Protein AF-0000000067806419 (afdb_homodimer)

Secondary structure (DSSP, 8-state):
------------------SHHHHHHS--GGGTEEEEEEEEEEEE-SSS-TT-EEEEEEEEEEE--TT--SSSSSEEEEEEEHHHHHHHHHHHHHH-TTS-PPPPPPSS--S-SS---TT-HHHHHHHHHHHHHHHHHHHH-TTTTT-HHHHHHHH-SSSHHHHHHHTTHHHHHHHHHHHHHS----SS--HHHHHHHHHHHHHHHHHHHHHHHHHHHHHHHHHHHHHHHHHHHHHHHHHHH-SSSHHHHHHHHHHHHHHHHHHHHHHHHHHHHHHHHHHHHHHHHHHHHHHHHHHHHHHHHHHHHHHHHHHHHHHHHHHTTTTTHHHHHS--S-HHHHHHHHHHHHHHHHHHHHHHHHHHHHHHHHHHHHHHHHHHHHHHHHHHHHHHHHHHHHHHHHHHHHHHHHHHHHHHHHHHT--/------------------SHHHHHHS--GGGTEEEEEEEEEEEE-SSS-TT-EEEEEEEEEEE--TT--SSSSSEEEEEEEHHHHHHHHHHHHHH-TTS-PPPPPPSS--S-SS---TT-HHHHHHHHHHHHHHHHHHHH-TTTTT-HHHHHHHH-SSSHHHHHHHTTHHHHHHHHHHHHHS----SS--HHHHHHHHHHHHHHHHHHHHHHHHHHHHHHHHHHHHHHHHHHHHHHHHHHH-SSSHHHHHHHHHHHHHHHHHHHHHHHHHHHHHHHHHHHHHHHHHHHHHHHHHHHHHHHHHHHHHHHHHHHHHHHHHHTTTTTHHHHHS--S-HHHHHHHHHHHHHHHHHHHHHHHHHHHHHHHHHHHHHHHHHHHHHHHHHHHHHHHHHHHHHHHHHHHHHHHHHHHHHHHHHHT--

Organism: Spodoptera frugiperda (NCBI:txid7108)

pLDDT: mean 87.85, std 14.83, range [19.73, 98.38]

Structure (mmCIF, N/CA/C/O backbone):
data_AF-0000000067806419-model_v1
#
loop_
_entity.id
_entity.type
_entity.pdbx_description
1 polymer SFRICE_026235
#
loop_
_atom_site.group_PDB
_atom_site.id
_atom_site.type_symbol
_atom_site.label_atom_id
_atom_site.label_alt_id
_atom_site.label_comp_id
_atom_site.label_asym_id
_atom_site.label_entity_id
_atom_site.label_seq_id
_atom_site.pdbx_PDB_ins_code
_atom_site.Cartn_x
_atom_site.Cartn_y
_atom_site.Cartn_z
_atom_site.occupancy
_atom_site.B_iso_or_equiv
_atom_site.auth_seq_id
_atom_site.auth_comp_id
_atom_site.auth_asym_id
_atom_site.auth_atom_id
_atom_site.pdbx_PDB_model_num
ATOM 1 N N . MET A 1 1 ? -37.75 45.5 50.719 1 24.92 1 MET A N 1
ATOM 2 C CA . MET A 1 1 ? -36.344 45.375 51.125 1 24.92 1 MET A CA 1
ATOM 3 C C . MET A 1 1 ? -35.469 45.031 49.906 1 24.92 1 MET A C 1
ATOM 5 O O . MET A 1 1 ? -35.625 44 49.312 1 24.92 1 MET A O 1
ATOM 9 N N . SER A 1 2 ? -35.094 46.062 49.062 1 20.8 2 SER A N 1
ATOM 10 C CA . SER A 1 2 ? -34.469 46.312 47.75 1 20.8 2 SER A CA 1
ATOM 11 C C . SER A 1 2 ? -33 45.812 47.75 1 20.8 2 SER A C 1
ATOM 13 O O . SER A 1 2 ? -32.156 46.438 48.375 1 20.8 2 SER A O 1
ATOM 15 N N . ALA A 1 3 ? -32.875 44.312 48 1 31.98 3 ALA A N 1
ATOM 16 C CA . ALA A 1 3 ? -31.547 43.75 48.125 1 31.98 3 ALA A CA 1
ATOM 17 C C . ALA A 1 3 ? -30.562 44.406 47.188 1 31.98 3 ALA A C 1
ATOM 19 O O . ALA A 1 3 ? -30.812 44.469 45.969 1 31.98 3 ALA A O 1
ATOM 20 N N . GLN A 1 4 ? -29.859 45.5 47.656 1 25.27 4 GLN A N 1
ATOM 21 C CA . GLN A 1 4 ? -28.859 46.344 47 1 25.27 4 GLN A CA 1
ATOM 22 C C . GLN A 1 4 ? -27.812 45.531 46.25 1 25.27 4 GLN A C 1
ATOM 24 O O . GLN A 1 4 ? -27.203 44.625 46.844 1 25.27 4 GLN A O 1
ATOM 29 N N . ASN A 1 5 ? -28.047 45.188 44.969 1 29.86 5 ASN A N 1
ATOM 30 C CA . ASN A 1 5 ? -27.203 44.531 43.938 1 29.86 5 ASN A CA 1
ATOM 31 C C . ASN A 1 5 ? -25.766 45.031 44 1 29.86 5 ASN A C 1
ATOM 33 O O . ASN A 1 5 ? -25.469 46.156 43.625 1 29.86 5 ASN A O 1
ATOM 37 N N . SER A 1 6 ? -25.062 44.812 45.188 1 31.16 6 SER A N 1
ATOM 38 C CA . SER A 1 6 ? -23.688 45.25 45.375 1 31.16 6 SER A CA 1
ATOM 39 C C . SER A 1 6 ? -22.828 44.969 44.156 1 31.16 6 SER A C 1
ATOM 41 O O . SER A 1 6 ? -22.875 43.844 43.594 1 31.16 6 SER A O 1
ATOM 43 N N . PRO A 1 7 ? -22.438 45.938 43.344 1 31.33 7 PRO A N 1
ATOM 44 C CA . PRO A 1 7 ? -21.562 45.812 42.156 1 31.33 7 PRO A CA 1
ATOM 45 C C . PRO A 1 7 ? -20.312 44.969 42.469 1 31.33 7 PRO A C 1
ATOM 47 O O . PRO A 1 7 ? -19.766 45.062 43.562 1 31.33 7 PRO A O 1
ATOM 50 N N . VAL A 1 8 ? -20.344 43.656 42.156 1 36.56 8 VAL A N 1
ATOM 51 C CA . VAL A 1 8 ? -19.172 42.781 42.219 1 36.56 8 VAL A CA 1
ATOM 52 C C . VAL A 1 8 ? -17.922 43.562 41.844 1 36.56 8 VAL A C 1
ATOM 54 O O . VAL A 1 8 ? -17.859 44.188 40.75 1 36.56 8 VAL A O 1
ATOM 57 N N . LYS A 1 9 ? -17.297 44.188 42.75 1 36.81 9 LYS A N 1
ATOM 58 C CA . LYS A 1 9 ? -16.047 44.938 42.812 1 36.81 9 LYS A CA 1
ATOM 59 C C . LYS A 1 9 ? -15.039 44.375 41.812 1 36.81 9 LYS A C 1
ATOM 61 O O . LYS A 1 9 ? -15.164 43.25 41.344 1 36.81 9 LYS A O 1
ATOM 66 N N . ALA A 1 10 ? -13.625 44.781 41.906 1 36.12 10 ALA A N 1
ATOM 67 C CA . ALA A 1 10 ? -12.43 45.156 41.188 1 36.12 10 ALA A CA 1
ATOM 68 C C . ALA A 1 10 ? -11.805 43.938 40.469 1 36.12 10 ALA A C 1
ATOM 70 O O . ALA A 1 10 ? -11.891 42.812 40.969 1 36.12 10 ALA A O 1
ATOM 71 N N . SER A 1 11 ? -11.43 44.062 39.156 1 35 11 SER A N 1
ATOM 72 C CA . SER A 1 11 ? -10.531 43.781 38.031 1 35 11 SER A CA 1
ATOM 73 C C . SER A 1 11 ? -9.117 43.469 38.531 1 35 11 SER A C 1
ATOM 75 O O . SER A 1 11 ? -8.445 44.375 39.062 1 35 11 SER A O 1
ATOM 77 N N . ARG A 1 12 ? -8.883 42.375 39.156 1 40.88 12 ARG A N 1
ATOM 78 C CA . ARG A 1 12 ? -7.488 42.062 39.469 1 40.88 12 ARG A CA 1
ATOM 79 C C . ARG A 1 12 ? -6.555 42.656 38.406 1 40.88 12 ARG A C 1
ATOM 81 O O . ARG A 1 12 ? -6.863 42.625 37.219 1 40.88 12 ARG A O 1
ATOM 88 N N . SER A 1 13 ? -5.832 43.625 38.688 1 40.78 13 SER A N 1
ATOM 89 C CA . SER A 1 13 ? -4.855 44.344 37.875 1 40.78 13 SER A CA 1
ATOM 90 C C . SER A 1 13 ? -4.09 43.344 36.969 1 40.78 13 SER A C 1
ATOM 92 O O . SER A 1 13 ? -3.512 42.375 37.469 1 40.78 13 SER A O 1
ATOM 94 N N . PRO A 1 14 ? -4.543 43 35.688 1 49.31 14 PRO A N 1
ATOM 95 C CA . PRO A 1 14 ? -3.707 42.156 34.844 1 49.31 14 PRO A CA 1
ATOM 96 C C . PRO A 1 14 ? -2.215 42.406 35.031 1 49.31 14 PRO A C 1
ATOM 98 O O . PRO A 1 14 ? -1.762 43.562 34.969 1 49.31 14 PRO A O 1
ATOM 101 N N . SER A 1 15 ? -1.635 41.781 35.938 1 56.47 15 SER A N 1
ATOM 102 C CA . SER A 1 15 ? -0.181 41.875 36 1 56.47 15 SER A CA 1
ATOM 103 C C . SER A 1 15 ? 0.423 42.094 34.625 1 56.47 15 SER A C 1
ATOM 105 O O . SER A 1 15 ? -0.092 41.562 33.625 1 56.47 15 SER A O 1
ATOM 107 N N . VAL A 1 16 ? 1.104 43.094 34.438 1 71.56 16 VAL A N 1
ATOM 108 C CA . VAL A 1 16 ? 1.811 43.469 33.219 1 71.56 16 VAL A CA 1
ATOM 109 C C . VAL A 1 16 ? 2.605 42.281 32.688 1 71.56 16 VAL A C 1
ATOM 111 O O . VAL A 1 16 ? 3.414 41.688 33.406 1 71.56 16 VAL A O 1
ATOM 114 N N . ILE A 1 17 ? 2.062 41.656 31.656 1 77.75 17 ILE A N 1
ATOM 115 C CA . ILE A 1 17 ? 2.752 40.562 30.984 1 77.75 17 ILE A CA 1
ATOM 116 C C . ILE A 1 17 ? 3.893 41.125 30.141 1 77.75 17 ILE A C 1
ATOM 118 O O . ILE A 1 17 ? 3.652 41.75 29.109 1 77.75 17 ILE A O 1
ATOM 122 N N . GLU A 1 18 ? 5.094 40.844 30.703 1 79.75 18 GLU A N 1
ATOM 123 C CA . GLU A 1 18 ? 6.238 41.375 29.953 1 79.75 18 GLU A CA 1
ATOM 124 C C . GLU A 1 18 ? 7.117 40.25 29.422 1 79.75 18 GLU A C 1
ATOM 126 O O . GLU A 1 18 ? 7.883 40.438 28.484 1 79.75 18 GLU A O 1
ATOM 131 N N . THR A 1 19 ? 6.926 39.094 30.078 1 84.69 19 THR A N 1
ATOM 132 C CA . THR A 1 19 ? 7.75 37.969 29.672 1 84.69 19 THR A CA 1
ATOM 133 C C . THR A 1 19 ? 6.895 36.719 29.516 1 84.69 19 THR A C 1
ATOM 135 O O . THR A 1 19 ? 5.727 36.688 29.906 1 84.69 19 THR A O 1
ATOM 138 N N . VAL A 1 20 ? 7.5 35.75 28.938 1 86.56 20 VAL A N 1
ATOM 139 C CA . VAL A 1 20 ? 6.809 34.469 28.75 1 86.56 20 VAL A CA 1
ATOM 140 C C . VAL A 1 20 ? 6.566 33.812 30.094 1 86.56 20 VAL A C 1
ATOM 142 O O . VAL A 1 20 ? 5.562 33.125 30.281 1 86.56 20 VAL A O 1
ATOM 145 N N . GLN A 1 21 ? 7.445 33.969 31.016 1 85.5 21 GLN A N 1
ATOM 146 C CA . GLN A 1 21 ? 7.281 33.438 32.375 1 85.5 21 GLN A CA 1
ATOM 147 C C . GLN A 1 21 ? 6.047 34.031 33.062 1 85.5 21 GLN A C 1
ATOM 149 O O . GLN A 1 21 ? 5.387 33.344 33.844 1 85.5 21 GLN A O 1
ATOM 154 N N . ASP A 1 22 ? 5.789 35.25 32.656 1 85.81 22 ASP A N 1
ATOM 155 C CA . ASP A 1 22 ? 4.594 35.875 33.188 1 85.81 22 ASP A CA 1
ATOM 156 C C . ASP A 1 22 ? 3.328 35.188 32.719 1 85.81 22 ASP A C 1
ATOM 158 O O . ASP A 1 22 ? 2.359 35.062 33.469 1 85.81 22 ASP A O 1
ATOM 162 N N . TYR A 1 23 ? 3.369 34.781 31.516 1 85.69 23 TYR A N 1
ATOM 163 C CA . TYR A 1 23 ? 2.232 34.062 30.984 1 85.69 23 TYR A CA 1
ATOM 164 C C . TYR A 1 23 ? 1.949 32.812 31.812 1 85.69 23 TYR A C 1
ATOM 166 O O . TYR A 1 23 ? 0.796 32.531 32.156 1 85.69 23 TYR A O 1
ATOM 174 N N . ASP A 1 24 ? 2.953 32.125 32.281 1 82.06 24 ASP A N 1
ATOM 175 C CA . ASP A 1 24 ? 2.814 30.844 32.969 1 82.06 24 ASP A CA 1
ATOM 176 C C . ASP A 1 24 ? 2.285 31.047 34.375 1 82.06 24 ASP A C 1
ATOM 178 O O . ASP A 1 24 ? 1.631 30.172 34.938 1 82.06 24 ASP A O 1
ATOM 182 N N . SER A 1 25 ? 2.564 32.156 34.844 1 83.69 25 SER A N 1
ATOM 183 C CA . SER A 1 25 ? 2.217 32.438 36.25 1 83.69 25 SER A CA 1
ATOM 184 C C . SER A 1 25 ? 0.853 33.094 36.344 1 83.69 25 SER A C 1
ATOM 186 O O . SER A 1 25 ? 0.29 33.188 37.438 1 83.69 25 SER A O 1
ATOM 188 N N . GLN A 1 26 ? 0.286 33.406 35.219 1 86.12 26 GLN A N 1
ATOM 189 C CA . GLN A 1 26 ? -0.968 34.156 35.25 1 86.12 26 GLN A CA 1
ATOM 190 C C . GLN A 1 26 ? -2.152 33.219 35.5 1 86.12 26 GLN A C 1
ATOM 192 O O . GLN A 1 26 ? -2.098 32.031 35.188 1 86.12 26 GLN A O 1
ATOM 197 N N . ASP A 1 27 ? -3.119 33.812 36.125 1 88.06 27 ASP A N 1
ATOM 198 C CA . ASP A 1 27 ? -4.391 33.094 36.312 1 88.06 27 ASP A CA 1
ATOM 199 C C . ASP A 1 27 ? -5.152 33.031 34.969 1 88.06 27 ASP A C 1
ATOM 201 O O . ASP A 1 27 ? -5.098 33.938 34.156 1 88.06 27 ASP A O 1
ATOM 205 N N . THR A 1 28 ? -5.73 31.859 34.719 1 91.56 28 THR A N 1
ATOM 206 C CA . THR A 1 28 ? -6.535 31.672 33.531 1 91.56 28 THR A CA 1
ATOM 207 C C . THR A 1 28 ? -7.895 31.078 33.875 1 91.56 28 THR A C 1
ATOM 209 O O . THR A 1 28 ? -8.07 30.5 34.938 1 91.56 28 THR A O 1
ATOM 212 N N . LEU A 1 29 ? -8.812 31.312 33.031 1 91.44 29 LEU A N 1
ATOM 213 C CA . LEU A 1 29 ? -10.18 30.844 33.219 1 91.44 29 LEU A CA 1
ATOM 214 C C . LEU A 1 29 ? -10.219 29.328 33.406 1 91.44 29 LEU A C 1
ATOM 216 O O . LEU A 1 29 ? -11.023 28.812 34.188 1 91.44 29 LEU A O 1
ATOM 220 N N . LEU A 1 30 ? -9.352 28.609 32.781 1 92.25 30 LEU A N 1
ATOM 221 C CA . LEU A 1 30 ? -9.352 27.141 32.75 1 92.25 30 LEU A CA 1
ATOM 222 C C . LEU A 1 30 ? -9.023 26.578 34.125 1 92.25 30 LEU A C 1
ATOM 224 O O . LEU A 1 30 ? -9.297 25.422 34.406 1 92.25 30 LEU A O 1
ATOM 228 N N . LYS A 1 31 ? -8.391 27.375 34.938 1 90.69 31 LYS A N 1
ATOM 229 C CA . LYS A 1 31 ? -8.094 26.953 36.281 1 90.69 31 LYS A CA 1
ATOM 230 C C . LYS A 1 31 ? -9.352 26.953 37.156 1 90.69 31 LYS A C 1
ATOM 232 O O . LYS A 1 31 ? -9.367 26.359 38.219 1 90.69 31 LYS A O 1
ATOM 237 N N . HIS A 1 32 ? -10.406 27.578 36.656 1 91.56 32 HIS A N 1
ATOM 238 C CA . HIS A 1 32 ? -11.578 27.797 37.5 1 91.56 32 HIS A CA 1
ATOM 239 C C . HIS A 1 32 ? -12.805 27.094 36.906 1 91.56 32 HIS A C 1
ATOM 241 O O . HIS A 1 32 ? -13.82 26.938 37.594 1 91.56 32 HIS A O 1
ATOM 247 N N . VAL A 1 33 ? -12.711 26.672 35.688 1 92.75 33 VAL A N 1
ATOM 248 C CA . VAL A 1 33 ? -13.891 26.109 35.062 1 92.75 33 VAL A CA 1
ATOM 249 C C . VAL A 1 33 ? -13.5 24.906 34.219 1 92.75 33 VAL A C 1
ATOM 251 O O . VAL A 1 33 ? -12.328 24.734 33.844 1 92.75 33 VAL A O 1
ATOM 254 N N . ASP A 1 34 ? -14.523 24.062 34 1 94.44 34 ASP A N 1
ATOM 255 C CA . ASP A 1 34 ? -14.414 22.969 33.031 1 94.44 34 ASP A CA 1
ATOM 256 C C . ASP A 1 34 ? -15.289 23.234 31.797 1 94.44 34 ASP A C 1
ATOM 258 O O . ASP A 1 34 ? -16.5 23.469 31.938 1 94.44 34 ASP A O 1
ATOM 262 N N . ILE A 1 35 ? -14.633 23.266 30.641 1 96.88 35 ILE A N 1
ATOM 263 C CA . ILE A 1 35 ? -15.352 23.5 29.391 1 96.88 35 ILE A CA 1
ATOM 264 C C . ILE A 1 35 ? -15.305 22.266 28.516 1 96.88 35 ILE A C 1
ATOM 266 O O . ILE A 1 35 ? -14.234 21.688 28.297 1 96.88 35 ILE A O 1
ATOM 270 N N . SER A 1 36 ? -16.438 21.812 28.062 1 97.44 36 SER A N 1
ATOM 271 C CA . SER A 1 36 ? -16.484 20.672 27.156 1 97.44 36 SER A CA 1
ATOM 272 C C . SER A 1 36 ? -17.641 20.797 26.156 1 97.44 36 SER A C 1
ATOM 274 O O . SER A 1 36 ? -18.609 21.516 26.422 1 97.44 36 SER A O 1
ATOM 276 N N . ILE A 1 37 ? -17.406 20.344 25 1 98.12 37 ILE A N 1
ATOM 277 C CA . ILE A 1 37 ? -18.516 20.156 24.062 1 98.12 37 ILE A CA 1
ATOM 278 C C . ILE A 1 37 ? -18.953 18.688 24.078 1 98.12 37 ILE A C 1
ATOM 280 O O . ILE A 1 37 ? -18.234 17.812 23.594 1 98.12 37 ILE A O 1
ATOM 284 N N . VAL A 1 38 ? -20.125 18.422 24.453 1 95.88 38 VAL A N 1
ATOM 285 C CA . VAL A 1 38 ? -20.484 17.062 24.859 1 95.88 38 VAL A CA 1
ATOM 286 C C . VAL A 1 38 ? -21.328 16.406 23.766 1 95.88 38 VAL A C 1
ATOM 288 O O . VAL A 1 38 ? -21.406 15.18 23.703 1 95.88 38 VAL A O 1
ATOM 291 N N . GLU A 1 39 ? -22.031 17.281 22.938 1 95.12 39 GLU A N 1
ATOM 292 C CA . GLU A 1 39 ? -22.938 16.703 21.953 1 95.12 39 G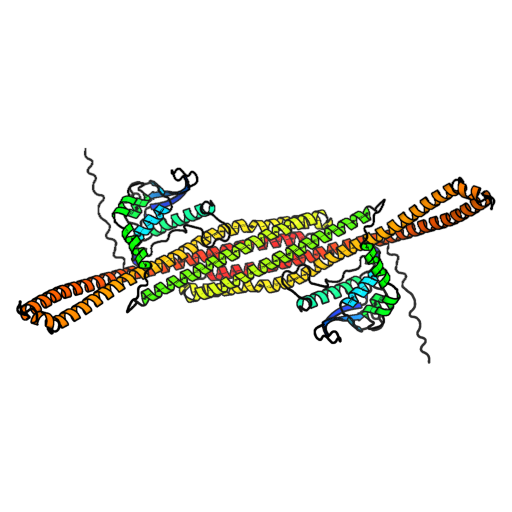LU A CA 1
ATOM 293 C C . GLU A 1 39 ? -23.047 17.594 20.719 1 95.12 39 GLU A C 1
ATOM 295 O O . GLU A 1 39 ? -22.688 18.766 20.75 1 95.12 39 GLU A O 1
ATOM 300 N N . SER A 1 40 ? -23.422 16.922 19.641 1 95.88 40 SER A N 1
ATOM 301 C CA . SER A 1 40 ? -23.766 17.625 18.406 1 95.88 40 SER A CA 1
ATOM 302 C C . SER A 1 40 ? -25.125 17.219 17.891 1 95.88 40 SER A C 1
ATOM 304 O O . SER A 1 40 ? -25.594 16.094 18.156 1 95.88 40 SER A O 1
ATOM 306 N N . GLU A 1 41 ? -25.797 18.141 17.234 1 94.69 41 GLU A N 1
ATOM 307 C CA . GLU A 1 41 ? -27.125 17.859 16.703 1 94.69 41 GLU A CA 1
ATOM 308 C C . GLU A 1 41 ? -27.328 18.516 15.336 1 94.69 41 GLU A C 1
ATOM 310 O O . GLU A 1 41 ? -26.875 19.641 15.109 1 94.69 41 GLU A O 1
ATOM 315 N N . LYS A 1 42 ? -27.984 17.766 14.5 1 92 42 LYS A N 1
ATOM 316 C CA . LYS A 1 42 ? -28.375 18.344 13.219 1 92 42 LYS A CA 1
ATOM 317 C C . LYS A 1 42 ? -29.703 19.062 13.328 1 92 42 LYS A C 1
ATOM 319 O O . LYS A 1 42 ? -30.656 18.547 13.906 1 92 42 LYS A O 1
ATOM 324 N N . ARG A 1 43 ? -29.672 20.281 12.883 1 90.38 43 ARG A N 1
ATOM 325 C CA . ARG A 1 43 ? -30.891 21.078 12.922 1 90.38 43 ARG A CA 1
ATOM 326 C C . ARG A 1 43 ? -31.297 21.547 11.523 1 90.38 43 ARG A C 1
ATOM 328 O O . ARG A 1 43 ? -30.422 21.797 10.68 1 90.38 43 ARG A O 1
ATOM 335 N N . ALA A 1 44 ? -32.594 21.594 11.242 1 83.56 44 ALA A N 1
ATOM 336 C CA . ALA A 1 44 ? -33.094 22.031 9.953 1 83.56 44 ALA A CA 1
ATOM 337 C C . ALA A 1 44 ? -33.125 23.547 9.852 1 83.56 44 ALA A C 1
ATOM 339 O O . ALA A 1 44 ? -33.344 24.234 10.836 1 83.56 44 ALA A O 1
ATOM 340 N N . ASN A 1 45 ? -32.531 24.031 8.672 1 75.38 45 ASN A N 1
ATOM 341 C CA . ASN A 1 45 ? -32.625 25.469 8.445 1 75.38 45 ASN A CA 1
ATOM 342 C C . ASN A 1 45 ? -34.062 25.938 8.242 1 75.38 45 ASN A C 1
ATOM 344 O O . ASN A 1 45 ? -34.844 25.234 7.629 1 75.38 45 ASN A O 1
ATOM 348 N N . GLY A 1 46 ? -34.875 26.234 9.289 1 61.88 46 GLY A N 1
ATOM 349 C CA . GLY A 1 46 ? -36.25 26.703 9.258 1 61.88 46 GLY A CA 1
ATOM 350 C C . GLY A 1 46 ? -36.719 27.078 7.863 1 61.88 46 GLY A C 1
ATOM 351 O O . GLY A 1 46 ? -37.875 27.453 7.672 1 61.88 46 GLY A O 1
ATOM 352 N N . THR A 1 47 ? -35.75 27.422 7.07 1 56.69 47 THR A N 1
ATOM 353 C CA . THR A 1 47 ? -36.281 27.875 5.797 1 56.69 47 THR A CA 1
ATOM 354 C C . THR A 1 47 ? -36.938 26.703 5.051 1 56.69 47 THR A C 1
ATOM 356 O O . THR A 1 47 ? -36.656 25.547 5.363 1 56.69 47 THR A O 1
ATOM 359 N N . LEU A 1 48 ? -37.75 27.047 4.18 1 56.16 48 LEU A N 1
ATOM 360 C CA . LEU A 1 48 ? -38.656 26.219 3.367 1 56.16 48 LEU A CA 1
ATOM 361 C C . LEU A 1 48 ? -37.875 25.047 2.758 1 56.16 48 LEU A C 1
ATOM 363 O O . LEU A 1 48 ? -38.5 24.125 2.23 1 56.16 48 LEU A O 1
ATOM 367 N N . HIS A 1 49 ? -36.625 25.297 2.518 1 57.66 49 HIS A N 1
ATOM 368 C CA . HIS A 1 49 ? -36 24.172 1.837 1 57.66 49 HIS A CA 1
ATOM 369 C C . HIS A 1 49 ? -35.5 23.125 2.836 1 57.66 49 HIS A C 1
ATOM 371 O O . HIS A 1 49 ? -34.531 23.375 3.568 1 57.66 49 HIS A O 1
ATOM 377 N N . VAL A 1 50 ? -36.219 22.188 3.08 1 55.78 50 VAL A N 1
ATOM 378 C CA . VAL A 1 50 ? -36.156 21.031 3.971 1 55.78 50 VAL A CA 1
ATOM 379 C C . VAL A 1 50 ? -34.75 20.438 3.973 1 55.78 50 VAL A C 1
ATOM 381 O O . VAL A 1 50 ? -34.344 19.828 4.957 1 55.78 50 VAL A O 1
ATOM 384 N N . ARG A 1 51 ? -34 20.859 2.979 1 62.94 51 ARG A N 1
ATOM 385 C CA . ARG A 1 51 ? -32.812 20.062 2.777 1 62.94 51 ARG A CA 1
ATOM 386 C C . ARG A 1 51 ? -31.594 20.766 3.391 1 62.94 51 ARG A C 1
ATOM 388 O O . ARG A 1 51 ? -30.531 20.156 3.521 1 62.94 51 ARG A O 1
ATOM 395 N N . ASP A 1 52 ? -31.891 21.969 3.898 1 75.94 52 ASP A N 1
ATOM 396 C CA . ASP A 1 52 ? -30.719 22.688 4.41 1 75.94 52 ASP A CA 1
ATOM 397 C C . ASP A 1 52 ? -30.578 22.516 5.922 1 75.94 52 ASP A C 1
ATOM 399 O O . ASP A 1 52 ? -31.5 22.859 6.672 1 75.94 52 ASP A O 1
ATOM 403 N N . HIS A 1 53 ? -29.641 21.719 6.316 1 85.38 53 HIS A N 1
ATOM 404 C CA . HIS A 1 53 ? -29.406 21.438 7.727 1 85.38 53 HIS A CA 1
ATOM 405 C C . HIS A 1 53 ? -28.047 21.984 8.172 1 85.38 53 HIS A C 1
ATOM 407 O O . HIS A 1 53 ? -27.172 22.219 7.352 1 85.38 53 HIS A O 1
ATOM 413 N N . TYR A 1 54 ? -28.094 22.438 9.414 1 88.31 54 TYR A N 1
ATOM 414 C CA . TYR A 1 54 ? -26.812 22.797 10.016 1 88.31 54 TYR A CA 1
ATOM 415 C C . TYR A 1 54 ? -26.594 22.031 11.32 1 88.31 54 TYR A C 1
ATOM 417 O O . TYR A 1 54 ? -27.547 21.484 11.891 1 88.31 54 TYR A O 1
ATOM 425 N N . THR A 1 55 ? -25.328 21.953 11.719 1 93.5 55 THR A N 1
ATOM 426 C CA . THR A 1 55 ? -24.984 21.234 12.93 1 93.5 55 THR A CA 1
ATOM 427 C C . THR A 1 55 ? -24.734 22.188 14.094 1 93.5 55 THR A C 1
ATOM 429 O O . THR A 1 55 ? -24.125 23.25 13.906 1 93.5 55 THR A O 1
ATOM 432 N N . VAL A 1 56 ? -25.281 21.844 15.258 1 95.56 56 VAL A N 1
ATOM 433 C CA . VAL A 1 56 ? -25.031 22.641 16.453 1 95.56 56 VAL A CA 1
ATOM 434 C C . VAL A 1 56 ? -24.281 21.781 17.484 1 95.56 56 VAL A C 1
ATOM 436 O O . VAL A 1 56 ? -24.375 20.562 17.469 1 95.56 56 VAL A O 1
ATOM 439 N N . TYR A 1 57 ? -23.578 22.438 18.344 1 97.38 57 TYR A N 1
ATOM 440 C CA . TYR A 1 57 ? -22.734 21.781 19.344 1 97.38 57 TYR A CA 1
ATOM 441 C C . TYR A 1 57 ? -23.109 22.25 20.75 1 97.38 57 TYR A C 1
ATOM 443 O O . TYR A 1 57 ? -23.281 23.438 21 1 97.38 57 TYR A O 1
ATOM 451 N N . LEU A 1 58 ? -23.219 21.312 21.609 1 97.69 58 LEU A N 1
ATOM 452 C CA . LEU A 1 58 ? -23.625 21.609 22.969 1 97.69 58 LEU A CA 1
ATOM 453 C C . LEU A 1 58 ? -22.406 21.875 23.859 1 97.69 58 LEU A C 1
ATOM 455 O O . LEU A 1 58 ? -21.656 20.953 24.172 1 97.69 58 LEU A O 1
ATOM 459 N N . ILE A 1 59 ? -22.234 23.094 24.312 1 97.75 59 ILE A N 1
ATOM 460 C CA . ILE A 1 59 ? -21.141 23.484 25.203 1 97.75 59 ILE A CA 1
ATOM 461 C C . ILE A 1 59 ? -21.594 23.328 26.656 1 97.75 59 ILE A C 1
ATOM 463 O O . ILE A 1 59 ? -22.656 23.797 27.047 1 97.75 59 ILE A O 1
ATOM 467 N N . ASP A 1 60 ? -20.797 22.641 27.359 1 96.38 60 ASP A N 1
ATOM 468 C CA . ASP A 1 60 ? -21 22.453 28.781 1 96.38 60 ASP A CA 1
ATOM 469 C C . ASP A 1 60 ? -19.938 23.172 29.594 1 96.38 60 ASP A C 1
ATOM 471 O O . ASP A 1 60 ? -18.75 22.891 29.469 1 96.38 60 ASP A O 1
ATOM 475 N N . LEU A 1 61 ? -20.328 24.141 30.391 1 93.94 61 LEU A N 1
ATOM 476 C CA . LEU A 1 61 ? -19.438 24.922 31.25 1 93.94 61 LEU A CA 1
ATOM 477 C C . LEU A 1 61 ? -19.734 24.641 32.719 1 93.94 61 LEU A C 1
ATOM 479 O O . LEU A 1 61 ? -20.859 24.828 33.188 1 93.94 61 LEU A O 1
ATOM 483 N N . LYS A 1 62 ? -18.734 24.156 33.406 1 92.19 62 LYS A N 1
ATOM 484 C CA . LYS A 1 62 ? -18.875 23.844 34.844 1 92.19 62 LYS A CA 1
ATOM 485 C C . LYS A 1 62 ? -17.844 24.609 35.656 1 92.19 62 LYS A C 1
ATOM 487 O O . LYS A 1 62 ? -16.641 24.531 35.406 1 92.19 62 LYS A O 1
ATOM 492 N N . VAL A 1 63 ? -18.281 25.328 36.656 1 90.81 63 VAL A N 1
ATOM 493 C CA . VAL A 1 63 ? -17.375 26.047 37.531 1 90.81 63 VAL A CA 1
ATOM 494 C C . VAL A 1 63 ? -16.828 25.109 38.594 1 90.81 63 VAL A C 1
ATOM 496 O O . VAL A 1 63 ? -17.594 24.438 39.281 1 90.81 63 VAL A O 1
ATOM 499 N N . THR A 1 64 ? -15.578 24.984 38.625 1 87.62 64 THR A N 1
ATOM 500 C CA . THR A 1 64 ? -14.938 24.062 39.562 1 87.62 64 THR A CA 1
ATOM 501 C C . THR A 1 64 ? -14.516 24.766 40.844 1 87.62 64 THR A C 1
ATOM 503 O O . THR A 1 64 ? -14.375 24.141 41.875 1 87.62 64 THR A O 1
ATOM 506 N N . ASP A 1 65 ? -14.32 26.062 40.688 1 83.56 65 ASP A N 1
ATOM 507 C CA . ASP A 1 65 ? -13.953 26.875 41.844 1 83.56 65 ASP A CA 1
ATOM 508 C C . ASP A 1 65 ? -15.18 27.516 42.469 1 83.56 65 ASP A C 1
ATOM 510 O O . ASP A 1 65 ? -15.844 28.344 41.844 1 83.56 65 ASP A O 1
ATOM 514 N N . PRO A 1 66 ? -15.492 27.219 43.688 1 74.12 66 PRO A N 1
ATOM 515 C CA . PRO A 1 66 ? -16.719 27.719 44.312 1 74.12 66 PRO A CA 1
ATOM 516 C C . PRO A 1 66 ? -16.734 29.234 44.469 1 74.12 66 PRO A C 1
ATOM 518 O O . PRO A 1 66 ? -17.797 29.859 44.406 1 74.12 66 PRO A O 1
ATOM 521 N N . ASP A 1 67 ? -15.641 29.734 44.5 1 72.81 67 ASP A N 1
ATOM 522 C CA . ASP A 1 67 ? -15.578 31.172 44.781 1 72.81 67 ASP A CA 1
ATOM 523 C C . ASP A 1 67 ? -15.438 31.969 43.469 1 72.81 67 ASP A C 1
ATOM 525 O O . ASP A 1 67 ? -15.289 33.188 43.5 1 72.81 67 ASP A O 1
ATOM 529 N N . TYR A 1 68 ? -15.609 31.188 42.406 1 75.06 68 TYR A N 1
ATOM 530 C CA . TYR A 1 68 ? -15.391 31.875 41.156 1 75.06 68 TYR A CA 1
ATOM 531 C C . TYR A 1 68 ? -16.656 32.594 40.688 1 75.06 68 TYR A C 1
ATOM 533 O O . TYR A 1 68 ? -17.703 31.969 40.5 1 75.06 68 TYR A O 1
ATOM 541 N N . LYS A 1 69 ? -16.594 33.875 40.625 1 69.62 69 LYS A N 1
ATOM 542 C CA . LYS A 1 69 ? -17.812 34.656 40.469 1 69.62 69 LYS A CA 1
ATOM 543 C C . LYS A 1 69 ? -17.984 35.125 39.031 1 69.62 69 LYS A C 1
ATOM 545 O O . LYS A 1 69 ? -19.031 35.688 38.688 1 69.62 69 LYS A O 1
ATOM 550 N N . LEU A 1 70 ? -17.094 34.875 38.188 1 69.75 70 LEU A N 1
ATOM 551 C CA . LEU A 1 70 ? -17.156 35.469 36.875 1 69.75 70 LEU A CA 1
ATOM 552 C C . LEU A 1 70 ? -18.25 34.781 36.031 1 69.75 70 LEU A C 1
ATOM 554 O O . LEU A 1 70 ? -18.766 35.375 35.094 1 69.75 70 LEU A O 1
ATOM 558 N N . VAL A 1 71 ? -18.578 33.562 36.5 1 67.69 71 VAL A N 1
ATOM 559 C CA . VAL A 1 71 ? -19.594 32.812 35.75 1 67.69 71 VAL A CA 1
ATOM 560 C C . VAL A 1 71 ? -20.922 32.875 36.5 1 67.69 71 VAL A C 1
ATOM 562 O O . VAL A 1 71 ? -20.953 32.719 37.719 1 67.69 71 VAL A O 1
ATOM 565 N N . GLN A 1 72 ? -21.922 33.25 35.781 1 65.56 72 GLN A N 1
ATOM 566 C CA . GLN A 1 72 ? -23.234 33.5 36.375 1 65.56 72 GLN A CA 1
ATOM 567 C C . GLN A 1 72 ? -23.766 32.25 37.062 1 65.56 72 GLN A C 1
ATOM 569 O O . GLN A 1 72 ? -24.328 32.312 38.156 1 65.56 72 GLN A O 1
ATOM 574 N N . SER A 1 73 ? -23.703 31.203 36.281 1 69.75 73 SER A N 1
ATOM 575 C CA . SER A 1 73 ? -24.219 29.953 36.812 1 69.75 73 SER A CA 1
ATOM 576 C C . SER A 1 73 ? -23.094 28.938 37 1 69.75 73 SER A C 1
ATOM 578 O O . SER A 1 73 ? -22.109 28.938 36.25 1 69.75 73 SER A O 1
ATOM 580 N N . LYS A 1 74 ? -23.203 28.156 38 1 75.5 74 LYS A N 1
ATOM 581 C CA . LYS A 1 74 ? -22.25 27.094 38.281 1 75.5 74 LYS A CA 1
ATOM 582 C C . LYS A 1 74 ? -22.188 26.094 37.125 1 75.5 74 LYS A C 1
ATOM 584 O O . LYS A 1 74 ? -21.156 25.469 36.875 1 75.5 74 LYS A O 1
ATOM 589 N N . ILE A 1 75 ? -23.297 25.922 36.562 1 79.62 75 ILE A N 1
ATOM 590 C CA . ILE A 1 75 ? -23.375 25.047 35.406 1 79.62 75 ILE A CA 1
ATOM 591 C C . ILE A 1 75 ? -24.188 25.734 34.281 1 79.62 75 ILE A C 1
ATOM 593 O O . ILE A 1 75 ? -25.25 26.297 34.562 1 79.62 75 ILE A O 1
ATOM 597 N N . SER A 1 76 ? -23.594 25.734 33.156 1 87.81 76 SER A N 1
ATOM 598 C CA . SER A 1 76 ? -24.297 26.328 32.031 1 87.81 76 SER A CA 1
ATOM 599 C C . SER A 1 76 ? -24.109 25.5 30.766 1 87.81 76 SER A C 1
ATOM 601 O O . SER A 1 76 ? -23.047 24.922 30.547 1 87.81 76 SER A O 1
ATOM 603 N N . THR A 1 77 ? -25.219 25.266 30.109 1 93.06 77 THR A N 1
ATOM 604 C CA . THR A 1 77 ? -25.156 24.594 28.828 1 93.06 77 THR A CA 1
ATOM 605 C C . THR A 1 77 ? -25.75 25.469 27.719 1 93.06 77 THR A C 1
ATOM 607 O O . THR A 1 77 ? -26.75 26.156 27.938 1 93.06 77 THR A O 1
ATOM 610 N N . ILE A 1 78 ? -25.078 25.5 26.609 1 95 78 ILE A N 1
ATOM 611 C CA . ILE A 1 78 ? -25.547 26.344 25.531 1 95 78 ILE A CA 1
ATOM 612 C C . ILE A 1 78 ? -25.219 25.703 24.188 1 95 78 ILE A C 1
ATOM 614 O O . ILE A 1 78 ? -24.141 25.125 24.016 1 95 78 ILE A O 1
ATOM 618 N N . TRP A 1 79 ? -26.125 25.859 23.188 1 95.25 79 TRP A N 1
ATOM 619 C CA . TRP A 1 79 ? -25.922 25.359 21.828 1 95.25 79 TRP A CA 1
ATOM 620 C C . TRP A 1 79 ? -25.312 26.453 20.938 1 95.25 79 TRP A C 1
ATOM 622 O O . TRP A 1 79 ? -25.781 27.594 20.938 1 95.25 79 TRP A O 1
ATOM 632 N N . ARG A 1 80 ? -24.281 26.094 20.266 1 95.94 80 ARG A N 1
ATOM 633 C CA . ARG A 1 80 ? -23.672 27 19.297 1 95.94 80 ARG A CA 1
ATOM 634 C C . ARG A 1 80 ? -23.453 26.312 17.953 1 95.94 80 ARG A C 1
ATOM 636 O O . ARG A 1 80 ? -23.156 25.109 17.906 1 95.94 80 ARG A O 1
ATOM 643 N N . ARG A 1 81 ? -23.641 26.891 16.891 1 93.81 81 ARG A N 1
ATOM 644 C CA . ARG A 1 81 ? -23.281 26.375 15.57 1 93.81 81 ARG A CA 1
ATOM 645 C C . ARG A 1 81 ? -21.906 26.859 15.148 1 93.81 81 ARG A C 1
ATOM 647 O O . ARG A 1 81 ? -21.344 27.766 15.781 1 93.81 81 ARG A O 1
ATOM 654 N N . TYR A 1 82 ? -21.344 26.422 14.078 1 95.56 82 TYR A N 1
ATOM 655 C CA . TYR A 1 82 ? -19.984 26.719 13.656 1 95.56 82 TYR A CA 1
ATOM 656 C C . TYR A 1 82 ? -19.828 28.203 13.312 1 95.56 82 TYR A C 1
ATOM 658 O O . TYR A 1 82 ? -18.812 28.812 13.648 1 95.56 82 TYR A O 1
ATOM 666 N N . THR A 1 83 ? -20.797 28.781 12.711 1 93.5 83 THR A N 1
ATOM 667 C CA . THR A 1 83 ? -20.734 30.188 12.289 1 93.5 83 THR A CA 1
ATOM 668 C C . THR A 1 83 ? -20.594 31.094 13.5 1 93.5 83 THR A C 1
ATOM 670 O O . THR A 1 83 ? -19.984 32.156 13.414 1 93.5 83 THR A O 1
ATOM 673 N N . GLU A 1 84 ? -21.141 30.703 14.555 1 94.5 84 GLU A N 1
ATOM 674 C CA . GLU A 1 84 ? -21.016 31.5 15.781 1 94.5 84 GLU A CA 1
ATOM 675 C C . GLU A 1 84 ? -19.594 31.438 16.344 1 94.5 84 GLU A C 1
ATOM 677 O O . GLU A 1 84 ? -19.094 32.406 16.891 1 94.5 84 GLU A O 1
ATOM 682 N N . PHE A 1 85 ? -18.984 30.297 16.234 1 96.62 85 PHE A N 1
ATOM 683 C CA . PHE A 1 85 ? -17.578 30.188 16.594 1 96.62 85 PHE A CA 1
ATOM 684 C C . PHE A 1 85 ? -16.734 31.109 15.727 1 96.62 85 PHE A C 1
ATOM 686 O O . PHE A 1 85 ? -15.781 31.734 16.203 1 96.62 85 PHE A O 1
ATOM 693 N N . GLU A 1 86 ? -17.094 31.203 14.469 1 94.56 86 GLU A N 1
ATOM 694 C CA . GLU A 1 86 ? -16.375 32.094 13.555 1 94.56 86 GLU A CA 1
ATOM 695 C C . GLU A 1 86 ? -16.516 33.562 14.008 1 94.56 86 GLU A C 1
ATOM 697 O O . GLU A 1 86 ? -15.555 34.312 13.93 1 94.56 86 GLU A O 1
ATOM 702 N N . GLN A 1 87 ? -17.641 33.875 14.492 1 92.19 87 GLN A N 1
ATOM 703 C CA . GLN A 1 87 ? -17.906 35.25 14.922 1 92.19 87 GLN A CA 1
ATOM 704 C C . GLN A 1 87 ? -17.047 35.625 16.125 1 92.19 87 GLN A C 1
ATOM 706 O O . GLN A 1 87 ? -16.453 36.688 16.172 1 92.19 87 GLN A O 1
ATOM 711 N N . ILE A 1 88 ? -17.062 34.719 17.109 1 94.12 88 ILE A N 1
ATOM 712 C CA . ILE A 1 88 ? -16.266 35.031 18.297 1 94.12 88 ILE A CA 1
ATOM 713 C C . ILE A 1 88 ? -14.789 35.031 17.938 1 94.12 88 ILE A C 1
ATOM 715 O O . ILE A 1 88 ? -14.008 35.812 18.484 1 94.12 88 ILE A O 1
ATOM 719 N N . HIS A 1 89 ? -14.422 34.125 17.094 1 95.31 89 HIS A N 1
ATOM 720 C CA . HIS A 1 89 ? -13.039 34.094 16.625 1 95.31 89 HIS A CA 1
ATOM 721 C C . HIS A 1 89 ? -12.648 35.406 15.961 1 95.31 89 HIS A C 1
ATOM 723 O O . HIS A 1 89 ? -11.609 35.969 16.281 1 95.31 89 HIS A O 1
ATOM 729 N N . ASP A 1 90 ? -13.469 35.875 15.078 1 91.62 90 ASP A N 1
ATOM 730 C CA . ASP A 1 90 ? -13.211 37.125 14.367 1 91.62 90 ASP A CA 1
ATOM 731 C C . ASP A 1 90 ? -13.18 38.312 15.32 1 91.62 90 ASP A C 1
ATOM 733 O O . ASP A 1 90 ? -12.367 39.219 15.156 1 91.62 90 ASP A O 1
ATOM 737 N N . TYR A 1 91 ? -14.055 38.281 16.25 1 92.25 91 TYR A N 1
ATOM 738 C CA . TYR A 1 91 ? -14.07 39.312 17.266 1 92.25 91 TYR A CA 1
ATOM 739 C C . TYR A 1 91 ? -12.742 39.375 18 1 92.25 91 TYR A C 1
ATOM 741 O O . TYR A 1 91 ? -12.164 40.438 18.172 1 92.25 91 TYR A O 1
ATOM 749 N N . LEU A 1 92 ? -12.281 38.219 18.453 1 94.38 92 LEU A N 1
ATOM 750 C CA . LEU A 1 92 ? -11.023 38.156 19.188 1 94.38 92 LEU A CA 1
ATOM 751 C C . LEU A 1 92 ? -9.859 38.594 18.312 1 94.38 92 LEU A C 1
ATOM 753 O O . LEU A 1 92 ? -8.93 39.25 18.797 1 94.38 92 LEU A O 1
ATOM 757 N N . LEU A 1 93 ? -9.945 38.281 17.047 1 93.12 93 LEU A N 1
ATOM 758 C CA . LEU A 1 93 ? -8.898 38.656 16.094 1 93.12 93 LEU A CA 1
ATOM 759 C C . LEU A 1 93 ? -8.766 40.156 15.969 1 93.12 93 LEU A C 1
ATOM 761 O O . LEU A 1 93 ? -7.652 40.688 15.898 1 93.12 93 LEU A O 1
ATOM 765 N N . VAL A 1 94 ? -9.852 40.812 15.953 1 90.44 94 VAL A N 1
ATOM 766 C CA . VAL A 1 94 ? -9.867 42.281 15.773 1 90.44 94 VAL A CA 1
ATOM 767 C C . VAL A 1 94 ? -9.531 42.969 17.094 1 90.44 94 VAL A C 1
ATOM 769 O O . VAL A 1 94 ? -8.812 43.969 17.125 1 90.44 94 VAL A O 1
ATOM 772 N N . THR A 1 95 ? -10.016 42.375 18.203 1 92.06 95 THR A N 1
ATOM 773 C CA . THR A 1 95 ? -9.859 43 19.531 1 92.06 95 THR A CA 1
ATOM 774 C C . THR A 1 95 ? -8.43 42.844 20.031 1 92.06 95 THR A C 1
ATOM 776 O O . THR A 1 95 ? -7.914 43.719 20.719 1 92.06 95 THR A O 1
ATOM 779 N N . TYR A 1 96 ? -7.82 41.719 19.641 1 94.69 96 TYR A N 1
ATOM 780 C CA . TYR A 1 96 ? -6.469 41.438 20.109 1 94.69 96 TYR A CA 1
ATOM 781 C C . TYR A 1 96 ? -5.52 41.188 18.953 1 94.69 96 TYR A C 1
ATOM 783 O O . TYR A 1 96 ? -5.012 40.094 18.781 1 94.69 96 TYR A O 1
ATOM 791 N N . PRO A 1 97 ? -5.137 42.219 18.266 1 94.19 97 PRO A N 1
ATOM 792 C CA . PRO A 1 97 ? -4.312 42.062 17.078 1 94.19 97 PRO A CA 1
ATOM 793 C C . PRO A 1 97 ? -2.896 41.594 17.391 1 94.19 97 PRO A C 1
ATOM 795 O O . PRO A 1 97 ? -2.197 41.094 16.5 1 94.19 97 PRO A O 1
ATOM 798 N N . HIS A 1 98 ? -2.398 41.75 18.688 1 96.06 98 HIS A N 1
ATOM 799 C CA . HIS A 1 98 ? -1.039 41.375 19.062 1 96.06 98 HIS A CA 1
ATOM 800 C C . HIS A 1 98 ? -0.981 39.938 19.578 1 96.06 98 HIS A C 1
ATOM 802 O O . HIS A 1 98 ? 0.063 39.5 20.062 1 96.06 98 HIS A O 1
ATOM 808 N N . VAL A 1 99 ? -2.1 39.219 19.516 1 97.25 99 VAL A N 1
ATOM 809 C CA . VAL A 1 99 ? -2.188 37.844 20.031 1 97.25 99 VAL A CA 1
ATOM 810 C C . VAL A 1 99 ? -2.393 36.875 18.875 1 97.25 99 VAL A C 1
ATOM 812 O O . VAL A 1 99 ? -3.051 37.188 17.891 1 97.25 99 VAL A O 1
ATOM 815 N N . ILE A 1 100 ? -1.732 35.719 19 1 98 100 ILE A N 1
ATOM 816 C CA . ILE A 1 100 ? -1.985 34.656 18.062 1 98 100 ILE A CA 1
ATOM 817 C C . ILE A 1 100 ? -3.254 33.906 18.469 1 98 100 ILE A C 1
ATOM 819 O O . ILE A 1 100 ? -3.225 33.062 19.375 1 98 100 ILE A O 1
ATOM 823 N N . ILE A 1 101 ? -4.312 34.188 17.781 1 97.81 101 ILE A N 1
ATOM 824 C CA . ILE A 1 101 ? -5.617 33.656 18.156 1 97.81 101 ILE A CA 1
ATOM 825 C C . ILE A 1 101 ? -5.699 32.156 17.781 1 97.81 101 ILE A C 1
ATOM 827 O O . ILE A 1 101 ? -5.367 31.797 16.656 1 97.81 101 ILE A O 1
ATOM 831 N N . PRO A 1 102 ? -6.121 31.344 18.75 1 98.12 102 PRO A N 1
ATOM 832 C CA . PRO A 1 102 ? -6.316 29.922 18.406 1 98.12 102 PRO A CA 1
ATOM 833 C C . PRO A 1 102 ? -7.246 29.734 17.203 1 98.12 102 PRO A C 1
ATOM 835 O O . PRO A 1 102 ? -8.281 30.391 17.109 1 98.12 102 PRO A O 1
ATOM 838 N N . PRO A 1 103 ? -6.801 28.891 16.328 1 97.88 103 PRO A N 1
ATOM 839 C CA . PRO A 1 103 ? -7.598 28.719 15.117 1 97.88 103 PRO A CA 1
ATOM 840 C C . PRO A 1 103 ? -8.789 27.781 15.328 1 97.88 103 PRO A C 1
ATOM 842 O O . PRO A 1 103 ? -8.805 27 16.281 1 97.88 103 PRO A O 1
ATOM 845 N N . LEU A 1 104 ? -9.727 27.969 14.477 1 97.94 104 LEU A N 1
ATOM 846 C CA . LEU A 1 104 ? -10.867 27.062 14.422 1 97.94 104 LEU A CA 1
ATOM 847 C C . LEU A 1 104 ? -10.547 25.844 13.555 1 97.94 104 LEU A C 1
ATOM 849 O O . LEU A 1 104 ? -9.664 25.891 12.695 1 97.94 104 LEU A O 1
ATOM 853 N N . PRO A 1 105 ? -11.219 24.719 13.898 1 96.88 105 PRO A N 1
ATOM 854 C CA . PRO A 1 105 ? -11.062 23.578 12.992 1 96.88 105 PRO A CA 1
ATOM 855 C C . PRO A 1 105 ? -11.578 23.875 11.586 1 96.88 105 PRO A C 1
ATOM 857 O O . PRO A 1 105 ? -12.211 24.906 11.359 1 96.88 105 PRO A O 1
ATOM 860 N N . GLU A 1 106 ? -11.258 23.016 10.68 1 94.12 106 GLU A N 1
ATOM 861 C CA . GLU A 1 106 ? -11.586 23.203 9.273 1 94.12 106 GLU A CA 1
ATOM 862 C C . GLU A 1 106 ? -13.102 23.203 9.062 1 94.12 106 GLU A C 1
ATOM 864 O O . GLU A 1 106 ? -13.828 22.469 9.719 1 94.12 106 GLU A O 1
ATOM 869 N N . LYS A 1 107 ? -13.516 24.062 8.172 1 91.56 107 LYS A N 1
ATOM 870 C CA . LYS A 1 107 ? -14.922 24.156 7.809 1 91.56 107 LYS A CA 1
ATOM 871 C C . LYS A 1 107 ? -15.32 23 6.883 1 91.56 107 LYS A C 1
ATOM 873 O O . LYS A 1 107 ? -16.453 22.516 6.941 1 91.56 107 LYS A O 1
ATOM 878 N N . ARG A 1 108 ? -14.469 22.719 6.047 1 92.19 108 ARG A N 1
ATOM 879 C CA . ARG A 1 108 ? -14.578 21.578 5.145 1 92.19 108 ARG A CA 1
ATOM 880 C C . ARG A 1 108 ? -13.336 20.703 5.219 1 92.19 108 ARG A C 1
ATOM 882 O O . ARG A 1 108 ? -12.266 21.156 5.633 1 92.19 108 ARG A O 1
ATOM 889 N N . VAL A 1 109 ? -13.523 19.5 4.766 1 91.88 109 VAL A N 1
ATOM 890 C CA . VAL A 1 109 ? -12.438 18.547 4.898 1 91.88 109 VAL A CA 1
ATOM 891 C C . VAL A 1 109 ? -11.273 18.953 3.998 1 91.88 109 VAL A C 1
ATOM 893 O O . VAL A 1 109 ? -11.438 19.094 2.783 1 91.88 109 VAL A O 1
ATOM 896 N N . LEU A 1 110 ? -10.148 19.156 4.66 1 93.19 110 LEU A N 1
ATOM 897 C CA . LEU A 1 110 ? -8.906 19.406 3.939 1 93.19 110 LEU A CA 1
ATOM 898 C C . LEU A 1 110 ? -8.039 18.156 3.902 1 93.19 110 LEU A C 1
ATOM 900 O O . LEU A 1 110 ? -7.984 17.406 4.879 1 93.19 110 LEU A O 1
ATOM 904 N N . TYR A 1 111 ? -7.359 17.859 2.816 1 94.62 111 TYR A N 1
ATOM 905 C CA . TYR A 1 111 ? -6.434 16.75 2.645 1 94.62 111 TYR A CA 1
ATOM 906 C C . TYR A 1 111 ? -7.141 15.414 2.848 1 94.62 111 TYR A C 1
ATOM 908 O O . TYR A 1 111 ? -6.676 14.57 3.611 1 94.62 111 TYR A O 1
ATOM 916 N N . ALA A 1 112 ? -8.258 15.328 2.24 1 91.88 112 ALA A N 1
ATOM 917 C CA . ALA A 1 112 ? -9.07 14.117 2.32 1 91.88 112 ALA A CA 1
ATOM 918 C C . ALA A 1 112 ? -8.414 12.969 1.563 1 91.88 112 ALA A C 1
ATOM 920 O O . ALA A 1 112 ? -7.84 13.172 0.49 1 91.88 112 ALA A O 1
ATOM 921 N N . TRP A 1 113 ? -8.492 11.781 2.217 1 91.88 113 TRP A N 1
ATOM 922 C CA . TRP A 1 113 ? -7.98 10.602 1.518 1 91.88 113 TRP A CA 1
ATOM 923 C C . TRP A 1 113 ? -9.117 9.789 0.909 1 91.88 113 TRP A C 1
ATOM 925 O O . TRP A 1 113 ? -8.883 8.891 0.101 1 91.88 113 TRP A O 1
ATOM 935 N N . ARG A 1 114 ? -10.289 10.109 1.299 1 90.81 114 ARG A N 1
ATOM 936 C CA . ARG A 1 114 ? -11.516 9.531 0.754 1 90.81 114 ARG A CA 1
ATOM 937 C C . ARG A 1 114 ? -12.609 10.594 0.615 1 90.81 114 ARG A C 1
ATOM 939 O O . ARG A 1 114 ? -12.5 11.672 1.198 1 90.81 114 ARG A O 1
ATOM 946 N N . LYS A 1 115 ? -13.562 10.281 -0.217 1 87.06 115 LYS A N 1
ATOM 947 C CA . LYS A 1 115 ? -14.68 11.211 -0.367 1 87.06 115 LYS A CA 1
ATOM 948 C C . LYS A 1 115 ? -15.461 11.352 0.937 1 87.06 115 LYS A C 1
ATOM 950 O O . LYS A 1 115 ? -15.766 10.352 1.594 1 87.06 115 LYS A O 1
ATOM 955 N N . SER A 1 116 ? -15.5 12.57 1.44 1 83.19 116 SER A N 1
ATOM 956 C CA . SER A 1 116 ? -16.234 12.836 2.672 1 83.19 116 SER A CA 1
ATOM 957 C C . SER A 1 116 ? -16.984 14.172 2.598 1 83.19 116 SER A C 1
ATOM 959 O O . SER A 1 116 ? -16.5 15.117 1.967 1 83.19 116 SER A O 1
ATOM 961 N N . ASP A 1 117 ? -18.203 14.164 3.24 1 82.62 117 ASP A N 1
ATOM 962 C CA . ASP A 1 117 ? -18.984 15.398 3.312 1 82.62 117 ASP A CA 1
ATOM 963 C C . ASP A 1 117 ? -19.031 15.93 4.746 1 82.62 117 ASP A C 1
ATOM 965 O O . ASP A 1 117 ? -18.594 15.25 5.68 1 82.62 117 ASP A O 1
ATOM 969 N N . THR A 1 118 ? -19.531 17.109 4.883 1 85.12 118 THR A N 1
ATOM 970 C CA . THR A 1 118 ? -19.562 17.797 6.172 1 85.12 118 THR A CA 1
ATOM 971 C C . THR A 1 118 ? -20.594 17.172 7.098 1 85.12 118 THR A C 1
ATOM 973 O O . THR A 1 118 ? -20.594 17.422 8.305 1 85.12 118 THR A O 1
ATOM 976 N N . THR A 1 119 ? -21.406 16.328 6.535 1 84.56 119 THR A N 1
ATOM 977 C CA . THR A 1 119 ? -22.422 15.688 7.344 1 84.56 119 THR A CA 1
ATOM 978 C C . THR A 1 119 ? -21.953 14.328 7.836 1 84.56 119 THR A C 1
ATOM 980 O O . THR A 1 119 ? -22.641 13.664 8.609 1 84.56 119 THR A O 1
ATOM 983 N N . ASP A 1 120 ? -20.797 13.984 7.383 1 89.75 120 ASP A N 1
ATOM 984 C CA . ASP A 1 120 ? -20.203 12.734 7.859 1 89.75 120 ASP A CA 1
ATOM 985 C C . ASP A 1 120 ? -20.047 12.742 9.375 1 89.75 120 ASP A C 1
ATOM 987 O O . ASP A 1 120 ? -19.453 13.672 9.938 1 89.75 120 ASP A O 1
ATOM 991 N N . PRO A 1 121 ? -20.609 11.703 10.008 1 91.5 121 PRO A N 1
ATOM 992 C CA . PRO A 1 121 ? -20.562 11.656 11.477 1 91.5 121 PRO A CA 1
ATOM 993 C C . PRO A 1 121 ? -19.125 11.734 12.008 1 91.5 121 PRO A C 1
ATOM 995 O O . PRO A 1 121 ? -18.891 12.328 13.07 1 91.5 121 PRO A O 1
ATOM 998 N N . GLU A 1 122 ? -18.25 11.156 11.344 1 91.62 122 GLU A N 1
ATOM 999 C CA . GLU A 1 122 ? -16.844 11.203 11.773 1 91.62 122 GLU A CA 1
ATOM 1000 C C . GLU A 1 122 ? -16.297 12.617 11.672 1 91.62 122 GLU A C 1
ATOM 1002 O O . GLU A 1 122 ? -15.531 13.055 12.547 1 91.62 122 GLU A O 1
ATOM 1007 N N . PHE A 1 123 ? -16.641 13.242 10.664 1 93.31 123 PHE A N 1
ATOM 1008 C CA . PHE A 1 123 ? -16.188 14.625 10.5 1 93.31 123 PHE A CA 1
ATOM 1009 C C . PHE A 1 123 ? -16.781 15.516 11.578 1 93.31 123 PHE A C 1
ATOM 1011 O O . PHE A 1 123 ? -16.094 16.359 12.141 1 93.31 123 PHE A O 1
ATOM 1018 N N . VAL A 1 124 ? -18.062 15.352 11.82 1 94.5 124 VAL A N 1
ATOM 1019 C CA . VAL A 1 124 ? -18.75 16.156 12.82 1 94.5 124 VAL A CA 1
ATOM 1020 C C . VAL A 1 124 ? -18.109 15.961 14.188 1 94.5 124 VAL A C 1
ATOM 1022 O O . VAL A 1 124 ? -17.906 16.922 14.93 1 94.5 124 VAL A O 1
ATOM 1025 N N . GLU A 1 125 ? -17.828 14.758 14.438 1 95.12 125 GLU A N 1
ATOM 1026 C CA . GLU A 1 125 ? -17.172 14.453 15.711 1 95.12 125 GLU A CA 1
ATOM 1027 C C . GLU A 1 125 ? -15.797 15.094 15.797 1 95.12 125 GLU A C 1
ATOM 1029 O O . GLU A 1 125 ? -15.406 15.609 16.844 1 95.12 125 GLU A O 1
ATOM 1034 N N . ARG A 1 126 ? -15.016 15.016 14.789 1 94.75 126 ARG A N 1
ATOM 1035 C CA . ARG A 1 126 ? -13.703 15.648 14.742 1 94.75 126 ARG A CA 1
ATOM 1036 C C . ARG A 1 126 ? -13.812 17.156 14.867 1 94.75 126 ARG A C 1
ATOM 1038 O O . ARG A 1 126 ? -12.992 17.797 15.547 1 94.75 126 ARG A O 1
ATOM 1045 N N . ARG A 1 127 ? -14.797 17.672 14.234 1 95.44 127 ARG A N 1
ATOM 1046 C CA . ARG A 1 127 ? -15.039 19.109 14.359 1 95.44 127 ARG A CA 1
ATOM 1047 C C . ARG A 1 127 ? -15.422 19.469 15.797 1 95.44 127 ARG A C 1
ATOM 1049 O O . ARG A 1 127 ? -14.953 20.484 16.328 1 95.44 127 ARG A O 1
ATOM 1056 N N . ARG A 1 128 ? -16.328 18.688 16.375 1 97.19 128 ARG A N 1
ATOM 1057 C CA . ARG A 1 128 ? -16.688 18.906 17.781 1 97.19 128 ARG A CA 1
ATOM 1058 C C . ARG A 1 128 ? -15.453 18.969 18.672 1 97.19 128 ARG A C 1
ATOM 1060 O O . ARG A 1 128 ? -15.312 19.891 19.469 1 97.19 128 ARG A O 1
ATOM 1067 N N . ALA A 1 129 ? -14.57 18.047 18.469 1 96.81 129 ALA A N 1
ATOM 1068 C CA . ALA A 1 129 ? -13.336 18 19.25 1 96.81 129 ALA A CA 1
ATOM 1069 C C . ALA A 1 129 ? -12.461 19.219 18.969 1 96.81 129 ALA A C 1
ATOM 1071 O O . ALA A 1 129 ? -11.844 19.766 19.875 1 96.81 129 ALA A O 1
ATOM 1072 N N . GLY A 1 130 ? -12.391 19.594 17.703 1 97.44 130 GLY A N 1
ATOM 1073 C CA . GLY A 1 130 ? -11.641 20.781 17.328 1 97.44 130 GLY A CA 1
ATOM 1074 C C . GLY A 1 130 ? -12.18 22.047 17.953 1 97.44 130 GLY A C 1
ATOM 1075 O O . GLY A 1 130 ? -11.414 22.906 18.391 1 97.44 130 GLY A O 1
ATOM 1076 N N . LEU A 1 131 ? -13.461 22.156 17.984 1 98.31 131 LEU A N 1
ATOM 1077 C CA . LEU A 1 131 ? -14.102 23.328 18.578 1 98.31 131 LEU A CA 1
ATOM 1078 C C . LEU A 1 131 ? -13.859 23.359 20.078 1 98.31 131 LEU A C 1
ATOM 1080 O O . LEU A 1 131 ? -13.664 24.438 20.656 1 98.31 131 LEU A O 1
ATOM 1084 N N . GLU A 1 132 ? -13.914 22.188 20.625 1 98.19 132 GLU A N 1
ATOM 1085 C CA . GLU A 1 132 ? -13.602 22.109 22.047 1 98.19 132 GLU A CA 1
ATOM 1086 C C . GLU A 1 132 ? -12.18 22.578 22.328 1 98.19 132 GLU A C 1
ATOM 1088 O O . GLU A 1 132 ? -11.945 23.344 23.266 1 98.19 132 GLU A O 1
ATOM 1093 N N . ASN A 1 133 ? -11.289 22.141 21.5 1 97.5 133 ASN A N 1
ATOM 1094 C CA . ASN A 1 133 ? -9.898 22.562 21.656 1 97.5 133 ASN A CA 1
ATOM 1095 C C . ASN A 1 133 ? -9.742 24.062 21.516 1 97.5 133 ASN A C 1
ATOM 1097 O O . ASN A 1 133 ? -8.945 24.688 22.234 1 97.5 133 ASN A O 1
ATOM 1101 N N . PHE A 1 134 ? -10.43 24.609 20.641 1 98.31 134 PHE A N 1
ATOM 1102 C CA . PHE A 1 134 ? -10.422 26.062 20.469 1 98.31 134 PHE A CA 1
ATOM 1103 C C . PHE A 1 134 ? -10.82 26.75 21.781 1 98.31 134 PHE A C 1
ATOM 1105 O O . PHE A 1 134 ? -10.133 27.672 22.234 1 98.31 134 PHE A O 1
ATOM 1112 N N . LEU A 1 135 ? -11.914 26.344 22.359 1 98.38 135 LEU A N 1
ATOM 1113 C CA . LEU A 1 135 ? -12.406 26.922 23.594 1 98.38 135 LEU A CA 1
ATOM 1114 C C . LEU A 1 135 ? -11.375 26.766 24.719 1 98.38 135 LEU A C 1
ATOM 1116 O O . LEU A 1 135 ? -11.133 27.703 25.484 1 98.38 135 LEU A O 1
ATOM 1120 N N . LEU A 1 136 ? -10.797 25.625 24.734 1 97.94 136 LEU A N 1
ATOM 1121 C CA . LEU A 1 136 ? -9.812 25.344 25.781 1 97.94 136 LEU A CA 1
ATOM 1122 C C . LEU A 1 136 ? -8.578 26.203 25.594 1 97.94 136 LEU A C 1
ATOM 1124 O O . LEU A 1 136 ? -8.023 26.719 26.578 1 97.94 136 LEU A O 1
ATOM 1128 N N . ARG A 1 137 ? -8.148 26.391 24.359 1 97.88 137 ARG A N 1
ATOM 1129 C CA . ARG A 1 137 ? -6.984 27.219 24.062 1 97.88 137 ARG A CA 1
ATOM 1130 C C . ARG A 1 137 ? -7.238 28.672 24.438 1 97.88 137 ARG A C 1
ATOM 1132 O O . ARG A 1 137 ? -6.371 29.328 25.016 1 97.88 137 ARG A O 1
ATOM 1139 N N . VAL A 1 138 ? -8.391 29.141 24.125 1 98.06 138 VAL A N 1
ATOM 1140 C CA . VAL A 1 138 ? -8.734 30.516 24.469 1 98.06 138 VAL A CA 1
ATOM 1141 C C . VAL A 1 138 ? -8.828 30.672 25.984 1 98.06 138 VAL A C 1
ATOM 1143 O O . VAL A 1 138 ? -8.305 31.625 26.547 1 98.06 138 VAL A O 1
ATOM 1146 N N . ALA A 1 139 ? -9.406 29.719 26.625 1 97 139 ALA A N 1
ATOM 1147 C CA . ALA A 1 139 ? -9.625 29.766 28.062 1 97 139 ALA A CA 1
ATOM 1148 C C . ALA A 1 139 ? -8.312 29.625 28.828 1 97 139 ALA A C 1
ATOM 1150 O O . ALA A 1 139 ? -8.234 29.969 30.016 1 97 139 ALA A O 1
ATOM 1151 N N . SER A 1 140 ? -7.332 29.125 28.188 1 95.88 140 SER A N 1
ATOM 1152 C CA . SER A 1 140 ? -6.039 28.922 28.844 1 95.88 140 SER A CA 1
ATOM 1153 C C . SER A 1 140 ? -5.082 30.062 28.531 1 95.88 140 SER A C 1
ATOM 1155 O O . SER A 1 140 ? -3.996 30.156 29.109 1 95.88 140 SER A O 1
ATOM 1157 N N . HIS A 1 141 ? -5.422 30.906 27.625 1 95.94 141 HIS A N 1
ATOM 1158 C CA . HIS A 1 141 ? -4.555 32 27.234 1 95.94 141 HIS A CA 1
ATOM 1159 C C . HIS A 1 141 ? -4.715 33.219 28.156 1 95.94 141 HIS A C 1
ATOM 1161 O O . HIS A 1 141 ? -5.809 33.75 28.281 1 95.94 141 HIS A O 1
ATOM 1167 N N . PRO A 1 142 ? -3.678 33.656 28.719 1 93.69 142 PRO A N 1
ATOM 1168 C CA . PRO A 1 142 ? -3.76 34.688 29.766 1 93.69 142 PRO A CA 1
ATOM 1169 C C . PRO A 1 142 ? -4.352 36 29.266 1 93.69 142 PRO A C 1
ATOM 1171 O O . PRO A 1 142 ? -4.992 36.719 30.031 1 93.69 142 PRO A O 1
ATOM 1174 N N . ARG A 1 143 ? -4.215 36.281 28.016 1 95 143 ARG A N 1
ATOM 1175 C CA . ARG A 1 143 ? -4.676 37.562 27.5 1 95 143 ARG A CA 1
ATOM 1176 C C . ARG A 1 143 ? -6.102 37.469 26.953 1 95 143 ARG A C 1
ATOM 1178 O O . ARG A 1 143 ? -6.789 38.469 26.797 1 95 143 ARG A O 1
ATOM 1185 N N . LEU A 1 144 ? -6.578 36.25 26.75 1 96.25 144 LEU A N 1
ATOM 1186 C CA . LEU A 1 144 ? -7.859 36.062 26.078 1 96.25 144 LEU A CA 1
ATOM 1187 C C . LEU A 1 144 ? -8.914 35.531 27.031 1 96.25 144 LEU A C 1
ATOM 1189 O O . LEU A 1 144 ? -10.109 35.781 26.828 1 96.25 144 LEU A O 1
ATOM 1193 N N . CYS A 1 145 ? -8.594 34.812 28.016 1 94.94 145 CYS A N 1
ATOM 1194 C CA . CYS A 1 145 ? -9.461 33.906 28.781 1 94.94 145 CYS A CA 1
ATOM 1195 C C . CYS A 1 145 ? -10.531 34.688 29.531 1 94.94 145 CYS A C 1
ATOM 1197 O O . CYS A 1 145 ? -11.633 34.188 29.766 1 94.94 145 CYS A O 1
ATOM 1199 N N . PHE A 1 146 ? -10.266 35.938 29.859 1 92.5 146 PHE A N 1
ATOM 1200 C CA . PHE A 1 146 ? -11.211 36.688 30.672 1 92.5 146 PHE A CA 1
ATOM 1201 C C . PHE A 1 146 ? -11.93 37.75 29.844 1 92.5 146 PHE A C 1
ATOM 1203 O O . PHE A 1 146 ? -12.469 38.719 30.391 1 92.5 146 PHE A O 1
ATOM 1210 N N . ASP A 1 147 ? -11.836 37.594 28.547 1 93.81 147 ASP A N 1
ATOM 1211 C CA . ASP A 1 147 ? -12.586 38.531 27.688 1 93.81 147 ASP A CA 1
ATOM 1212 C C . ASP A 1 147 ? -14.086 38.406 27.953 1 93.81 147 ASP A C 1
ATOM 1214 O O . ASP A 1 147 ? -14.625 37.312 28.047 1 93.81 147 ASP A O 1
ATOM 1218 N N . ASP A 1 148 ? -14.766 39.5 28 1 90.56 148 ASP A N 1
ATOM 1219 C CA . ASP A 1 148 ? -16.188 39.531 28.359 1 90.56 148 ASP A CA 1
ATOM 1220 C C . ASP A 1 148 ? -17.031 38.844 27.297 1 90.56 148 ASP A C 1
ATOM 1222 O O . ASP A 1 148 ? -17.969 38.094 27.641 1 90.56 148 ASP A O 1
ATOM 1226 N N . GLN A 1 149 ? -16.703 39.125 26.078 1 91.56 149 GLN A N 1
ATOM 1227 C CA . GLN A 1 149 ? -17.531 38.562 25.016 1 91.56 149 GLN A CA 1
ATOM 1228 C C . GLN A 1 149 ? -17.328 37.062 24.922 1 91.56 149 GLN A C 1
ATOM 1230 O O . GLN A 1 149 ? -18.25 36.312 24.594 1 91.56 149 GLN A O 1
ATOM 1235 N N . PHE A 1 150 ? -16.078 36.562 25.188 1 94.62 150 PHE A N 1
ATOM 1236 C CA . PHE A 1 150 ? -15.828 35.125 25.219 1 94.62 150 PHE A CA 1
ATOM 1237 C C . PHE A 1 150 ? -16.625 34.469 26.344 1 94.62 150 PHE A C 1
ATOM 1239 O O . PHE A 1 150 ? -17.234 33.438 26.125 1 94.62 150 PHE A O 1
ATOM 1246 N N . ILE A 1 151 ? -16.625 35.094 27.469 1 91.88 151 ILE A N 1
ATOM 1247 C CA . ILE A 1 151 ? -17.359 34.562 28.609 1 91.88 151 ILE A CA 1
ATOM 1248 C C . ILE A 1 151 ? -18.859 34.531 28.312 1 91.88 151 ILE A C 1
ATOM 1250 O O . ILE A 1 151 ? -19.562 33.594 28.625 1 91.88 151 ILE A O 1
ATOM 1254 N N . ASN A 1 152 ? -19.344 35.656 27.688 1 91.31 152 ASN A N 1
ATOM 1255 C CA . ASN A 1 152 ? -20.75 35.719 27.281 1 91.31 152 ASN A CA 1
ATOM 1256 C C . ASN A 1 152 ? -21.094 34.625 26.266 1 91.31 152 ASN A C 1
ATOM 1258 O O . ASN A 1 152 ? -22.188 34.062 26.281 1 91.31 152 ASN A O 1
ATOM 1262 N N . PHE A 1 153 ? -20.203 34.375 25.391 1 94.44 153 PHE A N 1
ATOM 1263 C CA . PHE A 1 153 ? -20.375 33.344 24.391 1 94.44 153 PHE A CA 1
ATOM 1264 C C . PHE A 1 153 ? -20.594 31.984 25.047 1 94.44 153 PHE A C 1
ATOM 1266 O O . PHE A 1 153 ? -21.391 31.172 24.562 1 94.44 153 PHE A O 1
ATOM 1273 N N . LEU A 1 154 ? -19.906 31.75 26.203 1 94.12 154 LEU A N 1
ATOM 1274 C CA . LEU A 1 154 ? -19.969 30.469 26.891 1 94.12 154 LEU A CA 1
ATOM 1275 C C . LEU A 1 154 ? -21.25 30.344 27.719 1 94.12 154 LEU A C 1
ATOM 1277 O O . LEU A 1 154 ? -21.625 29.234 28.109 1 94.12 154 LEU A O 1
ATOM 1281 N N . GLN A 1 155 ? -21.891 31.469 27.891 1 89.5 155 GLN A N 1
ATOM 1282 C CA . GLN A 1 155 ? -22.953 31.375 28.891 1 89.5 155 GLN A CA 1
ATOM 1283 C C . GLN A 1 155 ? -24.25 31.984 28.375 1 89.5 155 GLN A C 1
ATOM 1285 O O . GLN A 1 155 ? -25.344 31.609 28.812 1 89.5 155 GLN A O 1
ATOM 1290 N N . GLN A 1 156 ? -24.172 32.906 27.438 1 88.44 156 GLN A N 1
ATOM 1291 C CA . GLN A 1 156 ? -25.375 33.625 27.031 1 88.44 156 GLN A CA 1
ATOM 1292 C C . GLN A 1 156 ? -25.875 33.156 25.672 1 88.44 156 GLN A C 1
ATOM 1294 O O . GLN A 1 156 ? -25.156 33.188 24.688 1 88.44 156 GLN A O 1
ATOM 1299 N N . GLU A 1 157 ? -27.109 32.781 25.656 1 85.81 157 GLU A N 1
ATOM 1300 C CA . GLU A 1 157 ? -27.703 32.281 24.406 1 85.81 157 GLU A CA 1
ATOM 1301 C C . GLU A 1 157 ? -27.938 33.438 23.422 1 85.81 157 GLU A C 1
ATOM 1303 O O . GLU A 1 157 ? -27.672 33.281 22.234 1 85.81 157 GLU A O 1
ATOM 1308 N N . HIS A 1 158 ? -28.516 34.406 24.031 1 82.25 158 HIS A N 1
ATOM 1309 C CA . HIS A 1 158 ? -28.844 35.531 23.156 1 82.25 158 HIS A CA 1
ATOM 1310 C C . HIS A 1 158 ? -28.125 36.812 23.594 1 82.25 158 HIS A C 1
ATOM 1312 O O . HIS A 1 158 ? -27.609 36.875 24.719 1 82.25 158 HIS A O 1
ATOM 1318 N N . GLY A 1 159 ? -27.828 37.75 22.734 1 80.56 159 GLY A N 1
ATOM 1319 C CA . GLY A 1 159 ? -27.344 39.062 23.078 1 80.56 159 GLY A CA 1
ATOM 1320 C C . GLY A 1 159 ? -25.859 39.25 22.844 1 80.56 159 GLY A C 1
ATOM 1321 O O . GLY A 1 159 ? -25.391 40.375 22.594 1 80.56 159 GLY A O 1
ATOM 1322 N N . TRP A 1 160 ? -25.188 38.125 22.969 1 82 160 TRP A N 1
ATOM 1323 C CA . TRP A 1 160 ? -23.75 38.281 22.812 1 82 160 TRP A CA 1
ATOM 1324 C C . TRP A 1 160 ? -23.391 38.719 21.406 1 82 160 TRP A C 1
ATOM 1326 O O . TRP A 1 160 ? -22.469 39.531 21.219 1 82 160 TRP A O 1
ATOM 1336 N N . ARG A 1 161 ? -24.156 38.312 20.406 1 81.06 161 ARG A N 1
ATOM 1337 C CA . ARG A 1 161 ? -23.906 38.656 19.016 1 81.06 161 ARG A CA 1
ATOM 1338 C C . ARG A 1 161 ? -24.141 40.156 18.781 1 81.06 161 ARG A C 1
ATOM 1340 O O . ARG A 1 161 ? -23.375 40.812 18.062 1 81.06 161 ARG A O 1
ATOM 1347 N N . GLU A 1 162 ? -25.188 40.594 19.375 1 78.38 162 GLU A N 1
ATOM 1348 C CA . GLU A 1 162 ? -25.516 42 19.25 1 78.38 162 GLU A CA 1
ATOM 1349 C C . GLU A 1 162 ? -24.422 42.875 19.844 1 78.38 162 GLU A C 1
ATOM 1351 O O . GLU A 1 162 ? -24.078 43.938 19.281 1 78.38 162 GLU A O 1
ATOM 1356 N N . THR A 1 163 ? -23.891 42.375 20.844 1 77.5 163 THR A N 1
ATOM 1357 C CA . THR A 1 163 ? -22.828 43.156 21.5 1 77.5 163 THR A CA 1
ATOM 1358 C C . THR A 1 163 ? -21.562 43.188 20.641 1 77.5 163 THR A C 1
ATOM 1360 O O . THR A 1 163 ? -20.891 44.188 20.547 1 77.5 163 THR A O 1
ATOM 1363 N N . ILE A 1 164 ? -21.281 42.156 20 1 79.62 164 ILE A N 1
ATOM 1364 C CA . ILE A 1 164 ? -20.109 42.062 19.141 1 79.62 164 ILE A CA 1
ATOM 1365 C C . ILE A 1 164 ? -20.312 42.906 17.891 1 79.62 164 ILE A C 1
ATOM 1367 O O . ILE A 1 164 ? -19.391 43.594 17.453 1 79.62 164 ILE A O 1
ATOM 1371 N N . THR A 1 165 ? -21.547 42.844 17.422 1 77.62 165 THR A N 1
ATOM 1372 C CA . THR A 1 165 ? -21.859 43.594 16.219 1 77.62 165 THR A CA 1
ATOM 1373 C C . THR A 1 165 ? -21.844 45.094 16.516 1 77.62 165 THR A C 1
ATOM 1375 O O . THR A 1 165 ? -21.406 45.906 15.688 1 77.62 165 THR A O 1
ATOM 1378 N N . ASP A 1 166 ? -22.281 45.406 17.641 1 73.06 166 ASP A N 1
ATOM 1379 C CA . ASP A 1 166 ? -22.328 46.812 18.047 1 73.06 166 ASP A CA 1
ATOM 1380 C C . ASP A 1 166 ? -20.938 47.375 18.25 1 73.06 166 ASP A C 1
ATOM 1382 O O . ASP A 1 166 ? -20.734 48.594 18.156 1 73.06 166 ASP A O 1
ATOM 1386 N N . SER A 1 167 ? -20.125 46.5 18.578 1 70 167 SER A N 1
ATOM 1387 C CA . SER A 1 167 ? -18.75 46.969 18.781 1 70 167 SER A CA 1
ATOM 1388 C C . SER A 1 167 ? -18.078 47.344 17.469 1 70 167 SER A C 1
ATOM 1390 O O . SER A 1 167 ? -17 47.906 17.453 1 70 167 SER A O 1
ATOM 1392 N N . GLY A 1 168 ? -18.828 47.156 16.312 1 71.56 168 GLY A N 1
ATOM 1393 C CA . GLY A 1 168 ? -18.297 47.5 15 1 71.56 168 GLY A CA 1
ATOM 1394 C C . GLY A 1 168 ? -17.234 46.531 14.523 1 71.56 168 GLY A C 1
ATOM 1395 O O . GLY A 1 168 ? -16.5 46.844 13.578 1 71.56 168 GLY A O 1
ATOM 1396 N N . TYR A 1 169 ? -17.156 45.438 15.273 1 72.69 169 TYR A N 1
ATOM 1397 C CA . TYR A 1 169 ? -16.062 44.531 14.938 1 72.69 169 TYR A CA 1
ATOM 1398 C C . TYR A 1 169 ? -16.219 44 13.523 1 72.69 169 TYR A C 1
ATOM 1400 O O . TYR A 1 169 ? -15.227 43.688 12.859 1 72.69 169 TYR A O 1
ATOM 1408 N N . ILE A 1 170 ? -17.453 43.906 13.141 1 72.19 170 ILE A N 1
ATOM 1409 C CA . ILE A 1 170 ? -17.719 43.344 11.812 1 72.19 170 ILE A CA 1
ATOM 1410 C C . ILE A 1 170 ? -17.062 44.219 10.75 1 72.19 170 ILE A C 1
ATOM 1412 O O . ILE A 1 170 ? -16.375 43.719 9.859 1 72.19 170 ILE A O 1
ATOM 1416 N N . LEU A 1 171 ? -17.359 45.438 10.898 1 71.19 171 LEU A N 1
ATOM 1417 C CA . LEU A 1 171 ? -16.766 46.375 9.938 1 71.19 171 LEU A CA 1
ATOM 1418 C C . LEU A 1 171 ? -15.242 46.344 10.039 1 71.19 171 LEU A C 1
ATOM 1420 O O . LEU A 1 171 ? -14.555 46.406 9.023 1 71.19 171 LEU A O 1
ATOM 1424 N N . GLN A 1 172 ? -14.797 46.25 11.195 1 75.81 172 GLN A N 1
ATOM 1425 C CA . GLN A 1 172 ? -13.352 46.219 11.414 1 75.81 172 GLN A CA 1
ATOM 1426 C C . GLN A 1 172 ? -12.742 44.938 10.852 1 75.81 172 GLN A C 1
ATOM 1428 O O . GLN A 1 172 ? -11.664 44.969 10.25 1 75.81 172 GLN A O 1
ATOM 1433 N N . ALA A 1 173 ? -13.453 43.969 11.094 1 70.25 173 ALA A N 1
ATOM 1434 C CA . ALA A 1 173 ? -13 42.656 10.578 1 70.25 173 ALA A CA 1
ATOM 1435 C C . ALA A 1 173 ? -12.969 42.656 9.055 1 70.25 173 ALA A C 1
ATOM 1437 O O . ALA A 1 173 ? -12.008 42.156 8.453 1 70.25 173 ALA A O 1
ATOM 1438 N N . GLU A 1 174 ? -14 43.188 8.5 1 70.88 174 GLU A N 1
ATOM 1439 C CA . GLU A 1 174 ? -14.062 43.281 7.047 1 70.88 174 GLU A CA 1
ATOM 1440 C C . GLU A 1 174 ? -12.922 44.156 6.5 1 70.88 174 GLU A C 1
ATOM 1442 O O . GLU A 1 174 ? -12.312 43.781 5.492 1 70.88 174 GLU A O 1
ATOM 1447 N N . ASN A 1 175 ? -12.719 45.219 7.125 1 68.25 175 ASN A N 1
ATOM 1448 C CA . ASN A 1 175 ? -11.641 46.094 6.719 1 68.25 175 ASN A CA 1
ATOM 1449 C C . ASN A 1 175 ? -10.273 45.438 6.867 1 68.25 175 ASN A C 1
ATOM 1451 O O . ASN A 1 175 ? -9.398 45.625 6.023 1 68.25 175 ASN A O 1
ATOM 1455 N N . LYS A 1 176 ? -10.219 44.719 7.941 1 67.31 176 LYS A N 1
ATOM 1456 C CA . LYS A 1 176 ? -8.961 44 8.18 1 67.31 176 LYS A CA 1
ATOM 1457 C C . LYS A 1 176 ? -8.711 42.969 7.098 1 67.31 176 LYS A C 1
ATOM 1459 O O . LYS A 1 176 ? -7.586 42.812 6.609 1 67.31 176 LYS A O 1
ATOM 1464 N N . ILE A 1 177 ? -9.734 42.344 6.781 1 65.62 177 ILE A N 1
ATOM 1465 C CA . ILE A 1 177 ? -9.609 41.344 5.742 1 65.62 177 ILE A CA 1
ATOM 1466 C C . ILE A 1 177 ? -9.195 42 4.426 1 65.62 177 ILE A C 1
ATOM 1468 O O . ILE A 1 177 ? -8.336 41.469 3.709 1 65.62 177 ILE A O 1
ATOM 1472 N N . LYS A 1 178 ? -9.727 43.125 4.145 1 65.25 178 LYS A N 1
ATOM 1473 C CA . LYS A 1 178 ? -9.398 43.875 2.93 1 65.25 178 LYS A CA 1
ATOM 1474 C C . LYS A 1 178 ? -7.953 44.344 2.953 1 65.25 178 LYS A C 1
ATOM 1476 O O . LYS A 1 178 ? -7.266 44.312 1.929 1 65.25 178 LYS A O 1
ATOM 1481 N N . SER A 1 179 ? -7.543 44.656 4.098 1 64.56 179 SER A N 1
ATOM 1482 C CA . SER A 1 179 ? -6.18 45.156 4.23 1 64.56 179 SER A CA 1
ATOM 1483 C C . SER A 1 179 ? -5.156 44.062 4.059 1 64.56 179 SER A C 1
ATOM 1485 O O . SER A 1 179 ? -4.051 44.281 3.562 1 64.56 179 SER A O 1
ATOM 1487 N N . LEU A 1 180 ? -5.578 42.906 4.504 1 63.62 180 LEU A N 1
ATOM 1488 C CA . LEU A 1 180 ? -4.699 41.75 4.422 1 63.62 180 LEU A CA 1
ATOM 1489 C C . LEU A 1 180 ? -4.453 41.375 2.969 1 63.62 180 LEU A C 1
ATOM 1491 O O . LEU A 1 180 ? -3.416 40.781 2.646 1 63.62 180 LEU A O 1
ATOM 1495 N N . SER A 1 181 ? -5.387 41.781 2.18 1 64.56 181 SER A N 1
ATOM 1496 C CA . SER A 1 181 ? -5.285 41.438 0.767 1 64.56 181 SER A CA 1
ATOM 1497 C C . SER A 1 181 ? -4.297 42.344 0.042 1 64.56 181 SER A C 1
ATOM 1499 O O . SER A 1 181 ? -3.801 41.969 -1.031 1 64.56 181 SER A O 1
ATOM 1501 N N . VAL A 1 182 ? -3.975 43.406 0.625 1 65.88 182 VAL A N 1
ATOM 1502 C CA . VAL A 1 182 ? -3.094 44.375 -0.016 1 65.88 182 VAL A CA 1
ATOM 1503 C C . VAL A 1 182 ? -1.651 44.156 0.424 1 65.88 182 VAL A C 1
ATOM 1505 O O . VAL A 1 182 ? -1.383 43.938 1.611 1 65.88 182 VAL A O 1
ATOM 1508 N N . SER A 1 183 ? -0.792 43.969 -0.479 1 77.19 183 SER A N 1
ATOM 1509 C CA . SER A 1 183 ? 0.631 43.812 -0.202 1 77.19 183 SER A CA 1
ATOM 1510 C C . SER A 1 183 ? 1.212 45.031 0.482 1 77.19 183 SER A C 1
ATOM 1512 O O . SER A 1 183 ? 1.06 46.156 -0.011 1 77.19 183 SER A O 1
ATOM 1514 N N . ILE A 1 184 ? 1.634 44.906 1.721 1 83.5 184 ILE A N 1
ATOM 1515 C CA . ILE A 1 184 ? 2.244 45.969 2.488 1 83.5 184 ILE A CA 1
ATOM 1516 C C . ILE A 1 184 ? 3.723 46.094 2.127 1 83.5 184 ILE A C 1
ATOM 1518 O O . ILE A 1 184 ? 4.48 45.125 2.26 1 83.5 184 ILE A O 1
ATOM 1522 N N . ARG A 1 185 ? 4.082 47.188 1.504 1 87.19 185 ARG A N 1
ATOM 1523 C CA . ARG A 1 185 ? 5.484 47.469 1.199 1 87.19 185 ARG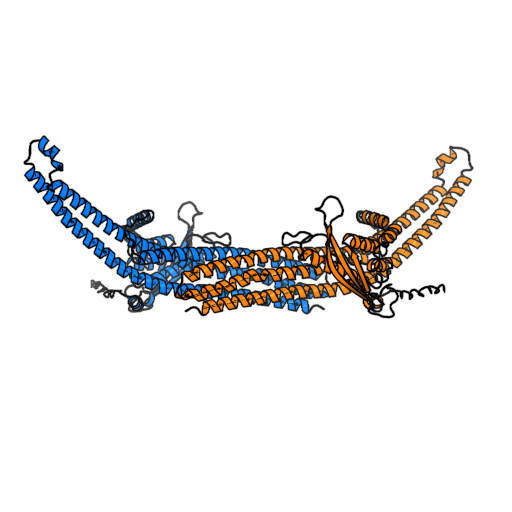 A CA 1
ATOM 1524 C C . ARG A 1 185 ? 6.094 48.406 2.232 1 87.19 185 ARG A C 1
ATOM 1526 O O . ARG A 1 185 ? 5.645 49.531 2.387 1 87.19 185 ARG A O 1
ATOM 1533 N N . LEU A 1 186 ? 7.008 47.844 2.986 1 92.38 186 LEU A N 1
ATOM 1534 C CA . LEU A 1 186 ? 7.664 48.625 4.023 1 92.38 186 LEU A CA 1
ATOM 1535 C C . LEU A 1 186 ? 9.031 49.094 3.555 1 92.38 186 LEU A C 1
ATOM 1537 O O . LEU A 1 186 ? 9.727 48.406 2.822 1 92.38 186 LEU A O 1
ATOM 1541 N N . LYS A 1 187 ? 9.406 50.281 3.906 1 91.5 187 LYS A N 1
ATOM 1542 C CA . LYS A 1 187 ? 10.734 50.781 3.605 1 91.5 187 LYS A CA 1
ATOM 1543 C C . LYS A 1 187 ? 11.812 50.094 4.426 1 91.5 187 LYS A C 1
ATOM 1545 O O . LYS A 1 187 ? 12.859 49.719 3.893 1 91.5 187 LYS A O 1
ATOM 1550 N N . LYS A 1 188 ? 11.5 49.844 5.734 1 90.81 188 LYS A N 1
ATOM 1551 C CA . LYS A 1 188 ? 12.43 49.156 6.629 1 90.81 188 LYS A CA 1
ATOM 1552 C C . LYS A 1 188 ? 11.711 48.125 7.461 1 90.81 188 LYS A C 1
ATOM 1554 O O . LYS A 1 188 ? 11.391 48.344 8.625 1 90.81 188 LYS A O 1
ATOM 1559 N N . PRO A 1 189 ? 11.625 47 6.859 1 92.44 189 PRO A N 1
ATOM 1560 C CA . PRO A 1 189 ? 10.953 45.938 7.613 1 92.44 189 PRO A CA 1
ATOM 1561 C C . PRO A 1 189 ? 11.734 45.5 8.852 1 92.44 189 PRO A C 1
ATOM 1563 O O . PRO A 1 189 ? 12.961 45.5 8.836 1 92.44 189 PRO A O 1
ATOM 1566 N N . ASP A 1 190 ? 11.047 45.219 9.922 1 94.56 190 ASP A N 1
ATOM 1567 C CA . ASP A 1 190 ? 11.648 44.688 11.141 1 94.56 190 ASP A CA 1
ATOM 1568 C C . ASP A 1 190 ? 12.18 43.281 10.922 1 94.56 190 ASP A C 1
ATOM 1570 O O . ASP A 1 190 ? 11.43 42.375 10.562 1 94.56 190 ASP A O 1
ATOM 1574 N N . PRO A 1 191 ? 13.398 43.094 11.133 1 95.81 191 PRO A N 1
ATOM 1575 C CA . PRO A 1 191 ? 14 41.812 10.797 1 95.81 191 PRO A CA 1
ATOM 1576 C C . PRO A 1 191 ? 13.414 40.656 11.617 1 95.81 191 PRO A C 1
ATOM 1578 O O . PRO A 1 191 ? 13.273 39.562 11.109 1 95.81 191 PRO A O 1
ATOM 1581 N N . GLU A 1 192 ? 13.125 40.875 12.875 1 96 192 GLU A N 1
ATOM 1582 C CA . GLU A 1 192 ? 12.578 39.812 13.719 1 96 192 GLU A CA 1
ATOM 1583 C C . GLU A 1 192 ? 11.188 39.406 13.242 1 96 192 GLU A C 1
ATOM 1585 O O . GLU A 1 192 ? 10.898 38.188 13.148 1 96 192 GLU A O 1
ATOM 1590 N N . ILE A 1 193 ? 10.422 40.406 12.969 1 96.62 193 ILE A N 1
ATOM 1591 C CA . ILE A 1 193 ? 9.055 40.125 12.523 1 96.62 193 ILE A CA 1
ATOM 1592 C C . ILE A 1 193 ? 9.094 39.469 11.148 1 96.62 193 ILE A C 1
ATOM 1594 O O . ILE A 1 193 ? 8.297 38.562 10.875 1 96.62 193 ILE A O 1
ATOM 1598 N N . GLU A 1 194 ? 10.008 39.875 10.359 1 95.69 194 GLU A N 1
ATOM 1599 C CA . GLU A 1 194 ? 10.164 39.281 9.039 1 95.69 194 GLU A CA 1
ATOM 1600 C C . GLU A 1 194 ? 10.578 37.812 9.156 1 95.69 194 GLU A C 1
ATOM 1602 O O . GLU A 1 194 ? 10.086 36.969 8.414 1 95.69 194 GLU A O 1
ATOM 1607 N N . SER A 1 195 ? 11.477 37.562 10.031 1 96.69 195 SER A N 1
ATOM 1608 C CA . SER A 1 195 ? 11.93 36.219 10.258 1 96.69 195 SER A CA 1
ATOM 1609 C C . SER A 1 195 ? 10.781 35.312 10.742 1 96.69 195 SER A C 1
ATOM 1611 O O . SER A 1 195 ? 10.641 34.188 10.297 1 96.69 195 SER A O 1
ATOM 1613 N N . VAL A 1 196 ? 9.984 35.812 11.641 1 97.38 196 VAL A N 1
ATOM 1614 C CA . VAL A 1 196 ? 8.859 35.062 12.18 1 97.38 196 VAL A CA 1
ATOM 1615 C C . VAL A 1 196 ? 7.824 34.844 11.078 1 97.38 196 VAL A C 1
ATOM 1617 O O . VAL A 1 196 ? 7.234 33.75 10.992 1 97.38 196 VAL A O 1
ATOM 1620 N N . LYS A 1 197 ? 7.605 35.844 10.32 1 96.25 197 LYS A N 1
ATOM 1621 C CA . LYS A 1 197 ? 6.668 35.719 9.211 1 96.25 197 LYS A CA 1
ATOM 1622 C C . LYS A 1 197 ? 7.109 34.625 8.227 1 96.25 197 LYS A C 1
ATOM 1624 O O . LYS A 1 197 ? 6.301 33.812 7.785 1 96.25 197 LYS A O 1
ATOM 1629 N N . ASN A 1 198 ? 8.375 34.625 7.883 1 96.44 198 ASN A N 1
ATOM 1630 C CA . ASN A 1 198 ? 8.938 33.594 7.008 1 96.44 198 ASN A CA 1
ATOM 1631 C C . ASN A 1 198 ? 8.828 32.219 7.625 1 96.44 198 ASN A C 1
ATOM 1633 O O . ASN A 1 198 ? 8.547 31.234 6.93 1 96.44 198 ASN A O 1
ATOM 1637 N N . TYR A 1 199 ? 9.086 32.188 8.891 1 96.56 199 TYR A N 1
ATOM 1638 C CA . TYR A 1 199 ? 8.922 30.922 9.609 1 96.56 199 TYR A CA 1
ATOM 1639 C C . TYR A 1 199 ? 7.492 30.406 9.492 1 96.56 199 TYR A C 1
ATOM 1641 O O . TYR A 1 199 ? 7.262 29.234 9.234 1 96.56 199 TYR A O 1
ATOM 1649 N N . GLY A 1 200 ? 6.551 31.312 9.766 1 97.25 200 GLY A N 1
ATOM 1650 C CA . GLY A 1 200 ? 5.152 30.953 9.641 1 97.25 200 GLY A CA 1
ATOM 1651 C C . GLY A 1 200 ? 4.809 30.375 8.273 1 97.25 200 GLY A C 1
ATOM 1652 O O . GLY A 1 200 ? 4.082 29.391 8.172 1 97.25 200 GLY A O 1
ATOM 1653 N N . LYS A 1 201 ? 5.371 30.969 7.25 1 97.31 201 LYS A N 1
ATOM 1654 C CA . LYS A 1 201 ? 5.137 30.5 5.883 1 97.31 201 LYS A CA 1
ATOM 1655 C C . LYS A 1 201 ? 5.727 29.109 5.664 1 97.31 201 LYS A C 1
ATOM 1657 O O . LYS A 1 201 ? 5.09 28.25 5.055 1 97.31 201 LYS A O 1
ATOM 1662 N N . GLN A 1 202 ? 6.887 28.891 6.148 1 96.69 202 GLN A N 1
ATOM 1663 C CA . GLN A 1 202 ? 7.555 27.609 6.004 1 96.69 202 GLN A CA 1
ATOM 1664 C C . GLN A 1 202 ? 6.828 26.516 6.785 1 96.69 202 GLN A C 1
ATOM 1666 O O . GLN A 1 202 ? 6.684 25.391 6.305 1 96.69 202 GLN A O 1
ATOM 1671 N N . LEU A 1 203 ? 6.445 26.875 7.977 1 95.94 203 LEU A N 1
ATOM 1672 C CA . LEU A 1 203 ? 5.695 25.938 8.805 1 95.94 203 LEU A CA 1
ATOM 1673 C C . LEU A 1 203 ? 4.406 25.516 8.102 1 95.94 203 LEU A C 1
ATOM 1675 O O . LEU A 1 203 ? 4.074 24.328 8.078 1 95.94 203 LEU A O 1
ATOM 1679 N N . GLU A 1 204 ? 3.738 26.469 7.559 1 97.31 204 GLU A N 1
ATOM 1680 C CA . GLU A 1 204 ? 2.504 26.203 6.828 1 97.31 204 GLU A CA 1
ATOM 1681 C C . GLU A 1 204 ? 2.758 25.281 5.637 1 97.31 204 GLU A C 1
ATOM 1683 O O . GLU A 1 204 ? 2.008 24.328 5.406 1 97.31 204 GLU A O 1
ATOM 1688 N N . THR A 1 205 ? 3.787 25.531 4.934 1 97 205 THR A N 1
ATOM 1689 C CA . THR A 1 205 ? 4.137 24.75 3.762 1 97 205 THR A CA 1
ATOM 1690 C C . THR A 1 205 ? 4.5 23.312 4.16 1 97 205 THR A C 1
ATOM 1692 O O . THR A 1 205 ? 4.008 22.359 3.564 1 97 2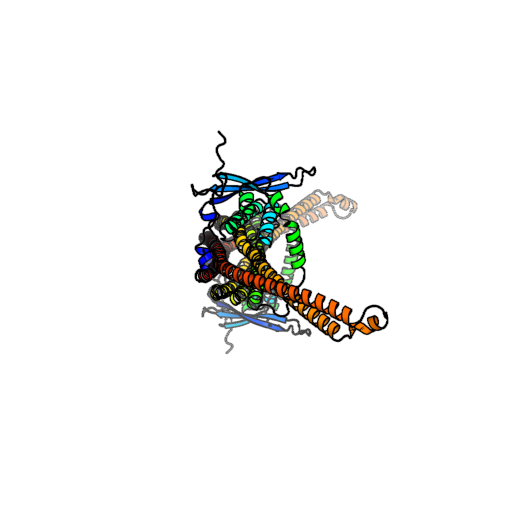05 THR A O 1
ATOM 1695 N N . ASN A 1 206 ? 5.324 23.203 5.16 1 95.31 206 ASN A N 1
ATOM 1696 C CA . ASN A 1 206 ? 5.773 21.891 5.609 1 95.31 206 ASN A CA 1
ATOM 1697 C C . ASN A 1 206 ? 4.613 21.047 6.137 1 95.31 206 ASN A C 1
ATOM 1699 O O . ASN A 1 206 ? 4.484 19.875 5.789 1 95.31 206 ASN A O 1
ATOM 1703 N N . LEU A 1 207 ? 3.811 21.641 6.957 1 96.88 207 LEU A N 1
ATOM 1704 C CA . LEU A 1 207 ? 2.67 20.922 7.508 1 96.88 207 LEU A CA 1
ATOM 1705 C C . LEU A 1 207 ? 1.664 20.578 6.414 1 96.88 207 LEU A C 1
ATOM 1707 O O . LEU A 1 207 ? 1.074 19.5 6.426 1 96.88 207 LEU A O 1
ATOM 1711 N N . GLY A 1 208 ? 1.498 21.562 5.523 1 97.62 208 GLY A N 1
ATOM 1712 C CA . GLY A 1 208 ? 0.649 21.266 4.383 1 97.62 208 GLY A CA 1
ATOM 1713 C C . GLY A 1 208 ? 1.136 20.078 3.566 1 97.62 208 GLY A C 1
ATOM 1714 O O . GLY A 1 208 ? 0.353 19.188 3.221 1 97.62 208 GLY A O 1
ATOM 1715 N N . ASN A 1 209 ? 2.391 20.031 3.295 1 96.75 209 ASN A N 1
ATOM 1716 C CA . ASN A 1 209 ? 2.988 18.922 2.555 1 96.75 209 ASN A CA 1
ATOM 1717 C C . ASN A 1 209 ? 2.871 17.609 3.32 1 96.75 209 ASN A C 1
ATOM 1719 O O . ASN A 1 209 ? 2.639 16.562 2.723 1 96.75 209 ASN A O 1
ATOM 1723 N N . PHE A 1 210 ? 3.068 17.688 4.586 1 97 210 PHE A N 1
ATOM 1724 C CA . PHE A 1 210 ? 2.943 16.5 5.422 1 97 210 PHE A CA 1
ATOM 1725 C C . PHE A 1 210 ? 1.536 15.922 5.332 1 97 210 PHE A C 1
ATOM 1727 O O . PHE A 1 210 ? 1.366 14.719 5.105 1 97 210 PHE A O 1
ATOM 1734 N N . LEU A 1 211 ? 0.634 16.797 5.52 1 97.81 211 LEU A N 1
ATOM 1735 C CA . LEU A 1 211 ? -0.759 16.359 5.523 1 97.81 211 LEU A CA 1
ATOM 1736 C C . LEU A 1 211 ? -1.168 15.836 4.152 1 97.81 211 LEU A C 1
ATOM 1738 O O . LEU A 1 211 ? -1.916 14.859 4.055 1 97.81 211 LEU A O 1
ATOM 1742 N N . TYR A 1 212 ? -0.665 16.438 3.137 1 97.38 212 TYR A N 1
ATOM 1743 C CA . TYR A 1 212 ? -0.93 15.969 1.78 1 97.38 212 TYR A CA 1
ATOM 1744 C C . TYR A 1 212 ? -0.35 14.578 1.556 1 97.38 212 TYR A C 1
ATOM 1746 O O . TYR A 1 212 ? -1.048 13.68 1.086 1 97.38 212 TYR A O 1
ATOM 1754 N N . THR A 1 213 ? 0.874 14.445 1.868 1 96.75 213 THR A N 1
ATOM 1755 C CA . THR A 1 213 ? 1.551 13.164 1.712 1 96.75 213 THR A CA 1
ATOM 1756 C C . THR A 1 213 ? 0.846 12.078 2.52 1 96.75 213 THR A C 1
ATOM 1758 O O . THR A 1 213 ? 0.641 10.969 2.029 1 96.75 213 THR A O 1
ATOM 1761 N N . ARG A 1 214 ? 0.533 12.445 3.711 1 96.88 214 ARG A N 1
ATOM 1762 C CA . ARG A 1 214 ? -0.194 11.516 4.566 1 96.88 214 ARG A CA 1
ATOM 1763 C C . ARG A 1 214 ? -1.475 11.031 3.893 1 96.88 214 ARG A C 1
ATOM 1765 O O . ARG A 1 214 ? -1.794 9.844 3.93 1 96.88 214 ARG A O 1
ATOM 1772 N N . SER A 1 215 ? -2.236 11.969 3.324 1 96.81 215 SER A N 1
ATOM 1773 C CA . SER A 1 215 ? -3.5 11.617 2.686 1 96.81 215 SER A CA 1
ATOM 1774 C C . SER A 1 215 ? -3.279 10.656 1.521 1 96.81 215 SER A C 1
ATOM 1776 O O . SER A 1 215 ? -4.066 9.727 1.316 1 96.81 215 SER A O 1
ATOM 1778 N N . LYS A 1 216 ? -2.203 10.789 0.789 1 96.88 216 LYS A N 1
ATOM 1779 C CA . LYS A 1 216 ? -1.888 9.906 -0.33 1 96.88 216 LYS A CA 1
ATOM 1780 C C . LYS A 1 216 ? -1.481 8.523 0.162 1 96.88 216 LYS A C 1
ATOM 1782 O O . LYS A 1 216 ? -1.888 7.512 -0.413 1 96.88 216 LYS A O 1
ATOM 1787 N N . ILE A 1 217 ? -0.726 8.492 1.174 1 96.75 217 ILE A N 1
ATOM 1788 C CA . ILE A 1 217 ? -0.22 7.234 1.714 1 96.75 217 ILE A CA 1
ATOM 1789 C C . ILE A 1 217 ? -1.378 6.41 2.27 1 96.75 217 ILE A C 1
ATOM 1791 O O . ILE A 1 217 ? -1.495 5.219 1.977 1 96.75 217 ILE A O 1
ATOM 1795 N N . ILE A 1 218 ? -2.184 7.059 3.033 1 96.81 218 ILE A N 1
ATOM 1796 C CA . ILE A 1 218 ? -3.27 6.305 3.648 1 96.81 218 ILE A CA 1
ATOM 1797 C C . ILE A 1 218 ? -4.238 5.824 2.572 1 96.81 218 ILE A C 1
ATOM 1799 O O . ILE A 1 218 ? -4.816 4.738 2.688 1 96.81 218 ILE A O 1
ATOM 1803 N N . GLU A 1 219 ? -4.488 6.59 1.562 1 96.12 219 GLU A N 1
ATOM 1804 C CA . GLU A 1 219 ? -5.328 6.168 0.445 1 96.12 219 GLU A CA 1
ATOM 1805 C C . GLU A 1 219 ? -4.777 4.914 -0.221 1 96.12 219 GLU A C 1
ATOM 1807 O O . GLU A 1 219 ? -5.512 3.951 -0.452 1 96.12 219 GLU A O 1
ATOM 1812 N N . LYS A 1 220 ? -3.533 4.895 -0.542 1 96.5 220 LYS A N 1
ATOM 1813 C CA . LYS A 1 220 ? -2.885 3.756 -1.186 1 96.5 220 LYS A CA 1
ATOM 1814 C C . LYS A 1 220 ? -2.842 2.549 -0.252 1 96.5 220 LYS A C 1
ATOM 1816 O O . LYS A 1 220 ? -3.041 1.414 -0.688 1 96.5 220 LYS A O 1
ATOM 1821 N N . ASN A 1 221 ? -2.506 2.836 0.956 1 96.69 221 ASN A N 1
ATOM 1822 C CA . ASN A 1 221 ? -2.465 1.757 1.936 1 96.69 221 ASN A CA 1
ATOM 1823 C C . ASN A 1 221 ? -3.828 1.088 2.092 1 96.69 221 ASN A C 1
ATOM 1825 O O . ASN A 1 221 ? -3.912 -0.133 2.234 1 96.69 221 ASN A O 1
ATOM 1829 N N . TYR A 1 222 ? -4.852 1.926 2.123 1 96.25 222 TYR A N 1
ATOM 1830 C CA . TYR A 1 222 ? -6.207 1.396 2.223 1 96.25 222 TYR A CA 1
ATOM 1831 C C . TYR A 1 222 ? -6.516 0.468 1.054 1 96.25 222 TYR A C 1
ATOM 1833 O O . TYR A 1 222 ? -7.004 -0.648 1.251 1 96.25 222 TYR A O 1
ATOM 1841 N N . ALA A 1 223 ? -6.23 0.921 -0.108 1 95.5 223 ALA A N 1
ATOM 1842 C CA . ALA A 1 223 ? -6.461 0.119 -1.307 1 95.5 223 ALA A CA 1
ATOM 1843 C C . ALA A 1 223 ? -5.645 -1.168 -1.271 1 95.5 223 ALA A C 1
ATOM 1845 O O . ALA A 1 223 ? -6.141 -2.238 -1.627 1 95.5 223 ALA A O 1
ATOM 1846 N N . LEU A 1 224 ? -4.434 -1.092 -0.86 1 96 224 LEU A N 1
ATOM 1847 C CA . LEU A 1 224 ? -3.537 -2.24 -0.774 1 96 224 LEU A CA 1
ATOM 1848 C C . LEU A 1 224 ? -4.082 -3.283 0.197 1 96 224 LEU A C 1
ATOM 1850 O O . LEU A 1 224 ? -4.168 -4.465 -0.141 1 96 224 LEU A O 1
ATOM 1854 N N . CYS A 1 225 ? -4.383 -2.857 1.356 1 95.88 225 CYS A N 1
ATOM 1855 C CA . CYS A 1 225 ? -4.879 -3.773 2.377 1 95.88 225 CYS A CA 1
ATOM 1856 C C . CYS A 1 225 ? -6.164 -4.457 1.919 1 95.88 225 CYS A C 1
ATOM 1858 O O . CYS A 1 225 ? -6.344 -5.656 2.135 1 95.88 225 CYS A O 1
ATOM 1860 N N . LYS A 1 226 ? -7.012 -3.723 1.251 1 95.88 226 LYS A N 1
ATOM 1861 C CA . LYS A 1 226 ? -8.289 -4.289 0.816 1 95.88 226 LYS A CA 1
ATOM 1862 C C . LYS A 1 226 ? -8.078 -5.363 -0.247 1 95.88 226 LYS A C 1
ATOM 1864 O O . LYS A 1 226 ? -8.898 -6.27 -0.39 1 95.88 226 LYS A O 1
ATOM 1869 N N . LEU A 1 227 ? -6.961 -5.289 -0.949 1 95.81 227 LEU A N 1
ATOM 1870 C CA . LEU A 1 227 ? -6.648 -6.301 -1.951 1 95.81 227 LEU A CA 1
ATOM 1871 C C . LEU A 1 227 ? -6.395 -7.656 -1.296 1 95.81 227 LEU A C 1
ATOM 1873 O O . LEU A 1 227 ? -6.57 -8.703 -1.931 1 95.81 227 LEU A O 1
ATOM 1877 N N . HIS A 1 228 ? -5.961 -7.672 -0.073 1 96.5 228 HIS A N 1
ATOM 1878 C CA . HIS A 1 228 ? -5.684 -8.922 0.621 1 96.5 228 HIS A CA 1
ATOM 1879 C C . HIS A 1 228 ? -6.957 -9.734 0.821 1 96.5 228 HIS A C 1
ATOM 1881 O O . HIS A 1 228 ? -6.898 -10.945 1.075 1 96.5 228 HIS A O 1
ATOM 1887 N N . ALA A 1 229 ? -8.094 -9.086 0.724 1 95.81 229 ALA A N 1
ATOM 1888 C CA . ALA A 1 229 ? -9.359 -9.82 0.776 1 95.81 229 ALA A CA 1
ATOM 1889 C C . ALA A 1 229 ? -9.484 -10.789 -0.398 1 95.81 229 ALA A C 1
ATOM 1891 O O . ALA A 1 229 ? -10.109 -11.844 -0.279 1 95.81 229 ALA A O 1
ATOM 1892 N N . ASN A 1 230 ? -8.867 -10.398 -1.509 1 95.94 230 ASN A N 1
ATOM 1893 C CA . ASN A 1 230 ? -8.844 -11.289 -2.66 1 95.94 230 ASN A CA 1
ATOM 1894 C C . ASN A 1 230 ? -8.062 -12.57 -2.363 1 95.94 230 ASN A C 1
ATOM 1896 O O . ASN A 1 230 ? -8.438 -13.648 -2.816 1 95.94 230 ASN A O 1
ATOM 1900 N N . TYR A 1 231 ? -6.965 -12.461 -1.63 1 95.5 231 TYR A N 1
ATOM 1901 C CA . TYR A 1 231 ? -6.25 -13.648 -1.173 1 95.5 231 TYR A CA 1
ATOM 1902 C C . TYR A 1 231 ? -7.141 -14.516 -0.292 1 95.5 231 TYR A C 1
ATOM 1904 O O . TYR A 1 231 ? -7.145 -15.742 -0.416 1 95.5 231 TYR A O 1
ATOM 1912 N N . GLY A 1 232 ? -7.828 -13.789 0.584 1 95.88 232 GLY A N 1
ATOM 1913 C CA . GLY A 1 232 ? -8.734 -14.539 1.443 1 95.88 232 GLY A CA 1
ATOM 1914 C C . GLY A 1 232 ? -9.719 -15.391 0.67 1 95.88 232 GLY A C 1
ATOM 1915 O O . GLY A 1 232 ? -9.867 -16.578 0.953 1 95.88 232 GLY A O 1
ATOM 1916 N N . LYS A 1 233 ? -10.344 -14.812 -0.277 1 96.19 233 LYS A N 1
ATOM 1917 C CA . LYS A 1 233 ? -11.297 -15.523 -1.118 1 96.19 233 LYS A CA 1
ATOM 1918 C C . LYS A 1 233 ? -10.617 -16.641 -1.905 1 96.19 233 LYS A C 1
ATOM 1920 O O . LYS A 1 233 ? -11.125 -17.766 -1.968 1 96.19 233 LYS A O 1
ATOM 1925 N N . LEU A 1 234 ? -9.562 -16.328 -2.447 1 96.19 234 LEU A N 1
ATOM 1926 C CA . LEU A 1 234 ? -8.805 -17.266 -3.27 1 96.19 234 LEU A CA 1
ATOM 1927 C C . LEU A 1 234 ? -8.398 -18.484 -2.455 1 96.19 234 LEU A C 1
ATOM 1929 O O . LEU A 1 234 ? -8.586 -19.625 -2.891 1 96.19 234 LEU A O 1
ATOM 1933 N N . PHE A 1 235 ? -7.812 -18.312 -1.304 1 95.81 235 PHE A N 1
ATOM 1934 C CA . PHE A 1 235 ? -7.344 -19.406 -0.466 1 95.81 235 PHE A CA 1
ATOM 1935 C C . PHE A 1 235 ? -8.516 -20.25 0.02 1 95.81 235 PHE A C 1
ATOM 1937 O O . PHE A 1 235 ? -8.383 -21.469 0.162 1 95.81 235 PHE A O 1
ATOM 1944 N N . SER A 1 236 ? -9.594 -19.578 0.255 1 93.94 236 SER A N 1
ATOM 1945 C CA . SER A 1 236 ? -10.797 -20.328 0.621 1 93.94 236 SER A CA 1
ATOM 1946 C C . SER A 1 236 ? -11.258 -21.234 -0.517 1 93.94 236 SER A C 1
ATOM 1948 O O . SER A 1 236 ? -11.578 -22.391 -0.295 1 93.94 236 SER A O 1
ATOM 1950 N N . GLU A 1 237 ? -11.258 -20.719 -1.739 1 93.88 237 GLU A N 1
ATOM 1951 C CA . GLU A 1 237 ? -11.617 -21.5 -2.91 1 93.88 237 GLU A CA 1
ATOM 1952 C C . GLU A 1 237 ? -10.625 -22.641 -3.145 1 93.88 237 GLU A C 1
ATOM 1954 O O . GLU A 1 237 ? -11.023 -23.766 -3.455 1 93.88 237 GLU A O 1
ATOM 1959 N N . TRP A 1 238 ? -9.414 -22.281 -3.004 1 93.62 238 TRP A N 1
ATOM 1960 C CA . TRP A 1 238 ? -8.336 -23.25 -3.191 1 93.62 238 TRP A CA 1
ATOM 1961 C C . TRP A 1 238 ? -8.422 -24.375 -2.158 1 93.62 238 TRP A C 1
ATOM 1963 O O . TRP A 1 238 ? -8.164 -25.531 -2.471 1 93.62 238 TRP A O 1
ATOM 1973 N N . SER A 1 239 ? -8.844 -24.062 -0.919 1 93.5 239 SER A N 1
ATOM 1974 C CA . SER A 1 239 ? -8.914 -25.031 0.178 1 93.5 239 SER A CA 1
ATOM 1975 C C . SER A 1 239 ? -9.93 -26.125 -0.108 1 93.5 239 SER A C 1
ATOM 1977 O O . SER A 1 239 ? -9.789 -27.25 0.371 1 93.5 239 SER A O 1
ATOM 1979 N N . VAL A 1 240 ? -10.93 -25.859 -0.944 1 92.5 240 VAL A N 1
ATOM 1980 C CA . VAL A 1 240 ? -12.016 -26.797 -1.23 1 92.5 240 VAL A CA 1
ATOM 1981 C C . VAL A 1 240 ? -11.5 -27.922 -2.127 1 92.5 240 VAL A C 1
ATOM 1983 O O . VAL A 1 240 ? -11.906 -29.078 -1.978 1 92.5 240 VAL A O 1
ATOM 1986 N N . ILE A 1 241 ? -10.516 -27.625 -2.979 1 91.5 241 ILE A N 1
ATOM 1987 C CA . ILE A 1 241 ? -10.133 -28.609 -3.988 1 91.5 241 ILE A CA 1
ATOM 1988 C C . ILE A 1 241 ? -8.93 -29.422 -3.492 1 91.5 241 ILE A C 1
ATOM 1990 O O . ILE A 1 241 ? -8.617 -30.469 -4.043 1 91.5 241 ILE A O 1
ATOM 1994 N N . GLU A 1 242 ? -8.281 -28.844 -2.529 1 89.25 242 GLU A N 1
ATOM 1995 C CA . GLU A 1 242 ? -7.094 -29.531 -2.037 1 89.25 242 GLU A CA 1
ATOM 1996 C C . GLU A 1 242 ? -7.422 -30.406 -0.828 1 89.25 242 GLU A C 1
ATOM 1998 O O . GLU A 1 242 ? -8.055 -29.953 0.123 1 89.25 242 GLU A O 1
ATOM 2003 N N . LYS A 1 243 ? -7.035 -31.594 -0.836 1 84.06 243 LYS A N 1
ATOM 2004 C CA . LYS A 1 243 ? -7.324 -32.531 0.255 1 84.06 243 LYS A CA 1
ATOM 2005 C C . LYS A 1 243 ? -6.34 -32.344 1.406 1 84.06 243 LYS A C 1
ATOM 2007 O O . LYS A 1 243 ? -6.723 -31.906 2.494 1 84.06 243 LYS A O 1
ATOM 2012 N N . GLU A 1 244 ? -5.102 -32.406 1.183 1 83.12 244 GLU A N 1
ATOM 2013 C CA . GLU A 1 244 ? -4.07 -32.406 2.219 1 83.12 244 GLU A CA 1
ATOM 2014 C C . GLU A 1 244 ? -3.785 -30.984 2.699 1 83.12 244 GLU A C 1
ATOM 2016 O O . GLU A 1 244 ? -3.582 -30.75 3.895 1 83.12 244 GLU A O 1
ATOM 2021 N N . MET A 1 245 ? -3.963 -30.047 1.865 1 87.94 245 MET A N 1
ATOM 2022 C CA . MET A 1 245 ? -3.564 -28.672 2.193 1 87.94 245 MET A CA 1
ATOM 2023 C C . MET A 1 245 ? -4.781 -27.812 2.521 1 87.94 245 MET A C 1
ATOM 2025 O O . MET A 1 245 ? -4.645 -26.641 2.865 1 87.94 245 MET A O 1
ATOM 2029 N N . GLY A 1 246 ? -5.898 -28.375 2.436 1 89.88 246 GLY A N 1
ATOM 2030 C CA . GLY A 1 246 ? -7.133 -27.609 2.473 1 89.88 246 GLY A CA 1
ATOM 2031 C C . GLY A 1 246 ? -7.309 -26.828 3.76 1 89.88 246 GLY A C 1
ATOM 2032 O O . GLY A 1 246 ? -7.613 -25.625 3.729 1 89.88 246 GLY A O 1
ATOM 2033 N N . ASP A 1 247 ? -7.098 -27.422 4.906 1 89.69 247 ASP A N 1
ATOM 2034 C CA . ASP A 1 247 ? -7.309 -26.766 6.199 1 89.69 247 ASP A CA 1
ATOM 2035 C C . ASP A 1 247 ? -6.348 -25.609 6.395 1 89.69 247 ASP A C 1
ATOM 2037 O O . ASP A 1 247 ? -6.75 -24.531 6.852 1 89.69 247 ASP A O 1
ATOM 2041 N N . GLY A 1 248 ? -5.152 -25.828 6.07 1 91.81 248 GLY A N 1
ATOM 2042 C CA . GLY A 1 248 ? -4.16 -24.766 6.18 1 91.81 248 GLY A CA 1
ATOM 2043 C C . GLY A 1 248 ? -4.461 -23.578 5.293 1 91.81 248 GLY A C 1
ATOM 2044 O O . GLY A 1 248 ? -4.324 -22.422 5.723 1 91.81 248 GLY A O 1
ATOM 2045 N N . LEU A 1 249 ? -4.934 -23.875 4.129 1 94.12 249 LEU A N 1
ATOM 2046 C CA . LEU A 1 249 ? -5.281 -22.828 3.178 1 94.12 249 LEU A CA 1
ATOM 2047 C C . LEU A 1 249 ? -6.48 -22.016 3.67 1 94.12 249 LEU A C 1
ATOM 2049 O O . LEU A 1 249 ? -6.492 -20.797 3.58 1 94.12 249 LEU A O 1
ATOM 2053 N N . GLN A 1 250 ? -7.406 -22.703 4.219 1 94.75 250 GLN A N 1
ATOM 2054 C CA . GLN A 1 250 ? -8.609 -22.047 4.715 1 94.75 250 GLN A CA 1
ATOM 2055 C C . GLN A 1 250 ? -8.297 -21.125 5.883 1 94.75 250 GLN A C 1
ATOM 2057 O O . GLN A 1 250 ? -8.773 -19.984 5.934 1 94.75 250 GLN A O 1
ATOM 2062 N N . LYS A 1 251 ? -7.516 -21.594 6.801 1 95 251 LYS A N 1
ATOM 2063 C CA . LYS A 1 251 ? -7.113 -20.781 7.945 1 95 251 LYS A CA 1
ATOM 2064 C C . LYS A 1 251 ? -6.309 -19.562 7.496 1 95 251 LYS A C 1
ATOM 2066 O O . LYS A 1 251 ? -6.516 -18.453 8 1 95 251 LYS A O 1
ATOM 2071 N N . ALA A 1 252 ? -5.371 -19.812 6.594 1 95.5 252 ALA A N 1
ATOM 2072 C CA . ALA A 1 252 ? -4.598 -18.703 6.043 1 95.5 252 ALA A CA 1
ATOM 2073 C C . ALA A 1 252 ? -5.516 -17.641 5.422 1 95.5 252 ALA A C 1
ATOM 2075 O O . ALA A 1 252 ? -5.289 -16.438 5.586 1 95.5 252 ALA A O 1
ATOM 2076 N N . GLY A 1 253 ? -6.547 -18.141 4.746 1 96.38 253 GLY A N 1
ATOM 2077 C CA . GLY A 1 253 ? -7.508 -17.234 4.141 1 96.38 253 GLY A CA 1
ATOM 2078 C C . GLY A 1 253 ? -8.148 -16.297 5.141 1 96.38 253 GLY A C 1
ATOM 2079 O O . GLY A 1 253 ? -8.336 -15.102 4.859 1 96.38 253 GLY A O 1
ATOM 2080 N N . HIS A 1 254 ? -8.422 -16.766 6.289 1 95.81 254 HIS A N 1
ATOM 2081 C CA . HIS A 1 254 ? -9.039 -15.969 7.344 1 95.81 254 HIS A CA 1
ATOM 2082 C C . HIS A 1 254 ? -8.094 -14.859 7.805 1 95.81 254 HIS A C 1
ATOM 2084 O O . HIS A 1 254 ? -8.531 -13.734 8.062 1 95.81 254 HIS A O 1
ATOM 2090 N N . TYR A 1 255 ? -6.887 -15.188 7.918 1 95.69 255 TYR A N 1
ATOM 2091 C CA . TYR A 1 255 ? -5.926 -14.188 8.367 1 95.69 255 TYR A CA 1
ATOM 2092 C C . TYR A 1 255 ? -5.695 -13.125 7.289 1 95.69 255 TYR A C 1
ATOM 2094 O O . TYR A 1 255 ? -5.457 -11.961 7.602 1 95.69 255 TYR A O 1
ATOM 2102 N N . PHE A 1 256 ? -5.801 -13.555 5.984 1 96.69 256 PHE A N 1
ATOM 2103 C CA . PHE A 1 256 ? -5.738 -12.562 4.918 1 96.69 256 PHE A CA 1
ATOM 2104 C C . PHE A 1 256 ? -6.898 -11.578 5.023 1 96.69 256 PHE A C 1
ATOM 2106 O O . PHE A 1 256 ? -6.719 -10.383 4.809 1 96.69 256 PHE A O 1
ATOM 2113 N N . ASP A 1 257 ? -7.973 -12.055 5.395 1 96.25 257 ASP A N 1
ATOM 2114 C CA . ASP A 1 257 ? -9.133 -11.195 5.602 1 96.25 257 ASP A CA 1
ATOM 2115 C C . ASP A 1 257 ? -8.898 -10.234 6.766 1 96.25 257 ASP A C 1
ATOM 2117 O O . ASP A 1 257 ? -9.336 -9.086 6.723 1 96.25 257 ASP A O 1
ATOM 2121 N N . SER A 1 258 ? -8.266 -10.711 7.742 1 95.62 258 SER A N 1
ATOM 2122 C CA . SER A 1 258 ? -7.961 -9.867 8.891 1 95.62 258 SER A CA 1
ATOM 2123 C C . SER A 1 258 ? -7.035 -8.719 8.508 1 95.62 258 SER A C 1
ATOM 2125 O O . SER A 1 258 ? -7.188 -7.602 9 1 95.62 258 SER A O 1
ATOM 2127 N N . ILE A 1 259 ? -6.094 -9.008 7.68 1 95.44 259 ILE A N 1
ATOM 2128 C CA . ILE A 1 259 ? -5.199 -7.969 7.188 1 95.44 259 ILE A CA 1
ATOM 2129 C C . ILE A 1 259 ? -6 -6.906 6.441 1 95.44 259 ILE A C 1
ATOM 2131 O O . ILE A 1 259 ? -5.82 -5.707 6.668 1 95.44 259 ILE A O 1
ATOM 2135 N N . ALA A 1 260 ? -6.926 -7.348 5.641 1 96.19 260 ALA A N 1
ATOM 2136 C CA . ALA A 1 260 ? -7.754 -6.441 4.848 1 96.19 260 ALA A CA 1
ATOM 2137 C C . ALA A 1 260 ? -8.609 -5.555 5.75 1 96.19 260 ALA A C 1
ATOM 2139 O O . ALA A 1 260 ? -8.797 -4.371 5.461 1 96.19 260 ALA A O 1
ATOM 2140 N N . ASP A 1 261 ? -9.008 -6.016 6.875 1 95.5 261 ASP A N 1
ATOM 2141 C CA . ASP A 1 261 ? -9.93 -5.309 7.754 1 95.5 261 ASP A CA 1
ATOM 2142 C C . ASP A 1 261 ? -9.18 -4.383 8.711 1 95.5 261 ASP A C 1
ATOM 2144 O O . ASP A 1 261 ? -9.773 -3.461 9.281 1 95.5 261 ASP A O 1
ATOM 2148 N N . SER A 1 262 ? -7.957 -4.656 8.906 1 94.88 262 SER A N 1
ATOM 2149 C CA . SER A 1 262 ? -7.188 -3.941 9.914 1 94.88 262 SER A CA 1
ATOM 2150 C C . SER A 1 262 ? -7.02 -2.473 9.547 1 94.88 262 SER A C 1
ATOM 2152 O O . SER A 1 262 ? -6.848 -1.621 10.422 1 94.88 262 SER A O 1
ATOM 2154 N N . ILE A 1 263 ? -7.16 -2.104 8.312 1 96.12 263 ILE A N 1
ATOM 2155 C CA . ILE A 1 263 ? -6.82 -0.776 7.816 1 96.12 263 ILE A CA 1
ATOM 2156 C C . ILE A 1 263 ? -7.906 0.22 8.211 1 96.12 263 ILE A C 1
ATOM 2158 O O . ILE A 1 263 ? -7.637 1.416 8.359 1 96.12 263 ILE A O 1
ATOM 2162 N N . ASP A 1 264 ? -9.109 -0.232 8.461 1 95.06 264 ASP A N 1
ATOM 2163 C CA . ASP A 1 264 ? -10.219 0.666 8.766 1 95.06 264 ASP A CA 1
ATOM 2164 C C . ASP A 1 264 ? -9.969 1.424 10.07 1 95.06 264 ASP A C 1
ATOM 2166 O O . ASP A 1 264 ? -10.109 2.648 10.117 1 95.06 264 ASP A O 1
ATOM 2170 N N . SER A 1 265 ? -9.617 0.74 11.055 1 95.06 265 SER A N 1
ATOM 2171 C CA . SER A 1 265 ? -9.375 1.369 12.352 1 95.06 265 SER A CA 1
ATOM 2172 C C . SER A 1 265 ? -8.148 2.275 12.305 1 95.06 265 SER A C 1
ATOM 2174 O O . SER A 1 265 ? -8.141 3.346 12.914 1 95.06 265 SER A O 1
ATOM 2176 N N . VAL A 1 266 ? -7.16 1.85 11.594 1 96 266 VAL A N 1
ATOM 2177 C CA . VAL A 1 266 ? -5.941 2.637 11.461 1 96 266 VAL A CA 1
ATOM 2178 C C . VAL A 1 266 ? -6.25 3.961 10.766 1 96 266 VAL A C 1
ATOM 2180 O O . VAL A 1 266 ? -5.793 5.02 11.203 1 96 266 VAL A O 1
ATOM 2183 N N . ALA A 1 267 ? -7.008 3.885 9.711 1 95.38 267 ALA A N 1
ATOM 2184 C CA . ALA A 1 267 ? -7.367 5.078 8.945 1 95.38 267 ALA A CA 1
ATOM 2185 C C . ALA A 1 267 ? -8.156 6.062 9.805 1 95.38 267 ALA A C 1
ATOM 2187 O O . ALA A 1 267 ? -7.922 7.273 9.742 1 95.38 267 ALA A O 1
ATOM 2188 N N . GLU A 1 268 ? -9 5.578 10.609 1 92.94 268 GLU A N 1
ATOM 2189 C CA . GLU A 1 268 ? -9.805 6.422 11.492 1 92.94 268 GLU A CA 1
ATOM 2190 C C . GLU A 1 268 ? -8.945 7.102 12.547 1 92.94 268 GLU A C 1
ATOM 2192 O O . GLU A 1 268 ? -9.055 8.305 12.766 1 92.94 268 GLU A O 1
ATOM 2197 N N . ASP A 1 269 ? -8.125 6.359 13.164 1 94.94 269 ASP A N 1
ATOM 2198 C CA . ASP A 1 269 ? -7.238 6.898 14.188 1 94.94 269 ASP A CA 1
ATOM 2199 C C . ASP A 1 269 ? -6.285 7.938 13.602 1 94.94 269 ASP A C 1
ATOM 2201 O O . ASP A 1 269 ? -5.996 8.953 14.234 1 94.94 269 ASP A O 1
ATOM 2205 N N . GLU A 1 270 ? -5.824 7.594 12.461 1 95.81 270 GLU A N 1
ATOM 2206 C CA . GLU A 1 270 ? -4.879 8.492 11.812 1 95.81 270 GLU A CA 1
ATOM 2207 C C . GLU A 1 270 ? -5.527 9.836 11.477 1 95.81 270 GLU A C 1
ATOM 2209 O O . GLU A 1 270 ? -4.883 10.883 11.555 1 95.81 270 GLU A O 1
ATOM 2214 N N . GLU A 1 271 ? -6.77 9.836 11.109 1 93.75 271 GLU A N 1
ATOM 2215 C CA . GLU A 1 271 ? -7.492 11.062 10.805 1 93.75 271 GLU A CA 1
ATOM 2216 C C . GLU A 1 271 ? -7.598 11.969 12.031 1 93.75 271 GLU A C 1
ATOM 2218 O O . GLU A 1 271 ? -7.473 13.188 11.922 1 93.75 271 GLU A O 1
ATOM 2223 N N . GLN A 1 272 ? -7.805 11.391 13.117 1 92.88 272 GLN A N 1
ATOM 2224 C CA . GLN A 1 272 ? -7.867 12.148 14.367 1 92.88 272 GLN A CA 1
ATOM 2225 C C . GLN A 1 272 ? -6.523 12.805 14.672 1 92.88 272 GLN A C 1
ATOM 2227 O O . GLN A 1 272 ? -6.477 13.969 15.086 1 92.88 272 GLN A O 1
ATOM 2232 N N . LEU A 1 273 ? -5.539 12.047 14.453 1 95 273 LEU A N 1
ATOM 2233 C CA . LEU A 1 273 ? -4.203 12.562 14.719 1 95 273 LEU A CA 1
ATOM 2234 C C . LEU A 1 273 ? -3.84 13.664 13.719 1 95 273 LEU A C 1
ATOM 2236 O O . LEU A 1 273 ? -3.158 14.625 14.078 1 95 273 LEU A O 1
ATOM 2240 N N . ALA A 1 274 ? -4.324 13.508 12.461 1 96.12 274 ALA A N 1
ATOM 2241 C CA . ALA A 1 274 ? -4.082 14.516 11.43 1 96.12 274 ALA A CA 1
ATOM 2242 C C . ALA A 1 274 ? -4.676 15.859 11.828 1 96.12 274 ALA A C 1
ATOM 2244 O O . ALA A 1 274 ? -4.129 16.906 11.484 1 96.12 274 ALA A O 1
ATOM 2245 N N . ASP A 1 275 ? -5.711 15.836 12.594 1 95.75 275 ASP A N 1
ATOM 2246 C CA . ASP A 1 275 ? -6.383 17.062 13 1 95.75 275 ASP A CA 1
ATOM 2247 C C . ASP A 1 275 ? -5.504 17.875 13.953 1 95.75 275 ASP A C 1
ATOM 2249 O O . ASP A 1 275 ? -5.551 19.109 13.945 1 95.75 275 ASP A O 1
ATOM 2253 N N . GLN A 1 276 ? -4.734 17.219 14.734 1 93.94 276 GLN A N 1
ATOM 2254 C CA . GLN A 1 276 ? -3.803 17.922 15.609 1 93.94 276 GLN A CA 1
ATOM 2255 C C . GLN A 1 276 ? -2.746 18.672 14.812 1 93.94 276 GLN A C 1
ATOM 2257 O O . GLN A 1 276 ? -2.355 19.781 15.18 1 93.94 276 GLN A O 1
ATOM 2262 N N . LEU A 1 277 ? -2.35 18.047 13.773 1 96 277 LEU A N 1
ATOM 2263 C CA . LEU A 1 277 ? -1.378 18.688 12.898 1 96 277 LEU A CA 1
ATOM 2264 C C . LEU A 1 277 ? -2.031 19.812 12.094 1 96 277 LEU A C 1
ATOM 2266 O O . LEU A 1 277 ? -1.411 20.844 11.844 1 96 277 LEU A O 1
ATOM 2270 N N . LYS A 1 278 ? -3.281 19.641 11.734 1 97.5 278 LYS A N 1
ATOM 2271 C CA . LYS A 1 278 ? -4.02 20.688 11.031 1 97.5 278 LYS A CA 1
ATOM 2272 C C . LYS A 1 278 ? -4.164 21.922 11.898 1 97.5 278 LYS A C 1
ATOM 2274 O O . LYS A 1 278 ? -4.145 23.047 11.391 1 97.5 278 LYS A O 1
ATOM 2279 N N . GLU A 1 279 ? -4.336 21.672 13.141 1 97.38 279 GLU A N 1
ATOM 2280 C CA . GLU A 1 279 ? -4.441 22.828 14.039 1 97.38 279 GLU A CA 1
ATOM 2281 C C . GLU A 1 279 ? -3.256 23.766 13.875 1 97.38 279 GLU A C 1
ATOM 2283 O O . GLU A 1 279 ? -3.43 24.984 13.812 1 97.38 279 GLU A O 1
ATOM 2288 N N . TYR A 1 280 ? -2.115 23.234 13.75 1 97.19 280 TYR A N 1
ATOM 2289 C CA . TYR A 1 280 ? -0.927 24.078 13.672 1 97.19 280 TYR A CA 1
ATOM 2290 C C . TYR A 1 280 ? -0.696 24.562 12.242 1 97.19 280 TYR A C 1
ATOM 2292 O O . TYR A 1 280 ? 0.063 25.5 12.016 1 97.19 280 TYR A O 1
ATOM 2300 N N . LEU A 1 281 ? -1.342 23.812 11.305 1 97.81 281 LEU A N 1
ATOM 2301 C CA . LEU A 1 281 ? -1.426 24.406 9.977 1 97.81 281 LEU A CA 1
ATOM 2302 C C . LEU A 1 281 ? -2.148 25.75 10.023 1 97.81 281 LEU A C 1
ATOM 2304 O O . LEU A 1 281 ? -1.676 26.734 9.453 1 97.81 281 LEU A O 1
ATOM 2308 N N . PHE A 1 282 ? -3.201 25.797 10.789 1 97.88 282 PHE A N 1
ATOM 2309 C CA . PHE A 1 282 ? -3.992 27 10.922 1 97.88 282 PHE A CA 1
ATOM 2310 C C . PHE A 1 282 ? -3.301 28 11.852 1 97.88 282 PHE A C 1
ATOM 2312 O O . PHE A 1 282 ? -3.381 29.219 11.641 1 97.88 282 PHE A O 1
ATOM 2319 N N . TYR A 1 283 ? -2.576 27.5 12.852 1 98.12 283 TYR A N 1
ATOM 2320 C CA . TYR A 1 283 ? -1.793 28.375 13.727 1 98.12 283 TYR A CA 1
ATOM 2321 C C . TYR A 1 283 ? -0.724 29.109 12.945 1 98.12 283 TYR A C 1
ATOM 2323 O O . TYR A 1 283 ? -0.386 30.25 13.273 1 98.12 283 TYR A O 1
ATOM 2331 N N . ALA A 1 284 ? -0.182 28.422 11.969 1 97.75 284 ALA A N 1
ATOM 2332 C CA . ALA A 1 284 ? 0.825 29.062 11.133 1 97.75 284 ALA A CA 1
ATOM 2333 C C . ALA A 1 284 ? 0.251 30.312 10.445 1 97.75 284 ALA A C 1
ATOM 2335 O O . ALA A 1 284 ? 0.916 31.344 10.359 1 97.75 284 ALA A O 1
ATOM 2336 N N . SER A 1 285 ? -0.974 30.203 10.023 1 96.44 285 SER A N 1
ATOM 2337 C CA . SER A 1 285 ? -1.643 31.344 9.414 1 96.44 285 SER A CA 1
ATOM 2338 C C . SER A 1 285 ? -1.912 32.438 10.445 1 96.44 285 SER A C 1
ATOM 2340 O O . SER A 1 285 ? -1.821 33.625 10.133 1 96.44 285 SER A O 1
ATOM 2342 N N . ALA A 1 286 ? -2.289 32 11.625 1 97.44 286 ALA A N 1
ATOM 2343 C CA . ALA A 1 286 ? -2.521 32.969 12.703 1 97.44 286 ALA A CA 1
ATOM 2344 C C . ALA A 1 286 ? -1.245 33.719 13.047 1 97.44 286 ALA A C 1
ATOM 2346 O O . ALA A 1 286 ? -1.286 34.938 13.32 1 97.44 286 ALA A O 1
ATOM 2347 N N . LEU A 1 287 ? -0.146 33.031 13.023 1 97.81 287 LEU A N 1
ATOM 2348 C CA . LEU A 1 287 ? 1.153 33.625 13.273 1 97.81 287 LEU A CA 1
ATOM 2349 C C . LEU A 1 287 ? 1.473 34.688 12.211 1 97.81 287 LEU A C 1
ATOM 2351 O O . LEU A 1 287 ? 1.939 35.781 12.539 1 97.81 287 LEU A O 1
ATOM 2355 N N . GLN A 1 288 ? 1.197 34.375 11.031 1 96.19 288 GLN A N 1
ATOM 2356 C CA . GLN A 1 288 ? 1.436 35.312 9.93 1 96.19 288 GLN A CA 1
ATOM 2357 C C . GLN A 1 288 ? 0.55 36.531 10.055 1 96.19 288 GLN A C 1
ATOM 2359 O O . GLN A 1 288 ? 0.968 37.656 9.711 1 96.19 288 GLN A O 1
ATOM 2364 N N . GLN A 1 289 ? -0.664 36.281 10.516 1 94.25 289 GLN A N 1
ATOM 2365 C CA . GLN A 1 289 ? -1.59 37.406 10.711 1 94.25 289 GLN A CA 1
ATOM 2366 C C . GLN A 1 289 ? -1.056 38.406 11.742 1 94.25 289 GLN A C 1
ATOM 2368 O O . GLN A 1 289 ? -1.178 39.594 11.57 1 94.25 289 GLN A O 1
ATOM 2373 N N . LEU A 1 290 ? -0.486 37.875 12.82 1 96.69 290 LEU A N 1
ATOM 2374 C CA . LEU A 1 290 ? 0.134 38.75 13.82 1 96.69 290 LEU A CA 1
ATOM 2375 C C . LEU A 1 290 ? 1.238 39.594 13.195 1 96.69 290 LEU A C 1
ATOM 2377 O O . LEU A 1 290 ? 1.335 40.781 13.469 1 96.69 290 LEU A O 1
ATOM 2381 N N . CYS A 1 291 ? 2.051 39 12.352 1 96.25 291 CYS A N 1
ATOM 2382 C CA . CYS A 1 291 ? 3.141 39.719 11.695 1 96.25 291 CYS A CA 1
ATOM 2383 C C . CYS A 1 291 ? 2.6 40.781 10.766 1 96.25 291 CYS A C 1
ATOM 2385 O O . CYS A 1 291 ? 3.145 41.906 10.703 1 96.25 291 CYS A O 1
ATOM 2387 N N . THR A 1 292 ? 1.53 40.438 10.078 1 94.75 292 THR A N 1
ATOM 2388 C CA . THR A 1 292 ? 0.916 41.406 9.172 1 94.75 292 THR A CA 1
ATOM 2389 C C . THR A 1 292 ? 0.373 42.625 9.945 1 94.75 292 THR A C 1
ATOM 2391 O O . THR A 1 292 ? 0.472 43.75 9.492 1 94.75 292 THR A O 1
ATOM 2394 N N . ASN A 1 293 ? -0.213 42.344 11.102 1 94.5 293 ASN A N 1
ATOM 2395 C CA . ASN A 1 293 ? -0.703 43.406 11.953 1 94.5 293 ASN A CA 1
ATOM 2396 C C . ASN A 1 293 ? 0.427 44.344 12.391 1 94.5 293 ASN A C 1
ATOM 2398 O O . ASN A 1 293 ? 0.253 45.562 12.438 1 94.5 293 ASN A O 1
ATOM 2402 N N . HIS A 1 294 ? 1.532 43.781 12.711 1 95.81 294 HIS A N 1
ATOM 2403 C CA . HIS A 1 294 ? 2.705 44.562 13.07 1 95.81 294 HIS A CA 1
ATOM 2404 C C . HIS A 1 294 ? 3.168 45.438 11.898 1 95.81 294 HIS A C 1
ATOM 2406 O O . HIS A 1 294 ? 3.477 46.625 12.078 1 95.81 294 HIS A O 1
ATOM 2412 N N . GLU A 1 295 ? 3.168 44.844 10.766 1 95 295 GLU A N 1
ATOM 2413 C CA . GLU A 1 295 ? 3.605 45.531 9.562 1 95 295 GLU A CA 1
ATOM 2414 C C . GLU A 1 295 ? 2.678 46.688 9.234 1 95 295 GLU A C 1
ATOM 2416 O O . GLU A 1 295 ? 3.127 47.719 8.742 1 95 295 GLU A O 1
ATOM 2421 N N . MET A 1 296 ? 1.42 46.5 9.469 1 92.75 296 MET A N 1
ATOM 2422 C CA . MET A 1 296 ? 0.453 47.562 9.227 1 92.75 296 MET A CA 1
ATOM 2423 C C . MET A 1 296 ? 0.721 48.781 10.133 1 92.75 296 MET A C 1
ATOM 2425 O O . MET A 1 296 ? 0.607 49.906 9.703 1 92.75 296 MET A O 1
ATOM 2429 N N . LEU A 1 297 ? 1.058 48.5 11.375 1 94.25 297 LEU A N 1
ATOM 2430 C CA . LEU A 1 297 ? 1.392 49.562 12.305 1 94.25 297 LEU A CA 1
ATOM 2431 C C . LEU A 1 297 ? 2.678 50.25 11.883 1 94.25 297 LEU A C 1
ATOM 2433 O O . LEU A 1 297 ? 2.785 51.469 12 1 94.25 297 LEU A O 1
ATOM 2437 N N . GLN A 1 298 ? 3.602 49.469 11.414 1 95.38 298 GLN A N 1
ATOM 2438 C CA . GLN A 1 298 ? 4.848 50.031 10.922 1 95.38 298 GLN A CA 1
ATOM 2439 C C . GLN A 1 298 ? 4.602 50.938 9.711 1 95.38 298 GLN A C 1
ATOM 2441 O O . GLN A 1 298 ? 5.207 52 9.578 1 95.38 298 GLN A O 1
ATOM 2446 N N . ARG A 1 299 ? 3.771 50.5 8.844 1 93.75 299 ARG A N 1
ATOM 2447 C CA . ARG A 1 299 ? 3.408 51.312 7.676 1 93.75 299 ARG A CA 1
ATOM 2448 C C . ARG A 1 299 ? 2.746 52.625 8.094 1 93.75 299 ARG A C 1
ATOM 2450 O O . ARG A 1 299 ? 2.994 53.656 7.488 1 93.75 299 ARG A O 1
ATOM 2457 N N . THR A 1 300 ? 1.861 52.531 9.086 1 93.62 300 THR A N 1
ATOM 2458 C CA . THR A 1 300 ? 1.213 53.719 9.609 1 93.62 300 THR A CA 1
ATOM 2459 C C . THR A 1 300 ? 2.25 54.75 10.102 1 93.62 300 THR A C 1
ATOM 2461 O O . THR A 1 300 ? 2.117 55.938 9.859 1 93.62 300 THR A O 1
ATOM 2464 N N . LEU A 1 301 ? 3.295 54.219 10.727 1 95.69 301 LEU A N 1
ATOM 2465 C CA . LEU A 1 301 ? 4.379 55.094 11.188 1 95.69 301 LEU A CA 1
ATOM 2466 C C . LEU A 1 301 ? 5.133 55.688 10 1 95.69 301 LEU A C 1
ATOM 2468 O O . LEU A 1 301 ? 5.41 56.875 9.984 1 95.69 301 LEU A O 1
ATOM 2472 N N . GLU A 1 302 ? 5.398 54.906 9.039 1 95.56 302 GLU A N 1
ATOM 2473 C CA . GLU A 1 302 ? 6.102 55.406 7.852 1 95.56 302 GLU A CA 1
ATOM 2474 C C . GLU A 1 302 ? 5.277 56.438 7.105 1 95.56 302 GLU A C 1
ATOM 2476 O O . GLU A 1 302 ? 5.816 57.438 6.629 1 95.56 302 GLU A O 1
ATOM 2481 N N . ASN A 1 303 ? 4.027 56.188 6.98 1 94.12 303 ASN A N 1
ATOM 2482 C CA . ASN A 1 303 ? 3.133 57.156 6.324 1 94.12 303 ASN A CA 1
ATOM 2483 C C . ASN A 1 303 ? 3.08 58.469 7.07 1 94.12 303 ASN A C 1
ATOM 2485 O O . ASN A 1 303 ? 3.035 59.531 6.449 1 94.12 303 ASN A O 1
ATOM 2489 N N . ALA A 1 304 ? 3.041 58.312 8.445 1 95.69 304 ALA A N 1
ATOM 2490 C CA . ALA A 1 304 ? 3.053 59.531 9.258 1 95.69 304 ALA A CA 1
ATOM 2491 C C . ALA A 1 304 ? 4.344 60.312 9.047 1 95.69 304 ALA A C 1
ATOM 2493 O O . ALA A 1 304 ? 4.324 61.562 8.992 1 95.69 304 ALA A O 1
ATOM 2494 N N . GLN A 1 305 ? 5.426 59.625 8.898 1 95.75 305 GLN A N 1
ATOM 2495 C CA . GLN A 1 305 ? 6.711 60.25 8.641 1 95.75 305 GLN A CA 1
ATOM 2496 C C . GLN A 1 305 ? 6.738 60.906 7.262 1 95.75 305 GLN A C 1
ATOM 2498 O O . GLN A 1 305 ? 7.246 62.031 7.102 1 95.75 305 GLN A O 1
ATOM 2503 N N . ASP A 1 306 ? 6.207 60.312 6.281 1 95.38 306 ASP A N 1
ATOM 2504 C CA . ASP A 1 306 ? 6.125 60.844 4.934 1 95.38 306 ASP A CA 1
ATOM 2505 C C . ASP A 1 306 ? 5.254 62.094 4.906 1 95.38 306 ASP A C 1
ATOM 2507 O O . ASP A 1 306 ? 5.566 63.062 4.199 1 95.38 306 ASP A O 1
ATOM 2511 N N . THR A 1 307 ? 4.164 62.031 5.637 1 95.44 307 THR A N 1
ATOM 2512 C CA . THR A 1 307 ? 3.26 63.156 5.711 1 95.44 307 THR A CA 1
ATOM 2513 C C . THR A 1 307 ? 3.969 64.375 6.293 1 95.44 307 THR A C 1
ATOM 2515 O O . THR A 1 307 ? 3.818 65.5 5.789 1 95.44 307 THR A O 1
ATOM 2518 N N . LEU A 1 308 ? 4.742 64.125 7.363 1 95.75 308 LEU A N 1
ATOM 2519 C CA . LEU A 1 308 ? 5.5 65.25 7.977 1 95.75 308 LEU A CA 1
ATOM 2520 C C . LEU A 1 308 ? 6.512 65.812 6.992 1 95.75 308 LEU A C 1
ATOM 2522 O O . LEU A 1 308 ? 6.637 67 6.863 1 95.75 308 LEU A O 1
ATOM 2526 N N . ASN A 1 309 ? 7.234 64.938 6.305 1 95.5 309 ASN A N 1
ATOM 2527 C CA . ASN A 1 309 ? 8.242 65.375 5.344 1 95.5 309 ASN A CA 1
ATOM 2528 C C . ASN A 1 309 ? 7.617 66.188 4.219 1 95.5 309 ASN A C 1
ATOM 2530 O O . ASN A 1 309 ? 8.188 67.188 3.797 1 95.5 309 ASN A O 1
ATOM 2534 N N . ASN A 1 310 ? 6.504 65.75 3.75 1 95.19 310 ASN A N 1
ATOM 2535 C CA . ASN A 1 310 ? 5.797 66.5 2.703 1 95.19 310 ASN A CA 1
ATOM 2536 C C . ASN A 1 310 ? 5.328 67.812 3.193 1 95.19 310 ASN A C 1
ATOM 2538 O O . ASN A 1 310 ? 5.387 68.812 2.453 1 95.19 310 ASN A O 1
ATOM 2542 N N . ARG A 1 311 ? 4.852 67.812 4.469 1 94.19 311 ARG A N 1
ATOM 2543 C CA . ARG A 1 311 ? 4.371 69.062 5.059 1 94.19 311 ARG A CA 1
ATOM 2544 C C . ARG A 1 311 ? 5.508 70.062 5.246 1 94.19 311 ARG A C 1
ATOM 2546 O O . ARG A 1 311 ? 5.316 71.25 5.086 1 94.19 311 ARG A O 1
ATOM 2553 N N . ILE A 1 312 ? 6.672 69.562 5.637 1 94.19 312 ILE A N 1
ATOM 2554 C CA . ILE A 1 312 ? 7.855 70.375 5.812 1 94.19 312 ILE A CA 1
ATOM 2555 C C . ILE A 1 312 ? 8.281 71 4.469 1 94.19 312 ILE A C 1
ATOM 2557 O O . ILE A 1 312 ? 8.648 72.125 4.383 1 94.19 312 ILE A O 1
ATOM 2561 N N . SER A 1 313 ? 8.25 70.188 3.486 1 94 313 SER A N 1
ATOM 2562 C CA . SER A 1 313 ? 8.594 70.688 2.145 1 94 313 SER A CA 1
ATOM 2563 C C . SER A 1 313 ? 7.613 71.75 1.661 1 94 313 SER A C 1
ATOM 2565 O O . SER A 1 313 ? 8.008 72.688 1.006 1 94 313 SER A O 1
ATOM 2567 N N . GLU A 1 314 ? 6.367 71.5 1.953 1 92.12 314 GLU A N 1
ATOM 2568 C CA . GLU A 1 314 ? 5.332 72.438 1.58 1 92.12 314 GLU A CA 1
ATOM 2569 C C . GLU A 1 314 ? 5.535 73.75 2.303 1 92.12 314 GLU A C 1
ATOM 2571 O O . GLU A 1 314 ? 5.344 74.812 1.715 1 92.12 314 GLU A O 1
ATOM 2576 N N . ARG A 1 315 ? 5.828 73.75 3.58 1 91.19 315 ARG A N 1
ATOM 2577 C CA . ARG A 1 315 ? 6.082 74.938 4.375 1 91.19 315 ARG A CA 1
ATOM 2578 C C . ARG A 1 315 ? 7.285 75.688 3.836 1 91.19 315 ARG A C 1
ATOM 2580 O O . ARG A 1 315 ? 7.266 76.938 3.783 1 91.19 315 ARG A O 1
ATOM 2587 N N . SER A 1 316 ? 8.344 75 3.488 1 90.75 316 SER A N 1
ATOM 2588 C CA . SER A 1 316 ? 9.547 75.625 2.938 1 90.75 316 SER A CA 1
ATOM 2589 C C . SER A 1 316 ? 9.258 76.312 1.606 1 90.75 316 SER A C 1
ATOM 2591 O O . SER A 1 316 ? 9.781 77.375 1.328 1 90.75 316 SER A O 1
ATOM 2593 N N . ARG A 1 317 ? 8.438 75.688 0.817 1 89.75 317 ARG A N 1
ATOM 2594 C CA . ARG A 1 317 ? 8.047 76.25 -0.459 1 89.75 317 ARG A CA 1
ATOM 2595 C C . ARG A 1 317 ? 7.207 77.5 -0.246 1 89.75 317 ARG A C 1
ATOM 2597 O O . ARG A 1 317 ? 7.328 78.5 -1 1 89.75 317 ARG A O 1
ATOM 2604 N N . ALA A 1 318 ? 6.301 77.438 0.716 1 86.19 318 ALA A N 1
ATOM 2605 C CA . ALA A 1 318 ? 5.453 78.625 1.028 1 86.19 318 ALA A CA 1
ATOM 2606 C C . ALA A 1 318 ? 6.277 79.75 1.567 1 86.19 318 ALA A C 1
ATOM 2608 O O . ALA A 1 318 ? 5.992 80.938 1.266 1 86.19 318 ALA A O 1
ATOM 2609 N N . ALA A 1 319 ? 7.262 79.438 2.389 1 84.44 319 ALA A N 1
ATOM 2610 C CA . ALA A 1 319 ? 8.125 80.5 2.969 1 84.44 319 ALA A CA 1
ATOM 2611 C C . ALA A 1 319 ? 9 81.125 1.9 1 84.44 319 ALA A C 1
ATOM 2613 O O . ALA A 1 319 ? 9.336 82.312 1.998 1 84.44 319 ALA A O 1
ATOM 2614 N N . ALA A 1 320 ? 9.5 80.375 0.914 1 80.69 320 ALA A N 1
ATOM 2615 C CA . ALA A 1 320 ? 10.367 80.875 -0.143 1 80.69 320 ALA A CA 1
ATOM 2616 C C . ALA A 1 320 ? 9.578 81.75 -1.15 1 80.69 320 ALA A C 1
ATOM 2618 O O . ALA A 1 320 ? 10.164 82.438 -1.966 1 80.69 320 ALA A O 1
ATOM 2619 N N . GLY A 1 321 ? 8.32 82 -0.977 1 70.31 321 GLY A N 1
ATOM 2620 C CA . GLY A 1 321 ? 7.516 82.812 -1.841 1 70.31 321 GLY A CA 1
ATOM 2621 C C . GLY A 1 321 ? 7.242 82.25 -3.197 1 70.31 321 GLY A C 1
ATOM 2622 O O . GLY A 1 321 ? 6.766 82.875 -4.109 1 70.31 321 GLY A O 1
ATOM 2623 N N . LYS A 1 322 ? 7.719 81.188 -3.545 1 58.59 322 LYS A N 1
ATOM 2624 C CA . LYS A 1 322 ? 7.605 80.625 -4.871 1 58.59 322 LYS A CA 1
ATOM 2625 C C . LYS A 1 322 ? 6.164 80.25 -5.176 1 58.59 322 LYS A C 1
ATOM 2627 O O . LYS A 1 322 ? 5.852 79.812 -6.289 1 58.59 322 LYS A O 1
ATOM 2632 N N . SER A 1 323 ? 5.375 80.188 -4.273 1 52.53 323 SER A N 1
ATOM 2633 C CA . SER A 1 323 ? 3.98 79.938 -4.645 1 52.53 323 SER A CA 1
ATOM 2634 C C . SER A 1 323 ? 3.381 81.25 -5.266 1 52.53 323 SER A C 1
ATOM 2636 O O . SER A 1 323 ? 2.201 81.25 -5.625 1 52.53 323 SER A O 1
ATOM 2638 N N . GLY A 1 324 ? 4.078 82.438 -5.105 1 49.19 324 GLY A N 1
ATOM 2639 C CA . GLY A 1 324 ? 3.43 83.75 -5.223 1 49.19 324 GLY A CA 1
ATOM 2640 C C . GLY A 1 324 ? 3.303 84.25 -6.652 1 49.19 324 GLY A C 1
ATOM 2641 O O . GLY A 1 324 ? 3.119 85.438 -6.902 1 49.19 324 GLY A O 1
ATOM 2642 N N . LEU A 1 325 ? 3.787 83.625 -7.566 1 49.75 325 LEU A N 1
ATOM 2643 C CA . LEU A 1 325 ? 3.48 84.312 -8.82 1 49.75 325 LEU A CA 1
ATOM 2644 C C . LEU A 1 325 ? 1.993 84.625 -8.914 1 49.75 325 LEU A C 1
ATOM 2646 O O . LEU A 1 325 ? 1.616 85.75 -9.383 1 49.75 325 LEU A O 1
ATOM 2650 N N . MET A 1 326 ? 1.2 83.75 -8.469 1 48.88 326 MET A N 1
ATOM 2651 C CA . MET A 1 326 ? -0.23 84 -8.648 1 48.88 326 MET A CA 1
ATOM 2652 C C . MET A 1 326 ? -0.738 85 -7.664 1 48.88 326 MET A C 1
ATOM 2654 O O . MET A 1 326 ? -1.793 85.625 -7.875 1 48.88 326 MET A O 1
ATOM 2658 N N . SER A 1 327 ? -0.228 85.188 -6.539 1 51.69 327 SER A N 1
ATOM 2659 C CA . SER A 1 327 ? -0.619 86.188 -5.582 1 51.69 327 SER A CA 1
ATOM 2660 C C . SER A 1 327 ? -0.204 87.562 -6.066 1 51.69 327 SER A C 1
ATOM 2662 O O . SER A 1 327 ? -0.835 88.562 -5.715 1 51.69 327 SER A O 1
ATOM 2664 N N . ARG A 1 328 ? 0.975 87.625 -6.699 1 54.72 328 ARG A N 1
ATOM 2665 C CA . ARG A 1 328 ? 1.341 88.875 -7.332 1 54.72 328 ARG A CA 1
ATOM 2666 C C . ARG A 1 328 ? 0.322 89.312 -8.391 1 54.72 328 ARG A C 1
ATOM 2668 O O . ARG A 1 328 ? 0.188 90.5 -8.719 1 54.72 328 ARG A O 1
ATOM 2675 N N . LEU A 1 329 ? -0.092 88.375 -9.062 1 49.69 329 LEU A N 1
ATOM 2676 C CA . LEU A 1 329 ? -0.988 88.75 -10.164 1 49.69 329 LEU A CA 1
ATOM 2677 C C . LEU A 1 329 ? -2.334 89.188 -9.641 1 49.69 329 LEU A C 1
ATOM 2679 O O . LEU A 1 329 ? -3.016 90 -10.305 1 49.69 329 LEU A O 1
ATOM 2683 N N . PHE A 1 330 ? -2.826 88.562 -8.602 1 54.66 330 PHE A N 1
ATOM 2684 C CA . PHE A 1 330 ? -4.199 88.938 -8.312 1 54.66 330 PHE A CA 1
ATOM 2685 C C . PHE A 1 330 ? -4.234 90.062 -7.238 1 54.66 330 PHE A C 1
ATOM 2687 O O . PHE A 1 330 ? -5.309 90.5 -6.848 1 54.66 330 PHE A O 1
ATOM 2694 N N . GLY A 1 331 ? -3.164 90.938 -7.219 1 51.81 331 GLY A N 1
ATOM 2695 C CA . GLY A 1 331 ? -3.031 92.312 -6.68 1 51.81 331 GLY A CA 1
ATOM 2696 C C . GLY A 1 331 ? -3.59 92.438 -5.273 1 51.81 331 GLY A C 1
ATOM 2697 O O . GLY A 1 331 ? -3.641 93.5 -4.727 1 51.81 331 GLY A O 1
ATOM 2698 N N . THR A 1 332 ? -4.492 91.625 -4.855 1 53.53 332 THR A N 1
ATOM 2699 C CA . THR A 1 332 ? -5.234 92.188 -3.732 1 53.53 332 THR A CA 1
ATOM 2700 C C . THR A 1 332 ? -4.375 92.188 -2.469 1 53.53 332 THR A C 1
ATOM 2702 O O . THR A 1 332 ? -4.301 93.188 -1.77 1 53.53 332 THR A O 1
ATOM 2705 N N . THR A 1 333 ? -4.328 91 -1.542 1 59.38 333 THR A N 1
ATOM 2706 C CA . THR A 1 333 ? -3.859 91 -0.161 1 59.38 333 THR A CA 1
ATOM 2707 C C . THR A 1 333 ? -2.334 90.938 -0.105 1 59.38 333 THR A C 1
ATOM 2709 O O . THR A 1 333 ? -1.692 90.438 -1.043 1 59.38 333 THR A O 1
ATOM 2712 N N . ASP A 1 334 ? -1.68 91.688 0.863 1 65.12 334 ASP A N 1
ATOM 2713 C CA . ASP A 1 334 ? -0.232 91.812 1.029 1 65.12 334 ASP A CA 1
ATOM 2714 C C . ASP A 1 334 ? 0.412 90.375 1.044 1 65.12 334 ASP A C 1
ATOM 2716 O O . ASP A 1 334 ? 0.109 89.562 1.911 1 65.12 334 ASP A O 1
ATOM 2720 N N . PRO A 1 335 ? 0.988 90.062 -0.023 1 72.88 335 PRO A N 1
ATOM 2721 C CA . PRO A 1 335 ? 1.616 88.75 -0.207 1 72.88 335 PRO A CA 1
ATOM 2722 C C . PRO A 1 335 ? 2.365 88.312 1.035 1 72.88 335 PRO A C 1
ATOM 2724 O O . PRO A 1 335 ? 2.389 87.125 1.325 1 72.88 335 PRO A O 1
ATOM 2727 N N . ASP A 1 336 ? 2.775 89.188 1.781 1 77.06 336 ASP A N 1
ATOM 2728 C CA . ASP A 1 336 ? 3.547 88.812 2.967 1 77.06 336 ASP A CA 1
ATOM 2729 C C . ASP A 1 336 ? 2.635 88.312 4.082 1 77.06 336 ASP A C 1
ATOM 2731 O O . ASP A 1 336 ? 2.998 87.438 4.816 1 77.06 336 ASP A O 1
ATOM 2735 N N . ILE A 1 337 ? 1.465 88.875 4.16 1 77.25 337 ILE A N 1
ATOM 2736 C CA . ILE A 1 337 ? 0.522 88.5 5.203 1 77.25 337 ILE A CA 1
ATOM 2737 C C . ILE A 1 337 ? -0.015 87.062 4.906 1 77.25 337 ILE A C 1
ATOM 2739 O O . ILE A 1 337 ? -0.143 86.25 5.809 1 77.25 337 ILE A O 1
ATOM 2743 N N . VAL A 1 338 ? -0.293 86.938 3.643 1 79.38 338 VAL A N 1
ATOM 2744 C CA . VAL A 1 338 ? -0.812 85.625 3.223 1 79.38 338 VAL A CA 1
ATOM 2745 C C . VAL A 1 338 ? 0.25 84.562 3.443 1 79.38 338 VAL A C 1
ATOM 2747 O O . VAL A 1 338 ? -0.059 83.438 3.912 1 79.38 338 VAL A O 1
ATOM 2750 N N . ARG A 1 339 ? 1.466 84.875 3.111 1 82.06 339 ARG A N 1
ATOM 2751 C CA . ARG A 1 339 ? 2.584 84 3.318 1 82.06 339 ARG A CA 1
ATOM 2752 C C . ARG A 1 339 ? 2.746 83.625 4.797 1 82.06 339 ARG A C 1
ATOM 2754 O O . ARG A 1 339 ? 2.938 82.5 5.156 1 82.06 339 ARG A O 1
ATOM 2761 N N . ASP A 1 340 ? 2.629 84.625 5.535 1 83.44 340 ASP A N 1
ATOM 2762 C CA . ASP A 1 340 ? 2.787 84.438 6.977 1 83.44 340 ASP A CA 1
ATOM 2763 C C . ASP A 1 340 ? 1.652 83.562 7.543 1 83.44 340 ASP A C 1
ATOM 2765 O O . ASP A 1 340 ? 1.877 82.75 8.406 1 83.44 340 ASP A O 1
ATOM 2769 N N . GLN A 1 341 ? 0.425 83.812 7.008 1 85.56 341 GLN A N 1
ATOM 2770 C CA . GLN A 1 341 ? -0.729 83.062 7.461 1 85.56 341 GLN A CA 1
ATOM 2771 C C . GLN A 1 341 ? -0.625 81.562 7.031 1 85.56 341 GLN A C 1
ATOM 2773 O O . GLN A 1 341 ? -0.951 80.688 7.805 1 85.56 341 GLN A O 1
ATOM 2778 N N . THR A 1 342 ? -0.186 81.438 5.832 1 86 342 THR A N 1
ATOM 2779 C CA . THR A 1 342 ? -0.034 80.062 5.305 1 86 342 THR A CA 1
ATOM 2780 C C . THR A 1 342 ? 1.049 79.312 6.066 1 86 342 THR A C 1
ATOM 2782 O O . THR A 1 342 ? 0.872 78.125 6.402 1 86 342 THR A O 1
ATOM 2785 N N . THR A 1 343 ? 2.137 79.938 6.336 1 89 343 THR A N 1
ATOM 2786 C CA . THR A 1 343 ? 3.25 79.312 7.035 1 89 343 THR A CA 1
ATOM 2787 C C . THR A 1 343 ? 2.869 79 8.477 1 89 343 THR A C 1
ATOM 2789 O O . THR A 1 343 ? 3.283 77.938 9.023 1 89 343 THR A O 1
ATOM 2792 N N . ARG A 1 344 ? 2.045 79.812 8.992 1 89.5 344 ARG A N 1
ATOM 2793 C CA . ARG A 1 344 ? 1.603 79.562 10.359 1 89.5 344 ARG A CA 1
ATOM 2794 C C . ARG A 1 344 ? 0.664 78.375 10.422 1 89.5 344 ARG A C 1
ATOM 2796 O O . ARG A 1 344 ? 0.721 77.562 11.367 1 89.5 344 ARG A O 1
ATOM 2803 N N . ALA A 1 345 ? -0.176 78.312 9.453 1 91 345 ALA A N 1
ATOM 2804 C CA . ALA A 1 345 ? -1.09 77.188 9.375 1 91 345 ALA A CA 1
ATOM 2805 C C . ALA A 1 345 ? -0.325 75.875 9.188 1 91 345 ALA A C 1
ATOM 2807 O O . ALA A 1 345 ? -0.674 74.875 9.789 1 91 345 ALA A O 1
ATOM 2808 N N . LEU A 1 346 ? 0.646 75.938 8.398 1 92.62 346 LEU A N 1
ATOM 2809 C CA . LEU A 1 346 ? 1.469 74.75 8.156 1 92.62 346 LEU A CA 1
ATOM 2810 C C . LEU A 1 346 ? 2.283 74.375 9.391 1 92.62 346 LEU A C 1
ATOM 2812 O O . LEU A 1 346 ? 2.5 73.188 9.672 1 92.62 346 LEU A O 1
ATOM 2816 N N . ASP A 1 347 ? 2.695 75.375 10.07 1 92.19 347 ASP A N 1
ATOM 2817 C CA . ASP A 1 347 ? 3.436 75.188 11.305 1 92.19 347 ASP A CA 1
ATOM 2818 C C . ASP A 1 347 ? 2.574 74.438 12.328 1 92.19 347 ASP A C 1
ATOM 2820 O O . ASP A 1 347 ? 3.062 73.5 13.031 1 92.19 347 ASP A O 1
ATOM 2824 N N . SER A 1 348 ? 1.285 74.812 12.375 1 93.19 348 SER A N 1
ATOM 2825 C CA . SER A 1 348 ? 0.368 74.125 13.281 1 93.19 348 SER A CA 1
ATOM 2826 C C . SER A 1 348 ? 0.165 72.625 12.867 1 93.19 348 SER A C 1
ATOM 2828 O O . SER A 1 348 ? 0.095 71.75 13.719 1 93.19 348 SER A O 1
ATOM 2830 N N . LYS A 1 349 ? 0.109 72.438 11.625 1 93.81 349 LYS A N 1
ATOM 2831 C CA . LYS A 1 349 ? -0.064 71.062 11.109 1 93.81 349 LYS A CA 1
ATOM 2832 C C . LYS A 1 349 ? 1.179 70.25 11.359 1 93.81 349 LYS A C 1
ATOM 2834 O O . LYS A 1 349 ? 1.074 69 11.609 1 93.81 349 LYS A O 1
ATOM 2839 N N . ILE A 1 350 ? 2.256 70.812 11.266 1 95.44 350 ILE A N 1
ATOM 2840 C CA . ILE A 1 350 ? 3.52 70.125 11.477 1 95.44 350 ILE A CA 1
ATOM 2841 C C . ILE A 1 350 ? 3.605 69.625 12.93 1 95.44 350 ILE A C 1
ATOM 2843 O O . ILE A 1 350 ? 4.09 68.5 13.188 1 95.44 350 ILE A O 1
ATOM 2847 N N . VAL A 1 351 ? 3.107 70.5 13.836 1 94.75 351 VAL A N 1
ATOM 2848 C CA . VAL A 1 351 ? 3.098 70.062 15.234 1 94.75 351 VAL A CA 1
ATOM 2849 C C . VAL A 1 351 ? 2.188 68.875 15.422 1 94.75 351 VAL A C 1
ATOM 2851 O O . VAL A 1 351 ? 2.531 67.938 16.141 1 94.75 351 VAL A O 1
ATOM 2854 N N . SER A 1 352 ? 1.082 68.875 14.75 1 94.88 352 SER A N 1
ATOM 2855 C CA . SER A 1 352 ? 0.147 67.75 14.805 1 94.88 352 SER A CA 1
ATOM 2856 C C . SER A 1 352 ? 0.753 66.5 14.18 1 94.88 352 SER A C 1
ATOM 2858 O O . SER A 1 352 ? 0.536 65.438 14.672 1 94.88 352 SER A O 1
ATOM 2860 N N . ASP A 1 353 ? 1.428 66.688 13.109 1 95.38 353 ASP A N 1
ATOM 2861 C CA . ASP A 1 353 ? 2.084 65.562 12.445 1 95.38 353 ASP A CA 1
ATOM 2862 C C . ASP A 1 353 ? 3.143 64.938 13.352 1 95.38 353 ASP A C 1
ATOM 2864 O O . ASP A 1 353 ? 3.312 63.75 13.359 1 95.38 353 ASP A O 1
ATOM 2868 N N . LYS A 1 354 ? 3.854 65.75 14.055 1 96 354 LYS A N 1
ATOM 2869 C CA . LYS A 1 354 ? 4.867 65.25 14.977 1 96 354 LYS A CA 1
ATOM 2870 C C . LYS A 1 354 ? 4.23 64.438 16.109 1 96 354 LYS A C 1
ATOM 2872 O O . LYS A 1 354 ? 4.773 63.438 16.531 1 96 354 LYS A O 1
ATOM 2877 N N . ASP A 1 355 ? 3.07 64.938 16.531 1 95.88 355 ASP A N 1
ATOM 2878 C CA . ASP A 1 355 ? 2.336 64.188 17.562 1 95.88 355 ASP A CA 1
ATOM 2879 C C . ASP A 1 355 ? 1.858 62.844 17.047 1 95.88 355 ASP A C 1
ATOM 2881 O O . ASP A 1 355 ? 1.862 61.844 17.781 1 95.88 355 ASP A O 1
ATOM 2885 N N . ALA A 1 356 ? 1.438 62.844 15.883 1 95.25 356 ALA A N 1
ATOM 2886 C CA . ALA A 1 356 ? 0.966 61.625 15.25 1 95.25 356 ALA A CA 1
ATOM 2887 C C . ALA A 1 356 ? 2.094 60.594 15.133 1 95.25 356 ALA A C 1
ATOM 2889 O O . ALA A 1 356 ? 1.873 59.406 15.289 1 95.25 356 ALA A O 1
ATOM 2890 N N . ILE A 1 357 ? 3.207 61.062 14.773 1 97.06 357 ILE A N 1
ATOM 2891 C CA . ILE A 1 357 ? 4.367 60.156 14.648 1 97.06 357 ILE A CA 1
ATOM 2892 C C . ILE A 1 357 ? 4.715 59.562 16.016 1 97.06 357 ILE A C 1
ATOM 2894 O O . ILE A 1 357 ? 5.02 58.375 16.109 1 97.06 357 ILE A O 1
ATOM 2898 N N . GLU A 1 358 ? 4.684 60.406 17.031 1 97.12 358 GLU A N 1
ATOM 2899 C CA . GLU A 1 358 ? 4.996 59.938 18.375 1 97.12 358 GLU A CA 1
ATOM 2900 C C . GLU A 1 358 ? 3.984 58.875 18.844 1 97.12 358 GLU A C 1
ATOM 2902 O O . GLU A 1 358 ? 4.352 57.906 19.484 1 97.12 358 GLU A O 1
ATOM 2907 N N . LYS A 1 359 ? 2.793 59.188 18.547 1 96.12 359 LYS A N 1
ATOM 2908 C CA . LYS A 1 359 ? 1.754 58.219 18.875 1 96.12 359 LYS A CA 1
ATOM 2909 C C . LYS A 1 359 ? 1.958 56.906 18.125 1 96.12 359 LYS A C 1
ATOM 2911 O O . LYS A 1 359 ? 1.871 55.812 18.719 1 96.12 359 LYS A O 1
ATOM 2916 N N . ALA A 1 360 ? 2.189 56.969 16.859 1 96.25 360 ALA A N 1
ATOM 2917 C CA . ALA A 1 360 ? 2.4 55.781 16.047 1 96.25 360 ALA A CA 1
ATOM 2918 C C . ALA A 1 360 ? 3.613 55 16.516 1 96.25 360 ALA A C 1
ATOM 2920 O O . ALA A 1 360 ? 3.605 53.75 16.516 1 96.25 360 ALA A O 1
ATOM 2921 N N . LYS A 1 361 ? 4.59 55.688 16.875 1 96.94 361 LYS A N 1
ATOM 2922 C CA . LYS A 1 361 ? 5.801 55.062 17.391 1 96.94 361 LYS A CA 1
ATOM 2923 C C . LYS A 1 361 ? 5.523 54.312 18.688 1 96.94 361 LYS A C 1
ATOM 2925 O O . LYS A 1 361 ? 5.988 53.188 18.875 1 96.94 361 LYS A O 1
ATOM 2930 N N . THR A 1 362 ? 4.805 55 19.562 1 96.94 362 THR A N 1
ATOM 2931 C CA . THR A 1 362 ? 4.469 54.375 20.844 1 96.94 362 THR A CA 1
ATOM 2932 C C . THR A 1 362 ? 3.602 53.156 20.656 1 96.94 362 THR A C 1
ATOM 2934 O O . THR A 1 362 ? 3.826 52.125 21.297 1 96.94 362 THR A O 1
ATOM 2937 N N . ASP A 1 363 ? 2.66 53.281 19.797 1 95.94 363 ASP A N 1
ATOM 2938 C CA . ASP A 1 363 ? 1.783 52.156 19.5 1 95.94 363 ASP A CA 1
ATOM 2939 C C . ASP A 1 363 ? 2.578 50.969 18.953 1 95.94 363 ASP A C 1
ATOM 2941 O O . ASP A 1 363 ? 2.342 49.812 19.344 1 95.94 363 ASP A O 1
ATOM 2945 N N . LEU A 1 364 ? 3.459 51.25 18.031 1 96.69 364 LEU A N 1
ATOM 2946 C CA . LEU A 1 364 ? 4.273 50.219 17.422 1 96.69 364 LEU A CA 1
ATOM 2947 C C . LEU A 1 364 ? 5.176 49.562 18.469 1 96.69 364 LEU A C 1
ATOM 2949 O O . LEU A 1 364 ? 5.332 48.312 18.469 1 96.69 364 LEU A O 1
ATOM 2953 N N . GLU A 1 365 ? 5.754 50.344 19.297 1 96.75 365 GLU A N 1
ATOM 2954 C CA . GLU A 1 365 ? 6.645 49.812 20.328 1 96.75 365 GLU A CA 1
ATOM 2955 C C . GLU A 1 365 ? 5.887 48.906 21.297 1 96.75 365 GLU A C 1
ATOM 2957 O O . GLU A 1 365 ? 6.379 47.844 21.688 1 96.75 365 GLU A O 1
ATOM 2962 N N . GLU A 1 366 ? 4.742 49.375 21.719 1 95.94 366 GLU A N 1
ATOM 2963 C CA . GLU A 1 366 ? 3.92 48.594 22.625 1 95.94 366 GLU A CA 1
ATOM 2964 C C . GLU A 1 366 ? 3.488 47.281 21.984 1 95.94 366 GLU A C 1
ATOM 2966 O O . GLU A 1 366 ? 3.529 46.219 22.625 1 95.94 366 GLU A O 1
ATOM 2971 N N . PHE A 1 367 ? 3.057 47.406 20.766 1 97.06 367 PHE A N 1
ATOM 2972 C CA . PHE A 1 367 ? 2.658 46.219 20.031 1 97.06 367 PHE A CA 1
ATOM 2973 C C . PHE A 1 367 ? 3.814 45.219 19.922 1 97.06 367 PHE A C 1
ATOM 2975 O O . PHE A 1 367 ? 3.631 44 20.125 1 97.06 367 PHE A O 1
ATOM 2982 N N . THR A 1 368 ? 4.941 45.719 19.609 1 96.88 368 THR A N 1
ATOM 2983 C CA . THR A 1 368 ? 6.121 44.875 19.406 1 96.88 368 THR A CA 1
ATOM 2984 C C . THR A 1 368 ? 6.465 44.125 20.688 1 96.88 368 THR A C 1
ATOM 2986 O O . THR A 1 368 ? 6.77 42.938 20.641 1 96.88 368 THR A O 1
ATOM 2989 N N . LYS A 1 369 ? 6.383 44.812 21.781 1 95.69 369 LYS A N 1
ATOM 2990 C CA . LYS A 1 369 ? 6.68 44.156 23.062 1 95.69 369 LYS A CA 1
ATOM 2991 C C . LYS A 1 369 ? 5.695 43.031 23.375 1 95.69 369 LYS A C 1
ATOM 2993 O O . LYS A 1 369 ? 6.098 41.938 23.781 1 95.69 36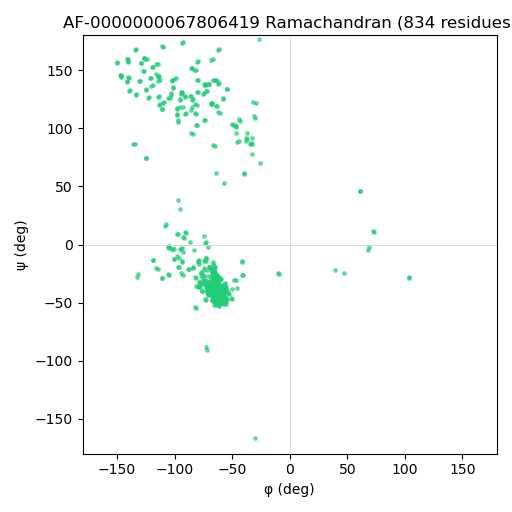9 LYS A O 1
ATOM 2998 N N . LYS A 1 370 ? 4.449 43.281 23.172 1 95.56 370 LYS A N 1
ATOM 2999 C CA . LYS A 1 370 ? 3.414 42.281 23.422 1 95.56 370 LYS A CA 1
ATOM 3000 C C . LYS A 1 370 ? 3.531 41.094 22.453 1 95.56 370 LYS A C 1
ATOM 3002 O O . LYS A 1 370 ? 3.367 39.938 22.844 1 95.56 370 LYS A O 1
ATOM 3007 N N . ALA A 1 371 ? 3.812 41.438 21.219 1 96.75 371 ALA A N 1
ATOM 3008 C CA . ALA A 1 371 ? 3.918 40.406 20.172 1 96.75 371 ALA A CA 1
ATOM 3009 C C . ALA A 1 371 ? 5.09 39.469 20.438 1 96.75 371 ALA A C 1
ATOM 3011 O O . ALA A 1 371 ? 4.996 38.281 20.188 1 96.75 371 ALA A O 1
ATOM 3012 N N . GLN A 1 372 ? 6.156 40.062 20.906 1 96.06 372 GLN A N 1
ATOM 3013 C CA . GLN A 1 372 ? 7.344 39.25 21.156 1 96.06 372 GLN A CA 1
ATOM 3014 C C . GLN A 1 372 ? 7.066 38.188 22.219 1 96.06 372 GLN A C 1
ATOM 3016 O O . GLN A 1 372 ? 7.477 37.031 22.062 1 96.06 372 GLN A O 1
ATOM 3021 N N . VAL A 1 373 ? 6.379 38.562 23.25 1 95.25 373 VAL A N 1
ATOM 3022 C CA . VAL A 1 373 ? 6.02 37.656 24.312 1 95.25 373 VAL A CA 1
ATOM 3023 C C . VAL A 1 373 ? 5.07 36.594 23.766 1 95.25 373 VAL A C 1
ATOM 3025 O O . VAL A 1 373 ? 5.207 35.406 24.078 1 95.25 373 VAL A O 1
ATOM 3028 N N . GLU A 1 374 ? 4.148 37 22.969 1 96.38 374 GLU A N 1
ATOM 3029 C CA . GLU A 1 374 ? 3.174 36.094 22.344 1 96.38 374 GLU A CA 1
ATOM 3030 C C . GLU A 1 374 ? 3.863 35.062 21.453 1 96.38 374 GLU A C 1
ATOM 3032 O O . GLU A 1 374 ? 3.51 33.906 21.484 1 96.38 374 GLU A O 1
ATOM 3037 N N . ILE A 1 375 ? 4.781 35.531 20.672 1 97.06 375 ILE A N 1
ATOM 3038 C CA . ILE A 1 375 ? 5.484 34.656 19.734 1 97.06 375 ILE A CA 1
ATOM 3039 C C . ILE A 1 375 ? 6.305 33.625 20.484 1 97.06 375 ILE A C 1
ATOM 3041 O O . ILE A 1 375 ? 6.32 32.438 20.109 1 97.06 375 ILE A O 1
ATOM 3045 N N . GLU A 1 376 ? 6.949 34.062 21.516 1 95.44 376 GLU A N 1
ATOM 3046 C CA . GLU A 1 376 ? 7.727 33.125 22.328 1 95.44 376 GLU A CA 1
ATOM 3047 C C . GLU A 1 376 ? 6.828 32.094 22.984 1 95.44 376 GLU A C 1
ATOM 3049 O O . GLU A 1 376 ? 7.184 30.906 23.031 1 95.44 376 GLU A O 1
ATOM 3054 N N . TYR A 1 377 ? 5.734 32.531 23.484 1 94.62 377 TYR A N 1
ATOM 3055 C CA . TYR A 1 377 ? 4.758 31.641 24.078 1 94.62 377 TYR A CA 1
ATOM 3056 C C . TYR A 1 377 ? 4.254 30.641 23.047 1 94.62 377 TYR A C 1
ATOM 3058 O O . TYR A 1 377 ? 4.16 29.438 23.328 1 94.62 377 TYR A O 1
ATOM 3066 N N . PHE A 1 378 ? 3.959 31.109 21.922 1 95.56 378 PHE A N 1
ATOM 3067 C CA . PHE A 1 378 ? 3.49 30.266 20.812 1 95.56 378 PHE A CA 1
ATOM 3068 C C . PHE A 1 378 ? 4.527 29.219 20.453 1 95.56 378 PHE A C 1
ATOM 3070 O O . PHE A 1 378 ? 4.191 28.047 20.266 1 95.56 378 PHE A O 1
ATOM 3077 N N . GLN A 1 379 ? 5.73 29.641 20.328 1 93.88 379 GLN A N 1
ATOM 3078 C CA . GLN A 1 379 ? 6.797 28.734 19.922 1 93.88 379 GLN A CA 1
ATOM 3079 C C . GLN A 1 379 ? 6.969 27.594 20.922 1 93.88 379 GLN A C 1
ATOM 3081 O O . GLN A 1 379 ? 7.113 26.438 20.531 1 93.88 379 GLN A O 1
ATOM 3086 N N . LYS A 1 380 ? 6.922 27.906 22.172 1 92.38 380 LYS A N 1
ATOM 3087 C CA . LYS A 1 380 ? 7.059 26.891 23.203 1 92.38 380 LYS A CA 1
ATOM 3088 C C . LYS A 1 380 ? 5.906 25.891 23.156 1 92.38 380 LYS A C 1
ATOM 3090 O O . LYS A 1 380 ? 6.125 24.672 23.203 1 92.38 380 LYS A O 1
ATOM 3095 N N . GLN A 1 381 ? 4.758 26.391 23.047 1 93.62 381 GLN A N 1
ATOM 3096 C CA . GLN A 1 381 ? 3.576 25.531 23 1 93.62 381 GLN A CA 1
ATOM 3097 C C . GLN A 1 381 ? 3.561 24.703 21.719 1 93.62 381 GLN A C 1
ATOM 3099 O O . GLN A 1 381 ? 3.211 23.516 21.734 1 93.62 381 GLN A O 1
ATOM 3104 N N . LYS A 1 382 ? 3.863 25.328 20.641 1 95 382 LYS A N 1
ATOM 3105 C CA . LYS A 1 382 ? 3.896 24.656 19.344 1 95 382 LYS A CA 1
ATOM 3106 C C . LYS A 1 382 ? 4.855 23.469 19.359 1 95 382 LYS A C 1
ATOM 3108 O O . LYS A 1 382 ? 4.52 22.375 18.891 1 95 382 LYS A O 1
ATOM 3113 N N . ASP A 1 383 ? 6.09 23.672 19.859 1 92.81 383 ASP A N 1
ATOM 3114 C CA . ASP A 1 383 ? 7.082 22.609 19.906 1 92.81 383 ASP A CA 1
ATOM 3115 C C . ASP A 1 383 ? 6.578 21.406 20.719 1 92.81 383 ASP A C 1
ATOM 3117 O O . ASP A 1 383 ? 6.746 20.266 20.328 1 92.81 383 ASP A O 1
ATOM 3121 N N . LYS A 1 384 ? 5.965 21.75 21.828 1 93.69 384 LYS A N 1
ATOM 3122 C CA . LYS A 1 384 ? 5.418 20.703 22.672 1 93.69 384 LYS A CA 1
ATOM 3123 C C . LYS A 1 384 ? 4.297 19.953 21.969 1 93.69 384 LYS A C 1
ATOM 3125 O O . LYS A 1 384 ? 4.293 18.719 21.938 1 93.69 384 LYS A O 1
ATOM 3130 N N . ASP A 1 385 ? 3.383 20.609 21.406 1 95.25 385 ASP A N 1
ATOM 3131 C CA . ASP A 1 385 ? 2.221 20.016 20.75 1 95.25 385 ASP A CA 1
ATOM 3132 C C . ASP A 1 385 ? 2.635 19.203 19.516 1 95.25 385 ASP A C 1
ATOM 3134 O O . ASP A 1 385 ? 2.135 18.109 19.297 1 95.25 385 ASP A O 1
ATOM 3138 N N . LEU A 1 386 ? 3.473 19.766 18.688 1 94.31 386 LEU A N 1
ATOM 3139 C CA . LEU A 1 386 ? 3.902 19.078 17.484 1 94.31 386 LEU A CA 1
ATOM 3140 C C . LEU A 1 386 ? 4.684 17.812 17.828 1 94.31 386 LEU A C 1
ATOM 3142 O O . LEU A 1 386 ? 4.531 16.781 17.156 1 94.31 386 LEU A O 1
ATOM 3146 N N . HIS A 1 387 ? 5.531 17.938 18.828 1 94.19 387 HIS A N 1
ATOM 3147 C CA . HIS A 1 387 ? 6.258 16.75 19.297 1 94.19 387 HIS A CA 1
ATOM 3148 C C . HIS A 1 387 ? 5.301 15.641 19.703 1 94.19 387 HIS A C 1
ATOM 3150 O O . HIS A 1 387 ? 5.434 14.5 19.25 1 94.19 387 HIS A O 1
ATOM 3156 N N . GLU A 1 388 ? 4.359 16 20.5 1 95.25 388 GLU A N 1
ATOM 3157 C CA . GLU A 1 388 ? 3.385 15.016 20.969 1 95.25 388 GLU A CA 1
ATOM 3158 C C . GLU A 1 388 ? 2.582 14.438 19.812 1 95.25 388 GLU A C 1
ATOM 3160 O O . GLU A 1 388 ? 2.334 13.227 19.766 1 95.25 388 GLU A O 1
ATOM 3165 N N . SER A 1 389 ? 2.189 15.281 18.938 1 95.62 389 SER A N 1
ATOM 3166 C CA . SER A 1 389 ? 1.388 14.852 17.797 1 95.62 389 SER A CA 1
ATOM 3167 C C . SER A 1 389 ? 2.178 13.914 16.891 1 95.62 389 SER A C 1
ATOM 3169 O O . SER A 1 389 ? 1.658 12.891 16.438 1 95.62 389 SER A O 1
ATOM 3171 N N . LEU A 1 390 ? 3.395 14.219 16.609 1 95.31 390 LEU A N 1
ATOM 3172 C CA . LEU A 1 390 ? 4.234 13.406 15.742 1 95.31 390 LEU A CA 1
ATOM 3173 C C . LEU A 1 390 ? 4.52 12.047 16.391 1 95.31 390 LEU A C 1
ATOM 3175 O O . LEU A 1 390 ? 4.465 11.016 15.711 1 95.31 390 LEU A O 1
ATOM 3179 N N . VAL A 1 391 ? 4.805 12.07 17.656 1 96.56 391 VAL A N 1
ATOM 3180 C CA . VAL A 1 391 ? 5.055 10.82 18.375 1 96.56 391 VAL A CA 1
ATOM 3181 C C . VAL A 1 391 ? 3.811 9.938 18.328 1 96.56 391 VAL A C 1
ATOM 3183 O O . VAL A 1 391 ? 3.902 8.734 18.078 1 96.56 391 VAL A O 1
ATOM 3186 N N . SER A 1 392 ? 2.703 10.547 18.547 1 97.19 392 SER A N 1
ATOM 3187 C CA . SER A 1 392 ? 1.453 9.797 18.516 1 97.19 392 SER A CA 1
ATOM 3188 C C . SER A 1 392 ? 1.202 9.219 17.125 1 97.19 392 SER A C 1
ATOM 3190 O O . SER A 1 392 ? 0.736 8.086 16.984 1 97.19 392 SER A O 1
ATOM 3192 N N . PHE A 1 393 ? 1.518 10.008 16.125 1 97.06 393 PHE A N 1
ATOM 3193 C CA . PHE A 1 393 ? 1.343 9.562 14.75 1 97.06 393 PHE A CA 1
ATOM 3194 C C . PHE A 1 393 ? 2.209 8.344 14.453 1 97.06 393 PHE A C 1
ATOM 3196 O O . PHE A 1 393 ? 1.728 7.355 13.906 1 97.06 393 PHE A O 1
ATOM 3203 N N . ILE A 1 394 ? 3.385 8.438 14.852 1 97.31 394 ILE A N 1
ATOM 3204 C CA . ILE A 1 394 ? 4.312 7.348 14.562 1 97.31 394 ILE A CA 1
ATOM 3205 C C . ILE A 1 394 ? 3.971 6.141 15.43 1 97.31 394 ILE A C 1
ATOM 3207 O O . ILE A 1 394 ? 4.102 4.992 14.992 1 97.31 394 ILE A O 1
ATOM 3211 N N . THR A 1 395 ? 3.568 6.363 16.609 1 97.81 395 THR A N 1
ATOM 3212 C CA . THR A 1 395 ? 3.16 5.27 17.5 1 97.81 395 THR A CA 1
ATOM 3213 C C . THR A 1 395 ? 2.018 4.473 16.875 1 97.81 395 THR A C 1
ATOM 3215 O O . THR A 1 395 ? 1.973 3.248 16.984 1 97.81 395 THR A O 1
ATOM 3218 N N . LEU A 1 396 ? 1.117 5.164 16.281 1 97.81 396 LEU A N 1
ATOM 3219 C CA . LEU A 1 396 ? 0.026 4.496 15.578 1 97.81 396 LEU A CA 1
ATOM 3220 C C . LEU A 1 396 ? 0.562 3.609 14.461 1 97.81 396 LEU A C 1
ATOM 3222 O O . LEU A 1 396 ? 0.081 2.492 14.266 1 97.81 396 LEU A O 1
ATOM 3226 N N . GLN A 1 397 ? 1.537 4.082 13.719 1 97.19 397 GLN A N 1
ATOM 3227 C CA . GLN A 1 397 ? 2.131 3.293 12.641 1 97.19 397 GLN A CA 1
ATOM 3228 C C . GLN A 1 397 ? 2.826 2.051 13.188 1 97.19 397 GLN A C 1
ATOM 3230 O O . GLN A 1 397 ? 2.77 0.981 12.578 1 97.19 397 GLN A O 1
ATOM 3235 N N . VAL A 1 398 ? 3.506 2.203 14.312 1 98 398 VAL A N 1
ATOM 3236 C CA . VAL A 1 398 ? 4.168 1.069 14.953 1 98 398 VAL A CA 1
ATOM 3237 C C . VAL A 1 398 ? 3.129 0.021 15.352 1 98 398 VAL A C 1
ATOM 3239 O O . VAL A 1 398 ? 3.324 -1.174 15.117 1 98 398 VAL A O 1
ATOM 3242 N N . LYS A 1 399 ? 2.09 0.501 15.922 1 97.81 399 LYS A N 1
ATOM 3243 C CA . LYS A 1 399 ? 1.015 -0.405 16.312 1 97.81 399 LYS A CA 1
ATOM 3244 C C . LYS A 1 399 ? 0.45 -1.146 15.109 1 97.81 399 LYS A C 1
ATOM 3246 O O . LYS A 1 399 ? 0.213 -2.355 15.172 1 97.81 399 LYS A O 1
ATOM 3251 N N . ALA A 1 400 ? 0.209 -0.434 14.062 1 96.88 400 ALA A N 1
ATOM 3252 C CA . ALA A 1 400 ? -0.296 -1.036 12.828 1 96.88 400 ALA A CA 1
ATOM 3253 C C . ALA A 1 400 ? 0.692 -2.057 12.273 1 96.88 400 ALA A C 1
ATOM 3255 O O . ALA A 1 400 ? 0.295 -3.137 11.828 1 96.88 400 ALA A O 1
ATOM 3256 N N . ALA A 1 401 ? 1.956 -1.727 12.242 1 96.88 401 ALA A N 1
ATOM 3257 C CA . ALA A 1 401 ? 2.996 -2.625 11.75 1 96.88 401 ALA A CA 1
ATOM 3258 C C . ALA A 1 401 ? 3.074 -3.893 12.594 1 96.88 401 ALA A C 1
ATOM 3260 O O . ALA A 1 401 ? 3.307 -4.984 12.07 1 96.88 401 ALA A O 1
ATOM 3261 N N . LYS A 1 402 ? 2.941 -3.734 13.898 1 97.62 402 LYS A N 1
ATOM 3262 C CA . LYS A 1 402 ? 2.941 -4.887 14.797 1 97.62 402 LYS A CA 1
ATOM 3263 C C . LYS A 1 402 ? 1.785 -5.832 14.477 1 97.62 402 LYS A C 1
ATOM 3265 O O . LYS A 1 402 ? 1.968 -7.047 14.422 1 97.62 402 LYS A O 1
ATOM 3270 N N . LYS A 1 403 ? 0.66 -5.258 14.32 1 96.75 403 LYS A N 1
ATOM 3271 C CA . LYS A 1 403 ? -0.514 -6.059 13.992 1 96.75 403 LYS A CA 1
ATOM 3272 C C . LYS A 1 403 ? -0.327 -6.781 12.656 1 96.75 403 LYS A C 1
ATOM 3274 O O . LYS A 1 403 ? -0.707 -7.945 12.516 1 96.75 403 LYS A O 1
ATOM 3279 N N . ASN A 1 404 ? 0.187 -6.09 11.688 1 96.06 404 ASN A N 1
ATOM 3280 C CA . ASN A 1 404 ? 0.463 -6.68 10.383 1 96.06 404 ASN A CA 1
ATOM 3281 C C . ASN A 1 404 ? 1.437 -7.848 10.492 1 96.06 404 ASN A C 1
ATOM 3283 O O . ASN A 1 404 ? 1.207 -8.906 9.906 1 96.06 404 ASN A O 1
ATOM 3287 N N . LEU A 1 405 ? 2.516 -7.652 11.234 1 97.5 405 LEU A N 1
ATOM 3288 C CA . LEU A 1 405 ? 3.502 -8.711 11.438 1 97.5 405 LEU A CA 1
ATOM 3289 C C . LEU A 1 405 ? 2.871 -9.922 12.109 1 97.5 405 LEU A C 1
ATOM 3291 O O . LEU A 1 405 ? 3.156 -11.062 11.734 1 97.5 405 LEU A O 1
ATOM 3295 N N . GLN A 1 406 ? 2.08 -9.648 13.039 1 97.56 406 GLN A N 1
ATOM 3296 C CA . GLN A 1 406 ? 1.393 -10.742 13.727 1 97.56 406 GLN A CA 1
ATOM 3297 C C . GLN A 1 406 ? 0.534 -11.547 12.766 1 97.56 406 GLN A C 1
ATOM 3299 O O . GLN A 1 406 ? 0.536 -12.781 12.805 1 97.56 406 GLN A O 1
ATOM 3304 N N . ALA A 1 407 ? -0.183 -10.859 11.938 1 96.5 407 ALA A N 1
ATOM 3305 C CA . ALA A 1 407 ? -1.034 -11.539 10.961 1 96.5 407 ALA A CA 1
ATOM 3306 C C . ALA A 1 407 ? -0.205 -12.398 10.016 1 96.5 407 ALA A C 1
ATOM 3308 O O . ALA A 1 407 ? -0.531 -13.57 9.781 1 96.5 407 ALA A O 1
ATOM 3309 N N . TRP A 1 408 ? 0.86 -11.914 9.484 1 97.5 408 TRP A N 1
ATOM 3310 C CA . TRP A 1 408 ? 1.726 -12.656 8.578 1 97.5 408 TRP A CA 1
ATOM 3311 C C . TRP A 1 408 ? 2.324 -13.875 9.273 1 97.5 408 TRP A C 1
ATOM 3313 O O . TRP A 1 408 ? 2.447 -14.945 8.672 1 97.5 408 TRP A O 1
ATOM 3323 N N . THR A 1 409 ? 2.719 -13.656 10.508 1 97.88 409 THR A N 1
ATOM 3324 C CA . THR A 1 409 ? 3.295 -14.758 11.273 1 97.88 409 THR A CA 1
ATOM 3325 C C . THR A 1 409 ? 2.271 -15.867 11.477 1 97.88 409 THR A C 1
ATOM 3327 O O . THR A 1 409 ? 2.611 -17.047 11.398 1 97.88 409 THR A O 1
ATOM 3330 N N . GLN A 1 410 ? 1.065 -15.477 11.719 1 97.19 410 GLN A N 1
ATOM 3331 C CA . GLN A 1 410 ? -0 -16.453 11.875 1 97.19 410 GLN A CA 1
ATOM 3332 C C . GLN A 1 410 ? -0.257 -17.203 10.562 1 97.19 410 GLN A C 1
ATOM 3334 O O . GLN A 1 410 ? -0.493 -18.406 10.562 1 97.19 410 GLN A O 1
ATOM 3339 N N . ILE A 1 411 ? -0.26 -16.547 9.477 1 97.06 411 ILE A N 1
ATOM 3340 C CA . ILE A 1 411 ? -0.427 -17.172 8.172 1 97.06 411 ILE A CA 1
ATOM 3341 C C . ILE A 1 411 ? 0.691 -18.188 7.938 1 97.06 411 ILE A C 1
ATOM 3343 O O . ILE A 1 411 ? 0.439 -19.297 7.488 1 97.06 411 ILE A O 1
ATOM 3347 N N . LYS A 1 412 ? 1.906 -17.797 8.227 1 96.94 412 LYS A N 1
ATOM 3348 C CA . LYS A 1 412 ? 3.051 -18.688 8.078 1 96.94 412 LYS A CA 1
ATOM 3349 C C . LYS A 1 412 ? 2.859 -19.969 8.891 1 96.94 412 LYS A C 1
ATOM 3351 O O . LYS A 1 412 ? 3.113 -21.062 8.398 1 96.94 412 LYS A O 1
ATOM 3356 N N . GLU A 1 413 ? 2.4 -19.797 10.094 1 95.94 413 GLU A N 1
ATOM 3357 C CA . GLU A 1 413 ? 2.186 -20.938 10.969 1 95.94 413 GLU A CA 1
ATOM 3358 C C . GLU A 1 413 ? 1.106 -21.859 10.406 1 95.94 413 GLU A C 1
ATOM 3360 O O . GLU A 1 413 ? 1.233 -23.094 10.484 1 95.94 413 GLU A O 1
ATOM 3365 N N . CYS A 1 414 ? 0.111 -21.25 9.836 1 94 414 CYS A N 1
ATOM 3366 C CA . CYS A 1 414 ? -0.955 -22.047 9.234 1 94 414 CYS A CA 1
ATOM 3367 C C . CYS A 1 414 ? -0.424 -22.891 8.086 1 94 414 CYS A C 1
ATOM 3369 O O . CYS A 1 414 ? -0.768 -24.062 7.965 1 94 414 CYS A O 1
ATOM 3371 N N . LEU A 1 415 ? 0.405 -22.312 7.297 1 93.69 415 LEU A N 1
ATOM 3372 C CA . LEU A 1 415 ? 0.896 -23 6.105 1 93.69 415 LEU A CA 1
ATOM 3373 C C . LEU A 1 415 ? 1.975 -24.016 6.469 1 93.69 415 LEU A C 1
ATOM 3375 O O . LEU A 1 415 ? 2.049 -25.094 5.871 1 93.69 415 LEU A O 1
ATOM 3379 N N . GLN A 1 416 ? 2.795 -23.688 7.426 1 93.12 416 GLN A N 1
ATOM 3380 C CA . GLN A 1 416 ? 3.865 -24.594 7.844 1 93.12 416 GLN A CA 1
ATOM 3381 C C . GLN A 1 416 ? 3.303 -25.859 8.461 1 93.12 416 GLN A C 1
ATOM 3383 O O . GLN A 1 416 ? 3.914 -26.922 8.359 1 93.12 416 GLN A O 1
ATOM 3388 N N . ASN A 1 417 ? 2.172 -25.766 9.047 1 88.12 417 ASN A N 1
ATOM 3389 C CA . ASN A 1 417 ? 1.587 -26.891 9.766 1 88.12 417 ASN A CA 1
ATOM 3390 C C . ASN A 1 417 ? 0.708 -27.75 8.844 1 88.12 417 ASN A C 1
ATOM 3392 O O . ASN A 1 417 ? 0.074 -28.703 9.297 1 88.12 417 ASN A O 1
ATOM 3396 N N . MET A 1 418 ? 0.819 -27.438 7.613 1 84.62 418 MET A N 1
ATOM 3397 C CA . MET A 1 418 ? 0.087 -28.266 6.652 1 84.62 418 MET A CA 1
ATOM 3398 C C . MET A 1 418 ? 0.753 -29.625 6.484 1 84.62 418 MET A C 1
ATOM 3400 O O . MET A 1 418 ? 1.979 -29.734 6.535 1 84.62 418 MET A O 1
ATOM 3404 N N . PRO A 1 419 ? -0.029 -30.734 6.414 1 74.38 419 PRO A N 1
ATOM 3405 C CA . PRO A 1 419 ? 0.554 -32.062 6.211 1 74.38 419 PRO A CA 1
ATOM 3406 C C . PRO A 1 419 ? 1.301 -32.188 4.887 1 74.38 419 PRO A C 1
ATOM 3408 O O . PRO A 1 419 ? 0.985 -31.469 3.928 1 74.38 419 PRO A O 1
ATOM 3411 N N . MET B 1 1 ? 45.75 -51.938 -35.344 1 24.42 1 MET B N 1
ATOM 3412 C CA . MET B 1 1 ? 45.125 -52.562 -34.188 1 24.42 1 MET B CA 1
ATOM 3413 C C . MET B 1 1 ? 43.812 -51.875 -33.844 1 24.42 1 MET B C 1
ATOM 3415 O O . MET B 1 1 ? 43.781 -50.656 -33.562 1 24.42 1 MET B O 1
ATOM 3419 N N . SER B 1 2 ? 42.688 -52.25 -34.594 1 19.73 2 SER B N 1
ATOM 3420 C CA . SER B 1 2 ? 41.281 -51.969 -34.781 1 19.73 2 SER B CA 1
ATOM 3421 C C . SER B 1 2 ? 40.5 -52.156 -33.469 1 19.73 2 SER B C 1
ATOM 3423 O O . SER B 1 2 ? 40.219 -53.281 -33.062 1 19.73 2 SER B O 1
ATOM 3425 N N . ALA B 1 3 ? 41.156 -51.344 -32.375 1 33.47 3 ALA B N 1
ATOM 3426 C CA . ALA B 1 3 ? 40.562 -51.531 -31.047 1 33.47 3 ALA B CA 1
ATOM 3427 C C . ALA B 1 3 ? 39.062 -51.688 -31.156 1 33.47 3 ALA B C 1
ATOM 3429 O O . ALA B 1 3 ? 38.375 -50.812 -31.703 1 33.47 3 ALA B O 1
ATOM 3430 N N . GLN B 1 4 ? 38.5 -52.969 -31.188 1 25.08 4 GLN B N 1
ATOM 3431 C CA . GLN B 1 4 ? 37.125 -53.5 -31.266 1 25.08 4 GLN B CA 1
ATOM 3432 C C . GLN B 1 4 ? 36.188 -52.75 -30.328 1 25.08 4 GLN B C 1
ATOM 3434 O O . GLN B 1 4 ? 36.469 -52.625 -29.125 1 25.08 4 GLN B O 1
ATOM 3439 N N . ASN B 1 5 ? 35.562 -51.656 -30.781 1 29.28 5 ASN B N 1
ATOM 3440 C CA . ASN B 1 5 ? 34.5 -50.844 -30.203 1 29.28 5 ASN B CA 1
ATOM 3441 C C . ASN B 1 5 ? 33.438 -51.688 -29.516 1 29.28 5 ASN B C 1
ATOM 3443 O O . ASN B 1 5 ? 32.656 -52.375 -30.172 1 29.28 5 ASN B O 1
ATOM 3447 N N . SER B 1 6 ? 33.812 -52.469 -28.453 1 31.16 6 SER B N 1
ATOM 3448 C CA . SER B 1 6 ? 32.875 -53.344 -27.75 1 31.16 6 SER B CA 1
ATOM 3449 C C . SER B 1 6 ? 31.547 -52.656 -27.484 1 31.16 6 SER B C 1
ATOM 3451 O O . SER B 1 6 ? 31.531 -51.5 -27.031 1 31.16 6 SER B O 1
ATOM 3453 N N . PRO B 1 7 ? 30.422 -52.969 -28.141 1 31.14 7 PRO B N 1
ATOM 3454 C CA . PRO B 1 7 ? 29.078 -52.406 -27.953 1 31.14 7 PRO B CA 1
ATOM 3455 C C . PRO B 1 7 ? 28.688 -52.344 -26.469 1 31.14 7 PRO B C 1
ATOM 3457 O O . PRO B 1 7 ? 29.062 -53.188 -25.688 1 31.14 7 PRO B O 1
ATOM 3460 N N . VAL B 1 8 ? 28.781 -51.188 -25.828 1 36.88 8 VAL B N 1
ATOM 3461 C CA . VAL B 1 8 ? 28.266 -50.875 -24.484 1 36.88 8 VAL B CA 1
ATOM 3462 C C . VAL B 1 8 ? 26.984 -51.688 -24.25 1 36.88 8 VAL B C 1
ATOM 3464 O O . VAL B 1 8 ? 26.047 -51.594 -25.062 1 36.88 8 VAL B O 1
ATOM 3467 N N . LYS B 1 9 ? 27.047 -52.844 -23.703 1 37.62 9 LYS B N 1
ATOM 3468 C CA . LYS B 1 9 ? 26.062 -53.812 -23.219 1 37.62 9 LYS B CA 1
ATOM 3469 C C . LYS B 1 9 ? 24.766 -53.125 -22.797 1 37.62 9 LYS B C 1
ATOM 3471 O O . LYS B 1 9 ? 24.781 -51.938 -22.484 1 37.62 9 LYS B O 1
ATOM 3476 N N . ALA B 1 10 ? 23.641 -53.906 -22.344 1 36.94 10 ALA B N 1
ATOM 3477 C CA . ALA B 1 10 ? 22.188 -54.094 -22.281 1 36.94 10 ALA B CA 1
ATOM 3478 C C . ALA B 1 10 ? 21.562 -53.062 -21.328 1 36.94 10 ALA B C 1
ATOM 3480 O O . ALA B 1 10 ? 22.172 -52.688 -20.312 1 36.94 10 ALA B O 1
ATOM 3481 N N . SER B 1 11 ? 20.484 -52.375 -21.734 1 36.09 11 SER B N 1
ATOM 3482 C CA . SER B 1 11 ? 19.281 -51.688 -21.266 1 36.09 11 SER B CA 1
ATOM 3483 C C . SER B 1 11 ? 18.703 -52.344 -20.016 1 36.09 11 SER B C 1
ATOM 3485 O O . SER B 1 11 ? 18.312 -53.5 -20.047 1 36.09 11 SER B O 1
ATOM 3487 N N . ARG B 1 12 ? 19.266 -52.125 -18.859 1 40.94 12 ARG B N 1
ATOM 3488 C CA . ARG B 1 12 ? 18.594 -52.625 -17.656 1 40.94 12 ARG B CA 1
ATOM 3489 C C . ARG B 1 12 ? 17.094 -52.625 -17.844 1 40.94 12 ARG B C 1
ATOM 3491 O O . ARG B 1 12 ? 16.531 -51.688 -18.453 1 40.94 12 ARG B O 1
ATOM 3498 N N . SER B 1 13 ? 16.484 -53.719 -17.938 1 40.91 13 SER B N 1
ATOM 3499 C CA . SER B 1 13 ? 15.055 -53.938 -18.094 1 40.91 13 SER B CA 1
ATOM 3500 C C . SER B 1 13 ? 14.242 -52.938 -17.266 1 40.91 13 SER B C 1
ATOM 3502 O O . SER B 1 13 ? 14.469 -52.812 -16.062 1 40.91 13 SER B O 1
ATOM 3504 N N . PRO B 1 14 ? 13.812 -51.719 -17.797 1 49.38 14 PRO B N 1
ATOM 3505 C CA . PRO B 1 14 ? 12.914 -50.844 -17.031 1 49.38 14 PRO B CA 1
ATOM 3506 C C . PRO B 1 14 ? 11.945 -51.625 -16.141 1 49.38 14 PRO B C 1
ATOM 3508 O O . PRO B 1 14 ? 11.258 -52.531 -16.625 1 49.38 14 PRO B O 1
ATOM 3511 N N . SER B 1 15 ? 12.344 -51.938 -15 1 56.59 15 SER B N 1
ATOM 3512 C CA . SER B 1 15 ? 11.367 -52.531 -14.086 1 56.59 15 SER B CA 1
ATOM 3513 C C . SER B 1 15 ? 9.969 -51.969 -14.344 1 56.59 15 SER B C 1
ATOM 3515 O O . SER B 1 15 ? 9.82 -50.812 -14.734 1 56.59 15 SER B O 1
ATOM 3517 N N . VAL B 1 16 ? 9.062 -52.75 -14.617 1 71.31 16 VAL B N 1
ATOM 3518 C CA . VAL B 1 16 ? 7.652 -52.469 -14.859 1 71.31 16 VAL B CA 1
ATOM 3519 C C . VAL B 1 16 ? 7.129 -51.531 -13.766 1 71.31 16 VAL B C 1
ATOM 3521 O O . VAL B 1 16 ? 7.23 -51.844 -12.578 1 71.31 16 VAL B O 1
ATOM 3524 N N . ILE B 1 17 ? 7.004 -50.25 -14.102 1 77.62 17 ILE B N 1
ATOM 3525 C CA . ILE B 1 17 ? 6.43 -49.281 -13.188 1 77.62 17 ILE B CA 1
ATOM 3526 C C . ILE B 1 17 ? 4.914 -49.469 -13.125 1 77.62 17 ILE B C 1
ATOM 3528 O O . ILE B 1 17 ? 4.207 -49.125 -14.086 1 77.62 17 ILE B O 1
ATOM 3532 N N . GLU B 1 18 ? 4.531 -50.031 -11.953 1 79.75 18 GLU B N 1
ATOM 3533 C CA . GLU B 1 18 ? 3.096 -50.281 -11.836 1 79.75 18 GLU B CA 1
ATOM 3534 C C . GLU B 1 18 ? 2.486 -49.406 -10.727 1 79.75 18 GLU B C 1
ATOM 3536 O O . GLU B 1 18 ? 1.277 -49.188 -10.711 1 79.75 18 GLU B O 1
ATOM 3541 N N . THR B 1 19 ? 3.391 -48.969 -9.852 1 84.75 19 THR B N 1
ATOM 3542 C CA . THR B 1 19 ? 2.912 -48.188 -8.727 1 84.75 19 THR B CA 1
ATOM 3543 C C . THR B 1 19 ? 3.789 -46.938 -8.523 1 84.75 19 THR B C 1
ATOM 3545 O O . THR B 1 19 ? 4.859 -46.844 -9.125 1 84.75 19 THR B O 1
ATOM 3548 N N . VAL B 1 20 ? 3.275 -46.094 -7.719 1 86.69 20 VAL B N 1
ATOM 3549 C CA . VAL B 1 20 ? 4.016 -44.875 -7.418 1 86.69 20 VAL B CA 1
ATOM 3550 C C . VAL B 1 20 ? 5.273 -45.219 -6.621 1 86.69 20 VAL B C 1
ATOM 3552 O O . VAL B 1 20 ? 6.301 -44.531 -6.754 1 86.69 20 VAL B O 1
ATOM 3555 N N . GLN B 1 21 ? 5.23 -46.219 -5.816 1 85.44 21 GLN B N 1
ATOM 3556 C CA . GLN B 1 21 ? 6.391 -46.656 -5.055 1 85.44 21 GLN B CA 1
ATOM 3557 C C . GLN B 1 21 ? 7.508 -47.125 -5.98 1 85.44 21 GLN B C 1
ATOM 3559 O O . GLN B 1 21 ? 8.688 -46.969 -5.664 1 85.44 21 GLN B O 1
ATOM 3564 N N . ASP B 1 22 ? 7.062 -47.625 -7.098 1 85.81 22 ASP B N 1
ATOM 3565 C CA . ASP B 1 22 ? 8.047 -48.062 -8.094 1 85.81 22 ASP B CA 1
ATOM 3566 C C . ASP B 1 22 ? 8.828 -46.844 -8.633 1 85.81 22 ASP B C 1
ATOM 3568 O O . ASP B 1 22 ? 10.023 -46.969 -8.898 1 85.81 22 ASP B O 1
ATOM 3572 N N . TYR B 1 23 ? 8.133 -45.812 -8.805 1 85.38 23 TYR B N 1
ATOM 3573 C CA . TYR B 1 23 ? 8.797 -44.594 -9.266 1 85.38 23 TYR B CA 1
ATOM 3574 C C . TYR B 1 23 ? 9.922 -44.188 -8.32 1 85.38 23 TYR B C 1
ATOM 3576 O O . TYR B 1 23 ? 11.023 -43.875 -8.766 1 85.38 23 TYR B O 1
ATOM 3584 N N . ASP B 1 24 ? 9.75 -44.344 -7.039 1 82 24 ASP B N 1
ATOM 3585 C CA . ASP B 1 24 ? 10.703 -43.875 -6.031 1 82 24 ASP B CA 1
ATOM 3586 C C . ASP B 1 24 ? 11.922 -44.781 -5.98 1 82 24 ASP B C 1
ATOM 3588 O O . ASP B 1 24 ? 13.016 -44.344 -5.625 1 82 24 ASP B O 1
ATOM 3592 N N . SER B 1 25 ? 11.695 -45.938 -6.348 1 83.5 25 SER B N 1
ATOM 3593 C CA . SER B 1 25 ? 12.758 -46.938 -6.227 1 83.5 25 SER B CA 1
ATOM 3594 C C . SER B 1 25 ? 13.562 -47.062 -7.52 1 83.5 25 SER B C 1
ATOM 3596 O O . SER B 1 25 ? 14.625 -47.656 -7.547 1 83.5 25 SER B O 1
ATOM 3598 N N . GLN B 1 26 ? 13.117 -46.312 -8.516 1 86.12 26 GLN B N 1
ATOM 3599 C CA . GLN B 1 26 ? 13.766 -46.469 -9.82 1 86.12 26 GLN B CA 1
ATOM 3600 C C . GLN B 1 26 ? 15.039 -45.625 -9.891 1 86.12 26 GLN B C 1
ATOM 3602 O O . GLN B 1 26 ? 15.172 -44.625 -9.203 1 86.12 26 GLN B O 1
ATOM 3607 N N . ASP B 1 27 ? 15.938 -46.125 -10.672 1 88.06 27 ASP B N 1
ATOM 3608 C CA . ASP B 1 27 ? 17.141 -45.375 -10.984 1 88.06 27 ASP B CA 1
ATOM 3609 C C . ASP B 1 27 ? 16.828 -44.219 -11.93 1 88.06 27 ASP B C 1
ATOM 3611 O O . ASP B 1 27 ? 15.977 -44.344 -12.812 1 88.06 27 ASP B O 1
ATOM 3615 N N . THR B 1 28 ? 17.422 -43.062 -11.641 1 91.5 28 THR B N 1
ATOM 3616 C CA . THR B 1 28 ? 17.234 -41.906 -12.5 1 91.5 28 THR B CA 1
ATOM 3617 C C . THR B 1 28 ? 18.578 -41.312 -12.875 1 91.5 28 THR B C 1
ATOM 3619 O O . THR B 1 28 ? 19.594 -41.531 -12.203 1 91.5 28 THR B O 1
ATOM 3622 N N . LEU B 1 29 ? 18.609 -40.625 -13.953 1 91.5 29 LEU B N 1
ATOM 3623 C CA . LEU B 1 29 ? 19.812 -40 -14.477 1 91.5 29 LEU B CA 1
ATOM 3624 C C . LEU B 1 29 ? 20.422 -39.062 -13.445 1 91.5 29 LEU B C 1
ATOM 3626 O O . LEU B 1 29 ? 21.656 -38.969 -13.336 1 91.5 29 LEU B O 1
ATOM 3630 N N . LEU B 1 30 ? 19.625 -38.406 -12.633 1 92.25 30 LEU B N 1
ATOM 3631 C CA . LEU B 1 30 ? 20.062 -37.406 -11.688 1 92.25 30 LEU B CA 1
ATOM 3632 C C . LEU B 1 30 ? 20.922 -38.031 -10.586 1 92.25 30 LEU B C 1
ATOM 3634 O O . LEU B 1 30 ? 21.656 -37.312 -9.891 1 92.25 30 LEU B O 1
ATOM 3638 N N . LYS B 1 31 ? 20.766 -39.281 -10.398 1 90.75 31 LYS B N 1
ATOM 3639 C CA . LYS B 1 31 ? 21.578 -39.969 -9.414 1 90.75 31 LYS B CA 1
ATOM 3640 C C . LYS B 1 31 ? 23.016 -40.125 -9.914 1 90.75 31 LYS B C 1
ATOM 3642 O O . LYS B 1 31 ? 23.922 -40.438 -9.133 1 90.75 31 LYS B O 1
ATOM 3647 N N . HIS B 1 32 ? 23.219 -39.906 -11.195 1 91.56 32 HIS B N 1
ATOM 3648 C CA . HIS B 1 32 ? 24.516 -40.25 -11.797 1 91.56 32 HIS B CA 1
ATOM 3649 C C . HIS B 1 32 ? 25.188 -39 -12.359 1 91.56 32 HIS B C 1
ATOM 3651 O O . HIS B 1 32 ? 26.391 -39.031 -12.672 1 91.56 32 HIS B O 1
ATOM 3657 N N . VAL B 1 33 ? 24.453 -37.938 -12.477 1 92.81 33 VAL B N 1
ATOM 3658 C CA . VAL B 1 33 ? 25.016 -36.75 -13.125 1 92.81 33 VAL B CA 1
ATOM 3659 C C . VAL B 1 33 ? 24.562 -35.5 -12.391 1 92.81 33 VAL B C 1
ATOM 3661 O O . VAL B 1 33 ? 23.578 -35.531 -11.664 1 92.81 33 VAL B O 1
ATOM 3664 N N . ASP B 1 34 ? 25.391 -34.438 -12.586 1 94.5 34 ASP B N 1
ATOM 3665 C CA . ASP B 1 34 ? 25.016 -33.094 -12.172 1 94.5 34 ASP B CA 1
ATOM 3666 C C . ASP B 1 34 ? 24.734 -32.219 -13.383 1 94.5 34 ASP B C 1
ATOM 3668 O O . ASP B 1 34 ? 25.578 -32.094 -14.273 1 94.5 34 ASP B O 1
ATOM 3672 N N . ILE B 1 35 ? 23.516 -31.672 -13.406 1 96.88 35 ILE B N 1
ATOM 3673 C CA . ILE B 1 35 ? 23.109 -30.812 -14.516 1 96.88 35 ILE B CA 1
ATOM 3674 C C . ILE B 1 35 ? 22.891 -29.391 -14 1 96.88 35 ILE B C 1
ATOM 3676 O O . ILE B 1 35 ? 22.188 -29.188 -13 1 96.88 35 ILE B O 1
ATOM 3680 N N . SER B 1 36 ? 23.516 -28.438 -14.617 1 97.44 36 SER B N 1
ATOM 3681 C CA . SER B 1 36 ? 23.297 -27.047 -14.25 1 97.44 36 SER B CA 1
ATOM 3682 C C . SER B 1 36 ? 23.406 -26.125 -15.469 1 97.44 36 SER B C 1
ATOM 3684 O O . SER B 1 36 ? 24.031 -26.484 -16.469 1 97.44 36 SER B O 1
ATOM 3686 N N . ILE B 1 37 ? 22.625 -25.125 -15.453 1 98.12 37 ILE B N 1
ATOM 3687 C CA . ILE B 1 37 ? 22.828 -24.031 -16.406 1 98.12 37 ILE B CA 1
ATOM 3688 C C . ILE B 1 37 ? 23.594 -22.891 -15.742 1 98.12 37 ILE B C 1
ATOM 3690 O O . ILE B 1 37 ? 23.047 -22.203 -14.875 1 98.12 37 ILE B O 1
ATOM 3694 N N . VAL B 1 38 ? 24.719 -22.594 -16.172 1 95.88 38 VAL B N 1
ATOM 3695 C CA . VAL B 1 38 ? 25.656 -21.812 -15.383 1 95.88 38 VAL B CA 1
ATOM 3696 C C . VAL B 1 38 ? 25.719 -20.375 -15.914 1 95.88 38 VAL B C 1
ATOM 3698 O O . VAL B 1 38 ? 26.094 -19.453 -15.18 1 95.88 38 VAL B O 1
ATOM 3701 N N . GLU B 1 39 ? 25.391 -20.234 -17.266 1 95.06 39 GLU B N 1
ATOM 3702 C CA . GLU B 1 39 ? 25.547 -18.891 -17.844 1 95.06 39 GLU B CA 1
ATOM 3703 C C . GLU B 1 39 ? 24.547 -18.672 -18.969 1 95.06 39 GLU B C 1
ATOM 3705 O O . GLU B 1 39 ? 23.953 -19.609 -19.5 1 95.06 39 GLU B O 1
ATOM 3710 N N . SER B 1 40 ? 24.297 -17.375 -19.188 1 95.81 40 SER B N 1
ATOM 3711 C CA . SER B 1 40 ? 23.516 -16.969 -20.344 1 95.81 40 SER B CA 1
ATOM 3712 C C . SER B 1 40 ? 24.25 -15.914 -21.156 1 95.81 40 SER B C 1
ATOM 3714 O O . SER B 1 40 ? 25.094 -15.18 -20.625 1 95.81 40 SER B O 1
ATOM 3716 N N . GLU B 1 41 ? 24 -15.93 -22.453 1 94.62 41 GLU B N 1
ATOM 3717 C CA . GLU B 1 41 ? 24.656 -14.969 -23.344 1 94.62 41 GLU B CA 1
ATOM 3718 C C . GLU B 1 41 ? 23.703 -14.477 -24.422 1 94.62 41 GLU B C 1
ATOM 3720 O O . GLU B 1 41 ? 22.891 -15.258 -24.953 1 94.62 41 GLU B O 1
ATOM 3725 N N . LYS B 1 42 ? 23.828 -13.211 -24.672 1 92 42 LYS B N 1
ATOM 3726 C CA . LYS B 1 42 ? 23.078 -12.648 -25.797 1 92 42 LYS B CA 1
ATOM 3727 C C . LYS B 1 42 ? 23.844 -12.812 -27.109 1 92 42 LYS B C 1
ATOM 3729 O O . LYS B 1 42 ? 25.047 -12.531 -27.172 1 92 42 LYS B O 1
ATOM 3734 N N . ARG B 1 43 ? 23.156 -13.367 -28.047 1 90.31 43 ARG B N 1
ATOM 3735 C CA . ARG B 1 43 ? 23.781 -13.57 -29.344 1 90.31 43 ARG B CA 1
ATOM 3736 C C . ARG B 1 43 ? 22.984 -12.859 -30.438 1 90.31 43 ARG B C 1
ATOM 3738 O O . ARG B 1 43 ? 21.766 -12.742 -30.359 1 90.31 43 ARG B O 1
ATOM 3745 N N . ALA B 1 44 ? 23.688 -12.297 -31.422 1 83.56 44 ALA B N 1
ATOM 3746 C CA . ALA B 1 44 ? 23.062 -11.602 -32.531 1 83.56 44 ALA B CA 1
ATOM 3747 C C . ALA B 1 44 ? 22.531 -12.586 -33.594 1 83.56 44 ALA B C 1
ATOM 3749 O O . ALA B 1 44 ? 23.141 -13.641 -33.812 1 83.56 44 ALA B O 1
ATOM 3750 N N . ASN B 1 45 ? 21.219 -12.312 -33.969 1 75.44 45 ASN B N 1
ATOM 3751 C CA . ASN B 1 45 ? 20.688 -13.141 -35.031 1 75.44 45 ASN B CA 1
ATOM 3752 C C . ASN B 1 45 ? 21.406 -12.883 -36.375 1 75.44 45 ASN B C 1
ATOM 3754 O O . ASN B 1 45 ? 21.766 -11.75 -36.656 1 75.44 45 ASN B O 1
ATOM 3758 N N . GLY B 1 46 ? 22.562 -13.523 -36.719 1 62.09 46 GLY B N 1
ATOM 3759 C CA . GLY B 1 46 ? 23.344 -13.398 -37.938 1 62.09 46 GLY B CA 1
ATOM 3760 C C . GLY B 1 46 ? 22.641 -12.617 -39.031 1 62.09 46 GLY B C 1
ATOM 3761 O O . GLY B 1 46 ? 23.219 -12.367 -40.094 1 62.09 46 GLY B O 1
ATOM 3762 N N . THR B 1 47 ? 21.344 -1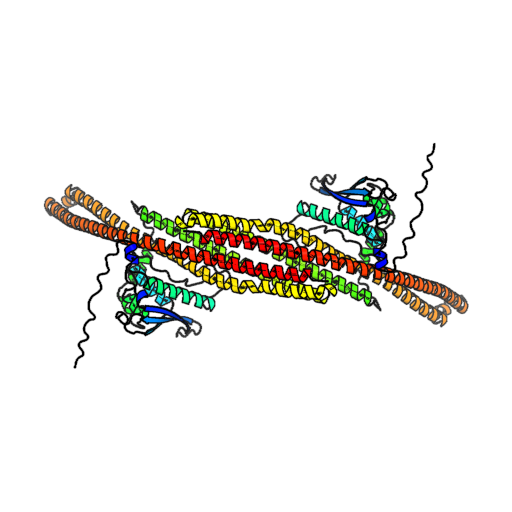2.641 -38.906 1 56.75 47 THR B N 1
ATOM 3763 C CA . THR B 1 47 ? 20.766 -11.953 -40.031 1 56.75 47 THR B CA 1
ATOM 3764 C C . THR B 1 47 ? 21.062 -10.453 -40 1 56.75 47 THR B C 1
ATOM 3766 O O . THR B 1 47 ? 21.422 -9.93 -38.938 1 56.75 47 THR B O 1
ATOM 3769 N N . LEU B 1 48 ? 20.969 -9.891 -41.094 1 55.88 48 LEU B N 1
ATOM 3770 C CA . LEU B 1 48 ? 21.297 -8.508 -41.469 1 55.88 48 LEU B CA 1
ATOM 3771 C C . LEU B 1 48 ? 20.703 -7.539 -40.438 1 55.88 48 LEU B C 1
ATOM 3773 O O . LEU B 1 48 ? 21.047 -6.355 -40.438 1 55.88 48 LEU B O 1
ATOM 3777 N N . HIS B 1 49 ? 19.594 -7.961 -39.875 1 57.62 49 HIS B N 1
ATOM 3778 C CA . HIS B 1 49 ? 19.047 -6.938 -38.969 1 57.62 49 HIS B CA 1
ATOM 3779 C C . HIS B 1 49 ? 19.688 -7 -37.594 1 57.62 49 HIS B C 1
ATOM 3781 O O . HIS B 1 49 ? 19.438 -7.945 -36.844 1 57.62 49 HIS B O 1
ATOM 3787 N N . VAL B 1 50 ? 20.641 -6.258 -37.375 1 55.94 50 VAL B N 1
ATOM 3788 C CA . VAL B 1 50 ? 21.562 -6.035 -36.25 1 55.94 50 VAL B CA 1
ATOM 3789 C C . VAL B 1 50 ? 20.781 -6.062 -34.938 1 55.94 50 VAL B C 1
ATOM 3791 O O . VAL B 1 50 ? 21.344 -6.395 -33.875 1 55.94 50 VAL B O 1
ATOM 3794 N N . ARG B 1 51 ? 19.484 -5.973 -35.094 1 62.81 51 ARG B N 1
ATOM 3795 C CA . ARG B 1 51 ? 18.781 -5.664 -33.875 1 62.81 51 ARG B CA 1
ATOM 3796 C C . ARG B 1 51 ? 18.125 -6.918 -33.281 1 62.81 51 ARG B C 1
ATOM 3798 O O . ARG B 1 51 ? 17.688 -6.91 -32.125 1 62.81 51 ARG B O 1
ATOM 3805 N N . ASP B 1 52 ? 18.281 -8 -34.062 1 76.12 52 ASP B N 1
ATOM 3806 C CA . ASP B 1 52 ? 17.594 -9.188 -33.562 1 76.12 52 ASP B CA 1
ATOM 3807 C C . ASP B 1 52 ? 18.547 -10.086 -32.781 1 76.12 52 ASP B C 1
ATOM 3809 O O . ASP B 1 52 ? 19.562 -10.516 -33.312 1 76.12 52 ASP B O 1
ATOM 3813 N N . HIS B 1 53 ? 18.391 -10.094 -31.5 1 85.38 53 HIS B N 1
ATOM 3814 C CA . HIS B 1 53 ? 19.234 -10.891 -30.609 1 85.38 53 HIS B CA 1
ATOM 3815 C C . HIS B 1 53 ? 18.422 -11.984 -29.922 1 85.38 53 HIS B C 1
ATOM 3817 O O . HIS B 1 53 ? 17.203 -11.891 -29.812 1 85.38 53 HIS B O 1
ATOM 3823 N N . TYR B 1 54 ? 19.141 -13.086 -29.75 1 88.31 54 TYR B N 1
ATOM 3824 C CA . TYR B 1 54 ? 18.531 -14.125 -28.922 1 88.31 54 TYR B CA 1
ATOM 3825 C C . TYR B 1 54 ? 19.469 -14.523 -27.781 1 88.31 54 TYR B C 1
ATOM 3827 O O . TYR B 1 54 ? 20.672 -14.219 -27.828 1 88.31 54 TYR B O 1
ATOM 3835 N N . THR B 1 55 ? 18.891 -15.117 -26.75 1 93.5 55 THR B N 1
ATOM 3836 C CA . THR B 1 55 ? 19.656 -15.516 -25.578 1 93.5 55 THR B CA 1
ATOM 3837 C C . THR B 1 55 ? 19.953 -17.016 -25.609 1 93.5 55 THR B C 1
ATOM 3839 O O . THR B 1 55 ? 19.094 -17.812 -25.953 1 93.5 55 THR B O 1
ATOM 3842 N N . VAL B 1 56 ? 21.203 -17.359 -25.312 1 95.62 56 VAL B N 1
ATOM 3843 C CA . VAL B 1 56 ? 21.578 -18.766 -25.203 1 95.62 56 VAL B CA 1
ATOM 3844 C C . VAL B 1 56 ? 21.984 -19.094 -23.766 1 95.62 56 VAL B C 1
ATOM 3846 O O . VAL B 1 56 ? 22.422 -18.203 -23.016 1 95.62 56 VAL B O 1
ATOM 3849 N N . TYR B 1 57 ? 21.875 -20.312 -23.391 1 97.38 57 TYR B N 1
ATOM 3850 C CA . TYR B 1 57 ? 22.141 -20.781 -22.031 1 97.38 57 TYR B CA 1
ATOM 3851 C C . TYR B 1 57 ? 23.172 -21.906 -22.047 1 97.38 57 TYR B C 1
ATOM 3853 O O . TYR B 1 57 ? 23.078 -22.844 -22.844 1 97.38 57 TYR B O 1
ATOM 3861 N N . LEU B 1 58 ? 24.109 -21.766 -21.188 1 97.69 58 LEU B N 1
ATOM 3862 C CA . LEU B 1 58 ? 25.188 -22.75 -21.125 1 97.69 58 LEU B CA 1
ATOM 3863 C C . LEU B 1 58 ? 24.844 -23.875 -20.156 1 97.69 58 LEU B C 1
ATOM 3865 O O . LEU B 1 58 ? 24.828 -23.672 -18.938 1 97.69 58 LEU B O 1
ATOM 3869 N N . ILE B 1 59 ? 24.656 -25.078 -20.672 1 97.75 59 ILE B N 1
ATOM 3870 C CA . ILE B 1 59 ? 24.375 -26.266 -19.875 1 97.75 59 ILE B CA 1
ATOM 3871 C C . ILE B 1 59 ? 25.672 -26.969 -19.5 1 97.75 59 ILE B C 1
ATOM 3873 O O . ILE B 1 59 ? 26.516 -27.219 -20.359 1 97.75 59 ILE B O 1
ATOM 3877 N N . ASP B 1 60 ? 25.797 -27.188 -18.281 1 96.38 60 ASP B N 1
ATOM 3878 C CA . ASP B 1 60 ? 26.938 -27.922 -17.75 1 96.38 60 ASP B CA 1
ATOM 3879 C C . ASP B 1 60 ? 26.516 -29.281 -17.219 1 96.38 60 ASP B C 1
ATOM 3881 O O . ASP B 1 60 ? 25.688 -29.375 -16.297 1 96.38 60 ASP B O 1
ATOM 3885 N N . LEU B 1 61 ? 27 -30.344 -17.812 1 93.94 61 LEU B N 1
ATOM 3886 C CA . LEU B 1 61 ? 26.719 -31.719 -17.406 1 93.94 61 LEU B CA 1
ATOM 3887 C C . LEU B 1 61 ? 27.969 -32.406 -16.859 1 93.94 61 LEU B C 1
ATOM 3889 O O . LEU B 1 61 ? 28.984 -32.5 -17.547 1 93.94 61 LEU B O 1
ATOM 3893 N N . LYS B 1 62 ? 27.891 -32.844 -15.625 1 92.25 62 LYS B N 1
ATOM 3894 C CA . LYS B 1 62 ? 29.016 -33.531 -14.977 1 92.25 62 LYS B CA 1
ATOM 3895 C C . LYS B 1 62 ? 28.609 -34.906 -14.484 1 92.25 62 LYS B C 1
ATOM 3897 O O . LYS B 1 62 ? 27.625 -35.062 -13.742 1 92.25 62 LYS B O 1
ATOM 3902 N N . VAL B 1 63 ? 29.312 -35.906 -14.875 1 90.94 63 VAL B N 1
ATOM 3903 C CA . VAL B 1 63 ? 29.047 -37.25 -14.422 1 90.94 63 VAL B CA 1
ATOM 3904 C C . VAL B 1 63 ? 29.656 -37.469 -13.039 1 90.94 63 VAL B C 1
ATOM 3906 O O . VAL B 1 63 ? 30.859 -37.219 -12.828 1 90.94 63 VAL B O 1
ATOM 3909 N N . THR B 1 64 ? 28.844 -37.781 -12.133 1 87.81 64 THR B N 1
ATOM 3910 C CA . THR B 1 64 ? 29.297 -37.969 -10.758 1 87.81 64 THR B CA 1
ATOM 3911 C C . THR B 1 64 ? 29.641 -39.406 -10.461 1 87.81 64 THR B C 1
ATOM 3913 O O . THR B 1 64 ? 30.422 -39.719 -9.562 1 87.81 64 THR B O 1
ATOM 3916 N N . ASP B 1 65 ? 29 -40.25 -11.211 1 83.62 65 ASP B N 1
ATOM 3917 C CA . ASP B 1 65 ? 29.25 -41.688 -11.07 1 83.62 65 ASP B CA 1
ATOM 3918 C C . ASP B 1 65 ? 30.328 -42.156 -12.055 1 83.62 65 ASP B C 1
ATOM 3920 O O . ASP B 1 65 ? 30.109 -42.125 -13.266 1 83.62 65 ASP B O 1
ATOM 3924 N N . PRO B 1 66 ? 31.422 -42.656 -11.602 1 74.81 66 PRO B N 1
ATOM 3925 C CA . PRO B 1 66 ? 32.531 -43.031 -12.484 1 74.81 66 PRO B CA 1
ATOM 3926 C C . PRO B 1 66 ? 32.156 -44.156 -13.438 1 74.81 66 PRO B C 1
ATOM 3928 O O . PRO B 1 66 ? 32.688 -44.219 -14.555 1 74.81 66 PRO B O 1
ATOM 3931 N N . ASP B 1 67 ? 31.281 -44.875 -13.039 1 73.81 67 ASP B N 1
ATOM 3932 C CA . ASP B 1 67 ? 30.969 -46.062 -13.844 1 73.81 67 ASP B CA 1
ATOM 3933 C C . ASP B 1 67 ? 29.781 -45.812 -14.773 1 73.81 67 ASP B C 1
ATOM 3935 O O . ASP B 1 67 ? 29.312 -46.719 -15.461 1 73.81 67 ASP B O 1
ATOM 3939 N N . TYR B 1 68 ? 29.453 -44.531 -14.766 1 75.75 68 TYR B N 1
ATOM 3940 C CA . TYR B 1 68 ? 28.25 -44.25 -15.562 1 75.75 68 TYR B CA 1
ATOM 3941 C C . TYR B 1 68 ? 28.625 -44.062 -17.031 1 75.75 68 TYR B C 1
ATOM 3943 O O . TYR B 1 68 ? 29.406 -43.156 -17.375 1 75.75 68 TYR B O 1
ATOM 3951 N N . LYS B 1 69 ? 28.141 -44.875 -17.859 1 70.06 69 LYS B N 1
ATOM 3952 C CA . LYS B 1 69 ? 28.641 -44.969 -19.219 1 70.06 69 LYS B CA 1
ATOM 3953 C C . LYS B 1 69 ? 27.672 -44.312 -20.203 1 70.06 69 LYS B C 1
ATOM 3955 O O . LYS B 1 69 ? 28 -44.125 -21.375 1 70.06 69 LYS B O 1
ATOM 3960 N N . LEU B 1 70 ? 26.578 -43.844 -19.766 1 70.12 70 LEU B N 1
ATOM 3961 C CA . LEU B 1 70 ? 25.578 -43.375 -20.703 1 70.12 70 LEU B CA 1
ATOM 3962 C C . LEU B 1 70 ? 26 -42.031 -21.297 1 70.12 70 LEU B C 1
ATOM 3964 O O . LEU B 1 70 ? 25.547 -41.656 -22.391 1 70.12 70 LEU B O 1
ATOM 3968 N N . VAL B 1 71 ? 26.906 -41.344 -20.531 1 67.94 71 VAL B N 1
ATOM 3969 C CA . VAL B 1 71 ? 27.344 -40.031 -21.016 1 67.94 71 VAL B CA 1
ATOM 3970 C C . VAL B 1 71 ? 28.734 -40.156 -21.625 1 67.94 71 VAL B C 1
ATOM 3972 O O . VAL B 1 71 ? 29.594 -40.844 -21.094 1 67.94 71 VAL B O 1
ATOM 3975 N N . GLN B 1 72 ? 28.828 -39.625 -22.781 1 66.12 72 GLN B N 1
ATOM 3976 C CA . GLN B 1 72 ? 30.047 -39.75 -23.578 1 66.12 72 GLN B CA 1
ATOM 3977 C C . GLN B 1 72 ? 31.25 -39.188 -22.844 1 66.12 72 GLN B C 1
ATOM 3979 O O . GLN B 1 72 ? 32.344 -39.781 -22.859 1 66.12 72 GLN B O 1
ATOM 3984 N N . SER B 1 73 ? 31 -38 -22.391 1 70.81 73 SER B N 1
ATOM 3985 C CA . SER B 1 73 ? 32.094 -37.344 -21.688 1 70.81 73 SER B CA 1
ATOM 3986 C C . SER B 1 73 ? 31.75 -37.094 -20.219 1 70.81 73 SER B C 1
ATOM 3988 O O . SER B 1 73 ? 30.578 -36.906 -19.875 1 70.81 73 SER B O 1
ATOM 3990 N N . LYS B 1 74 ? 32.719 -37.156 -19.406 1 75.62 74 LYS B N 1
ATOM 3991 C CA . LYS B 1 74 ? 32.562 -36.906 -17.984 1 75.62 74 LYS B CA 1
ATOM 3992 C C . LYS B 1 74 ? 32.094 -35.5 -17.719 1 75.62 74 LYS B C 1
ATOM 3994 O O . LYS B 1 74 ? 31.406 -35.219 -16.734 1 75.62 74 LYS B O 1
ATOM 3999 N N . ILE B 1 75 ? 32.562 -34.656 -18.547 1 80.38 75 ILE B N 1
ATOM 4000 C CA . ILE B 1 75 ? 32.125 -33.281 -18.469 1 80.38 75 ILE B CA 1
ATOM 4001 C C . ILE B 1 75 ? 31.766 -32.781 -19.875 1 80.38 75 ILE B C 1
ATOM 4003 O O . ILE B 1 75 ? 32.5 -33 -20.828 1 80.38 75 ILE B O 1
ATOM 4007 N N . SER B 1 76 ? 30.594 -32.219 -19.922 1 87.94 76 SER B N 1
ATOM 4008 C CA . SER B 1 76 ? 30.156 -31.672 -21.203 1 87.94 76 SER B CA 1
ATOM 4009 C C . SER B 1 76 ? 29.438 -30.328 -21.016 1 87.94 76 SER B C 1
ATOM 4011 O O . SER B 1 76 ? 28.734 -30.125 -20.031 1 87.94 76 SER B O 1
ATOM 4013 N N . THR B 1 77 ? 29.859 -29.406 -21.828 1 93.12 77 THR B N 1
ATOM 4014 C CA . THR B 1 77 ? 29.172 -28.125 -21.844 1 93.12 77 THR B CA 1
ATOM 4015 C C . THR B 1 77 ? 28.578 -27.844 -23.219 1 93.12 77 THR B C 1
ATOM 4017 O O . THR B 1 77 ? 29.203 -28.141 -24.25 1 93.12 77 THR B O 1
ATOM 4020 N N . ILE B 1 78 ? 27.375 -27.344 -23.219 1 95.06 78 ILE B N 1
ATOM 4021 C CA . ILE B 1 78 ? 26.734 -27.062 -24.5 1 95.06 78 ILE B CA 1
ATOM 4022 C C . ILE B 1 78 ? 25.828 -25.844 -24.359 1 95.06 78 ILE B C 1
ATOM 4024 O O . ILE B 1 78 ? 25.156 -25.672 -23.344 1 95.06 78 ILE B O 1
ATOM 4028 N N . TRP B 1 79 ? 25.75 -25.031 -25.469 1 95.25 79 TRP B N 1
ATOM 4029 C CA . TRP B 1 79 ? 24.859 -23.875 -25.516 1 95.25 79 TRP B CA 1
ATOM 4030 C C . TRP B 1 79 ? 23.531 -24.234 -26.156 1 95.25 79 TRP B C 1
ATOM 4032 O O . TRP B 1 79 ? 23.5 -24.875 -27.203 1 95.25 79 TRP B O 1
ATOM 4042 N N . ARG B 1 80 ? 22.484 -23.859 -25.5 1 96 80 ARG B N 1
ATOM 4043 C CA . ARG B 1 80 ? 21.156 -24.062 -26.062 1 96 80 ARG B CA 1
ATOM 4044 C C . ARG B 1 80 ? 20.344 -22.766 -25.984 1 96 80 ARG B C 1
ATOM 4046 O O . ARG B 1 80 ? 20.469 -22.016 -25.031 1 96 80 ARG B O 1
ATOM 4053 N N . ARG B 1 81 ? 19.594 -22.406 -26.906 1 93.81 81 ARG B N 1
ATOM 4054 C CA . ARG B 1 81 ? 18.641 -21.312 -26.828 1 93.81 81 ARG B CA 1
ATOM 4055 C C . ARG B 1 81 ? 17.266 -21.797 -26.406 1 93.81 81 ARG B C 1
ATOM 4057 O O . ARG B 1 81 ? 17.016 -23.016 -26.391 1 93.81 81 ARG B O 1
ATOM 4064 N N . TYR B 1 82 ? 16.312 -20.984 -26.172 1 95.56 82 TYR B N 1
ATOM 4065 C CA . TYR B 1 82 ? 15 -21.344 -25.625 1 95.56 82 TYR B CA 1
ATOM 4066 C C . TYR B 1 82 ? 14.211 -22.188 -26.625 1 95.56 82 TYR B C 1
ATOM 4068 O O . TYR B 1 82 ? 13.539 -23.141 -26.234 1 95.56 82 TYR B O 1
ATOM 4076 N N . THR B 1 83 ? 14.305 -21.891 -27.859 1 93.5 83 THR B N 1
ATOM 4077 C CA . THR B 1 83 ? 13.562 -22.609 -28.891 1 93.5 83 THR B CA 1
ATOM 4078 C C . THR B 1 83 ? 13.977 -24.078 -28.953 1 93.5 83 THR B C 1
ATOM 4080 O O . THR B 1 83 ? 13.172 -24.953 -29.266 1 93.5 83 THR B O 1
ATOM 4083 N N . GLU B 1 84 ? 15.156 -24.328 -28.641 1 94.5 84 GLU B N 1
ATOM 4084 C CA . GLU B 1 84 ? 15.625 -25.719 -28.609 1 94.5 84 GLU B CA 1
ATOM 4085 C C . GLU B 1 84 ? 15.031 -26.469 -27.422 1 94.5 84 GLU B C 1
ATOM 4087 O O . GLU B 1 84 ? 14.742 -27.656 -27.531 1 94.5 84 GLU B O 1
ATOM 4092 N N . PHE B 1 85 ? 14.914 -25.797 -26.328 1 96.62 85 PHE B N 1
ATOM 4093 C CA . PHE B 1 85 ? 14.203 -26.391 -25.203 1 96.62 85 PHE B CA 1
ATOM 4094 C C . PHE B 1 85 ? 12.766 -26.734 -25.578 1 96.62 85 PHE B C 1
ATOM 4096 O O . PHE B 1 85 ? 12.242 -27.766 -25.188 1 96.62 85 PHE B O 1
ATOM 4103 N N . GLU B 1 86 ? 12.148 -25.875 -26.344 1 94.62 86 GLU B N 1
ATOM 4104 C CA . GLU B 1 86 ? 10.789 -26.125 -26.828 1 94.62 86 GLU B CA 1
ATOM 4105 C C . GLU B 1 86 ? 10.734 -27.375 -27.688 1 94.62 86 GLU B C 1
ATOM 4107 O O . GLU B 1 86 ? 9.781 -28.156 -27.594 1 94.62 86 GLU B O 1
ATOM 4112 N N . GLN B 1 87 ? 11.734 -27.562 -28.453 1 92.25 87 GLN B N 1
ATOM 4113 C CA . GLN B 1 87 ? 11.773 -28.703 -29.344 1 92.25 87 GLN B CA 1
ATOM 4114 C C . GLN B 1 87 ? 11.859 -30.016 -28.578 1 92.25 87 GLN B C 1
ATOM 4116 O O . GLN B 1 87 ? 11.141 -30.969 -28.859 1 92.25 87 GLN B O 1
ATOM 4121 N N . ILE B 1 88 ? 12.789 -30.031 -27.625 1 94.19 88 ILE B N 1
ATOM 4122 C CA . ILE B 1 88 ? 12.922 -31.266 -26.859 1 94.19 88 ILE B CA 1
ATOM 4123 C C . ILE B 1 88 ? 11.672 -31.484 -26.031 1 94.19 88 ILE B C 1
ATOM 4125 O O . ILE B 1 88 ? 11.25 -32.625 -25.812 1 94.19 88 ILE B O 1
ATOM 4129 N N . HIS B 1 89 ? 11.141 -30.422 -25.5 1 95.31 89 HIS B N 1
ATOM 4130 C CA . HIS B 1 89 ? 9.891 -30.531 -24.766 1 95.31 89 HIS B CA 1
ATOM 4131 C C . HIS B 1 89 ? 8.781 -31.125 -25.625 1 95.31 89 HIS B C 1
ATOM 4133 O O . HIS B 1 89 ? 8.102 -32.062 -25.203 1 95.31 89 HIS B O 1
ATOM 4139 N N . ASP B 1 90 ? 8.617 -30.625 -26.812 1 91.62 90 ASP B N 1
ATOM 4140 C CA . ASP B 1 90 ? 7.586 -31.094 -27.719 1 91.62 90 ASP B CA 1
ATOM 4141 C C . ASP B 1 90 ? 7.828 -32.562 -28.109 1 91.62 90 ASP B C 1
ATOM 4143 O O . ASP B 1 90 ? 6.879 -33.344 -28.234 1 91.62 90 ASP B O 1
ATOM 4147 N N . TYR B 1 91 ? 9.047 -32.844 -28.312 1 92.31 91 TYR B N 1
ATOM 4148 C CA . TYR B 1 91 ? 9.406 -34.219 -28.625 1 92.31 91 TYR B CA 1
ATOM 4149 C C . TYR B 1 91 ? 8.961 -35.188 -27.5 1 92.31 91 TYR B C 1
ATOM 4151 O O . TYR B 1 91 ? 8.344 -36.219 -27.766 1 92.31 91 TYR B O 1
ATOM 4159 N N . LEU B 1 92 ? 9.297 -34.812 -26.281 1 94.38 92 LEU B N 1
ATOM 4160 C CA . LEU B 1 92 ? 8.93 -35.625 -25.141 1 94.38 92 LEU B CA 1
ATOM 4161 C C . LEU B 1 92 ? 7.414 -35.75 -25 1 94.38 92 LEU B C 1
ATOM 4163 O O . LEU B 1 92 ? 6.887 -36.781 -24.641 1 94.38 92 LEU B O 1
ATOM 4167 N N . LEU B 1 93 ? 6.734 -34.688 -25.328 1 93.19 93 LEU B N 1
ATOM 4168 C CA . LEU B 1 93 ? 5.281 -34.625 -25.234 1 93.19 93 LEU B CA 1
ATOM 4169 C C . LEU B 1 93 ? 4.641 -35.625 -26.188 1 93.19 93 LEU B C 1
ATOM 4171 O O . LEU B 1 93 ? 3.666 -36.281 -25.828 1 93.19 93 LEU B O 1
ATOM 4175 N N . VAL B 1 94 ? 5.188 -35.75 -27.344 1 90.62 94 VAL B N 1
ATOM 4176 C CA . VAL B 1 94 ? 4.633 -36.625 -28.359 1 90.62 94 VAL B CA 1
ATOM 4177 C C . VAL B 1 94 ? 5.059 -38.062 -28.094 1 90.62 94 VAL B C 1
ATOM 4179 O O . VAL B 1 94 ? 4.266 -39 -28.266 1 90.62 94 VAL B O 1
ATOM 4182 N N . THR B 1 95 ? 6.285 -38.25 -27.609 1 92.12 95 THR B N 1
ATOM 4183 C CA . THR B 1 95 ? 6.859 -39.562 -27.391 1 92.12 95 THR B CA 1
ATOM 4184 C C . THR B 1 95 ? 6.246 -40.25 -26.172 1 92.12 95 THR B C 1
ATOM 4186 O O . THR B 1 95 ? 6.074 -41.469 -26.141 1 92.12 95 THR B O 1
ATOM 4189 N N . TYR B 1 96 ? 5.918 -39.406 -25.188 1 94.62 96 TYR B N 1
ATOM 4190 C CA . TYR B 1 96 ? 5.383 -39.938 -23.953 1 94.62 96 TYR B CA 1
ATOM 4191 C C . TYR B 1 96 ? 4.039 -39.312 -23.609 1 94.62 96 TYR B C 1
ATOM 4193 O O . TYR B 1 96 ? 3.916 -38.594 -22.609 1 94.62 96 TYR B O 1
ATOM 4201 N N . PRO B 1 97 ? 3.02 -39.688 -24.281 1 94.19 97 PRO B N 1
ATOM 4202 C CA . PRO B 1 97 ? 1.71 -39.062 -24.109 1 94.19 97 PRO B CA 1
ATOM 4203 C C . PRO B 1 97 ? 1.087 -39.375 -22.75 1 94.19 97 PRO B C 1
ATOM 4205 O O . PRO B 1 97 ? 0.172 -38.656 -22.312 1 94.19 97 PRO B O 1
ATOM 4208 N N . HIS B 1 98 ? 1.54 -40.469 -22.031 1 96 98 HIS B N 1
ATOM 4209 C CA . HIS B 1 98 ? 0.962 -40.875 -20.75 1 96 98 HIS B CA 1
ATOM 4210 C C . HIS B 1 98 ? 1.703 -40.25 -19.578 1 96 98 HIS B C 1
ATOM 4212 O O . HIS B 1 98 ? 1.425 -40.562 -18.422 1 96 98 HIS B O 1
ATOM 4218 N N . VAL B 1 99 ? 2.654 -39.344 -19.859 1 97.25 99 VAL B N 1
ATOM 4219 C CA . VAL B 1 99 ? 3.475 -38.719 -18.828 1 97.25 99 VAL B CA 1
ATOM 4220 C C . VAL B 1 99 ? 3.164 -37.219 -18.766 1 97.25 99 VAL B C 1
ATOM 4222 O O . VAL B 1 99 ? 2.879 -36.594 -19.781 1 97.25 99 VAL B O 1
ATOM 4225 N N . ILE B 1 100 ? 3.137 -36.719 -17.547 1 98 100 ILE B N 1
ATOM 4226 C CA . ILE B 1 100 ? 3.033 -35.281 -17.359 1 98 100 ILE B CA 1
ATOM 4227 C C . ILE B 1 100 ? 4.406 -34.656 -17.547 1 98 100 ILE B C 1
ATOM 4229 O O . ILE B 1 100 ? 5.238 -34.688 -16.641 1 98 100 ILE B O 1
ATOM 4233 N N . ILE B 1 101 ? 4.598 -34.062 -18.672 1 97.75 101 ILE B N 1
ATOM 4234 C CA . ILE B 1 101 ? 5.906 -33.531 -19.047 1 97.75 101 ILE B CA 1
ATOM 4235 C C . ILE B 1 101 ? 6.172 -32.219 -18.266 1 97.75 101 ILE B C 1
ATOM 4237 O O . ILE B 1 101 ? 5.32 -31.328 -18.234 1 97.75 101 ILE B O 1
ATOM 4241 N N . PRO B 1 102 ? 7.344 -32.156 -17.641 1 98.12 102 PRO B N 1
ATOM 4242 C CA . PRO B 1 102 ? 7.684 -30.891 -16.969 1 98.12 102 PRO B CA 1
ATOM 4243 C C . PRO B 1 102 ? 7.605 -29.688 -17.906 1 98.12 102 PRO B C 1
ATOM 4245 O O . PRO B 1 102 ? 8.062 -29.766 -19.047 1 98.12 102 PRO B O 1
ATOM 4248 N N . PRO B 1 103 ? 6.984 -28.672 -17.406 1 97.81 103 PRO B N 1
ATOM 4249 C CA . PRO B 1 103 ? 6.797 -27.516 -18.266 1 97.81 103 PRO B CA 1
ATOM 4250 C C . PRO B 1 103 ? 8.047 -26.641 -18.359 1 97.81 103 PRO B C 1
ATOM 4252 O O . PRO B 1 103 ? 8.922 -26.703 -17.5 1 97.81 103 PRO B O 1
ATOM 4255 N N . LEU B 1 104 ? 8.07 -25.906 -19.422 1 97.94 104 LEU B N 1
ATOM 4256 C CA . LEU B 1 104 ? 9.102 -24.891 -19.594 1 97.94 104 LEU B CA 1
ATOM 4257 C C . LEU B 1 104 ? 8.695 -23.578 -18.922 1 97.94 104 LEU B C 1
ATOM 4259 O O . LEU B 1 104 ? 7.508 -23.328 -18.703 1 97.94 104 LEU B O 1
ATOM 4263 N N . PRO B 1 105 ? 9.727 -22.828 -18.5 1 96.81 105 PRO B N 1
ATOM 4264 C CA . PRO B 1 105 ? 9.375 -21.5 -18 1 96.81 105 PRO B CA 1
ATOM 4265 C C . PRO B 1 105 ? 8.727 -20.625 -19.062 1 96.81 105 PRO B C 1
ATOM 4267 O O . PRO B 1 105 ? 8.688 -21 -20.234 1 96.81 105 PRO B O 1
ATOM 4270 N N . GLU B 1 106 ? 8.172 -19.547 -18.625 1 94 106 GLU B N 1
ATOM 4271 C CA . GLU B 1 106 ? 7.418 -18.641 -19.5 1 94 106 GLU B CA 1
ATOM 4272 C C . GLU B 1 106 ? 8.312 -18.047 -20.578 1 94 106 GLU B C 1
ATOM 4274 O O . GLU B 1 106 ? 9.477 -17.734 -20.312 1 94 106 GLU B O 1
ATOM 4279 N N . LYS B 1 107 ? 7.766 -17.938 -21.734 1 91.44 107 LYS B N 1
ATOM 4280 C CA . LYS B 1 107 ? 8.469 -17.312 -22.859 1 91.44 107 LYS B CA 1
ATOM 4281 C C . LYS B 1 107 ? 8.492 -15.789 -22.719 1 91.44 107 LYS B C 1
ATOM 4283 O O . LYS B 1 107 ? 9.461 -15.141 -23.109 1 91.44 107 LYS B O 1
ATOM 4288 N N . ARG B 1 108 ? 7.438 -15.32 -22.297 1 92.12 108 ARG B N 1
ATOM 4289 C CA . ARG B 1 108 ? 7.273 -13.906 -21.969 1 92.12 108 ARG B CA 1
ATOM 4290 C C . ARG B 1 108 ? 6.738 -13.734 -20.562 1 92.12 108 ARG B C 1
ATOM 4292 O O . ARG B 1 108 ? 6.137 -14.656 -20 1 92.12 108 ARG B O 1
ATOM 4299 N N . VAL B 1 109 ? 6.934 -12.562 -20.078 1 91.69 109 VAL B N 1
ATOM 4300 C CA . VAL B 1 109 ? 6.566 -12.328 -18.688 1 91.69 109 VAL B CA 1
ATOM 4301 C C . VAL B 1 109 ? 5.047 -12.383 -18.531 1 91.69 109 VAL B C 1
ATOM 4303 O O . VAL B 1 109 ? 4.324 -11.633 -19.188 1 91.69 109 VAL B O 1
ATOM 4306 N N . LEU B 1 110 ? 4.648 -13.297 -17.672 1 93 110 LEU B N 1
ATOM 4307 C CA . LEU B 1 110 ? 3.24 -13.391 -17.297 1 93 110 LEU B CA 1
ATOM 4308 C C . LEU B 1 110 ? 3 -12.773 -15.93 1 93 110 LEU B C 1
ATOM 4310 O O . LEU B 1 110 ? 3.832 -12.906 -15.031 1 93 110 LEU B O 1
ATOM 4314 N N . TYR B 1 111 ? 1.911 -12.07 -15.719 1 94.5 111 TYR B N 1
ATOM 4315 C CA . TYR B 1 111 ? 1.502 -11.469 -14.453 1 94.5 111 TYR B CA 1
ATOM 4316 C C . TYR B 1 111 ? 2.533 -10.461 -13.969 1 94.5 111 TYR B C 1
ATOM 4318 O O . TYR B 1 111 ? 2.967 -10.516 -12.812 1 94.5 111 TYR B O 1
ATOM 4326 N N . ALA B 1 112 ? 2.934 -9.656 -14.867 1 91.69 112 ALA B N 1
ATOM 4327 C CA . ALA B 1 112 ? 3.918 -8.617 -14.586 1 91.69 112 ALA B CA 1
ATOM 4328 C C . ALA B 1 112 ? 3.324 -7.531 -13.695 1 91.69 112 ALA B C 1
ATOM 4330 O O . ALA B 1 112 ? 2.164 -7.148 -13.859 1 91.69 112 ALA B O 1
ATOM 4331 N N . TRP B 1 113 ? 4.176 -7.109 -12.719 1 91.81 113 TRP B N 1
ATOM 4332 C CA . TRP B 1 113 ? 3.725 -6 -11.883 1 91.81 113 TRP B CA 1
ATOM 4333 C C . TRP B 1 113 ? 4.363 -4.691 -12.336 1 91.81 113 TRP B C 1
ATOM 4335 O O . TRP B 1 113 ? 3.957 -3.611 -11.891 1 91.81 113 TRP B O 1
ATOM 4345 N N . ARG B 1 114 ? 5.332 -4.801 -13.156 1 90.69 114 ARG B N 1
ATOM 4346 C CA . ARG B 1 114 ? 6.004 -3.67 -13.789 1 90.69 114 ARG B CA 1
ATOM 4347 C C . ARG B 1 114 ? 6.34 -3.975 -15.242 1 90.69 114 ARG B C 1
ATOM 4349 O O . ARG B 1 114 ? 6.312 -5.133 -15.664 1 90.69 114 ARG B O 1
ATOM 4356 N N . LYS B 1 115 ? 6.543 -2.918 -15.984 1 86.88 115 LYS B N 1
ATOM 4357 C CA . LYS B 1 115 ? 6.93 -3.115 -17.375 1 86.88 115 LYS B CA 1
ATOM 4358 C C . LYS B 1 115 ? 8.273 -3.824 -17.484 1 86.88 115 LYS B C 1
ATOM 4360 O O . LYS B 1 115 ? 9.219 -3.473 -16.781 1 86.88 115 LYS B O 1
ATOM 4365 N N . SER B 1 116 ? 8.266 -4.984 -18.109 1 83 116 SER B N 1
ATOM 4366 C CA . SER B 1 116 ? 9.492 -5.75 -18.297 1 83 116 SER B CA 1
ATOM 4367 C C . SER B 1 116 ? 9.547 -6.387 -19.672 1 83 116 SER B C 1
ATOM 4369 O O . SER B 1 116 ? 8.508 -6.77 -20.234 1 83 116 SER B O 1
ATOM 4371 N N . ASP B 1 117 ? 10.812 -6.418 -20.234 1 82.31 117 ASP B N 1
ATOM 4372 C CA . ASP B 1 117 ? 11.016 -7.078 -21.516 1 82.31 117 ASP B CA 1
ATOM 4373 C C . ASP B 1 117 ? 11.828 -8.359 -21.359 1 82.31 117 ASP B C 1
ATOM 4375 O O . ASP B 1 117 ? 12.336 -8.648 -20.266 1 82.31 117 ASP B O 1
ATOM 4379 N N . THR B 1 118 ? 11.898 -9.117 -22.391 1 84.94 118 THR B N 1
ATOM 4380 C CA . THR B 1 118 ? 12.547 -10.422 -22.359 1 84.94 118 THR B CA 1
ATOM 4381 C C . THR B 1 118 ? 14.062 -10.273 -22.281 1 84.94 118 THR B C 1
ATOM 4383 O O . THR B 1 118 ? 14.773 -11.234 -22 1 84.94 118 THR B O 1
ATOM 4386 N N . THR B 1 119 ? 14.508 -9.078 -22.484 1 84.38 119 THR B N 1
ATOM 4387 C CA . THR B 1 119 ? 15.945 -8.836 -22.422 1 84.38 119 THR B CA 1
ATOM 4388 C C . THR B 1 119 ? 16.359 -8.367 -21.031 1 84.38 119 THR B C 1
ATOM 4390 O O . THR B 1 119 ? 17.562 -8.203 -20.766 1 84.38 119 THR B O 1
ATOM 4393 N N . ASP B 1 120 ? 15.375 -8.195 -20.219 1 89.5 120 ASP B N 1
ATOM 4394 C CA . ASP B 1 120 ? 15.664 -7.824 -18.828 1 89.5 120 ASP B CA 1
ATOM 4395 C C . ASP B 1 120 ? 16.547 -8.867 -18.156 1 89.5 120 ASP B C 1
ATOM 4397 O O . ASP B 1 120 ? 16.219 -10.055 -18.156 1 89.5 120 ASP B O 1
ATOM 4401 N N . PRO B 1 121 ? 17.688 -8.383 -17.609 1 91.38 121 PRO B N 1
ATOM 4402 C CA . PRO B 1 121 ? 18.609 -9.32 -16.984 1 91.38 121 PRO B CA 1
ATOM 4403 C C . PRO B 1 121 ? 17.953 -10.172 -15.898 1 91.38 121 PRO B C 1
ATOM 4405 O O . PRO B 1 121 ? 18.297 -11.344 -15.727 1 91.38 121 PRO B O 1
ATOM 4408 N N . GLU B 1 122 ? 17.078 -9.609 -15.195 1 91.56 122 GLU B N 1
ATOM 4409 C CA . GLU B 1 122 ? 16.391 -10.359 -14.148 1 91.56 122 GLU B CA 1
ATOM 4410 C C . GLU B 1 122 ? 15.5 -11.445 -14.75 1 91.56 122 GLU B C 1
ATOM 4412 O O . GLU B 1 122 ? 15.414 -12.555 -14.211 1 91.56 122 GLU B O 1
ATOM 4417 N N . PHE B 1 123 ? 14.875 -11.125 -15.758 1 93.25 123 PHE B N 1
ATOM 4418 C CA . PHE B 1 123 ? 14.039 -12.109 -16.438 1 93.25 123 PHE B CA 1
ATOM 4419 C C . PHE B 1 123 ? 14.883 -13.242 -17 1 93.25 123 PHE B C 1
ATOM 4421 O O . PHE B 1 123 ? 14.508 -14.414 -16.875 1 93.25 123 PHE B O 1
ATOM 4428 N N . VAL B 1 124 ? 15.969 -12.875 -17.625 1 94.44 124 VAL B N 1
ATOM 4429 C CA . VAL B 1 124 ? 16.859 -13.867 -18.234 1 94.44 124 VAL B CA 1
ATOM 4430 C C . VAL B 1 124 ? 17.359 -14.828 -17.156 1 94.44 124 VAL B C 1
ATOM 4432 O O . VAL B 1 124 ? 17.406 -16.031 -17.375 1 94.44 124 VAL B O 1
ATOM 4435 N N . GLU B 1 125 ? 17.703 -14.25 -16.094 1 95.06 125 GLU B N 1
ATOM 4436 C CA . GLU B 1 125 ? 18.188 -15.078 -14.992 1 95.06 125 GLU B CA 1
ATOM 4437 C C . GLU B 1 125 ? 17.094 -16 -14.469 1 95.06 125 GLU B C 1
ATOM 4439 O O . GLU B 1 125 ? 17.344 -17.172 -14.156 1 95.06 125 GLU B O 1
ATOM 4444 N N . ARG B 1 126 ? 15.914 -15.539 -14.289 1 94.75 126 ARG B N 1
ATOM 4445 C CA . ARG B 1 126 ? 14.789 -16.359 -13.859 1 94.75 126 ARG B CA 1
ATOM 4446 C C . ARG B 1 126 ? 14.477 -17.453 -14.875 1 94.75 126 ARG B C 1
ATOM 4448 O O . ARG B 1 126 ? 14.164 -18.578 -14.5 1 94.75 126 ARG B O 1
ATOM 4455 N N . ARG B 1 127 ? 14.578 -17.078 -16.094 1 95.44 127 ARG B N 1
ATOM 4456 C CA . ARG B 1 127 ? 14.391 -18.078 -17.141 1 95.44 127 ARG B CA 1
ATOM 4457 C C . ARG B 1 127 ? 15.469 -19.141 -17.078 1 95.44 127 ARG B C 1
ATOM 4459 O O . ARG B 1 127 ? 15.188 -20.328 -17.234 1 95.44 127 ARG B O 1
ATOM 4466 N N . ARG B 1 128 ? 16.734 -18.703 -16.953 1 97.19 128 ARG B N 1
ATOM 4467 C CA . ARG B 1 128 ? 17.844 -19.641 -16.797 1 97.19 128 ARG B CA 1
ATOM 4468 C C . ARG B 1 128 ? 17.547 -20.656 -15.688 1 97.19 128 ARG B C 1
ATOM 4470 O O . ARG B 1 128 ? 17.688 -21.859 -15.891 1 97.19 128 ARG B O 1
ATOM 4477 N N . ALA B 1 129 ? 17.094 -20.141 -14.578 1 96.81 129 ALA B N 1
ATOM 4478 C CA . ALA B 1 129 ? 16.766 -21.016 -13.445 1 96.81 129 ALA B CA 1
ATOM 4479 C C . ALA B 1 129 ? 15.602 -21.938 -13.781 1 96.81 129 ALA B C 1
ATOM 4481 O O . ALA B 1 129 ? 15.602 -23.109 -13.391 1 96.81 129 ALA B O 1
ATOM 4482 N N . GLY B 1 130 ? 14.609 -21.406 -14.461 1 97.44 130 GLY B N 1
ATOM 4483 C CA . GLY B 1 130 ? 13.484 -22.219 -14.883 1 97.44 130 GLY B CA 1
ATOM 4484 C C . GLY B 1 130 ? 13.867 -23.344 -15.836 1 97.44 130 GLY B C 1
ATOM 4485 O O . GLY B 1 130 ? 13.367 -24.453 -15.734 1 97.44 130 GLY B O 1
ATOM 4486 N N . LEU B 1 131 ? 14.734 -23.016 -16.734 1 98.31 131 LEU B N 1
ATOM 4487 C CA . LEU B 1 131 ? 15.211 -24.016 -17.688 1 98.31 131 LEU B CA 1
ATOM 4488 C C . LEU B 1 131 ? 16.016 -25.109 -16.984 1 98.31 131 LEU B C 1
ATOM 4490 O O . LEU B 1 131 ? 15.93 -26.281 -17.328 1 98.31 131 LEU B O 1
ATOM 4494 N N . GLU B 1 132 ? 16.766 -24.641 -16.047 1 98.19 132 GLU B N 1
ATOM 4495 C CA . GLU B 1 132 ? 17.516 -25.594 -15.25 1 98.19 132 GLU B CA 1
ATOM 4496 C C . GLU B 1 132 ? 16.578 -26.547 -14.516 1 98.19 132 GLU B C 1
ATOM 4498 O O . GLU B 1 132 ? 16.797 -27.766 -14.5 1 98.19 132 GLU B O 1
ATOM 4503 N N . ASN B 1 133 ? 15.562 -26 -13.953 1 97.44 133 ASN B N 1
ATOM 4504 C CA . ASN B 1 133 ? 14.578 -26.812 -13.25 1 97.44 133 ASN B CA 1
ATOM 4505 C C . ASN B 1 133 ? 13.914 -27.828 -14.188 1 97.44 133 ASN B C 1
ATOM 4507 O O . ASN B 1 133 ? 13.648 -28.953 -13.797 1 97.44 133 ASN B O 1
ATOM 4511 N N . PHE B 1 134 ? 13.633 -27.406 -15.32 1 98.31 134 PHE B N 1
ATOM 4512 C CA . PHE B 1 134 ? 13.078 -28.297 -16.328 1 98.31 134 PHE B CA 1
ATOM 4513 C C . PHE B 1 134 ? 13.992 -29.5 -16.547 1 98.31 134 PHE B C 1
ATOM 4515 O O . PHE B 1 134 ? 13.531 -30.641 -16.516 1 98.31 134 PHE B O 1
ATOM 4522 N N . LEU B 1 135 ? 15.258 -29.25 -16.781 1 98.38 135 LEU B N 1
ATOM 4523 C CA . LEU B 1 135 ? 16.219 -30.328 -17.016 1 98.38 135 LEU B CA 1
ATOM 4524 C C . LEU B 1 135 ? 16.297 -31.25 -15.812 1 98.38 135 LEU B C 1
ATOM 4526 O O . LEU B 1 135 ? 16.344 -32.469 -15.977 1 98.38 135 LEU B O 1
ATOM 4530 N N . LEU B 1 136 ? 16.266 -30.656 -14.68 1 97.94 136 LEU B N 1
ATOM 4531 C CA . LEU B 1 136 ? 16.359 -31.453 -13.453 1 97.94 136 LEU B CA 1
ATOM 4532 C C . LEU B 1 136 ? 15.117 -32.312 -13.281 1 97.94 136 LEU B C 1
ATOM 4534 O O . LEU B 1 136 ? 15.219 -33.469 -12.875 1 97.94 136 LEU B O 1
ATOM 4538 N N . ARG B 1 137 ? 13.961 -31.781 -13.586 1 97.81 137 ARG B N 1
ATOM 4539 C CA . ARG B 1 137 ? 12.711 -32.531 -13.469 1 97.81 137 ARG B CA 1
ATOM 4540 C C . ARG B 1 137 ? 12.672 -33.688 -14.445 1 97.81 137 ARG B C 1
ATOM 4542 O O . ARG B 1 137 ? 12.25 -34.781 -14.086 1 97.81 137 ARG B O 1
ATOM 4549 N N . VAL B 1 138 ? 13.117 -33.438 -15.633 1 98.06 138 VAL B N 1
ATOM 4550 C CA . VAL B 1 138 ? 13.156 -34.5 -16.625 1 98.06 138 VAL B CA 1
ATOM 4551 C C . VAL B 1 138 ? 14.164 -35.562 -16.219 1 98.06 138 VAL B C 1
ATOM 4553 O O . VAL B 1 138 ? 13.875 -36.781 -16.266 1 98.06 138 VAL B O 1
ATOM 4556 N N . ALA B 1 139 ? 15.281 -35.156 -15.727 1 97 139 ALA B N 1
ATOM 4557 C CA . ALA B 1 139 ? 16.359 -36.062 -15.352 1 97 139 ALA B CA 1
ATOM 4558 C C . ALA B 1 139 ? 16 -36.875 -14.109 1 97 139 ALA B C 1
ATOM 4560 O O . ALA B 1 139 ? 16.609 -37.906 -13.828 1 97 139 ALA B O 1
ATOM 4561 N N . SER B 1 140 ? 15.062 -36.406 -13.383 1 95.81 140 SER B N 1
ATOM 4562 C CA . SER B 1 140 ? 14.656 -37.094 -12.164 1 95.81 140 SER B CA 1
ATOM 4563 C C . SER B 1 140 ? 13.438 -38 -12.406 1 95.81 140 SER B C 1
ATOM 4565 O O . SER B 1 140 ? 13.047 -38.781 -11.531 1 95.81 140 SER B O 1
ATOM 4567 N N . HIS B 1 141 ? 12.828 -37.875 -13.508 1 95.88 141 HIS B N 1
ATOM 4568 C CA . HIS B 1 141 ? 11.625 -38.656 -13.812 1 95.88 141 HIS B CA 1
ATOM 4569 C C . HIS B 1 141 ? 11.977 -40.031 -14.352 1 95.88 141 HIS B C 1
ATOM 4571 O O . HIS B 1 141 ? 12.633 -40.156 -15.383 1 95.88 141 HIS B O 1
ATOM 4577 N N . PRO B 1 142 ? 11.484 -41.031 -13.758 1 93.62 142 PRO B N 1
ATOM 4578 C CA . PRO B 1 142 ? 11.914 -42.406 -14.086 1 93.62 142 PRO B CA 1
ATOM 4579 C C . PRO B 1 142 ? 11.586 -42.812 -15.523 1 93.62 142 PRO B C 1
ATOM 4581 O O . PRO B 1 142 ? 12.297 -43.625 -16.125 1 93.62 142 PRO B O 1
ATOM 4584 N N . ARG B 1 143 ? 10.594 -42.219 -16.078 1 94.94 143 ARG B N 1
ATOM 4585 C CA . ARG B 1 143 ? 10.172 -42.625 -17.422 1 94.94 143 ARG B CA 1
ATOM 4586 C C . ARG B 1 143 ? 10.836 -41.75 -18.484 1 94.94 143 ARG B C 1
ATOM 4588 O O . ARG B 1 143 ? 10.883 -42.125 -19.656 1 94.94 143 ARG B O 1
ATOM 4595 N N . LEU B 1 144 ? 11.398 -40.625 -18.094 1 96.25 144 LEU B N 1
ATOM 4596 C CA . LEU B 1 144 ? 11.891 -39.656 -19.078 1 96.25 144 LEU B CA 1
ATOM 4597 C C . LEU B 1 144 ? 13.406 -39.594 -19.047 1 96.25 144 LEU B C 1
ATOM 4599 O O . LEU B 1 144 ? 14.031 -39.25 -20.062 1 96.25 144 LEU B O 1
ATOM 4603 N N . CYS B 1 145 ? 14.062 -39.844 -17.984 1 94.88 145 CYS B N 1
ATOM 4604 C CA . CYS B 1 145 ? 15.438 -39.438 -17.688 1 94.88 145 CYS B CA 1
ATOM 4605 C C . CYS B 1 145 ? 16.422 -40.125 -18.609 1 94.88 145 CYS B C 1
ATOM 4607 O O . CYS B 1 145 ? 17.484 -39.594 -18.906 1 94.88 145 CYS B O 1
ATOM 4609 N N . PHE B 1 146 ? 16.078 -41.312 -19.125 1 92.44 146 PHE B N 1
ATOM 4610 C CA . PHE B 1 146 ? 17.047 -42.062 -19.922 1 92.44 146 PHE B CA 1
ATOM 4611 C C . PHE B 1 146 ? 16.656 -42.031 -21.391 1 92.44 146 PHE B C 1
ATOM 4613 O O . PHE B 1 146 ? 17.094 -42.875 -22.172 1 92.44 146 PHE B O 1
ATOM 4620 N N . ASP B 1 147 ? 15.797 -41.094 -21.734 1 93.75 147 ASP B N 1
ATOM 4621 C CA . ASP B 1 147 ? 15.469 -40.938 -23.156 1 93.75 147 ASP B CA 1
ATOM 4622 C C . ASP B 1 147 ? 16.703 -40.562 -23.969 1 93.75 147 ASP B C 1
ATOM 4624 O O . ASP B 1 147 ? 17.484 -39.688 -23.562 1 93.75 147 ASP B O 1
ATOM 4628 N N . ASP B 1 148 ? 16.875 -41.125 -25.094 1 90.56 148 ASP B N 1
ATOM 4629 C CA . ASP B 1 148 ? 18.078 -40.969 -25.922 1 90.56 148 ASP B CA 1
ATOM 4630 C C . ASP B 1 148 ? 18.188 -39.531 -26.422 1 90.56 148 ASP B C 1
ATOM 4632 O O . ASP B 1 148 ? 19.281 -38.938 -26.422 1 90.56 148 ASP B O 1
ATOM 4636 N N . GLN B 1 149 ? 17.062 -39.031 -26.859 1 91.62 149 GLN B N 1
ATOM 4637 C CA . GLN B 1 149 ? 17.109 -37.688 -27.438 1 91.62 149 GLN B CA 1
ATOM 4638 C C . GLN B 1 149 ? 17.375 -36.656 -26.344 1 91.62 149 GLN B C 1
ATOM 4640 O O . GLN B 1 149 ? 18.016 -35.625 -26.609 1 91.62 149 GLN B O 1
ATOM 4645 N N . PHE B 1 150 ? 16.828 -36.875 -25.125 1 94.69 150 PHE B N 1
ATOM 4646 C CA . PHE B 1 150 ? 17.125 -36 -24 1 94.69 150 PHE B CA 1
ATOM 4647 C C . PHE B 1 150 ? 18.609 -36 -23.656 1 94.69 150 PHE B C 1
ATOM 4649 O O . PHE B 1 150 ? 19.219 -34.969 -23.469 1 94.69 150 PHE B O 1
ATOM 4656 N N . ILE B 1 151 ? 19.172 -37.156 -23.641 1 91.94 151 ILE B N 1
ATOM 4657 C CA . ILE B 1 151 ? 20.578 -37.312 -23.344 1 91.94 151 ILE B CA 1
ATOM 4658 C C . ILE B 1 151 ? 21.422 -36.656 -24.422 1 91.94 151 ILE B C 1
ATOM 4660 O O . ILE B 1 151 ? 22.406 -35.969 -24.125 1 91.94 151 ILE B O 1
ATOM 4664 N N . ASN B 1 152 ? 21.016 -36.844 -25.703 1 91.38 152 ASN B N 1
ATOM 4665 C CA . ASN B 1 152 ? 21.703 -36.188 -26.812 1 91.38 152 ASN B CA 1
ATOM 4666 C C . ASN B 1 152 ? 21.594 -34.688 -26.719 1 91.38 152 ASN B C 1
ATOM 4668 O O . ASN B 1 152 ? 22.547 -33.969 -27.062 1 91.38 152 ASN B O 1
ATOM 4672 N N . PHE B 1 153 ? 20.484 -34.219 -26.312 1 94.5 153 PHE B N 1
ATOM 4673 C CA . PHE B 1 153 ? 20.266 -32.781 -26.125 1 94.5 153 PHE B CA 1
ATOM 4674 C C . PHE B 1 153 ? 21.266 -32.219 -25.141 1 94.5 153 PHE B C 1
ATOM 4676 O O . PHE B 1 153 ? 21.75 -31.078 -25.312 1 94.5 153 PHE B O 1
ATOM 4683 N N . LEU B 1 154 ? 21.625 -33 -24.078 1 94.19 154 LEU B N 1
ATOM 4684 C CA . LEU B 1 154 ? 22.516 -32.562 -23.016 1 94.19 154 LEU B CA 1
ATOM 4685 C C . LEU B 1 154 ? 23.969 -32.625 -23.453 1 94.19 154 LEU B C 1
ATOM 4687 O O . LEU B 1 154 ? 24.844 -31.984 -22.828 1 94.19 154 LEU B O 1
ATOM 4691 N N . GLN B 1 155 ? 24.203 -33.281 -24.547 1 89.62 155 GLN B N 1
ATOM 4692 C CA . GLN B 1 155 ? 25.609 -33.562 -24.812 1 89.62 155 GLN B CA 1
ATOM 4693 C C . GLN B 1 155 ? 25.984 -33.219 -26.25 1 89.62 155 GLN B C 1
ATOM 4695 O O . GLN B 1 155 ? 27.141 -32.938 -26.547 1 89.62 155 GLN B O 1
ATOM 4700 N N . GLN B 1 156 ? 25.031 -33.281 -27.156 1 88.5 156 GLN B N 1
ATOM 4701 C CA . GLN B 1 156 ? 25.359 -33.156 -28.578 1 88.5 156 GLN B CA 1
ATOM 4702 C C . GLN B 1 156 ? 24.984 -31.781 -29.094 1 88.5 156 GLN B C 1
ATOM 4704 O O . GLN B 1 156 ? 23.828 -31.375 -29.031 1 88.5 156 GLN B O 1
ATOM 4709 N N . GLU B 1 157 ? 25.922 -31.141 -29.672 1 86.19 157 GLU B N 1
ATOM 4710 C CA . GLU B 1 157 ? 25.672 -29.797 -30.219 1 86.19 157 GLU B CA 1
ATOM 4711 C C . GLU B 1 157 ? 24.844 -29.859 -31.484 1 86.19 157 GLU B C 1
ATOM 4713 O O . GLU B 1 157 ? 23.906 -29.078 -31.672 1 86.19 157 GLU B O 1
ATOM 4718 N N . HIS B 1 158 ? 25.312 -30.766 -32.281 1 82.62 158 HIS B N 1
ATOM 4719 C CA . HIS B 1 158 ? 24.625 -30.875 -33.562 1 82.62 158 HIS B CA 1
ATOM 4720 C C . HIS B 1 158 ? 24.031 -32.25 -33.75 1 82.62 158 HIS B C 1
ATOM 4722 O O . HIS B 1 158 ? 24.391 -33.219 -33.031 1 82.62 158 HIS B O 1
ATOM 4728 N N . GLY B 1 159 ? 22.984 -32.438 -34.5 1 80.81 159 GLY B N 1
ATOM 4729 C CA . GLY B 1 159 ? 22.469 -33.719 -34.938 1 80.81 159 GLY B CA 1
ATOM 4730 C C . GLY B 1 159 ? 21.219 -34.156 -34.156 1 80.81 159 GLY B C 1
ATOM 4731 O O . GLY B 1 159 ? 20.406 -34.906 -34.688 1 80.81 159 GLY B O 1
ATOM 4732 N N . TRP B 1 160 ? 21.188 -33.656 -32.938 1 81.94 160 TRP B N 1
ATOM 4733 C CA . TRP B 1 160 ? 20.047 -34.125 -32.156 1 81.94 160 TRP B CA 1
ATOM 4734 C C . TRP B 1 160 ? 18.734 -33.625 -32.75 1 81.94 160 TRP B C 1
ATOM 4736 O O . TRP B 1 160 ? 17.734 -34.344 -32.75 1 81.94 160 TRP B O 1
ATOM 4746 N N . ARG B 1 161 ? 18.734 -32.438 -33.344 1 81.25 161 ARG B N 1
ATOM 4747 C CA . ARG B 1 161 ? 17.547 -31.859 -33.969 1 81.25 161 ARG B CA 1
ATOM 4748 C C . ARG B 1 161 ? 17.094 -32.656 -35.156 1 81.25 161 ARG B C 1
ATOM 4750 O O . ARG B 1 161 ? 15.891 -32.875 -35.375 1 81.25 161 ARG B O 1
ATOM 4757 N N . GLU B 1 162 ? 18.078 -33.031 -35.938 1 78.62 162 GLU B N 1
ATOM 4758 C CA . GLU B 1 162 ? 17.781 -33.812 -37.125 1 78.62 162 GLU B CA 1
ATOM 4759 C C . GLU B 1 162 ? 17.141 -35.156 -36.75 1 78.62 162 GLU B C 1
ATOM 4761 O O . GLU B 1 162 ? 16.219 -35.625 -37.406 1 78.62 162 GLU B O 1
ATOM 4766 N N . THR B 1 163 ? 17.578 -35.625 -35.688 1 77.5 163 THR B N 1
ATOM 4767 C CA . THR B 1 163 ? 17.062 -36.906 -35.219 1 77.5 163 THR B CA 1
ATOM 4768 C C . THR B 1 163 ? 15.617 -36.75 -34.75 1 77.5 163 THR B C 1
ATOM 4770 O O . THR B 1 163 ? 14.773 -37.625 -35.031 1 77.5 163 THR B O 1
ATOM 4773 N N . ILE B 1 164 ? 15.297 -35.719 -34.125 1 79.75 164 ILE B N 1
ATOM 4774 C CA . ILE B 1 164 ? 13.945 -35.469 -33.656 1 79.75 164 ILE B CA 1
ATOM 4775 C C . ILE B 1 164 ? 13.016 -35.188 -34.812 1 79.75 164 ILE B C 1
ATOM 4777 O O . ILE B 1 164 ? 11.875 -35.656 -34.844 1 79.75 164 ILE B O 1
ATOM 4781 N N . THR B 1 165 ? 13.578 -34.438 -35.75 1 77.62 165 THR B N 1
ATOM 4782 C CA . THR B 1 165 ? 12.773 -34.094 -36.906 1 77.62 165 THR B CA 1
ATOM 4783 C C . THR B 1 165 ? 12.492 -35.312 -37.781 1 77.62 165 THR B C 1
ATOM 4785 O O . THR B 1 165 ? 11.406 -35.469 -38.344 1 77.62 165 THR B O 1
ATOM 4788 N N . ASP B 1 166 ? 13.438 -36.125 -37.812 1 73.25 166 ASP B N 1
ATOM 4789 C CA . ASP B 1 166 ? 13.312 -37.344 -38.625 1 73.25 166 ASP B CA 1
ATOM 4790 C C . ASP B 1 166 ? 12.305 -38.312 -38 1 73.25 166 ASP B C 1
ATOM 4792 O O . ASP B 1 166 ? 11.727 -39.125 -38.719 1 73.25 166 ASP B O 1
ATOM 4796 N N . SER B 1 167 ? 12.227 -38.156 -36.781 1 70.31 167 SER B N 1
ATOM 4797 C CA . SER B 1 167 ? 11.273 -39.062 -36.125 1 70.31 167 SER B CA 1
ATOM 4798 C C . SER B 1 167 ? 9.836 -38.656 -36.406 1 70.31 167 SER B C 1
ATOM 4800 O O . SER B 1 167 ? 8.898 -39.375 -36.094 1 70.31 167 SER B O 1
ATOM 4802 N N . GLY B 1 168 ? 9.641 -37.562 -37.219 1 71.44 168 GLY B N 1
ATOM 4803 C CA . GLY B 1 168 ? 8.312 -37.094 -37.594 1 71.44 168 GLY B CA 1
ATOM 4804 C C . GLY B 1 168 ? 7.562 -36.438 -36.469 1 71.44 168 GLY B C 1
ATOM 4805 O O . GLY B 1 168 ? 6.344 -36.281 -36.531 1 71.44 168 GLY B O 1
ATOM 4806 N N . TYR B 1 169 ? 8.328 -36.188 -35.406 1 72.44 169 TYR B N 1
ATOM 4807 C CA . TYR B 1 169 ? 7.637 -35.688 -34.219 1 72.44 169 TYR B CA 1
ATOM 4808 C C . TYR B 1 169 ? 6.988 -34.344 -34.5 1 72.44 169 TYR B C 1
ATOM 4810 O O . TYR B 1 169 ? 5.969 -34 -33.906 1 72.44 169 TYR B O 1
ATOM 4818 N N . ILE B 1 170 ? 7.617 -33.656 -35.406 1 72.25 170 ILE B N 1
ATOM 4819 C CA . ILE B 1 170 ? 7.098 -32.312 -35.719 1 72.25 170 ILE B CA 1
ATOM 4820 C C . ILE B 1 170 ? 5.676 -32.438 -36.25 1 72.25 170 ILE B C 1
ATOM 4822 O O . ILE B 1 170 ? 4.773 -31.719 -35.812 1 72.25 170 ILE B O 1
ATOM 4826 N N . LEU B 1 171 ? 5.602 -33.281 -37.188 1 71.19 171 LEU B N 1
ATOM 4827 C CA . LEU B 1 171 ? 4.277 -33.5 -37.781 1 71.19 171 LEU B CA 1
ATOM 4828 C C . LEU B 1 171 ? 3.299 -34.031 -36.719 1 71.19 171 LEU B C 1
ATOM 4830 O O . LEU B 1 171 ? 2.139 -33.594 -36.688 1 71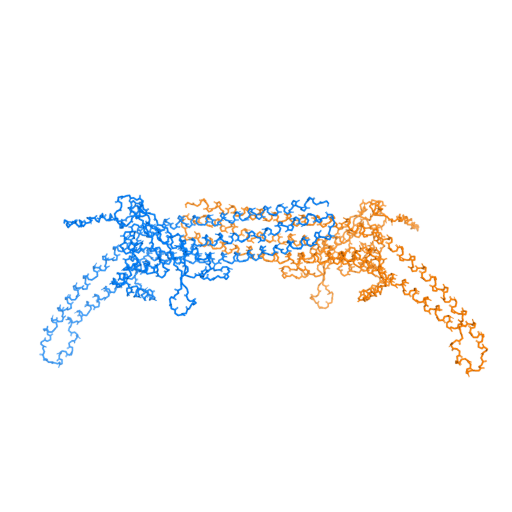.19 171 LEU B O 1
ATOM 4834 N N . GLN B 1 172 ? 3.777 -34.844 -35.938 1 75.81 172 GLN B N 1
ATOM 4835 C CA . GLN B 1 172 ? 2.936 -35.406 -34.875 1 75.81 172 GLN B CA 1
ATOM 4836 C C . GLN B 1 172 ? 2.543 -34.344 -33.844 1 75.81 172 GLN B C 1
ATOM 4838 O O . GLN B 1 172 ? 1.396 -34.312 -33.406 1 75.81 172 GLN B O 1
ATOM 4843 N N . ALA B 1 173 ? 3.488 -33.594 -33.594 1 70.31 173 ALA B N 1
ATOM 4844 C CA . ALA B 1 173 ? 3.236 -32.5 -32.656 1 70.31 173 ALA B CA 1
ATOM 4845 C C . ALA B 1 173 ? 2.215 -31.516 -33.219 1 70.31 173 ALA B C 1
ATOM 4847 O O . ALA B 1 173 ? 1.312 -31.078 -32.5 1 70.31 173 ALA B O 1
ATOM 4848 N N . GLU B 1 174 ? 2.396 -31.203 -34.438 1 70.69 174 GLU B N 1
ATOM 4849 C CA . GLU B 1 174 ? 1.452 -30.312 -35.094 1 70.69 174 GLU B CA 1
ATOM 4850 C C . GLU B 1 174 ? 0.047 -30.906 -35.125 1 70.69 174 GLU B C 1
ATOM 4852 O O . GLU B 1 174 ? -0.934 -30.203 -34.875 1 70.69 174 GLU B O 1
ATOM 4857 N N . ASN B 1 175 ? -0.01 -32.125 -35.438 1 68.81 175 ASN B N 1
ATOM 4858 C CA . ASN B 1 175 ? -1.294 -32.812 -35.469 1 68.81 175 ASN B CA 1
ATOM 4859 C C . ASN B 1 175 ? -1.929 -32.844 -34.062 1 68.81 175 ASN B C 1
ATOM 4861 O O . ASN B 1 175 ? -3.145 -32.719 -33.938 1 68.81 175 ASN B O 1
ATOM 4865 N N . LYS B 1 176 ? -1.038 -33.062 -33.156 1 67.56 176 LYS B N 1
ATOM 4866 C CA . LYS B 1 176 ? -1.521 -33.125 -31.781 1 67.56 176 LYS B CA 1
ATOM 4867 C C . LYS B 1 176 ? -2.09 -31.766 -31.359 1 67.56 176 LYS B C 1
ATOM 4869 O O . LYS B 1 176 ? -3.146 -31.703 -30.719 1 67.56 176 LYS B O 1
ATOM 4874 N N . ILE B 1 177 ? -1.407 -30.828 -31.75 1 65.69 177 ILE B N 1
ATOM 4875 C CA . ILE B 1 177 ? -1.866 -29.469 -31.406 1 65.69 177 ILE B CA 1
ATOM 4876 C C . ILE B 1 177 ? -3.219 -29.219 -32.062 1 65.69 177 ILE B C 1
ATOM 4878 O O . ILE B 1 177 ? -4.121 -28.656 -31.438 1 65.69 177 ILE B O 1
ATOM 4882 N N . LYS B 1 178 ? -3.383 -29.656 -33.25 1 65.31 178 LYS B N 1
ATOM 4883 C CA . LYS B 1 178 ? -4.633 -29.5 -33.969 1 65.31 178 LYS B CA 1
ATOM 4884 C C . LYS B 1 178 ? -5.762 -30.297 -33.344 1 65.31 178 LYS B C 1
ATOM 4886 O O . LYS B 1 178 ? -6.898 -29.828 -33.25 1 65.31 178 LYS B O 1
ATOM 4891 N N . SER B 1 179 ? -5.379 -31.375 -32.812 1 64.62 179 SER B N 1
ATOM 4892 C CA . SER B 1 179 ? -6.379 -32.219 -32.188 1 64.62 179 SER B CA 1
ATOM 4893 C C . SER B 1 179 ? -6.855 -31.656 -30.875 1 64.62 179 SER B C 1
ATOM 4895 O O . SER B 1 179 ? -8.016 -31.828 -30.484 1 64.62 179 SER B O 1
ATOM 4897 N N . LEU B 1 180 ? -5.926 -31.031 -30.234 1 63.72 180 LEU B N 1
ATOM 4898 C CA . LEU B 1 180 ? -6.23 -30.438 -28.938 1 63.72 180 LEU B CA 1
ATOM 4899 C C . LEU B 1 180 ? -7.23 -29.297 -29.078 1 63.72 180 LEU B C 1
ATOM 4901 O O . LEU B 1 180 ? -7.98 -29 -28.141 1 63.72 180 LEU B O 1
ATOM 4905 N N . SER B 1 181 ? -7.238 -28.781 -30.266 1 64.62 181 SER B N 1
ATOM 4906 C CA . SER B 1 181 ? -8.125 -27.656 -30.516 1 64.62 181 SER B CA 1
ATOM 4907 C C . SER B 1 181 ? -9.562 -28.109 -30.75 1 64.62 181 SER B C 1
ATOM 4909 O O . SER B 1 181 ? -10.508 -27.328 -30.609 1 64.62 181 SER B O 1
ATOM 4911 N N . VAL B 1 182 ? -9.742 -29.359 -31 1 65.75 182 VAL B N 1
ATOM 4912 C CA . VAL B 1 182 ? -11.062 -29.891 -31.312 1 65.75 182 VAL B CA 1
ATOM 4913 C C . VAL B 1 182 ? -11.703 -30.453 -30.047 1 65.75 182 VAL B C 1
ATOM 4915 O O . VAL B 1 182 ? -11.047 -31.156 -29.281 1 65.75 182 VAL B O 1
ATOM 4918 N N . SER B 1 183 ? -12.852 -30.016 -29.734 1 77.25 183 SER B N 1
ATOM 4919 C CA . SER B 1 183 ? -13.602 -30.516 -28.594 1 77.25 183 SER B CA 1
ATOM 4920 C C . SER B 1 183 ? -13.93 -32 -28.766 1 77.25 183 SER B C 1
ATOM 4922 O O . SER B 1 183 ? -14.492 -32.406 -29.781 1 77.25 183 SER B O 1
ATOM 4924 N N . ILE B 1 184 ? -13.359 -32.844 -27.922 1 83.56 184 ILE B N 1
ATOM 4925 C CA . ILE B 1 184 ? -13.609 -34.281 -27.938 1 83.56 184 ILE B CA 1
ATOM 4926 C C . ILE B 1 184 ? -14.898 -34.594 -27.188 1 83.56 184 ILE B C 1
ATOM 4928 O O . ILE B 1 184 ? -15.039 -34.25 -26 1 83.56 184 ILE B O 1
ATOM 4932 N N . ARG B 1 185 ? -15.891 -35.062 -27.891 1 87.12 185 ARG B N 1
ATOM 4933 C CA . ARG B 1 185 ? -17.141 -35.5 -27.281 1 87.12 185 ARG B CA 1
ATOM 4934 C C . ARG B 1 185 ? -17.172 -37 -27.094 1 87.12 185 ARG B C 1
ATOM 4936 O O . ARG B 1 185 ? -17.109 -37.75 -28.078 1 87.12 185 ARG B O 1
ATOM 4943 N N . LEU B 1 186 ? -17.125 -37.375 -25.844 1 92.38 186 LEU B N 1
ATOM 4944 C CA . LEU B 1 186 ? -17.141 -38.812 -25.531 1 92.38 186 LEU B CA 1
ATOM 4945 C C . LEU B 1 186 ? -18.531 -39.281 -25.141 1 92.38 186 LEU B C 1
ATOM 4947 O O . LEU B 1 186 ? -19.281 -38.531 -24.5 1 92.38 186 LEU B O 1
ATOM 4951 N N . LYS B 1 187 ? -18.922 -40.438 -25.5 1 91.56 187 LYS B N 1
ATOM 4952 C CA . LYS B 1 187 ? -20.188 -41.031 -25.094 1 91.56 187 LYS B CA 1
ATOM 4953 C C . LYS B 1 187 ? -20.172 -41.406 -23.609 1 91.56 187 LYS B C 1
ATOM 4955 O O . LYS B 1 187 ? -21.125 -41.125 -22.891 1 91.56 187 LYS B O 1
ATOM 4960 N N . LYS B 1 188 ? -19.031 -42 -23.172 1 90.94 188 LYS B N 1
ATOM 4961 C CA . LYS B 1 188 ? -18.875 -42.375 -21.766 1 90.94 188 LYS B CA 1
ATOM 4962 C C . LYS B 1 188 ? -17.516 -41.969 -21.234 1 90.94 188 LYS B C 1
ATOM 4964 O O . LYS B 1 188 ? -16.594 -42.781 -21.156 1 90.94 188 LYS B O 1
ATOM 4969 N N . PRO B 1 189 ? -17.5 -40.781 -20.797 1 92.44 189 PRO B N 1
ATOM 4970 C CA . PRO B 1 189 ? -16.219 -40.312 -20.25 1 92.44 189 PRO B CA 1
ATOM 4971 C C . PRO B 1 189 ? -15.812 -41.062 -18.984 1 92.44 189 PRO B C 1
ATOM 4973 O O . PRO B 1 189 ? -16.672 -41.438 -18.188 1 92.44 189 PRO B O 1
ATOM 4976 N N . ASP B 1 190 ? -14.547 -41.344 -18.828 1 94.56 190 ASP B N 1
ATOM 4977 C CA . ASP B 1 190 ? -13.992 -41.969 -17.625 1 94.56 190 ASP B CA 1
ATOM 4978 C C . ASP B 1 190 ? -14.07 -41 -16.438 1 94.56 190 ASP B C 1
ATOM 4980 O O . ASP B 1 190 ? -13.5 -39.906 -16.484 1 94.56 190 ASP B O 1
ATOM 4984 N N . PRO B 1 191 ? -14.719 -41.406 -15.461 1 95.75 191 PRO B N 1
ATOM 4985 C CA . PRO B 1 191 ? -14.953 -40.469 -14.344 1 95.75 191 PRO B CA 1
ATOM 4986 C C . PRO B 1 191 ? -13.664 -40.031 -13.664 1 95.75 191 PRO B C 1
ATOM 4988 O O . PRO B 1 191 ? -13.555 -38.875 -13.227 1 95.75 191 PRO B O 1
ATOM 4991 N N . GLU B 1 192 ? -12.711 -40.906 -13.508 1 96 192 GLU B N 1
ATOM 4992 C CA . GLU B 1 192 ? -11.453 -40.562 -12.859 1 96 192 GLU B CA 1
ATOM 4993 C C . GLU B 1 192 ? -10.672 -39.531 -13.672 1 96 192 GLU B C 1
ATOM 4995 O O . GLU B 1 192 ? -10.172 -38.531 -13.117 1 96 192 GLU B O 1
ATOM 5000 N N . ILE B 1 193 ? -10.641 -39.812 -14.93 1 96.56 193 ILE B N 1
ATOM 5001 C CA . ILE B 1 193 ? -9.906 -38.906 -15.812 1 96.56 193 ILE B CA 1
ATOM 5002 C C . ILE B 1 193 ? -10.625 -37.562 -15.875 1 96.56 193 ILE B C 1
ATOM 5004 O O . ILE B 1 193 ? -9.977 -36.5 -15.906 1 96.56 193 ILE B O 1
ATOM 5008 N N . GLU B 1 194 ? -11.906 -37.625 -15.859 1 95.69 194 GLU B N 1
ATOM 5009 C CA . GLU B 1 194 ? -12.688 -36.375 -15.867 1 95.69 194 GLU B CA 1
ATOM 5010 C C . GLU B 1 194 ? -12.445 -35.562 -14.594 1 95.69 194 GLU B C 1
ATOM 5012 O O . GLU B 1 194 ? -12.328 -34.344 -14.648 1 95.69 194 GLU B O 1
ATOM 5017 N N . SER B 1 195 ? -12.414 -36.25 -13.516 1 96.69 195 SER B N 1
ATOM 5018 C CA . SER B 1 195 ? -12.156 -35.594 -12.242 1 96.69 195 SER B CA 1
ATOM 5019 C C . SER B 1 195 ? -10.781 -34.938 -12.227 1 96.69 195 SER B C 1
ATOM 5021 O O . SER B 1 195 ? -10.625 -33.812 -11.742 1 96.69 195 SER B O 1
ATOM 5023 N N . VAL B 1 196 ? -9.805 -35.625 -12.734 1 97.38 196 VAL B N 1
ATOM 5024 C CA . VAL B 1 196 ? -8.445 -35.125 -12.781 1 97.38 196 VAL B CA 1
ATOM 5025 C C . VAL B 1 196 ? -8.375 -33.906 -13.719 1 97.38 196 VAL B C 1
ATOM 5027 O O . VAL B 1 196 ? -7.695 -32.938 -13.43 1 97.38 196 VAL B O 1
ATOM 5030 N N . LYS B 1 197 ? -9.023 -34.031 -14.789 1 96.31 197 LYS B N 1
ATOM 5031 C CA . LYS B 1 197 ? -9.07 -32.938 -15.75 1 96.31 197 LYS B CA 1
ATOM 5032 C C . LYS B 1 197 ? -9.68 -31.688 -15.125 1 96.31 197 LYS B C 1
ATOM 5034 O O . LYS B 1 197 ? -9.156 -30.578 -15.289 1 96.31 197 LYS B O 1
ATOM 5039 N N . ASN B 1 198 ? -10.781 -31.844 -14.43 1 96.44 198 ASN B N 1
ATOM 5040 C CA . ASN B 1 198 ? -11.43 -30.734 -13.734 1 96.44 198 ASN B CA 1
ATOM 5041 C C . ASN B 1 198 ? -10.523 -30.156 -12.656 1 96.44 198 ASN B C 1
ATOM 5043 O O . ASN B 1 198 ? -10.477 -28.938 -12.469 1 96.44 198 ASN B O 1
ATOM 5047 N N . TYR B 1 199 ? -9.852 -31.031 -11.992 1 96.56 199 TYR B N 1
ATOM 5048 C CA . TYR B 1 199 ? -8.883 -30.578 -11 1 96.56 199 TYR B CA 1
ATOM 5049 C C . TYR B 1 199 ? -7.809 -29.703 -11.648 1 96.56 199 TYR B C 1
ATOM 5051 O O . TYR B 1 199 ? -7.461 -28.641 -11.125 1 96.56 199 TYR B O 1
ATOM 5059 N N . GLY B 1 200 ? -7.273 -30.219 -12.75 1 97.25 200 GLY B N 1
ATOM 5060 C CA . GLY B 1 200 ? -6.277 -29.438 -13.469 1 97.25 200 GLY B CA 1
ATOM 5061 C C . GLY B 1 200 ? -6.758 -28.062 -13.852 1 97.25 200 GLY B C 1
ATOM 5062 O O . GLY B 1 200 ? -6.016 -27.078 -13.711 1 97.25 200 GLY B O 1
ATOM 5063 N N . LYS B 1 201 ? -8 -27.969 -14.242 1 97.31 201 LYS B N 1
ATOM 5064 C CA . LYS B 1 201 ? -8.594 -26.688 -14.617 1 97.31 201 LYS B CA 1
ATOM 5065 C C . LYS B 1 201 ? -8.719 -25.766 -13.406 1 97.31 201 LYS B C 1
ATOM 5067 O O . LYS B 1 201 ? -8.414 -24.578 -13.492 1 97.31 201 LYS B O 1
ATOM 5072 N N . GLN B 1 202 ? -9.133 -26.281 -12.328 1 96.69 202 GLN B N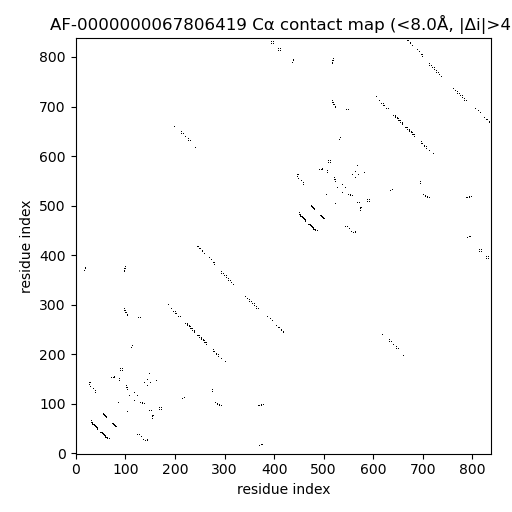 1
ATOM 5073 C CA . GLN B 1 202 ? -9.297 -25.5 -11.102 1 96.69 202 GLN B CA 1
ATOM 5074 C C . GLN B 1 202 ? -7.945 -25.031 -10.562 1 96.69 202 GLN B C 1
ATOM 5076 O O . GLN B 1 202 ? -7.816 -23.906 -10.102 1 96.69 202 GLN B O 1
ATOM 5081 N N . LEU B 1 203 ? -7.012 -25.938 -10.602 1 96 203 LEU B N 1
ATOM 5082 C CA . LEU B 1 203 ? -5.668 -25.594 -10.164 1 96 203 LEU B CA 1
ATOM 5083 C C . LEU B 1 203 ? -5.105 -24.438 -10.992 1 96 203 LEU B C 1
ATOM 5085 O O . LEU B 1 203 ? -4.531 -23.5 -10.445 1 96 203 LEU B O 1
ATOM 5089 N N . GLU B 1 204 ? -5.297 -24.547 -12.258 1 97.31 204 GLU B N 1
ATOM 5090 C CA . GLU B 1 204 ? -4.844 -23.5 -13.172 1 97.31 204 GLU B CA 1
ATOM 5091 C C . GLU B 1 204 ? -5.516 -22.172 -12.859 1 97.31 204 GLU B C 1
ATOM 5093 O O . GLU B 1 204 ? -4.855 -21.125 -12.812 1 97.31 204 GLU B O 1
ATOM 5098 N N . THR B 1 205 ? -6.766 -22.203 -12.617 1 97 205 THR B N 1
ATOM 5099 C CA . THR B 1 205 ? -7.531 -21 -12.32 1 97 205 THR B CA 1
ATOM 5100 C C . THR B 1 205 ? -7.078 -20.391 -11 1 97 205 THR B C 1
ATOM 5102 O O . THR B 1 205 ? -6.832 -19.172 -10.922 1 97 205 THR B O 1
ATOM 5105 N N . ASN B 1 206 ? -6.953 -21.203 -10.008 1 95.31 206 ASN B N 1
ATOM 5106 C CA . ASN B 1 206 ? -6.562 -20.734 -8.688 1 95.31 206 ASN B CA 1
ATOM 5107 C C . ASN B 1 206 ? -5.156 -20.141 -8.695 1 95.31 206 ASN B C 1
ATOM 5109 O O . ASN B 1 206 ? -4.93 -19.062 -8.148 1 95.31 206 ASN B O 1
ATOM 5113 N N . LEU B 1 207 ? -4.254 -20.844 -9.305 1 96.88 207 LEU B N 1
ATOM 5114 C CA . LEU B 1 207 ? -2.883 -20.344 -9.367 1 96.88 207 LEU B CA 1
ATOM 5115 C C . LEU B 1 207 ? -2.799 -19.078 -10.219 1 96.88 207 LEU B C 1
ATOM 5117 O O . LEU B 1 207 ? -2.047 -18.156 -9.898 1 96.88 207 LEU B O 1
ATOM 5121 N N . GLY B 1 208 ? -3.576 -19.125 -11.297 1 97.56 208 GLY B N 1
ATOM 5122 C CA . GLY B 1 208 ? -3.646 -17.906 -12.094 1 97.56 208 GLY B CA 1
ATOM 5123 C C . GLY B 1 208 ? -4.148 -16.703 -11.32 1 97.56 208 GLY B C 1
ATOM 5124 O O . GLY B 1 208 ? -3.561 -15.633 -11.383 1 97.56 208 GLY B O 1
ATOM 5125 N N . ASN B 1 209 ? -5.176 -16.891 -10.57 1 96.75 209 ASN B N 1
ATOM 5126 C CA . ASN B 1 209 ? -5.73 -15.82 -9.742 1 96.75 209 ASN B CA 1
ATOM 5127 C C . ASN B 1 209 ? -4.742 -15.375 -8.672 1 96.75 209 ASN B C 1
ATOM 5129 O O . ASN B 1 209 ? -4.648 -14.188 -8.359 1 96.75 209 ASN B O 1
ATOM 5133 N N . PHE B 1 210 ? -4.082 -16.328 -8.117 1 97 210 PHE B N 1
ATOM 5134 C CA . PHE B 1 210 ? -3.084 -16.016 -7.105 1 97 210 PHE B CA 1
ATOM 5135 C C . PHE B 1 210 ? -1.991 -15.117 -7.68 1 97 210 PHE B C 1
ATOM 5137 O O . PHE B 1 210 ? -1.654 -14.086 -7.094 1 97 210 PHE B O 1
ATOM 5144 N N . LEU B 1 211 ? -1.504 -15.555 -8.773 1 97.75 211 LEU B N 1
ATOM 5145 C CA . LEU B 1 211 ? -0.407 -14.82 -9.398 1 97.75 211 LEU B CA 1
ATOM 5146 C C . LEU B 1 211 ? -0.859 -13.438 -9.844 1 97.75 211 LEU B C 1
ATOM 5148 O O . LEU B 1 211 ? -0.104 -12.469 -9.734 1 97.75 211 LEU B O 1
ATOM 5152 N N . TYR B 1 212 ? -2.061 -13.344 -10.273 1 97.38 212 TYR B N 1
ATOM 5153 C CA . TYR B 1 212 ? -2.625 -12.055 -10.664 1 97.38 212 TYR B CA 1
ATOM 5154 C C . TYR B 1 212 ? -2.744 -11.125 -9.461 1 97.38 212 TYR B C 1
ATOM 5156 O O . TYR B 1 212 ? -2.293 -9.977 -9.508 1 97.38 212 TYR B O 1
ATOM 5164 N N . THR B 1 213 ? -3.342 -11.617 -8.461 1 96.75 213 THR B N 1
ATOM 5165 C CA . THR B 1 213 ? -3.518 -10.836 -7.242 1 96.75 213 THR B CA 1
ATOM 5166 C C . THR B 1 213 ? -2.168 -10.398 -6.684 1 96.75 213 THR B C 1
ATOM 5168 O O . THR B 1 213 ? -2.004 -9.25 -6.273 1 96.75 213 THR B O 1
ATOM 5171 N N . ARG B 1 214 ? -1.283 -11.336 -6.676 1 96.81 214 ARG B N 1
ATOM 5172 C CA . ARG B 1 214 ? 0.067 -11.023 -6.219 1 96.81 214 ARG B CA 1
ATOM 5173 C C . ARG B 1 214 ? 0.658 -9.859 -7 1 96.81 214 ARG B C 1
ATOM 5175 O O . ARG B 1 214 ? 1.268 -8.961 -6.414 1 96.81 214 ARG B O 1
ATOM 5182 N N . SER B 1 215 ? 0.517 -9.891 -8.32 1 96.81 215 SER B N 1
ATOM 5183 C CA . SER B 1 215 ? 1.079 -8.836 -9.156 1 96.81 215 SER B CA 1
ATOM 5184 C C . SER B 1 215 ? 0.46 -7.477 -8.828 1 96.81 215 SER B C 1
ATOM 5186 O O . SER B 1 215 ? 1.154 -6.457 -8.82 1 96.81 215 SER B O 1
ATOM 5188 N N . LYS B 1 216 ? -0.803 -7.434 -8.484 1 96.81 216 LYS B N 1
ATOM 5189 C CA . LYS B 1 216 ? -1.481 -6.195 -8.125 1 96.81 216 LYS B CA 1
ATOM 5190 C C . LYS B 1 216 ? -1.012 -5.684 -6.77 1 96.81 216 LYS B C 1
ATOM 5192 O O . LYS B 1 216 ? -0.797 -4.48 -6.59 1 96.81 216 LYS B O 1
ATOM 5197 N N . ILE B 1 217 ? -0.856 -6.559 -5.879 1 96.69 217 ILE B N 1
ATOM 5198 C CA . ILE B 1 217 ? -0.463 -6.199 -4.523 1 96.69 217 ILE B CA 1
ATOM 5199 C C . ILE B 1 217 ? 0.955 -5.633 -4.527 1 96.69 217 ILE B C 1
ATOM 5201 O O . ILE B 1 217 ? 1.212 -4.582 -3.938 1 96.69 217 ILE B O 1
ATOM 5205 N N . ILE B 1 218 ? 1.812 -6.32 -5.191 1 96.81 218 ILE B N 1
ATOM 5206 C CA . ILE B 1 218 ? 3.197 -5.871 -5.172 1 96.81 218 ILE B CA 1
ATOM 5207 C C . ILE B 1 218 ? 3.314 -4.535 -5.906 1 96.81 218 ILE B C 1
ATOM 5209 O O . ILE B 1 218 ? 4.121 -3.682 -5.531 1 96.81 218 ILE B O 1
ATOM 5213 N N . GLU B 1 219 ? 2.576 -4.324 -6.953 1 96.06 219 GLU B N 1
ATOM 5214 C CA . GLU B 1 219 ? 2.557 -3.047 -7.656 1 96.06 219 GLU B CA 1
ATOM 5215 C C . GLU B 1 219 ? 2.129 -1.913 -6.73 1 96.06 219 GLU B C 1
ATOM 5217 O O . GLU B 1 219 ? 2.783 -0.87 -6.672 1 96.06 219 GLU B O 1
ATOM 5222 N N . LYS B 1 220 ? 1.068 -2.084 -6.016 1 96.44 220 LYS B N 1
ATOM 5223 C CA . LYS B 1 220 ? 0.551 -1.076 -5.094 1 96.44 220 LYS B CA 1
ATOM 5224 C C . LYS B 1 220 ? 1.504 -0.865 -3.922 1 96.44 220 LYS B C 1
ATOM 5226 O O . LYS B 1 220 ? 1.707 0.267 -3.477 1 96.44 220 LYS B O 1
ATOM 5231 N N . ASN B 1 221 ? 1.979 -1.959 -3.441 1 96.69 221 ASN B N 1
ATOM 5232 C CA . ASN B 1 221 ? 2.926 -1.867 -2.334 1 96.69 221 ASN B CA 1
ATOM 5233 C C . ASN B 1 221 ? 4.176 -1.086 -2.73 1 96.69 221 ASN B C 1
ATOM 5235 O O . ASN B 1 221 ? 4.707 -0.312 -1.933 1 96.69 221 ASN B O 1
ATOM 5239 N N . TYR B 1 222 ? 4.645 -1.362 -3.932 1 96.19 222 TYR B N 1
ATOM 5240 C CA . TYR B 1 222 ? 5.809 -0.642 -4.438 1 96.19 222 TYR B CA 1
ATOM 5241 C C . TYR B 1 222 ? 5.547 0.858 -4.48 1 96.19 222 TYR B C 1
ATOM 5243 O O . TYR B 1 222 ? 6.359 1.65 -3.998 1 96.19 222 TYR B O 1
ATOM 5251 N N . ALA B 1 223 ? 4.438 1.219 -5.02 1 95.44 223 ALA B N 1
ATOM 5252 C CA . ALA B 1 223 ? 4.059 2.627 -5.102 1 95.44 223 ALA B CA 1
ATOM 5253 C C . ALA B 1 223 ? 3.92 3.24 -3.711 1 95.44 223 ALA B C 1
ATOM 5255 O O . ALA B 1 223 ? 4.367 4.363 -3.473 1 95.44 223 ALA B O 1
ATOM 5256 N N . LEU B 1 224 ? 3.332 2.545 -2.816 1 96 224 LEU B N 1
ATOM 5257 C CA . LEU B 1 224 ? 3.127 3.002 -1.447 1 96 224 LEU B CA 1
ATOM 5258 C C . LEU B 1 224 ? 4.461 3.256 -0.753 1 96 224 LEU B C 1
ATOM 5260 O O . LEU B 1 224 ? 4.664 4.316 -0.161 1 96 224 LEU B O 1
ATOM 5264 N N . CYS B 1 225 ? 5.305 2.303 -0.797 1 95.88 225 CYS B N 1
ATOM 5265 C CA . CYS B 1 225 ? 6.598 2.42 -0.137 1 95.88 225 CYS B CA 1
ATOM 5266 C C . CYS B 1 225 ? 7.395 3.588 -0.705 1 95.88 225 CYS B C 1
ATOM 5268 O O . CYS B 1 225 ? 8.039 4.328 0.042 1 95.88 225 CYS B O 1
ATOM 5270 N N . LYS B 1 226 ? 7.312 3.787 -2.002 1 95.88 226 LYS B N 1
ATOM 5271 C CA . LYS B 1 226 ? 8.078 4.855 -2.635 1 95.88 226 LYS B CA 1
ATOM 5272 C C . LYS B 1 226 ? 7.574 6.227 -2.199 1 95.88 226 LYS B C 1
ATOM 5274 O O . LYS B 1 226 ? 8.328 7.199 -2.193 1 95.88 226 LYS B O 1
ATOM 5279 N N . LEU B 1 227 ? 6.312 6.285 -1.774 1 95.81 227 LEU B N 1
ATOM 5280 C CA . LEU B 1 227 ? 5.75 7.539 -1.291 1 95.81 227 LEU B CA 1
ATOM 5281 C C . LEU B 1 227 ? 6.418 7.969 0.01 1 95.81 227 LEU B C 1
ATOM 5283 O O . LEU B 1 227 ? 6.438 9.156 0.339 1 95.81 227 LEU B O 1
ATOM 5287 N N . HIS B 1 228 ? 6.941 7.043 0.763 1 96.44 228 HIS B N 1
ATOM 5288 C CA . HIS B 1 228 ? 7.59 7.367 2.029 1 96.44 228 HIS B CA 1
ATOM 5289 C C . HIS B 1 228 ? 8.852 8.195 1.806 1 96.44 228 HIS B C 1
ATOM 5291 O O . HIS B 1 228 ? 9.344 8.844 2.73 1 96.44 228 HIS B O 1
ATOM 5297 N N . ALA B 1 229 ? 9.367 8.172 0.595 1 95.69 229 ALA B N 1
ATOM 5298 C CA . ALA B 1 229 ? 10.5 9.039 0.264 1 95.69 229 ALA B CA 1
ATOM 5299 C C . ALA B 1 229 ? 10.109 10.508 0.367 1 95.69 229 ALA B C 1
ATOM 5301 O O . ALA B 1 229 ? 10.953 11.352 0.684 1 95.69 229 ALA B O 1
ATOM 5302 N N . ASN B 1 230 ? 8.828 10.766 0.102 1 95.88 230 ASN B N 1
ATOM 5303 C CA . ASN B 1 230 ? 8.336 12.133 0.262 1 95.88 230 ASN B CA 1
ATOM 5304 C C . ASN B 1 230 ? 8.383 12.578 1.72 1 95.88 230 ASN B C 1
ATOM 5306 O O . ASN B 1 230 ? 8.68 13.742 2.008 1 95.88 230 ASN B O 1
ATOM 5310 N N . TYR B 1 231 ? 8.086 11.688 2.646 1 95.5 231 TYR B N 1
ATOM 5311 C CA . TYR B 1 231 ? 8.266 11.984 4.062 1 95.5 231 TYR B CA 1
ATOM 5312 C C . TYR B 1 231 ? 9.727 12.289 4.379 1 95.5 231 TYR B C 1
ATOM 5314 O O . TYR B 1 231 ? 10.023 13.219 5.133 1 95.5 231 TYR B O 1
ATOM 5322 N N . GLY B 1 232 ? 10.555 11.43 3.785 1 95.81 232 GLY B N 1
ATOM 5323 C CA . GLY B 1 232 ? 11.969 11.664 4.008 1 95.81 232 GLY B CA 1
ATOM 5324 C C . GLY B 1 232 ? 12.406 13.07 3.625 1 95.81 232 GLY B C 1
ATOM 5325 O O . GLY B 1 232 ? 13.07 13.75 4.41 1 95.81 232 GLY B O 1
ATOM 5326 N N . LYS B 1 233 ? 12.031 13.469 2.477 1 96.12 233 LYS B N 1
ATOM 5327 C CA . LYS B 1 233 ? 12.359 14.812 1.994 1 96.12 233 LYS B CA 1
ATOM 5328 C C . LYS B 1 233 ? 11.719 15.883 2.871 1 96.12 233 LYS B C 1
ATOM 5330 O O . LYS B 1 233 ? 12.375 16.859 3.244 1 96.12 233 LYS B O 1
ATOM 5335 N N . LEU B 1 234 ? 10.531 15.688 3.158 1 96.19 234 LEU B N 1
ATOM 5336 C CA . LEU B 1 234 ? 9.766 16.641 3.955 1 96.19 234 LEU B CA 1
ATOM 5337 C C . LEU B 1 234 ? 10.391 16.828 5.332 1 96.19 234 LEU B C 1
ATOM 5339 O O . LEU B 1 234 ? 10.586 17.953 5.781 1 96.19 234 LEU B O 1
ATOM 5343 N N . PHE B 1 235 ? 10.711 15.773 6.02 1 95.75 235 PHE B N 1
ATOM 5344 C CA . PHE B 1 235 ? 11.273 15.836 7.363 1 95.75 235 PHE B CA 1
ATOM 5345 C C . PHE B 1 235 ? 12.664 16.469 7.332 1 95.75 235 PHE B C 1
ATOM 5347 O O . PHE B 1 235 ? 13.047 17.172 8.266 1 95.75 235 PHE B O 1
ATOM 5354 N N . SER B 1 236 ? 13.352 16.188 6.285 1 93.88 236 SER B N 1
ATOM 5355 C CA . SER B 1 236 ? 14.648 16.828 6.117 1 93.88 236 SER B CA 1
ATOM 5356 C C . SER B 1 236 ? 14.508 18.344 5.973 1 93.88 236 SER B C 1
ATOM 5358 O O . SER B 1 236 ? 15.242 19.109 6.605 1 93.88 236 SER B O 1
ATOM 5360 N N . GLU B 1 237 ? 13.547 18.781 5.176 1 93.81 237 GLU B N 1
ATOM 5361 C CA . GLU B 1 237 ? 13.273 20.203 5.004 1 93.81 237 GLU B CA 1
ATOM 5362 C C . GLU B 1 237 ? 12.789 20.844 6.305 1 93.81 237 GLU B C 1
ATOM 5364 O O . GLU B 1 237 ? 13.211 21.938 6.66 1 93.81 237 GLU B O 1
ATOM 5369 N N . TRP B 1 238 ? 11.938 20.125 6.922 1 93.56 238 TRP B N 1
ATOM 5370 C CA . TRP B 1 238 ? 11.367 20.594 8.18 1 93.56 238 TRP B CA 1
ATOM 5371 C C . TRP B 1 238 ? 12.453 20.719 9.25 1 93.56 238 TRP B C 1
ATOM 5373 O O . TRP B 1 238 ? 12.422 21.641 10.07 1 93.56 238 TRP B O 1
ATOM 5383 N N . SER B 1 239 ? 13.461 19.828 9.242 1 93.44 239 SER B N 1
ATOM 5384 C CA . SER B 1 239 ? 14.523 19.797 10.242 1 93.44 239 SER B CA 1
ATOM 5385 C C . SER B 1 239 ? 15.383 21.062 10.188 1 93.44 239 SER B C 1
ATOM 5387 O O . SER B 1 239 ? 15.953 21.484 11.195 1 93.44 239 SER B O 1
ATOM 5389 N N . VAL B 1 240 ? 15.445 21.734 9.047 1 92.5 240 VAL B N 1
ATOM 5390 C CA . VAL B 1 240 ? 16.297 22.906 8.836 1 92.5 240 VAL B CA 1
ATOM 5391 C C . VAL B 1 240 ? 15.703 24.109 9.57 1 92.5 240 VAL B C 1
ATOM 5393 O O . VAL B 1 240 ? 16.438 24.922 10.117 1 92.5 240 VAL B O 1
ATOM 5396 N N . ILE B 1 241 ? 14.367 24.141 9.703 1 91.38 241 ILE B N 1
ATOM 5397 C CA . ILE B 1 241 ? 13.75 25.359 10.211 1 91.38 241 ILE B CA 1
ATOM 5398 C C . ILE B 1 241 ? 13.492 25.234 11.711 1 91.38 241 ILE B C 1
ATOM 5400 O O . ILE B 1 241 ? 13.25 26.219 12.398 1 91.38 241 ILE B O 1
ATOM 5404 N N . GLU B 1 242 ? 13.492 24 12.125 1 89.19 242 GLU B N 1
ATOM 5405 C CA . GLU B 1 242 ? 13.211 23.797 13.539 1 89.19 242 GLU B CA 1
ATOM 5406 C C . GLU B 1 242 ? 14.492 23.719 14.359 1 89.19 242 GLU B C 1
ATOM 5408 O O . GLU B 1 242 ? 15.414 22.984 14.008 1 89.19 242 GLU B O 1
ATOM 5413 N N . LYS B 1 243 ? 14.586 24.422 15.398 1 83.94 243 LYS B N 1
ATOM 5414 C CA . LYS B 1 243 ? 15.789 24.453 16.234 1 83.94 243 LYS B CA 1
ATOM 5415 C C . LYS B 1 243 ? 15.812 23.281 17.188 1 83.94 243 LYS B C 1
ATOM 5417 O O . LYS B 1 243 ? 16.672 22.406 17.094 1 83.94 243 LYS B O 1
ATOM 5422 N N . GLU B 1 244 ? 14.828 23.062 17.953 1 83.19 244 GLU B N 1
ATOM 5423 C CA . GLU B 1 244 ? 14.797 22.062 19.016 1 83.19 244 GLU B CA 1
ATOM 5424 C C . GLU B 1 244 ? 14.477 20.688 18.469 1 83.19 244 GLU B C 1
ATOM 5426 O O . GLU B 1 244 ? 15.047 19.688 18.906 1 83.19 244 GLU B O 1
ATOM 5431 N N . MET B 1 245 ? 13.766 20.625 17.406 1 87.88 245 MET B N 1
ATOM 5432 C CA . MET B 1 245 ? 13.281 19.344 16.906 1 87.88 245 MET B CA 1
ATOM 5433 C C . MET B 1 245 ? 14.078 18.922 15.672 1 87.88 245 MET B C 1
ATOM 5435 O O . MET B 1 245 ? 13.844 17.828 15.133 1 87.88 245 MET B O 1
ATOM 5439 N N . GLY B 1 246 ? 14.953 19.703 15.258 1 89.88 246 GLY B N 1
ATOM 5440 C CA . GLY B 1 246 ? 15.594 19.531 13.969 1 89.88 246 GLY B CA 1
ATOM 5441 C C . GLY B 1 246 ? 16.312 18.203 13.828 1 89.88 246 GLY B C 1
ATOM 5442 O O . GLY B 1 246 ? 16.125 17.484 12.844 1 89.88 246 GLY B O 1
ATOM 5443 N N . ASP B 1 247 ? 17.109 17.797 14.797 1 89.75 247 ASP B N 1
ATOM 5444 C CA . ASP B 1 247 ? 17.906 16.578 14.734 1 89.75 247 ASP B CA 1
ATOM 5445 C C . ASP B 1 247 ? 17 15.344 14.672 1 89.75 247 ASP B C 1
ATOM 5447 O O . ASP B 1 247 ? 17.25 14.43 13.883 1 89.75 247 ASP B O 1
ATOM 5451 N N . GLY B 1 248 ? 16.047 15.336 15.484 1 91.75 248 GLY B N 1
ATOM 5452 C CA . GLY B 1 248 ? 15.102 14.227 15.484 1 91.75 248 GLY B CA 1
ATOM 5453 C C . GLY B 1 248 ? 14.359 14.07 14.172 1 91.75 248 GLY B C 1
ATOM 5454 O O . GLY B 1 248 ? 14.188 12.961 13.672 1 91.75 248 GLY B O 1
ATOM 5455 N N . LEU B 1 249 ? 14.008 15.18 13.617 1 94.19 249 LEU B N 1
ATOM 5456 C CA . LEU B 1 249 ? 13.297 15.188 12.336 1 94.19 249 LEU B CA 1
ATOM 5457 C C . LEU B 1 249 ? 14.203 14.68 11.219 1 94.19 249 LEU B C 1
ATOM 5459 O O . LEU B 1 249 ? 13.766 13.891 10.375 1 94.19 249 LEU B O 1
ATOM 5463 N N . GLN B 1 250 ? 15.414 15.086 11.266 1 94.69 250 GLN B N 1
ATOM 5464 C CA . GLN B 1 250 ? 16.375 14.688 10.242 1 94.69 250 GLN B CA 1
ATOM 5465 C C . GLN B 1 250 ? 16.625 13.18 10.289 1 94.69 250 GLN B C 1
ATOM 5467 O O . GLN B 1 250 ? 16.641 12.516 9.25 1 94.69 250 GLN B O 1
ATOM 5472 N N . LYS B 1 251 ? 16.828 12.664 11.453 1 95.06 251 LYS B N 1
ATOM 5473 C CA . LYS B 1 251 ? 17.062 11.234 11.625 1 95.06 251 LYS B CA 1
ATOM 5474 C C . LYS B 1 251 ? 15.828 10.438 11.188 1 95.06 251 LYS B C 1
ATOM 5476 O O . LYS B 1 251 ? 15.953 9.406 10.523 1 95.06 251 LYS B O 1
ATOM 5481 N N . ALA B 1 252 ? 14.664 10.891 11.617 1 95.5 252 ALA B N 1
ATOM 5482 C CA . ALA B 1 252 ? 13.422 10.25 11.188 1 95.5 252 ALA B CA 1
ATOM 5483 C C . ALA B 1 252 ? 13.32 10.211 9.672 1 95.5 252 ALA B C 1
ATOM 5485 O O . ALA B 1 252 ? 12.898 9.203 9.094 1 95.5 252 ALA B O 1
ATOM 5486 N N . GLY B 1 253 ? 13.742 11.328 9.055 1 96.38 253 GLY B N 1
ATOM 5487 C CA . GLY B 1 253 ? 13.727 11.398 7.602 1 96.38 253 GLY B CA 1
ATOM 5488 C C . GLY B 1 253 ? 14.539 10.289 6.945 1 96.38 253 GLY B C 1
ATOM 5489 O O . GLY B 1 253 ? 14.109 9.719 5.941 1 96.38 253 GLY B O 1
ATOM 5490 N N . HIS B 1 254 ? 15.633 9.953 7.516 1 95.81 254 HIS B N 1
ATOM 5491 C CA . HIS B 1 254 ? 16.484 8.898 6.988 1 95.81 254 HIS B CA 1
ATOM 5492 C C . HIS B 1 254 ? 15.797 7.539 7.059 1 95.81 254 HIS B C 1
ATOM 5494 O O . HIS B 1 254 ? 15.922 6.727 6.137 1 95.81 254 HIS B O 1
ATOM 5500 N N . TYR B 1 255 ? 15.148 7.316 8.109 1 95.75 255 TYR B N 1
ATOM 5501 C CA . TYR B 1 255 ? 14.469 6.031 8.258 1 95.75 255 TYR B CA 1
ATOM 5502 C C . TYR B 1 255 ? 13.281 5.934 7.305 1 95.75 255 TYR B C 1
ATOM 5504 O O . TYR B 1 255 ? 12.961 4.848 6.82 1 95.75 255 TYR B O 1
ATOM 5512 N N . PHE B 1 256 ? 12.625 7.113 7.023 1 96.62 256 PHE B N 1
ATOM 5513 C CA . PHE B 1 256 ? 11.578 7.098 6.008 1 96.62 256 PHE B CA 1
ATOM 5514 C C . PHE B 1 256 ? 12.141 6.711 4.648 1 96.62 256 PHE B C 1
ATOM 5516 O O . PHE B 1 256 ? 11.508 5.965 3.898 1 96.62 256 PHE B O 1
ATOM 5523 N N . ASP B 1 257 ? 13.273 7.148 4.387 1 96.19 257 ASP B N 1
ATOM 5524 C CA . ASP B 1 257 ? 13.945 6.773 3.145 1 96.19 257 ASP B CA 1
ATOM 5525 C C . ASP B 1 257 ? 14.25 5.277 3.115 1 96.19 257 ASP B C 1
ATOM 5527 O O . ASP B 1 257 ? 14.164 4.641 2.062 1 96.19 257 ASP B O 1
ATOM 5531 N N . SER B 1 258 ? 14.602 4.766 4.223 1 95.56 258 SER B N 1
ATOM 5532 C CA . SER B 1 258 ? 14.883 3.336 4.312 1 95.56 258 SER B CA 1
ATOM 5533 C C . SER B 1 258 ? 13.633 2.508 4.023 1 95.56 258 SER B C 1
ATOM 5535 O O . SER B 1 258 ? 13.719 1.458 3.381 1 95.56 258 SER B O 1
ATOM 5537 N N . ILE B 1 259 ? 12.531 2.951 4.512 1 95.44 259 ILE B N 1
ATOM 5538 C CA . ILE B 1 259 ? 11.266 2.273 4.23 1 95.44 259 ILE B CA 1
ATOM 5539 C C . ILE B 1 259 ? 11.008 2.277 2.727 1 95.44 259 ILE B C 1
ATOM 5541 O O . ILE B 1 259 ? 10.656 1.245 2.148 1 95.44 259 ILE B O 1
ATOM 5545 N N . ALA B 1 260 ? 11.242 3.4 2.109 1 96.19 260 ALA B N 1
ATOM 5546 C CA . ALA B 1 260 ? 11.016 3.547 0.675 1 96.19 260 ALA B CA 1
ATOM 5547 C C . ALA B 1 260 ? 11.914 2.609 -0.124 1 96.19 260 ALA B C 1
ATOM 5549 O O . ALA B 1 260 ? 11.492 2.037 -1.13 1 96.19 260 ALA B O 1
ATOM 5550 N N . ASP B 1 261 ? 13.086 2.328 0.338 1 95.44 261 ASP B N 1
ATOM 5551 C CA . ASP B 1 261 ? 14.078 1.55 -0.396 1 95.44 261 ASP B CA 1
ATOM 5552 C C . ASP B 1 261 ? 13.898 0.054 -0.143 1 95.44 261 ASP B C 1
ATOM 5554 O O . ASP B 1 261 ? 14.398 -0.773 -0.91 1 95.44 261 ASP B O 1
ATOM 5558 N N . SER B 1 262 ? 13.273 -0.258 0.91 1 94.94 262 SER B N 1
ATOM 5559 C CA . SER B 1 262 ? 13.188 -1.65 1.336 1 94.94 262 SER B CA 1
ATOM 5560 C C . SER B 1 262 ? 12.375 -2.48 0.347 1 94.94 262 SER B C 1
ATOM 5562 O O . SER B 1 262 ? 12.57 -3.693 0.239 1 94.94 262 SER B O 1
ATOM 5564 N N . ILE B 1 263 ? 11.547 -1.901 -0.45 1 96.19 263 ILE B N 1
ATOM 5565 C CA . ILE B 1 263 ? 10.57 -2.604 -1.281 1 96.19 263 ILE B CA 1
ATOM 5566 C C . ILE B 1 263 ? 11.273 -3.219 -2.488 1 96.19 263 ILE B C 1
ATOM 5568 O O . ILE B 1 263 ? 10.812 -4.219 -3.039 1 96.19 263 ILE B O 1
ATOM 5572 N N . ASP B 1 264 ? 12.398 -2.684 -2.891 1 95 264 ASP B N 1
ATOM 5573 C CA . ASP B 1 264 ? 13.086 -3.16 -4.09 1 95 264 ASP B CA 1
ATOM 5574 C C . ASP B 1 264 ? 13.531 -4.609 -3.924 1 95 264 ASP B C 1
ATOM 5576 O O . ASP B 1 264 ? 13.273 -5.449 -4.793 1 95 264 ASP B O 1
ATOM 5580 N N . SER B 1 265 ? 14.141 -4.883 -2.877 1 95.06 265 SER B N 1
ATOM 5581 C CA . SER B 1 265 ? 14.633 -6.238 -2.637 1 95.06 265 SER B CA 1
ATOM 5582 C C . SER B 1 265 ? 13.477 -7.215 -2.439 1 95.06 265 SER B C 1
ATOM 5584 O O . SER B 1 265 ? 13.539 -8.359 -2.898 1 95.06 265 SER B O 1
ATOM 5586 N N . VAL B 1 266 ? 12.469 -6.77 -1.779 1 96 266 VAL B N 1
ATOM 5587 C CA . VAL B 1 266 ? 11.297 -7.605 -1.543 1 96 266 VAL B CA 1
ATOM 5588 C C . VAL B 1 266 ? 10.648 -7.973 -2.875 1 96 266 VAL B C 1
ATOM 5590 O O . VAL B 1 266 ? 10.289 -9.133 -3.102 1 96 266 VAL B O 1
ATOM 5593 N N . ALA B 1 267 ? 10.5 -7 -3.723 1 95.38 267 ALA B N 1
ATOM 5594 C CA . ALA B 1 267 ? 9.867 -7.211 -5.023 1 95.38 267 ALA B CA 1
ATOM 5595 C C . ALA B 1 267 ? 10.664 -8.211 -5.863 1 95.38 267 ALA B C 1
ATOM 5597 O O . ALA B 1 267 ? 10.094 -9.078 -6.52 1 95.38 267 ALA B O 1
ATOM 5598 N N . GLU B 1 268 ? 11.938 -8.125 -5.801 1 92.94 268 GLU B N 1
ATOM 5599 C CA . GLU B 1 268 ? 12.797 -9.031 -6.547 1 92.94 268 GLU B CA 1
ATOM 5600 C C . GLU B 1 268 ? 12.688 -10.461 -6.023 1 92.94 268 GLU B C 1
ATOM 5602 O O . GLU B 1 268 ? 12.531 -11.406 -6.801 1 92.94 268 GLU B O 1
ATOM 5607 N N . ASP B 1 269 ? 12.766 -10.602 -4.773 1 95 269 ASP B N 1
ATOM 5608 C CA . ASP B 1 269 ? 12.664 -11.922 -4.156 1 95 269 ASP B CA 1
ATOM 5609 C C . ASP B 1 269 ? 11.297 -12.555 -4.43 1 95 269 ASP B C 1
ATOM 5611 O O . ASP B 1 269 ? 11.203 -13.758 -4.664 1 95 269 ASP B O 1
ATOM 5615 N N . GLU B 1 270 ? 10.344 -11.719 -4.328 1 95.88 270 GLU B N 1
ATOM 5616 C CA . GLU B 1 270 ? 8.992 -12.219 -4.539 1 95.88 270 GLU B CA 1
ATOM 5617 C C . GLU B 1 270 ? 8.805 -12.719 -5.969 1 95.88 270 GLU B C 1
ATOM 5619 O O . GLU B 1 270 ? 8.094 -13.703 -6.199 1 95.88 270 GLU B O 1
ATOM 5624 N N . GLU B 1 271 ? 9.406 -12.094 -6.922 1 93.69 271 GLU B N 1
ATOM 5625 C CA . GLU B 1 271 ? 9.32 -12.516 -8.312 1 93.69 271 GLU B CA 1
ATOM 5626 C C . GLU B 1 271 ? 9.922 -13.906 -8.508 1 93.69 271 GLU B C 1
ATOM 5628 O O . GLU B 1 271 ? 9.391 -14.719 -9.266 1 93.69 271 GLU B O 1
ATOM 5633 N N . GLN B 1 272 ? 10.961 -14.141 -7.859 1 92.88 272 GLN B N 1
ATOM 5634 C CA . GLN B 1 272 ? 11.586 -15.461 -7.926 1 92.88 272 GLN B CA 1
ATOM 5635 C C . GLN B 1 272 ? 10.664 -16.531 -7.355 1 92.88 272 GLN B C 1
ATOM 5637 O O . GLN B 1 272 ? 10.547 -17.625 -7.926 1 92.88 272 GLN B O 1
ATOM 5642 N N . LEU B 1 273 ? 10.086 -16.172 -6.301 1 94.94 273 LEU B N 1
ATOM 5643 C CA . LEU B 1 273 ? 9.18 -17.125 -5.668 1 94.94 273 LEU B CA 1
ATOM 5644 C C . LEU B 1 273 ? 7.941 -17.359 -6.523 1 94.94 273 LEU B C 1
ATOM 5646 O O . LEU B 1 273 ? 7.41 -18.469 -6.57 1 94.94 273 LEU B O 1
ATOM 5650 N N . ALA B 1 274 ? 7.488 -16.281 -7.203 1 96.06 274 ALA B N 1
ATOM 5651 C CA . ALA B 1 274 ? 6.332 -16.391 -8.094 1 96.06 274 ALA B CA 1
ATOM 5652 C C . ALA B 1 274 ? 6.586 -17.406 -9.203 1 96.06 274 ALA B C 1
ATOM 5654 O O . ALA B 1 274 ? 5.66 -18.078 -9.664 1 96.06 274 ALA B O 1
ATOM 5655 N N . ASP B 1 275 ? 7.805 -17.547 -9.578 1 95.69 275 ASP B N 1
ATOM 5656 C CA . ASP B 1 275 ? 8.156 -18.453 -10.664 1 95.69 275 ASP B CA 1
ATOM 5657 C C . ASP B 1 275 ? 7.918 -19.906 -10.258 1 95.69 275 ASP B C 1
ATOM 5659 O O . ASP B 1 275 ? 7.566 -20.75 -11.094 1 95.69 275 ASP B O 1
ATOM 5663 N N . GLN B 1 276 ? 8.102 -20.203 -9.023 1 93.94 276 GLN B N 1
ATOM 5664 C CA . GLN B 1 276 ? 7.82 -21.547 -8.539 1 93.94 276 GLN B CA 1
ATOM 5665 C C . GLN B 1 276 ? 6.336 -21.875 -8.648 1 93.94 276 GLN B C 1
ATOM 5667 O O . GLN B 1 276 ? 5.965 -23 -8.977 1 93.94 276 GLN B O 1
ATOM 5672 N N . LEU B 1 277 ? 5.578 -20.891 -8.367 1 95.88 277 LEU B N 1
ATOM 5673 C CA . LEU B 1 277 ? 4.133 -21.062 -8.492 1 95.88 277 LEU B CA 1
ATOM 5674 C C . LEU B 1 277 ? 3.713 -21.125 -9.961 1 95.88 277 LEU B C 1
ATOM 5676 O O . LEU B 1 277 ? 2.805 -21.859 -10.32 1 95.88 277 LEU B O 1
ATOM 5680 N N . LYS B 1 278 ? 4.387 -20.375 -10.797 1 97.5 278 LYS B N 1
ATOM 5681 C CA . LYS B 1 278 ? 4.109 -20.406 -12.227 1 97.5 278 LYS B CA 1
ATOM 5682 C C . LYS B 1 278 ? 4.395 -21.797 -12.805 1 97.5 278 LYS B C 1
ATOM 5684 O O . LYS B 1 278 ? 3.699 -22.25 -13.711 1 97.5 278 LYS B O 1
ATOM 5689 N N . GLU B 1 279 ? 5.41 -22.375 -12.289 1 97.31 279 GLU B N 1
ATOM 5690 C CA . GLU B 1 279 ? 5.723 -23.719 -12.758 1 97.31 279 GLU B CA 1
ATOM 5691 C C . GLU B 1 279 ? 4.504 -24.625 -12.664 1 97.31 279 GLU B C 1
ATOM 5693 O O . GLU B 1 279 ? 4.203 -25.375 -13.594 1 97.31 279 GLU B O 1
ATOM 5698 N N . TYR B 1 280 ? 3.807 -24.531 -11.625 1 97.12 280 TYR B N 1
ATOM 5699 C CA . TYR B 1 280 ? 2.672 -25.438 -11.422 1 97.12 280 TYR B CA 1
ATOM 5700 C C . TYR B 1 280 ? 1.432 -24.906 -12.133 1 97.12 280 TYR B C 1
ATOM 5702 O O . TYR B 1 280 ? 0.468 -25.656 -12.344 1 97.12 280 TYR B O 1
ATOM 5710 N N . LEU B 1 281 ? 1.482 -23.594 -12.414 1 97.81 281 LEU B N 1
ATOM 5711 C CA . LEU B 1 281 ? 0.485 -23.109 -13.367 1 97.81 281 LEU B CA 1
ATOM 5712 C C . LEU B 1 281 ? 0.604 -23.844 -14.695 1 97.81 281 LEU B C 1
ATOM 5714 O O . LEU B 1 281 ? -0.397 -24.312 -15.25 1 97.81 281 LEU B O 1
ATOM 5718 N N . PHE B 1 282 ? 1.815 -24.047 -15.133 1 97.81 282 PHE B N 1
ATOM 5719 C CA . PHE B 1 282 ? 2.078 -24.734 -16.391 1 97.81 282 PHE B CA 1
ATOM 5720 C C . PHE B 1 282 ? 1.896 -26.234 -16.234 1 97.81 282 PHE B C 1
ATOM 5722 O O . PHE B 1 282 ? 1.434 -26.906 -17.156 1 97.81 282 PHE B O 1
ATOM 5729 N N . TYR B 1 283 ? 2.215 -26.766 -15.062 1 98.06 283 TYR B N 1
ATOM 5730 C CA . TYR B 1 283 ? 1.98 -28.172 -14.781 1 98.06 283 TYR B CA 1
ATOM 5731 C C . TYR B 1 283 ? 0.496 -28.516 -14.875 1 98.06 283 TYR B C 1
ATOM 5733 O O . TYR B 1 283 ? 0.126 -29.625 -15.273 1 98.06 283 TYR B O 1
ATOM 5741 N N . ALA B 1 284 ? -0.296 -27.562 -14.422 1 97.75 284 ALA B N 1
ATOM 5742 C CA . ALA B 1 284 ? -1.737 -27.781 -14.508 1 97.75 284 ALA B CA 1
ATOM 5743 C C . ALA B 1 284 ? -2.172 -28.016 -15.953 1 97.75 284 ALA B C 1
ATOM 5745 O O . ALA B 1 284 ? -3.002 -28.875 -16.234 1 97.75 284 ALA B O 1
ATOM 5746 N N . SER B 1 285 ? -1.58 -27.266 -16.844 1 96.38 285 SER B N 1
ATOM 5747 C CA . SER B 1 285 ? -1.869 -27.453 -18.266 1 96.38 285 SER B CA 1
ATOM 5748 C C . SER B 1 285 ? -1.345 -28.797 -18.766 1 96.38 285 SER B C 1
ATOM 5750 O O . SER B 1 285 ? -1.987 -29.469 -19.578 1 96.38 285 SER B O 1
ATOM 5752 N N . ALA B 1 286 ? -0.178 -29.172 -18.297 1 97.44 286 ALA B N 1
ATOM 5753 C CA . ALA B 1 286 ? 0.396 -30.453 -18.656 1 97.44 286 ALA B CA 1
ATOM 5754 C C . ALA B 1 286 ? -0.493 -31.609 -18.188 1 97.44 286 ALA B C 1
ATOM 5756 O O . ALA B 1 286 ? -0.662 -32.594 -18.891 1 97.44 286 ALA B O 1
ATOM 5757 N N . LEU B 1 287 ? -1.045 -31.438 -17.016 1 97.81 287 LEU B N 1
ATOM 5758 C CA . LEU B 1 287 ? -1.966 -32.438 -16.469 1 97.81 287 LEU B CA 1
ATOM 5759 C C . LEU B 1 287 ? -3.203 -32.562 -17.344 1 97.81 287 LEU B C 1
ATOM 5761 O O . LEU B 1 287 ? -3.648 -33.688 -17.641 1 97.81 287 LEU B O 1
ATOM 5765 N N . GLN B 1 288 ? -3.701 -31.484 -17.766 1 96.12 288 GLN B N 1
ATOM 5766 C CA . GLN B 1 288 ? -4.871 -31.5 -18.641 1 96.12 288 GLN B CA 1
ATOM 5767 C C . GLN B 1 288 ? -4.559 -32.156 -19.984 1 96.12 288 GLN B C 1
ATOM 5769 O O . GLN B 1 288 ? -5.41 -32.844 -20.562 1 96.12 288 GLN B O 1
ATOM 5774 N N . GLN B 1 289 ? -3.336 -31.922 -20.453 1 94.12 289 GLN B N 1
ATOM 5775 C CA . GLN B 1 289 ? -2.916 -32.531 -21.703 1 94.12 289 GLN B CA 1
ATOM 5776 C C . GLN B 1 289 ? -2.912 -34.062 -21.609 1 94.12 289 GLN B C 1
ATOM 5778 O O . GLN B 1 289 ? -3.32 -34.75 -22.547 1 94.12 289 GLN B O 1
ATOM 5783 N N . LEU B 1 290 ? -2.436 -34.562 -20.5 1 96.62 290 LEU B N 1
ATOM 5784 C CA . LEU B 1 290 ? -2.475 -36 -20.266 1 96.62 290 LEU B CA 1
ATOM 5785 C C . LEU B 1 290 ? -3.906 -36.531 -20.344 1 96.62 290 LEU B C 1
ATOM 5787 O O . LEU B 1 290 ? -4.164 -37.562 -20.953 1 96.62 290 LEU B O 1
ATOM 5791 N N . CYS B 1 291 ? -4.836 -35.844 -19.734 1 96.25 291 CYS B N 1
ATOM 5792 C CA . CYS B 1 291 ? -6.238 -36.25 -19.734 1 96.25 291 CYS B CA 1
ATOM 5793 C C . CYS B 1 291 ? -6.812 -36.219 -21.141 1 96.25 291 CYS B C 1
ATOM 5795 O O . CYS B 1 291 ? -7.562 -37.094 -21.531 1 96.25 291 CYS B O 1
ATOM 5797 N N . THR B 1 292 ? -6.422 -35.188 -21.891 1 94.75 292 THR B N 1
ATOM 5798 C CA . THR B 1 292 ? -6.891 -35.062 -23.266 1 94.75 292 THR B CA 1
ATOM 5799 C C . THR B 1 292 ? -6.375 -36.25 -24.109 1 94.75 292 THR B C 1
ATOM 5801 O O . THR B 1 292 ? -7.098 -36.75 -24.969 1 94.75 292 THR B O 1
ATOM 5804 N N . ASN B 1 293 ? -5.117 -36.625 -23.875 1 94.5 293 ASN B N 1
ATOM 5805 C CA . ASN B 1 293 ? -4.555 -37.781 -24.578 1 94.5 293 ASN B CA 1
ATOM 5806 C C . ASN B 1 293 ? -5.332 -39.062 -24.281 1 94.5 293 ASN B C 1
ATOM 5808 O O . ASN B 1 293 ? -5.562 -39.875 -25.172 1 94.5 293 ASN B O 1
ATOM 5812 N N . HIS B 1 294 ? -5.711 -39.219 -23.078 1 95.81 294 HIS B N 1
ATOM 5813 C CA . HIS B 1 294 ? -6.527 -40.344 -22.688 1 95.81 294 HIS B CA 1
ATOM 5814 C C . HIS B 1 294 ? -7.879 -40.344 -23.391 1 95.81 294 HIS B C 1
ATOM 5816 O O . HIS B 1 294 ? -8.336 -41.375 -23.891 1 95.81 294 HIS B O 1
ATOM 5822 N N . GLU B 1 295 ? -8.445 -39.188 -23.406 1 95 295 GLU B N 1
ATOM 5823 C CA . GLU B 1 295 ? -9.75 -39.031 -24.031 1 95 295 GLU B CA 1
ATOM 5824 C C . GLU B 1 295 ? -9.688 -39.312 -25.531 1 95 295 GLU B C 1
ATOM 5826 O O . GLU B 1 295 ? -10.633 -39.875 -26.109 1 95 295 GLU B O 1
ATOM 5831 N N . MET B 1 296 ? -8.602 -38.938 -26.156 1 92.75 296 MET B N 1
ATOM 5832 C CA . MET B 1 296 ? -8.422 -39.219 -27.578 1 92.75 296 MET B CA 1
ATOM 5833 C C . MET B 1 296 ? -8.375 -40.719 -27.828 1 92.75 296 MET B C 1
ATOM 5835 O O . MET B 1 296 ? -8.938 -41.219 -28.812 1 92.75 296 MET B O 1
ATOM 5839 N N . LEU B 1 297 ? -7.703 -41.438 -26.953 1 94.25 297 LEU B N 1
ATOM 5840 C CA . LEU B 1 297 ? -7.648 -42.906 -27.078 1 94.25 297 LEU B CA 1
ATOM 5841 C C . LEU B 1 297 ? -9.023 -43.531 -26.859 1 94.25 297 LEU B C 1
ATOM 5843 O O . LEU B 1 297 ? -9.398 -44.469 -27.547 1 94.25 297 LEU B O 1
ATOM 5847 N N . GLN B 1 298 ? -9.727 -42.969 -25.906 1 95.38 298 GLN B N 1
ATOM 5848 C CA . GLN B 1 298 ? -11.086 -43.438 -25.656 1 95.38 298 GLN B CA 1
ATOM 5849 C C . GLN B 1 298 ? -11.984 -43.188 -26.875 1 95.38 298 GLN B C 1
ATOM 5851 O O . GLN B 1 298 ? -12.812 -44 -27.219 1 95.38 298 GLN B O 1
ATOM 5856 N N . ARG B 1 299 ? -11.859 -42.031 -27.469 1 93.75 299 ARG B N 1
ATOM 5857 C CA . ARG B 1 299 ? -12.625 -41.719 -28.672 1 93.75 299 ARG B CA 1
ATOM 5858 C C . ARG B 1 299 ? -12.297 -42.688 -29.797 1 93.75 299 ARG B C 1
ATOM 5860 O O . ARG B 1 299 ? -13.18 -43.094 -30.547 1 93.75 299 ARG B O 1
ATOM 5867 N N . THR B 1 300 ? -11 -43.031 -29.953 1 93.62 300 THR B N 1
ATOM 5868 C CA . THR B 1 300 ? -10.578 -44 -30.953 1 93.62 300 THR B CA 1
ATOM 5869 C C . THR B 1 300 ? -11.281 -45.312 -30.75 1 93.62 300 THR B C 1
ATOM 5871 O O . THR B 1 300 ? -11.711 -45.969 -31.719 1 93.62 300 THR B O 1
ATOM 5874 N N . LEU B 1 301 ? -11.438 -45.719 -29.5 1 95.69 301 LEU B N 1
ATOM 5875 C CA . LEU B 1 301 ? -12.141 -46.938 -29.172 1 95.69 301 LEU B CA 1
ATOM 5876 C C . LEU B 1 301 ? -13.625 -46.812 -29.531 1 95.69 301 LEU B C 1
ATOM 5878 O O . LEU B 1 301 ? -14.188 -47.719 -30.141 1 95.69 301 LEU B O 1
ATOM 5882 N N . GLU B 1 302 ? -14.211 -45.75 -29.203 1 95.56 302 GLU B N 1
ATOM 5883 C CA . GLU B 1 302 ? -15.625 -45.531 -29.5 1 95.56 302 GLU B CA 1
ATOM 5884 C C . GLU B 1 302 ? -15.867 -45.5 -31.016 1 95.56 302 GLU B C 1
ATOM 5886 O O . GLU B 1 302 ? -16.859 -46.062 -31.5 1 95.56 302 GLU B O 1
ATOM 5891 N N . ASN B 1 303 ? -15.008 -44.844 -31.734 1 94.19 303 ASN B N 1
ATOM 5892 C CA . ASN B 1 303 ? -15.109 -44.812 -33.188 1 94.19 303 ASN B CA 1
ATOM 5893 C C . ASN B 1 303 ? -14.992 -46.188 -33.812 1 94.19 303 ASN B C 1
ATOM 5895 O O . ASN B 1 303 ? -15.695 -46.531 -34.75 1 94.19 303 ASN B O 1
ATOM 5899 N N . ALA B 1 304 ? -14.023 -47 -33.219 1 95.69 304 ALA B N 1
ATOM 5900 C CA . ALA B 1 304 ? -13.867 -48.375 -33.688 1 95.69 304 ALA B CA 1
ATOM 5901 C C . ALA B 1 304 ? -15.133 -49.188 -33.438 1 95.69 304 ALA B C 1
ATOM 5903 O O . ALA B 1 304 ? -15.539 -49.969 -34.281 1 95.69 304 ALA B O 1
ATOM 5904 N N . GLN B 1 305 ? -15.75 -48.938 -32.312 1 95.81 305 GLN B N 1
ATOM 5905 C CA . GLN B 1 305 ? -17 -49.594 -31.984 1 95.81 305 GLN B CA 1
ATOM 5906 C C . GLN B 1 305 ? -18.125 -49.156 -32.938 1 95.81 305 GLN B C 1
ATOM 5908 O O . GLN B 1 305 ? -18.922 -50 -33.375 1 95.81 305 GLN B O 1
ATOM 5913 N N . ASP B 1 306 ? -18.234 -47.938 -33.25 1 95.44 306 ASP B N 1
ATOM 5914 C CA . ASP B 1 306 ? -19.234 -47.406 -34.188 1 95.44 306 ASP B CA 1
ATOM 5915 C C . ASP B 1 306 ? -19.031 -48 -35.594 1 95.44 306 ASP B C 1
ATOM 5917 O O . ASP B 1 306 ? -20.016 -48.312 -36.281 1 95.44 306 ASP B O 1
ATOM 5921 N N . THR B 1 307 ? -17.766 -48.062 -35.969 1 95.44 307 THR B N 1
ATOM 5922 C CA . THR B 1 307 ? -17.453 -48.625 -37.281 1 95.44 307 THR B CA 1
ATOM 5923 C C . THR B 1 307 ? -17.922 -50.062 -37.375 1 95.44 307 THR B C 1
ATOM 5925 O O . THR B 1 307 ? -18.5 -50.469 -38.406 1 95.44 307 THR B O 1
ATOM 5928 N N . LEU B 1 308 ? -17.688 -50.844 -36.312 1 95.69 308 LEU B N 1
ATOM 5929 C CA . LEU B 1 308 ? -18.141 -52.219 -36.312 1 95.69 308 LEU B CA 1
ATOM 5930 C C . LEU B 1 308 ? -19.656 -52.312 -36.375 1 95.69 308 LEU B C 1
ATOM 5932 O O . LEU B 1 308 ? -20.203 -53.094 -37.156 1 95.69 308 LEU B O 1
ATOM 5936 N N . ASN B 1 309 ? -20.328 -51.469 -35.594 1 95.5 309 ASN B N 1
ATOM 5937 C CA . ASN B 1 309 ? -21.797 -51.469 -35.594 1 95.5 309 ASN B CA 1
ATOM 5938 C C . ASN B 1 309 ? -22.359 -51.094 -36.969 1 95.5 309 ASN B C 1
ATOM 5940 O O . ASN B 1 309 ? -23.328 -51.719 -37.406 1 95.5 309 ASN B O 1
ATOM 5944 N N . ASN B 1 310 ? -21.766 -50.125 -37.594 1 95.19 310 ASN B N 1
ATOM 5945 C CA . ASN B 1 310 ? -22.188 -49.75 -38.938 1 95.19 310 ASN B CA 1
ATOM 5946 C C . ASN B 1 310 ? -21.953 -50.844 -39.938 1 95.19 310 ASN B C 1
ATOM 5948 O O . ASN B 1 310 ? -22.797 -51.062 -40.812 1 95.19 310 ASN B O 1
ATOM 5952 N N . ARG B 1 311 ? -20.781 -51.531 -39.75 1 94.12 311 ARG B N 1
ATOM 5953 C CA . ARG B 1 311 ? -20.453 -52.625 -40.656 1 94.12 311 ARG B CA 1
ATOM 5954 C C . ARG B 1 311 ? -21.406 -53.781 -40.5 1 94.12 311 ARG B C 1
ATOM 5956 O O . ARG B 1 311 ? -21.766 -54.469 -41.469 1 94.12 311 ARG B O 1
ATOM 5963 N N . ILE B 1 312 ? -21.812 -54.062 -39.281 1 94.25 312 ILE B N 1
ATOM 5964 C CA . ILE B 1 312 ? -22.766 -55.125 -38.969 1 94.25 312 ILE B CA 1
ATOM 5965 C C . ILE B 1 312 ? -24.125 -54.781 -39.594 1 94.25 312 ILE B C 1
ATOM 5967 O O . ILE B 1 312 ? -24.781 -55.656 -40.156 1 94.25 312 ILE B O 1
ATOM 5971 N N . SER B 1 313 ? -24.5 -53.625 -39.438 1 93.94 313 SER B N 1
ATOM 5972 C CA . SER B 1 313 ? -25.766 -53.156 -40.031 1 93.94 313 SER B CA 1
ATOM 5973 C C . SER B 1 313 ? -25.734 -53.281 -41.562 1 93.94 313 SER B C 1
ATOM 5975 O O . SER B 1 313 ? -26.734 -53.625 -42.188 1 93.94 313 SER B O 1
ATOM 5977 N N . GLU B 1 314 ? -24.609 -52.906 -42.125 1 92.06 314 GLU B N 1
ATOM 5978 C CA . GLU B 1 314 ? -24.438 -53 -43.562 1 92.06 314 GLU B 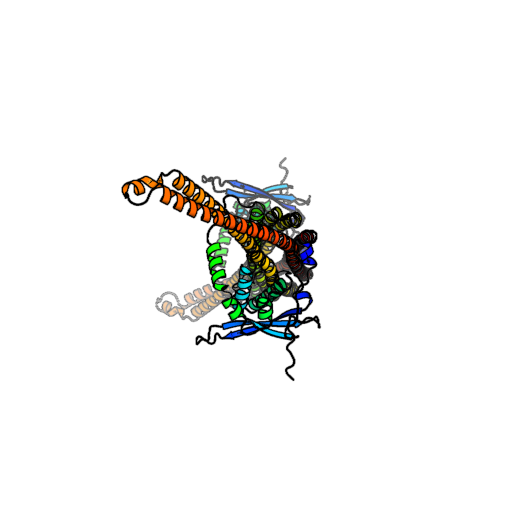CA 1
ATOM 5979 C C . GLU B 1 314 ? -24.516 -54.438 -44.031 1 92.06 314 GLU B C 1
ATOM 5981 O O . GLU B 1 314 ? -25.094 -54.75 -45.062 1 92.06 314 GLU B O 1
ATOM 5986 N N . ARG B 1 315 ? -23.844 -55.344 -43.312 1 91.12 315 ARG B N 1
ATOM 5987 C CA . ARG B 1 315 ? -23.859 -56.781 -43.625 1 91.12 315 ARG B CA 1
ATOM 5988 C C . ARG B 1 315 ? -25.281 -57.344 -43.562 1 91.12 315 ARG B C 1
ATOM 5990 O O . ARG B 1 315 ? -25.688 -58.156 -44.406 1 91.12 315 ARG B O 1
ATOM 5997 N N . SER B 1 316 ? -26.031 -56.969 -42.531 1 90.69 316 SER B N 1
ATOM 5998 C CA . SER B 1 316 ? -27.406 -57.406 -42.344 1 90.69 316 SER B CA 1
ATOM 5999 C C . SER B 1 316 ? -28.297 -56.938 -43.5 1 90.69 316 SER B C 1
ATOM 6001 O O . SER B 1 316 ? -29.172 -57.656 -43.969 1 90.69 316 SER B O 1
ATOM 6003 N N . ARG B 1 317 ? -28.062 -55.719 -43.938 1 89.69 317 ARG B N 1
ATOM 6004 C CA . ARG B 1 317 ? -28.812 -55.188 -45.062 1 89.69 317 ARG B CA 1
ATOM 6005 C C . ARG B 1 317 ? -28.469 -55.938 -46.344 1 89.69 317 ARG B C 1
ATOM 6007 O O . ARG B 1 317 ? -29.344 -56.156 -47.188 1 89.69 317 ARG B O 1
ATOM 6014 N N . ALA B 1 318 ? -27.203 -56.219 -46.531 1 86.12 318 ALA B N 1
ATOM 6015 C CA . ALA B 1 318 ? -26.766 -56.969 -47.719 1 86.12 318 ALA B CA 1
ATOM 6016 C C . ALA B 1 318 ? -27.328 -58.375 -47.75 1 86.12 318 ALA B C 1
ATOM 6018 O O . ALA B 1 318 ? -27.688 -58.875 -48.812 1 86.12 318 ALA B O 1
ATOM 6019 N N . ALA B 1 319 ? -27.359 -59 -46.594 1 84.75 319 ALA B N 1
ATOM 6020 C CA . ALA B 1 319 ? -27.891 -60.375 -46.469 1 84.75 319 ALA B CA 1
ATOM 6021 C C . ALA B 1 319 ? -29.391 -60.406 -46.719 1 84.75 319 ALA B C 1
ATOM 6023 O O . ALA B 1 319 ? -29.922 -61.375 -47.25 1 84.75 319 ALA B O 1
ATOM 6024 N N . ALA B 1 320 ? -30.156 -59.406 -46.281 1 80.44 320 ALA B N 1
ATOM 6025 C CA . ALA B 1 320 ? -31.609 -59.344 -46.438 1 80.44 320 ALA B CA 1
ATOM 6026 C C . ALA B 1 320 ? -31.984 -59 -47.875 1 80.44 320 ALA B C 1
ATOM 6028 O O . ALA B 1 320 ? -33.156 -59.156 -48.281 1 80.44 320 ALA B O 1
ATOM 6029 N N . GLY B 1 321 ? -31.094 -58.938 -48.812 1 70.31 321 GLY B N 1
ATOM 6030 C CA . GLY B 1 321 ? -31.375 -58.688 -50.219 1 70.31 321 GLY B CA 1
ATOM 6031 C C . GLY B 1 321 ? -31.891 -57.281 -50.5 1 70.31 321 GLY B C 1
ATOM 6032 O O . GLY B 1 321 ? -32.406 -57 -51.594 1 70.31 321 GLY B O 1
ATOM 6033 N N . LYS B 1 322 ? -32.125 -56.5 -49.656 1 58.81 322 LYS B N 1
ATOM 6034 C CA . LYS B 1 322 ? -32.75 -55.188 -49.812 1 58.81 322 LYS B CA 1
ATOM 6035 C C . LYS B 1 322 ? -31.844 -54.25 -50.594 1 58.81 322 LYS B C 1
ATOM 6037 O O . LYS B 1 322 ? -32.25 -53.125 -50.906 1 58.81 322 LYS B O 1
ATOM 6042 N N . SER B 1 323 ? -30.703 -54.531 -50.719 1 52.34 323 SER B N 1
ATOM 6043 C CA . SER B 1 323 ? -29.922 -53.656 -51.594 1 52.34 323 SER B CA 1
ATOM 6044 C C . SER B 1 323 ? -30.312 -53.875 -53.062 1 52.34 323 SER B C 1
ATOM 6046 O O . SER B 1 323 ? -29.797 -53.188 -53.938 1 52.34 323 SER B O 1
ATOM 6048 N N . GLY B 1 324 ? -30.938 -55.125 -53.438 1 49.09 324 GLY B N 1
ATOM 6049 C CA . GLY B 1 324 ? -30.844 -55.625 -54.781 1 49.09 324 GLY B CA 1
ATOM 6050 C C . GLY B 1 324 ? -31.938 -55.062 -55.688 1 49.09 324 GLY B C 1
ATOM 6051 O O . GLY B 1 324 ? -32.312 -55.719 -56.688 1 49.09 324 GLY B O 1
ATOM 6052 N N . LEU B 1 325 ? -32.75 -54.281 -55.344 1 49.56 325 LEU B N 1
ATOM 6053 C CA . LEU B 1 325 ? -33.594 -53.875 -56.469 1 49.56 325 LEU B CA 1
ATOM 6054 C C . LEU B 1 325 ? -32.75 -53.562 -57.688 1 49.56 325 LEU B C 1
ATOM 6056 O O . LEU B 1 325 ? -33.125 -53.875 -58.812 1 49.56 325 LEU B O 1
ATOM 6060 N N . MET B 1 326 ? -31.625 -52.969 -57.469 1 48.94 326 MET B N 1
ATOM 6061 C CA . MET B 1 326 ? -30.844 -52.562 -58.625 1 48.94 326 MET B CA 1
ATOM 6062 C C . MET B 1 326 ? -30.156 -53.75 -59.281 1 48.94 326 MET B C 1
ATOM 6064 O O . MET B 1 326 ? -29.75 -53.719 -60.438 1 48.94 326 MET B O 1
ATOM 6068 N N . SER B 1 327 ? -29.812 -54.75 -58.594 1 51.78 327 SER B N 1
ATOM 6069 C CA . SER B 1 327 ? -29.234 -55.969 -59.156 1 51.78 327 SER B CA 1
ATOM 6070 C C . SER B 1 327 ? -30.25 -56.75 -59.969 1 51.78 327 SER B C 1
ATOM 6072 O O . SER B 1 327 ? -29.891 -57.469 -60.906 1 51.78 327 SER B O 1
ATOM 6074 N N . ARG B 1 328 ? -31.5 -56.75 -59.5 1 54.94 328 ARG B N 1
ATOM 6075 C CA . ARG B 1 328 ? -32.562 -57.344 -60.312 1 54.94 328 ARG B CA 1
ATOM 6076 C C . ARG B 1 328 ? -32.688 -56.594 -61.656 1 54.94 328 ARG B C 1
ATOM 6078 O O . ARG B 1 328 ? -33.125 -57.156 -62.625 1 54.94 328 ARG B O 1
ATOM 6085 N N . LEU B 1 329 ? -32.562 -55.406 -61.562 1 50.19 329 LEU B N 1
ATOM 6086 C CA . LEU B 1 329 ? -32.781 -54.625 -62.781 1 50.19 329 LEU B CA 1
ATOM 6087 C C . LEU B 1 329 ? -31.641 -54.844 -63.781 1 50.19 329 LEU B C 1
ATOM 6089 O O . LEU B 1 329 ? -31.844 -54.781 -65 1 50.19 329 LEU B O 1
ATOM 6093 N N . PHE B 1 330 ? -30.406 -54.938 -63.281 1 54.69 330 PHE B N 1
ATOM 6094 C CA . PHE B 1 330 ? -29.391 -54.938 -64.312 1 54.69 330 PHE B CA 1
ATOM 6095 C C . PHE B 1 330 ? -28.984 -56.375 -64.625 1 54.69 330 PHE B C 1
ATOM 6097 O O . PHE B 1 330 ? -28.109 -56.625 -65.5 1 54.69 330 PHE B O 1
ATOM 6104 N N . GLY B 1 331 ? -29.984 -57.344 -64.625 1 51.84 331 GLY B N 1
ATOM 6105 C CA . GLY B 1 331 ? -30.141 -58.656 -65.188 1 51.84 331 GLY B CA 1
ATOM 6106 C C . GLY B 1 331 ? -28.891 -59.5 -65.125 1 51.84 331 GLY B C 1
ATOM 6107 O O . GLY B 1 331 ? -28.828 -60.594 -65.688 1 51.84 331 GLY B O 1
ATOM 6108 N N . THR B 1 332 ? -27.719 -58.938 -65 1 53.75 332 THR B N 1
ATOM 6109 C CA . THR B 1 332 ? -26.641 -59.844 -65.375 1 53.75 332 THR B CA 1
ATOM 6110 C C . THR B 1 332 ? -26.422 -60.938 -64.375 1 53.75 332 THR B C 1
ATOM 6112 O O . THR B 1 332 ? -26.391 -62.125 -64.688 1 53.75 332 THR B O 1
ATOM 6115 N N . THR B 1 333 ? -25.438 -60.75 -63.219 1 59.47 333 THR B N 1
ATOM 6116 C CA . THR B 1 333 ? -24.859 -61.812 -62.406 1 59.47 333 THR B CA 1
ATOM 6117 C C . THR B 1 333 ? -25.859 -62.281 -61.344 1 59.47 333 THR B C 1
ATOM 6119 O O . THR B 1 333 ? -26.781 -61.562 -60.969 1 59.47 333 THR B O 1
ATOM 6122 N N . ASP B 1 334 ? -25.906 -63.656 -61.062 1 65 334 ASP B N 1
ATOM 6123 C CA . ASP B 1 334 ? -26.828 -64.312 -60.125 1 65 334 ASP B CA 1
ATOM 6124 C C . ASP B 1 334 ? -26.828 -63.562 -58.781 1 65 334 ASP B C 1
ATOM 6126 O O . ASP B 1 334 ? -25.812 -63.469 -58.094 1 65 334 ASP B O 1
ATOM 6130 N N . PRO B 1 335 ? -27.859 -62.812 -58.594 1 72.81 335 PRO B N 1
ATOM 6131 C CA . PRO B 1 335 ? -28.016 -61.969 -57.406 1 72.81 335 PRO B CA 1
ATOM 6132 C C . PRO B 1 335 ? -27.562 -62.688 -56.125 1 72.81 335 PRO B C 1
ATOM 6134 O O . PRO B 1 335 ? -27.031 -62.062 -55.219 1 72.81 335 PRO B O 1
ATOM 6137 N N . ASP B 1 336 ? -27.625 -63.938 -56.156 1 76.81 336 ASP B N 1
ATOM 6138 C CA . ASP B 1 336 ? -27.266 -64.688 -54.969 1 76.81 336 ASP B CA 1
ATOM 6139 C C . ASP B 1 336 ? -25.75 -64.812 -54.812 1 76.81 336 ASP B C 1
ATOM 6141 O O . ASP B 1 336 ? -25.234 -64.75 -53.688 1 76.81 336 ASP B O 1
ATOM 6145 N N . ILE B 1 337 ? -25.062 -64.875 -55.906 1 76.94 337 ILE B N 1
ATOM 6146 C CA . ILE B 1 337 ? -23.609 -64.938 -55.875 1 76.94 337 ILE B CA 1
ATOM 6147 C C . ILE B 1 337 ? -23 -63.625 -55.406 1 76.94 337 ILE B C 1
ATOM 6149 O O . ILE B 1 337 ? -22.078 -63.594 -54.625 1 76.94 337 ILE B O 1
ATOM 6153 N N . VAL B 1 338 ? -23.609 -62.625 -55.969 1 79.12 338 VAL B N 1
ATOM 6154 C CA . VAL B 1 338 ? -23.125 -61.281 -55.625 1 79.12 338 VAL B CA 1
ATOM 6155 C C . VAL B 1 338 ? -23.391 -61.031 -54.125 1 79.12 338 VAL B C 1
ATOM 6157 O O . VAL B 1 338 ? -22.531 -60.469 -53.438 1 79.12 338 VAL B O 1
ATOM 6160 N N . ARG B 1 339 ? -24.547 -61.406 -53.688 1 81.88 339 ARG B N 1
ATOM 6161 C CA . ARG B 1 339 ? -24.906 -61.25 -52.281 1 81.88 339 ARG B CA 1
ATOM 6162 C C . ARG B 1 339 ? -23.938 -62.031 -51.406 1 81.88 339 ARG B C 1
ATOM 6164 O O . ARG B 1 339 ? -23.469 -61.531 -50.375 1 81.88 339 ARG B O 1
ATOM 6171 N N . ASP B 1 340 ? -23.688 -63.188 -51.844 1 83.38 340 ASP B N 1
ATOM 6172 C CA . ASP B 1 340 ? -22.781 -64 -51.062 1 83.38 340 ASP B CA 1
ATOM 6173 C C . ASP B 1 340 ? -21.375 -63.438 -51.031 1 83.38 340 ASP B C 1
ATOM 6175 O O . ASP B 1 340 ? -20.703 -63.5 -50 1 83.38 340 ASP B O 1
ATOM 6179 N N . GLN B 1 341 ? -20.938 -62.875 -52.188 1 85.5 341 GLN B N 1
ATOM 6180 C CA . GLN B 1 341 ? -19.609 -62.281 -52.25 1 85.5 341 GLN B CA 1
ATOM 6181 C C . GLN B 1 341 ? -19.516 -61.031 -51.406 1 85.5 341 GLN B C 1
ATOM 6183 O O . GLN B 1 341 ? -18.516 -60.781 -50.719 1 85.5 341 GLN B O 1
ATOM 6188 N N . THR B 1 342 ? -20.562 -60.25 -51.469 1 85.88 342 THR B N 1
ATOM 6189 C CA . THR B 1 342 ? -20.609 -59.031 -50.656 1 85.88 342 THR B CA 1
ATOM 6190 C C . THR B 1 342 ? -20.625 -59.344 -49.188 1 85.88 342 THR B C 1
ATOM 6192 O O . THR B 1 342 ? -19.922 -58.688 -48.406 1 85.88 342 THR B O 1
ATOM 6195 N N . THR B 1 343 ? -21.391 -60.281 -48.781 1 88.88 343 THR B N 1
ATOM 6196 C CA . THR B 1 343 ? -21.5 -60.656 -47.375 1 88.88 343 THR B CA 1
ATOM 6197 C C . THR B 1 343 ? -20.188 -61.25 -46.844 1 88.88 343 THR B C 1
ATOM 6199 O O . THR B 1 343 ? -19.812 -61.031 -45.719 1 88.88 343 THR B O 1
ATOM 6202 N N . ARG B 1 344 ? -19.547 -61.906 -47.75 1 89.19 344 ARG B N 1
ATOM 6203 C CA . ARG B 1 344 ? -18.266 -62.469 -47.344 1 89.19 344 ARG B CA 1
ATOM 6204 C C . ARG B 1 344 ? -17.219 -61.406 -47.156 1 89.19 344 ARG B C 1
ATOM 6206 O O . ARG B 1 344 ? -16.391 -61.469 -46.25 1 89.19 344 ARG B O 1
ATOM 6213 N N . ALA B 1 345 ? -17.266 -60.5 -48.062 1 90.81 345 ALA B N 1
ATOM 6214 C CA . ALA B 1 345 ? -16.344 -59.344 -47.938 1 90.81 345 ALA B CA 1
ATOM 6215 C C . ALA B 1 345 ? -16.594 -58.562 -46.656 1 90.81 345 ALA B C 1
ATOM 6217 O O . ALA B 1 345 ? -15.648 -58.156 -45.969 1 90.81 345 ALA B O 1
ATOM 6218 N N . LEU B 1 346 ? -17.797 -58.375 -46.344 1 92.5 346 LEU B N 1
ATOM 6219 C CA . LEU B 1 346 ? -18.156 -57.688 -45.125 1 92.5 346 LEU B CA 1
ATOM 6220 C C . LEU B 1 346 ? -17.797 -58.5 -43.875 1 92.5 346 LEU B C 1
ATOM 6222 O O . LEU B 1 346 ? -17.406 -57.906 -42.875 1 92.5 346 LEU B O 1
ATOM 6226 N N . ASP B 1 347 ? -17.938 -59.75 -44 1 92.06 347 ASP B N 1
ATOM 6227 C CA . ASP B 1 347 ? -17.562 -60.625 -42.875 1 92.06 347 ASP B CA 1
ATOM 6228 C C . ASP B 1 347 ? -16.062 -60.5 -42.562 1 92.06 347 ASP B C 1
ATOM 6230 O O . ASP B 1 347 ? -15.672 -60.5 -41.406 1 92.06 347 ASP B O 1
ATOM 6234 N N . SER B 1 348 ? -15.266 -60.375 -43.656 1 93.06 348 SER B N 1
ATOM 6235 C CA . SER B 1 348 ? -13.828 -60.188 -43.438 1 93.06 348 SER B CA 1
ATOM 6236 C C . SER B 1 348 ? -13.516 -58.875 -42.781 1 93.06 348 SER B C 1
ATOM 6238 O O . SER B 1 348 ? -12.641 -58.781 -41.938 1 93.06 348 SER B O 1
ATOM 6240 N N . LYS B 1 349 ? -14.227 -57.906 -43.156 1 93.75 349 LYS B N 1
ATOM 6241 C CA . LYS B 1 349 ? -14.039 -56.562 -42.594 1 93.75 349 LYS B CA 1
ATOM 6242 C C . LYS B 1 349 ? -14.469 -56.531 -41.125 1 93.75 349 LYS B C 1
ATOM 6244 O O . LYS B 1 349 ? -13.859 -55.844 -40.312 1 93.75 349 LYS B O 1
ATOM 6249 N N . ILE B 1 350 ? -15.438 -57.188 -40.812 1 95.31 350 ILE B N 1
ATOM 6250 C CA . ILE B 1 350 ? -15.961 -57.25 -39.469 1 95.31 350 ILE B CA 1
ATOM 6251 C C . ILE B 1 350 ? -14.922 -57.875 -38.531 1 95.31 350 ILE B C 1
ATOM 6253 O O . ILE B 1 350 ? -14.742 -57.438 -37.406 1 95.31 350 ILE B O 1
ATOM 6257 N N . VAL B 1 351 ? -14.25 -58.906 -39.062 1 94.69 351 VAL B N 1
ATOM 6258 C CA . VAL B 1 351 ? -13.203 -59.562 -38.281 1 94.69 351 VAL B CA 1
ATOM 6259 C C . VAL B 1 351 ? -12.078 -58.562 -38 1 94.69 351 VAL B C 1
ATOM 6261 O O . VAL B 1 351 ? -11.562 -58.469 -36.906 1 94.69 351 VAL B O 1
ATOM 6264 N N . SER B 1 352 ? -11.773 -57.812 -39 1 94.81 352 SER B N 1
ATOM 6265 C CA . SER B 1 352 ? -10.758 -56.75 -38.875 1 94.81 352 SER B CA 1
ATOM 6266 C C . SER B 1 352 ? -11.195 -55.688 -37.906 1 94.81 352 SER B C 1
ATOM 6268 O O . SER B 1 352 ? -10.383 -55.156 -37.125 1 94.81 352 SER B O 1
ATOM 6270 N N . ASP B 1 353 ? -12.422 -55.312 -37.969 1 95.31 353 ASP B N 1
ATOM 6271 C CA . ASP B 1 353 ? -12.969 -54.312 -37.062 1 95.31 353 ASP B CA 1
ATOM 6272 C C . ASP B 1 353 ? -12.914 -54.812 -35.625 1 95.31 353 ASP B C 1
ATOM 6274 O O . ASP B 1 353 ? -12.641 -54 -34.719 1 95.31 353 ASP B O 1
ATOM 6278 N N . LYS B 1 354 ? -13.172 -56.031 -35.406 1 96 354 LYS B N 1
ATOM 6279 C CA . LYS B 1 354 ? -13.109 -56.594 -34.062 1 96 354 LYS B CA 1
ATOM 6280 C C . LYS B 1 354 ? -11.68 -56.562 -33.531 1 96 354 LYS B C 1
ATOM 6282 O O . LYS B 1 354 ? -11.461 -56.312 -32.344 1 96 354 LYS B O 1
ATOM 6287 N N . ASP B 1 355 ? -10.75 -56.812 -34.406 1 95.88 355 ASP B N 1
ATOM 6288 C CA . ASP B 1 355 ? -9.344 -56.75 -34.031 1 95.88 355 ASP B CA 1
ATOM 6289 C C . ASP B 1 355 ? -8.945 -55.312 -33.656 1 95.88 355 ASP B C 1
ATOM 6291 O O . ASP B 1 355 ? -8.164 -55.125 -32.719 1 95.88 355 ASP B O 1
ATOM 6295 N N . ALA B 1 356 ? -9.43 -54.438 -34.406 1 95.31 356 ALA B N 1
ATOM 6296 C CA . ALA B 1 356 ? -9.141 -53.031 -34.125 1 95.31 356 ALA B CA 1
ATOM 6297 C C . ALA B 1 356 ? -9.68 -52.625 -32.781 1 95.31 356 ALA B C 1
ATOM 6299 O O . ALA B 1 356 ? -9.055 -51.812 -32.094 1 95.31 356 ALA B O 1
ATOM 6300 N N . ILE B 1 357 ? -10.82 -53.031 -32.469 1 97.06 357 ILE B N 1
ATOM 6301 C CA . ILE B 1 357 ? -11.43 -52.719 -31.188 1 97.06 357 ILE B CA 1
ATOM 6302 C C . ILE B 1 357 ? -10.586 -53.281 -30.047 1 97.06 357 ILE B C 1
ATOM 6304 O O . ILE B 1 357 ? -10.359 -52.625 -29.031 1 97.06 357 ILE B O 1
ATOM 6308 N N . GLU B 1 358 ? -10.156 -54.531 -30.234 1 97.12 358 GLU B N 1
ATOM 6309 C CA . GLU B 1 358 ? -9.336 -55.156 -29.203 1 97.12 358 GLU B CA 1
ATOM 6310 C C . GLU B 1 358 ? -8.016 -54.406 -29 1 97.12 358 GLU B C 1
ATOM 6312 O O . GLU B 1 358 ? -7.543 -54.281 -27.875 1 97.12 358 GLU B O 1
ATOM 6317 N N . LYS B 1 359 ? -7.488 -54.062 -30.094 1 96.19 359 LYS B N 1
ATOM 6318 C CA . LYS B 1 359 ? -6.25 -53.312 -30.016 1 96.19 359 LYS B CA 1
ATOM 6319 C C . LYS B 1 359 ? -6.477 -51.969 -29.312 1 96.19 359 LYS B C 1
ATOM 6321 O O . LYS B 1 359 ? -5.699 -51.594 -28.438 1 96.19 359 LYS B O 1
ATOM 6326 N N . ALA B 1 360 ? -7.488 -51.25 -29.688 1 96.31 360 ALA B N 1
ATOM 6327 C CA . ALA B 1 360 ? -7.809 -49.969 -29.094 1 96.31 360 ALA B CA 1
ATOM 6328 C C . ALA B 1 360 ? -8.086 -50.125 -27.594 1 96.31 360 ALA B C 1
ATOM 6330 O O . ALA B 1 360 ? -7.707 -49.25 -26.797 1 96.31 360 ALA B O 1
ATOM 6331 N N . LYS B 1 361 ? -8.742 -51.125 -27.281 1 96.94 361 LYS B N 1
ATOM 6332 C CA . LYS B 1 361 ? -9.039 -51.406 -25.875 1 96.94 361 LYS B CA 1
ATOM 6333 C C . LYS B 1 361 ? -7.766 -51.656 -25.078 1 96.94 361 LYS B C 1
ATOM 6335 O O . LYS B 1 361 ? -7.617 -51.125 -23.953 1 96.94 361 LYS B O 1
ATOM 6340 N N . THR B 1 362 ? -6.91 -52.438 -25.641 1 97 362 THR B N 1
ATOM 6341 C CA . THR B 1 362 ? -5.648 -52.781 -24.984 1 97 362 THR B CA 1
ATOM 6342 C C . THR B 1 362 ? -4.797 -51.5 -24.812 1 97 362 THR B C 1
ATOM 6344 O O . THR B 1 362 ? -4.215 -51.281 -23.75 1 97 362 THR B O 1
ATOM 6347 N N . ASP B 1 363 ? -4.75 -50.75 -25.828 1 95.94 363 ASP B N 1
ATOM 6348 C CA . ASP B 1 363 ? -4 -49.5 -25.781 1 95.94 363 ASP B CA 1
ATOM 6349 C C . ASP B 1 363 ? -4.543 -48.562 -24.703 1 95.94 363 ASP B C 1
ATOM 6351 O O . ASP B 1 363 ? -3.773 -47.969 -23.953 1 95.94 363 ASP B O 1
ATOM 6355 N N . LEU B 1 364 ? -5.844 -48.469 -24.656 1 96.62 364 LEU B N 1
ATOM 6356 C CA . LEU B 1 364 ? -6.48 -47.594 -23.672 1 96.62 364 LEU B CA 1
ATOM 6357 C C . LEU B 1 364 ? -6.223 -48.094 -22.25 1 96.62 364 LEU B C 1
ATOM 6359 O O . LEU B 1 364 ? -5.949 -47.312 -21.359 1 96.62 364 LEU B O 1
ATOM 6363 N N . GLU B 1 365 ? -6.316 -49.344 -22.094 1 96.75 365 GLU B N 1
ATOM 6364 C CA . GLU B 1 365 ? -6.09 -49.938 -20.766 1 96.75 365 GLU B CA 1
ATOM 6365 C C . GLU B 1 365 ? -4.652 -49.719 -20.312 1 96.75 365 GLU B C 1
ATOM 6367 O O . GLU B 1 365 ? -4.414 -49.375 -19.141 1 96.75 365 GLU B O 1
ATOM 6372 N N . GLU B 1 366 ? -3.738 -49.969 -21.203 1 95.94 366 GLU B N 1
ATOM 6373 C CA . GLU B 1 366 ? -2.332 -49.75 -20.875 1 95.94 366 GLU B CA 1
ATOM 6374 C C . GLU B 1 366 ? -2.055 -48.281 -20.547 1 95.94 366 GLU B C 1
ATOM 6376 O O . GLU B 1 366 ? -1.345 -47.969 -19.578 1 95.94 366 GLU B O 1
ATOM 6381 N N . PHE B 1 367 ? -2.59 -47.438 -21.375 1 97.06 367 PHE B N 1
ATOM 6382 C CA . PHE B 1 367 ? -2.439 -46 -21.141 1 97.06 367 PHE B CA 1
ATOM 6383 C C . PHE B 1 367 ? -3.004 -45.625 -19.781 1 97.06 367 PHE B C 1
ATOM 6385 O O . PHE B 1 367 ? -2.373 -44.875 -19.031 1 97.06 367 PHE B O 1
ATOM 6392 N N . THR B 1 368 ? -4.141 -46.125 -19.484 1 96.88 368 THR B N 1
ATOM 6393 C CA . THR B 1 368 ? -4.824 -45.781 -18.234 1 96.88 368 THR B CA 1
ATOM 6394 C C . THR B 1 368 ? -3.99 -46.188 -17.031 1 96.88 368 THR B C 1
ATOM 6396 O O . THR B 1 368 ? -3.861 -45.438 -16.062 1 96.88 368 THR B O 1
ATOM 6399 N N . LYS B 1 369 ? -3.422 -47.344 -17.109 1 95.62 369 LYS B N 1
ATOM 6400 C CA . LYS B 1 369 ? -2.594 -47.844 -16 1 95.62 369 LYS B CA 1
ATOM 6401 C C . LYS B 1 369 ? -1.367 -46.938 -15.797 1 95.62 369 LYS B C 1
ATOM 6403 O O . LYS B 1 369 ? -1.048 -46.594 -14.672 1 95.62 369 LYS B O 1
ATOM 6408 N N . LYS B 1 370 ? -0.708 -46.594 -16.828 1 95.5 370 LYS B N 1
ATOM 6409 C CA . LYS B 1 370 ? 0.479 -45.75 -16.766 1 95.5 370 LYS B CA 1
ATOM 6410 C C . LYS B 1 370 ? 0.124 -44.344 -16.281 1 95.5 370 LYS B C 1
ATOM 6412 O O . LYS B 1 370 ? 0.846 -43.75 -15.484 1 95.5 370 LYS B O 1
ATOM 6417 N N . ALA B 1 371 ? -0.984 -43.844 -16.797 1 96.69 371 ALA B N 1
ATOM 6418 C CA . ALA B 1 371 ? -1.428 -42.5 -16.453 1 96.69 371 ALA B CA 1
ATOM 6419 C C . ALA B 1 371 ? -1.775 -42.375 -14.977 1 96.69 371 ALA B C 1
ATOM 6421 O O . ALA B 1 371 ? -1.495 -41.375 -14.344 1 96.69 371 ALA B O 1
ATOM 6422 N N . GLN B 1 372 ? -2.383 -43.406 -14.477 1 96 372 GLN B N 1
ATOM 6423 C CA . GLN B 1 372 ? -2.787 -43.406 -13.078 1 96 372 GLN B CA 1
ATOM 6424 C C . GLN B 1 372 ? -1.576 -43.25 -12.156 1 96 372 GLN B C 1
ATOM 6426 O O . GLN B 1 372 ? -1.602 -42.5 -11.195 1 96 372 GLN B O 1
ATOM 6431 N N . VAL B 1 373 ? -0.56 -44 -12.477 1 95.19 373 VAL B N 1
ATOM 6432 C CA . VAL B 1 373 ? 0.671 -43.938 -11.695 1 95.19 373 VAL B CA 1
ATOM 6433 C C . VAL B 1 373 ? 1.298 -42.531 -11.828 1 95.19 373 VAL B C 1
ATOM 6435 O O . VAL B 1 373 ? 1.768 -41.969 -10.844 1 95.19 373 VAL B O 1
ATOM 6438 N N . GLU B 1 374 ? 1.286 -42.031 -13.008 1 96.31 374 GLU B N 1
ATOM 6439 C CA . GLU B 1 374 ? 1.832 -40.688 -13.289 1 96.31 374 GLU B CA 1
ATOM 6440 C C . GLU B 1 374 ? 1.091 -39.625 -12.508 1 96.31 374 GLU B C 1
ATOM 6442 O O . GLU B 1 374 ? 1.712 -38.719 -11.961 1 96.31 374 GLU B O 1
ATOM 6447 N N . ILE B 1 375 ? -0.198 -39.688 -12.5 1 97 375 ILE B N 1
ATOM 6448 C CA . ILE B 1 375 ? -1.042 -38.719 -11.836 1 97 375 ILE B CA 1
ATOM 6449 C C . ILE B 1 375 ? -0.791 -38.75 -10.336 1 97 375 ILE B C 1
ATOM 6451 O O . ILE B 1 375 ? -0.688 -37.688 -9.695 1 97 375 ILE B O 1
ATOM 6455 N N . GLU B 1 376 ? -0.696 -39.906 -9.812 1 95.38 376 GLU B N 1
ATOM 6456 C CA . GLU B 1 376 ? -0.416 -40.031 -8.383 1 95.38 376 GLU B CA 1
ATOM 6457 C C . GLU B 1 376 ? 0.952 -39.438 -8.039 1 95.38 376 GLU B C 1
ATOM 6459 O O . GLU B 1 376 ? 1.105 -38.781 -7.016 1 95.38 376 GLU B O 1
ATOM 6464 N N . TYR B 1 377 ? 1.892 -39.75 -8.859 1 94.5 377 TYR B N 1
ATOM 6465 C CA . TYR B 1 377 ? 3.232 -39.219 -8.68 1 94.5 377 TYR B CA 1
ATOM 6466 C C . TYR B 1 377 ? 3.215 -37.688 -8.75 1 94.5 377 TYR B C 1
ATOM 6468 O O . TYR B 1 377 ? 3.832 -37.031 -7.918 1 94.5 377 TYR B O 1
ATOM 6476 N N . PHE B 1 378 ? 2.525 -37.188 -9.672 1 95.44 378 PHE B N 1
ATOM 6477 C CA . PHE B 1 378 ? 2.383 -35.75 -9.859 1 95.44 378 PHE B CA 1
ATOM 6478 C C . PHE B 1 378 ? 1.756 -35.125 -8.625 1 95.44 378 PHE B C 1
ATOM 6480 O O . PHE B 1 378 ? 2.225 -34.062 -8.156 1 95.44 378 PHE B O 1
ATOM 6487 N N . GLN B 1 379 ? 0.721 -35.688 -8.164 1 93.81 379 GLN B N 1
ATOM 6488 C CA . GLN B 1 379 ? -0.007 -35.125 -7.031 1 93.81 379 GLN B CA 1
ATOM 6489 C C . GLN B 1 379 ? 0.88 -35.031 -5.793 1 93.81 379 GLN B C 1
ATOM 6491 O O . GLN B 1 379 ? 0.884 -34.031 -5.09 1 93.81 379 GLN B O 1
ATOM 6496 N N . LYS B 1 380 ? 1.634 -36.062 -5.551 1 92.38 380 LYS B N 1
ATOM 6497 C CA . LYS B 1 380 ? 2.531 -36.062 -4.398 1 92.38 380 LYS B CA 1
ATOM 6498 C C . LYS B 1 380 ? 3.602 -35 -4.52 1 92.38 380 LYS B C 1
ATOM 6500 O O . LYS B 1 380 ? 3.854 -34.25 -3.564 1 92.38 380 LYS B O 1
ATOM 6505 N N . GLN B 1 381 ? 4.164 -34.906 -5.625 1 93.62 381 GLN B N 1
ATOM 6506 C CA . GLN B 1 381 ? 5.207 -33.906 -5.863 1 93.62 381 GLN B CA 1
ATOM 6507 C C . GLN B 1 381 ? 4.637 -32.5 -5.82 1 93.62 381 GLN B C 1
ATOM 6509 O O . GLN B 1 381 ? 5.258 -31.594 -5.262 1 93.62 381 GLN B O 1
ATOM 6514 N N . LYS B 1 382 ? 3.539 -32.344 -6.441 1 95 382 LYS B N 1
ATOM 6515 C CA . LYS B 1 382 ? 2.873 -31.031 -6.48 1 95 382 LYS B CA 1
ATOM 6516 C C . LYS B 1 382 ? 2.584 -30.516 -5.07 1 95 382 LYS B C 1
ATOM 6518 O O . LYS B 1 382 ? 2.842 -29.359 -4.766 1 95 382 LYS B O 1
ATOM 6523 N N . ASP B 1 383 ? 2.01 -31.359 -4.207 1 92.94 383 ASP B N 1
ATOM 6524 C CA . ASP B 1 383 ? 1.682 -30.969 -2.844 1 92.94 383 ASP B CA 1
ATOM 6525 C C . ASP B 1 383 ? 2.93 -30.516 -2.086 1 92.94 383 ASP B C 1
ATOM 6527 O O . ASP B 1 383 ? 2.908 -29.516 -1.379 1 92.94 383 ASP B O 1
ATOM 6531 N N . LYS B 1 384 ? 3.971 -31.281 -2.295 1 93.75 384 LYS B N 1
ATOM 6532 C CA . LYS B 1 384 ? 5.23 -30.938 -1.64 1 93.75 384 LYS B CA 1
ATOM 6533 C C . LYS B 1 384 ? 5.773 -29.609 -2.148 1 93.75 384 LYS B C 1
ATOM 6535 O O . LYS B 1 384 ? 6.133 -28.734 -1.357 1 93.75 384 LYS B O 1
ATOM 6540 N N . ASP B 1 385 ? 5.82 -29.422 -3.396 1 95.31 385 ASP B N 1
ATOM 6541 C CA . ASP B 1 385 ? 6.375 -28.219 -4.02 1 95.31 385 ASP B CA 1
ATOM 6542 C C . ASP B 1 385 ? 5.535 -26.984 -3.686 1 95.31 385 ASP B C 1
ATOM 6544 O O . ASP B 1 385 ? 6.078 -25.922 -3.373 1 95.31 385 ASP B O 1
ATOM 6548 N N . LEU B 1 386 ? 4.246 -27.094 -3.805 1 94.38 386 LEU B N 1
ATOM 6549 C CA . LEU B 1 386 ? 3.369 -25.969 -3.537 1 94.38 386 LEU B CA 1
ATOM 6550 C C . LEU B 1 386 ? 3.443 -25.547 -2.07 1 94.38 386 LEU B C 1
ATOM 6552 O O . LEU B 1 386 ? 3.426 -24.359 -1.754 1 94.38 386 LEU B O 1
ATOM 6556 N N . HIS B 1 387 ? 3.488 -26.547 -1.213 1 94.25 387 HIS B N 1
ATOM 6557 C CA . HIS B 1 387 ? 3.652 -26.266 0.208 1 94.25 387 HIS B CA 1
ATOM 6558 C C . HIS B 1 387 ? 4.926 -25.453 0.465 1 94.25 387 HIS B C 1
ATOM 6560 O O . HIS B 1 387 ? 4.887 -24.422 1.12 1 94.25 387 HIS B O 1
ATOM 6566 N N . GLU B 1 388 ? 5.977 -25.938 -0.078 1 95.25 388 GLU B N 1
ATOM 6567 C CA . GLU B 1 388 ? 7.258 -25.266 0.105 1 95.25 388 GLU B CA 1
ATOM 6568 C C . GLU B 1 388 ? 7.23 -23.844 -0.483 1 95.25 388 GLU B C 1
ATOM 6570 O O . GLU B 1 388 ? 7.742 -22.906 0.126 1 95.25 388 GLU B O 1
ATOM 6575 N N . SER B 1 389 ? 6.68 -23.75 -1.633 1 95.62 389 SER B N 1
ATOM 6576 C CA . SER B 1 389 ? 6.617 -22.469 -2.314 1 95.62 389 SER B CA 1
ATOM 6577 C C . SER B 1 389 ? 5.766 -21.469 -1.534 1 95.62 389 SER B C 1
ATOM 6579 O O . SER B 1 389 ? 6.148 -20.312 -1.375 1 95.62 389 SER B O 1
ATOM 6581 N N . LEU B 1 390 ? 4.648 -21.875 -1.029 1 95.31 390 LEU B N 1
ATOM 6582 C CA . LEU B 1 390 ? 3.754 -21 -0.276 1 95.31 390 LEU B CA 1
ATOM 6583 C C . LEU B 1 390 ? 4.395 -20.578 1.039 1 95.31 390 LEU B C 1
ATOM 6585 O O . LEU B 1 390 ? 4.312 -19.406 1.422 1 95.31 390 LEU B O 1
ATOM 6589 N N . VAL B 1 391 ? 5.027 -21.5 1.699 1 96.56 391 VAL B N 1
ATOM 6590 C CA . VAL B 1 391 ? 5.707 -21.188 2.949 1 96.56 391 VAL B CA 1
ATOM 6591 C C . VAL B 1 391 ? 6.812 -20.156 2.691 1 96.56 391 VAL B C 1
ATOM 6593 O O . VAL B 1 391 ? 6.957 -19.188 3.441 1 96.56 391 VAL B O 1
ATOM 6596 N N . SER B 1 392 ? 7.531 -20.391 1.65 1 97.19 392 SER B N 1
ATOM 6597 C CA . SER B 1 392 ? 8.602 -19.453 1.305 1 97.19 392 SER B CA 1
ATOM 6598 C C . SER B 1 392 ? 8.039 -18.062 0.988 1 97.19 392 SER B C 1
ATOM 6600 O O . SER B 1 392 ? 8.625 -17.047 1.375 1 97.19 392 SER B O 1
ATOM 6602 N N . PHE B 1 393 ? 6.922 -18.062 0.309 1 97.06 393 PHE B N 1
ATOM 6603 C CA . PHE B 1 393 ? 6.277 -16.812 -0.044 1 97.06 393 PHE B CA 1
ATOM 6604 C C . PHE B 1 393 ? 5.863 -16.047 1.207 1 97.06 393 PHE B C 1
ATOM 6606 O O . PHE B 1 393 ? 6.148 -14.852 1.333 1 97.06 393 PHE B O 1
ATOM 6613 N N . ILE B 1 394 ? 5.285 -16.719 2.062 1 97.38 394 ILE B N 1
ATOM 6614 C CA . ILE B 1 394 ? 4.797 -16.062 3.271 1 97.38 394 ILE B CA 1
ATOM 6615 C C . ILE B 1 394 ? 5.973 -15.688 4.172 1 97.38 394 ILE B C 1
ATOM 6617 O O . ILE B 1 394 ? 5.945 -14.656 4.836 1 97.38 394 ILE B O 1
ATOM 6621 N N . THR B 1 395 ? 6.953 -16.484 4.207 1 97.88 395 THR B N 1
ATOM 6622 C CA . THR B 1 395 ? 8.148 -16.172 4.988 1 97.88 395 THR B CA 1
ATOM 6623 C C . THR B 1 395 ? 8.773 -14.867 4.523 1 97.88 395 THR B C 1
ATOM 6625 O O . THR B 1 395 ? 9.258 -14.078 5.34 1 97.88 395 THR B O 1
ATOM 6628 N N . LEU B 1 396 ? 8.797 -14.68 3.258 1 97.81 396 LEU B N 1
ATOM 6629 C CA . LEU B 1 396 ? 9.289 -13.422 2.711 1 97.81 396 LEU B CA 1
ATOM 6630 C C . LEU B 1 396 ? 8.461 -12.25 3.215 1 97.81 396 LEU B C 1
ATOM 6632 O O . LEU B 1 396 ? 9.016 -11.195 3.557 1 97.81 396 LEU B O 1
ATOM 6636 N N . GLN B 1 397 ? 7.16 -12.398 3.283 1 97.19 397 GLN B N 1
ATOM 6637 C CA . GLN B 1 397 ? 6.285 -11.336 3.773 1 97.19 397 GLN B CA 1
ATOM 6638 C C . GLN B 1 397 ? 6.547 -11.047 5.25 1 97.19 397 GLN B C 1
ATOM 6640 O O . GLN B 1 397 ? 6.52 -9.891 5.676 1 97.19 397 GLN B O 1
ATOM 6645 N N . VAL B 1 398 ? 6.773 -12.094 6.012 1 98 398 VAL B N 1
ATOM 6646 C CA . VAL B 1 398 ? 7.082 -11.93 7.426 1 98 398 VAL B CA 1
ATOM 6647 C C . VAL B 1 398 ? 8.383 -11.141 7.582 1 98 398 VAL B C 1
ATOM 6649 O O . VAL B 1 398 ? 8.461 -10.219 8.398 1 98 398 VAL B O 1
ATOM 6652 N N . LYS B 1 399 ? 9.32 -11.523 6.805 1 97.81 399 LYS B N 1
ATOM 6653 C CA . LYS B 1 399 ? 10.602 -10.82 6.844 1 97.81 399 LYS B CA 1
ATOM 6654 C C . LYS B 1 399 ? 10.43 -9.344 6.496 1 97.81 399 LYS B C 1
ATOM 6656 O O . LYS B 1 399 ? 11.008 -8.477 7.156 1 97.81 399 LYS B O 1
ATOM 6661 N N . ALA B 1 400 ? 9.688 -9.078 5.477 1 96.88 400 ALA B N 1
ATOM 6662 C CA . ALA B 1 400 ? 9.414 -7.703 5.07 1 96.88 400 ALA B CA 1
ATOM 6663 C C . ALA B 1 400 ? 8.688 -6.938 6.168 1 96.88 400 ALA B C 1
ATOM 6665 O O . ALA B 1 400 ? 9.008 -5.777 6.445 1 96.88 400 ALA B O 1
ATOM 6666 N N . ALA B 1 401 ? 7.703 -7.535 6.777 1 96.88 401 ALA B N 1
ATOM 6667 C CA . ALA B 1 401 ? 6.938 -6.914 7.855 1 96.88 401 ALA B CA 1
ATOM 6668 C C . ALA B 1 401 ? 7.832 -6.613 9.055 1 96.88 401 ALA B C 1
ATOM 6670 O O . ALA B 1 401 ? 7.664 -5.59 9.719 1 96.88 401 ALA B O 1
ATOM 6671 N N . LYS B 1 402 ? 8.727 -7.531 9.367 1 97.62 402 LYS B N 1
ATOM 6672 C CA . LYS B 1 402 ? 9.672 -7.32 10.461 1 97.62 402 LYS B CA 1
ATOM 6673 C C . LYS B 1 402 ? 10.555 -6.102 10.195 1 97.62 402 LYS B C 1
ATOM 6675 O O . LYS B 1 402 ? 10.773 -5.281 11.094 1 97.62 402 LYS B O 1
ATOM 6680 N N . LYS B 1 403 ? 11.047 -6.051 9.023 1 96.81 403 LYS B N 1
ATOM 6681 C CA . LYS B 1 403 ? 11.891 -4.918 8.648 1 96.81 403 LYS B CA 1
ATOM 6682 C C . LYS B 1 403 ? 11.117 -3.607 8.734 1 96.81 403 LYS B C 1
ATOM 6684 O O . LYS B 1 403 ? 11.648 -2.594 9.195 1 96.81 403 LYS B O 1
ATOM 6689 N N . ASN B 1 404 ? 9.906 -3.621 8.258 1 96 404 ASN B N 1
ATOM 6690 C CA . ASN B 1 404 ? 9.039 -2.445 8.328 1 96 404 ASN B CA 1
ATOM 6691 C C . ASN B 1 404 ? 8.797 -2.008 9.766 1 96 404 ASN B C 1
ATOM 6693 O O . ASN B 1 404 ? 8.906 -0.822 10.086 1 96 404 ASN B O 1
ATOM 6697 N N . LEU B 1 405 ? 8.5 -2.957 10.625 1 97.44 405 LEU B N 1
ATOM 6698 C CA . LEU B 1 405 ? 8.273 -2.664 12.039 1 97.44 405 LEU B CA 1
ATOM 6699 C C . LEU B 1 405 ? 9.523 -2.064 12.672 1 97.44 405 LEU B C 1
ATOM 6701 O O . LEU B 1 405 ? 9.438 -1.12 13.461 1 97.44 405 LEU B O 1
ATOM 6705 N N . GLN B 1 406 ? 10.602 -2.613 12.328 1 97.56 406 GLN B N 1
ATOM 6706 C CA . GLN B 1 406 ? 11.859 -2.1 12.852 1 97.56 406 GLN B CA 1
ATOM 6707 C C . GLN B 1 406 ? 12.07 -0.643 12.445 1 97.56 406 GLN B C 1
ATOM 6709 O O . GLN B 1 406 ? 12.477 0.182 13.273 1 97.56 406 GLN B O 1
ATOM 6714 N N . ALA B 1 407 ? 11.805 -0.368 11.219 1 96.5 407 ALA B N 1
ATOM 6715 C CA . ALA B 1 407 ? 11.961 0.999 10.727 1 96.5 407 ALA B CA 1
ATOM 6716 C C . ALA B 1 407 ? 11.039 1.958 11.477 1 96.5 407 ALA B C 1
ATOM 6718 O O . ALA B 1 407 ? 11.477 3.02 11.93 1 96.5 407 ALA B O 1
ATOM 6719 N N . TRP B 1 408 ? 9.805 1.636 11.656 1 97.5 408 TRP B N 1
ATOM 6720 C CA . TRP B 1 408 ? 8.844 2.475 12.367 1 97.5 408 TRP B CA 1
ATOM 6721 C C . TRP B 1 408 ? 9.266 2.678 13.812 1 97.5 408 TRP B C 1
ATOM 6723 O O . TRP B 1 408 ? 9.117 3.773 14.367 1 97.5 408 TRP B O 1
ATOM 6733 N N . THR B 1 409 ? 9.742 1.605 14.398 1 97.81 409 THR B N 1
ATOM 6734 C CA . THR B 1 409 ? 10.188 1.685 15.781 1 97.81 409 THR B CA 1
ATOM 6735 C C . THR B 1 409 ? 11.367 2.641 15.914 1 97.81 409 THR B C 1
ATOM 6737 O O . THR B 1 409 ? 11.453 3.402 16.875 1 97.81 409 THR B O 1
ATOM 6740 N N . GLN B 1 410 ? 12.234 2.586 14.953 1 97.19 410 GLN B N 1
ATOM 6741 C CA . GLN B 1 410 ? 13.375 3.494 14.953 1 97.19 410 GLN B CA 1
ATOM 6742 C C . GLN B 1 410 ? 12.922 4.941 14.773 1 97.19 410 GLN B C 1
ATOM 6744 O O . GLN B 1 410 ? 13.461 5.852 15.406 1 97.19 410 GLN B O 1
ATOM 6749 N N . ILE B 1 411 ? 12 5.188 13.93 1 97.06 411 ILE B N 1
ATOM 6750 C CA . ILE B 1 411 ? 11.453 6.523 13.734 1 97.06 411 ILE B CA 1
ATOM 6751 C C . ILE B 1 411 ? 10.844 7.031 15.039 1 97.06 411 ILE B C 1
ATOM 6753 O O . ILE B 1 411 ? 11.07 8.18 15.43 1 97.06 411 ILE B O 1
ATOM 6757 N N . LYS B 1 412 ? 10.094 6.195 15.688 1 96.94 412 LYS B N 1
ATOM 6758 C CA . LYS B 1 412 ? 9.484 6.555 16.969 1 96.94 412 LYS B CA 1
ATOM 6759 C C . LYS B 1 412 ? 10.539 6.973 17.984 1 96.94 412 LYS B C 1
ATOM 6761 O O . LYS B 1 412 ? 10.383 7.977 18.672 1 96.94 412 LYS B O 1
ATOM 6766 N N . GLU B 1 413 ? 11.586 6.215 18.031 1 95.94 413 GLU B N 1
ATOM 6767 C CA . GLU B 1 413 ? 12.664 6.504 18.969 1 95.94 413 GLU B CA 1
ATOM 6768 C C . GLU B 1 413 ? 13.328 7.844 18.656 1 95.94 413 GLU B C 1
ATOM 6770 O O . GLU B 1 413 ? 13.664 8.602 19.562 1 95.94 413 GLU B O 1
ATOM 6775 N N . CYS B 1 414 ? 13.453 8.102 17.375 1 94 414 CYS B N 1
ATOM 6776 C CA . CYS B 1 414 ? 14.039 9.367 16.969 1 94 414 CYS B CA 1
ATOM 6777 C C . CYS B 1 414 ? 13.18 10.547 17.438 1 94 414 CYS B C 1
ATOM 6779 O O . CYS B 1 414 ? 13.703 11.547 17.922 1 94 414 CYS B O 1
ATOM 6781 N N . LEU B 1 415 ? 11.914 10.391 17.312 1 93.69 415 LEU B N 1
ATOM 6782 C CA . LEU B 1 415 ? 11.008 11.492 17.625 1 93.69 415 LEU B CA 1
ATOM 6783 C C . LEU B 1 415 ? 10.812 11.625 19.125 1 93.69 415 LEU B C 1
ATOM 6785 O O . LEU B 1 415 ? 10.711 12.734 19.656 1 93.69 415 LEU B O 1
ATOM 6789 N N . GLN B 1 416 ? 10.789 10.516 19.812 1 93.12 416 GLN B N 1
ATOM 6790 C CA . GLN B 1 416 ? 10.609 10.539 21.266 1 93.12 416 GLN B CA 1
ATOM 6791 C C . GLN B 1 416 ? 11.797 11.188 21.953 1 93.12 416 GLN B C 1
ATOM 6793 O O . GLN B 1 416 ? 11.641 11.805 23.016 1 93.12 416 GLN B O 1
ATOM 6798 N N . ASN B 1 417 ? 12.922 11.094 21.375 1 88.25 417 ASN B N 1
ATOM 6799 C CA . ASN B 1 417 ? 14.148 11.586 22 1 88.25 417 ASN B CA 1
ATOM 6800 C C . ASN B 1 417 ? 14.422 13.039 21.625 1 88.25 417 ASN B C 1
ATOM 6802 O O . ASN B 1 417 ? 15.453 13.602 22 1 88.25 417 ASN B O 1
ATOM 6806 N N . MET B 1 418 ? 13.438 13.602 21.031 1 84.69 418 MET B N 1
ATOM 6807 C CA . MET B 1 418 ? 13.57 15.023 20.719 1 84.69 418 MET B CA 1
ATOM 6808 C C . MET B 1 418 ? 13.422 15.875 21.984 1 84.69 418 MET B C 1
ATOM 6810 O O . MET B 1 418 ? 12.648 15.531 22.875 1 84.69 418 MET B O 1
ATOM 6814 N N . PRO B 1 419 ? 14.266 16.922 22.172 1 74 419 PRO B N 1
ATOM 6815 C CA . PRO B 1 419 ? 14.148 17.781 23.344 1 74 419 PRO B CA 1
ATOM 6816 C C . PRO B 1 419 ? 12.805 18.516 23.406 1 74 419 PRO B C 1
ATOM 6818 O O . PRO B 1 419 ? 12.18 18.75 22.375 1 74 419 PRO B O 1
#

InterPro domains:
  IPR001683 Phox homology [PF00787] (72-156)
  IPR001683 Phox homology [PS50195] (35-161)
  IPR001683 Phox homology [SM00312] (31-157)
  IPR027267 AH/BAR domain superfamily [G3DSA:1.20.1270.60] (184-418)
  IPR034783 Sorting nexin-4 [PTHR46596] (17-418)
  IPR036871 PX domain superfamily [G3DSA:3.30.1520.10] (25-180)
  IPR036871 PX domain superfamily [SSF64268] (34-159)

Nearest PDB structures (foldseek):
  3qwe-assembly1_A-2  TM=7.091E-01  e=8.539E-03  Homo sapiens
  1i49-assembly1_B  TM=4.854E-01  e=1.545E-02  Homo sapiens
  3ja6-assembly1_I  TM=3.875E-01  e=2.762E+00  Escherichia coli
  6h2e-assembly1_P-2  TM=2.130E-01  e=8.870E-01  Aeromonas hydrophila subsp. hydrophila AL09-71
  6r1j-assembly1_D-2  TM=2.194E-01  e=2.762E+00  Aeromonas hydrophila J-1

Foldseek 3Di:
DPPPPPPPDDDPPLPPPQALVSFVPFDFQVVFKDKAFDDKDWDAPPDPPRPDIFMKIKIWIATPHPVDVLAPDRIAIEIDTPVVVVLVQLLCCLVCLLFLQQDAFDPFDDLALDDDGCPPPLNVVLNRVRSRVNLVVQRSGRVRNSDPLSSCSNHPHDDSSVVSVVVVSVVVSVVLVVLVPDDQDAPDADPVLVVLLVVLVVLLVVLSVVSNVVSNVLNVQLVVLLCLLVQLVVLQVVLVVDDQQNQLSNQLSVLSVVSNPLSVVLVSVLVSLSRLSVSVSVSSVSSNSSSVSLSVLNVQLVVLVVVLVVLVVVLVCLLVCVVCVVVVVVPDDDSVVVSVVVSVVSVVVSVVSVVSNVVSVVVSVVSVSSSVNNSVSCVVVVVVSVVVSVVSNVVSVVVSVVSVVVSVVSSVVSRVPGD/DPPPPPPPDDDPPLPPPQALVSFVVFDFQVVFKDKAFDDKDWDAPPDPPRPDIFMKTKIWIATPHPPDVLAPDRIAIEIDTVVVVVLVQLLCCLVCLLFLQQDAFDPFDDLALDDDGCPPPLNVVLNSVRSRVNLVVQRSGRVRNSDPLSSCSNHPHDDSNVVSVVVVSVVVSVVLVVLVVDDQDDPDADPVLVVLLVVLVVLLVVLSVVSNVVSNVLNVQLVVLLCLLVQLVVLQVVLVPDDQLNQLSNQLSVLSVVSNPLSVVLVSVLVSLSRLSVSVSVSSVSSNSSSVSLSVLNVQLVVLVVVLVVLVVVLVCLLVCVVCVVVVVVPDDDSVVVSVVVSVVSVVVSVVSVVSNVVSVVVSVVSVSSSVNNSVSCVVVVVVSVVVSVVSNVVSVVVSVVSVVVSVVSSVVSRVPGD

Sequence (838 aa):
MSAQNSPVKASRSPSVIETVQDYDSQDTLLKHVDISIVESEKRANGTLHVRDHYTVYLIDLKVTDPDYKLVQSKISTIWRRYTEFEQIHDYLLVTYPHVIIPPLPEKRVLYAWRKSDTTDPEFVERRRAGLENFLLRVASHPRLCFDDQFINFLQQEHGWRETITDSGYILQAENKIKSLSVSIRLKKPDPEIESVKNYGKQLETNLGNFLYTRSKIIEKNYALCKLHANYGKLFSEWSVIEKEMGDGLQKAGHYFDSIADSIDSVAEDEEQLADQLKEYLFYASALQQLCTNHEMLQRTLENAQDTLNNRISERSRAAAGKSGLMSRLFGTTDPDIVRDQTTRALDSKIVSDKDAIEKAKTDLEEFTKKAQVEIEYFQKQKDKDLHESLVSFITLQVKAAKKNLQAWTQIKECLQNMPMSAQNSPVKASRSPSVIETVQDYDSQDTLLKHVDISIVESEKRANGTLHVRDHYTVYLIDLKVTDPDYKLVQSKISTIWRRYTEFEQIHDYLLVTYPHVIIPPLPEKRVLYAWRKSDTTDPEFVERRRAGLENFLLRVASHPRLCFDDQFINFLQQEHGWRETITDSGYILQAENKIKSLSVSIRLKKPDPEIESVKNYGKQLETNLGNFLYTRSKIIEKNYALCKLHANYGKLFSEWSVIEKEMGDGLQKAGHYFDSIADSIDSVAEDEEQLADQLKEYLFYASALQQLCTNHEMLQRTLENAQDTLNNRISERSRAAAGKSGLMSRLFGTTDPDIVRDQTTRALDSKIVSDKDAIEKAKTDLEEFTKKAQVEIEYFQKQKDKDLHESLVSFITLQVKAAKKNLQAWTQIKECLQNMP

Solvent-accessible surface area (backbone atoms only — not comparable to full-atom values): 44359 Å² total; per-residue (Å²): 136,79,79,73,80,70,74,83,76,85,78,73,72,76,69,81,70,74,41,53,68,43,52,72,70,46,78,34,45,52,82,35,36,45,81,43,56,82,47,74,44,81,38,68,44,86,54,88,55,80,80,44,64,46,58,32,34,33,36,39,37,35,54,72,37,88,83,55,70,89,52,91,52,61,63,34,73,40,76,44,39,66,68,55,53,50,48,55,49,48,43,48,47,64,74,36,48,53,44,68,56,74,45,72,54,74,87,58,88,72,61,64,56,59,96,78,58,78,77,34,67,68,51,45,51,52,41,47,53,30,48,35,49,30,54,51,50,38,23,56,29,60,88,50,28,78,36,65,67,60,51,32,61,57,67,39,89,68,62,47,63,57,52,47,52,69,67,42,40,57,61,49,42,53,50,47,55,55,51,68,69,47,86,81,82,63,94,75,70,56,65,68,51,50,51,50,32,52,46,21,52,49,49,28,48,49,45,48,50,48,45,43,50,49,21,52,45,52,37,46,49,44,57,43,32,46,50,32,36,55,51,13,54,48,28,42,60,49,18,72,76,34,79,68,46,11,65,23,30,38,55,26,12,53,40,29,36,48,54,24,56,52,46,58,61,51,54,54,53,47,51,58,50,48,49,61,54,48,48,51,34,43,36,19,53,28,47,32,49,29,36,50,48,51,48,51,41,50,43,52,30,50,50,34,49,52,51,39,53,52,49,50,52,50,35,52,42,43,69,69,46,72,70,36,68,62,51,64,67,65,66,68,71,62,62,64,56,54,38,51,52,51,40,49,53,42,52,55,49,46,52,50,33,53,50,49,31,52,49,34,48,51,53,41,52,53,41,50,54,46,30,51,30,39,50,53,46,47,51,56,50,47,54,53,50,51,49,53,46,51,38,52,49,36,47,52,51,31,52,51,32,48,53,51,30,49,41,38,49,50,30,35,52,30,47,64,68,37,111,135,81,78,75,78,69,75,82,78,84,79,73,73,75,71,82,68,75,42,54,69,42,53,72,70,47,77,34,44,51,81,36,36,45,79,44,56,82,45,74,45,82,40,69,42,86,53,88,56,80,78,42,64,46,58,32,35,33,35,38,35,35,54,72,36,90,84,55,69,89,52,91,53,59,63,33,74,41,78,43,40,66,71,55,54,50,49,55,49,48,44,48,48,64,76,36,48,53,46,68,54,73,44,72,54,74,87,57,89,71,61,63,55,58,95,76,58,78,79,34,66,68,50,43,50,53,40,46,52,31,49,35,50,30,54,52,50,40,22,56,29,61,87,50,26,79,36,64,68,60,51,32,61,58,66,39,89,67,62,49,63,59,52,48,51,69,68,42,39,58,61,49,41,52,50,49,54,56,50,70,71,46,86,82,83,64,95,75,71,54,63,67,51,50,52,50,33,54,47,20,52,49,49,28,50,48,44,47,50,48,45,44,51,49,21,53,45,51,38,46,47,47,56,43,31,47,51,32,37,54,51,14,53,48,27,41,58,48,18,74,76,35,78,68,46,12,65,24,30,36,55,27,12,52,39,29,35,47,52,24,56,51,45,58,62,52,53,54,54,48,52,59,50,47,48,61,54,46,49,51,34,43,36,19,52,28,45,31,48,30,38,49,48,51,49,52,40,50,44,53,30,51,50,35,51,50,51,37,52,52,49,50,51,50,36,52,40,45,68,69,48,72,71,36,68,63,50,64,67,63,67,67,72,62,62,65,57,55,38,51,51,50,39,49,53,42,52,54,48,46,55,52,33,51,50,49,31,53,49,34,47,50,51,39,52,53,43,50,54,45,29,52,30,39,51,53,47,46,51,56,50,46,54,52,51,50,49,51,46,50,38,53,50,36,48,50,50,32,53,52,31,49,52,51,31,51,40,37,48,51,31,35,52,32,48,64,68,36,113

Radius of gyration: 45.95 Å; Cα contacts (8 Å, |Δi|>4): 978; chains: 2; bounding box: 84×157×116 Å